Protein AF-0000000085124556 (afdb_homodimer)

Nearest PDB structures (foldseek):
  8qfi-assembly1_A  TM=8.723E-01  e=1.151E-17  Oscillatoria acuminata PCC 6304
  2w01-assembly1_B  TM=9.242E-01  e=1.997E-16  Synechocystis sp. PCC 6803
  6fht-assembly1_A  TM=8.232E-01  e=1.515E-17  unclassified
  4yut-assembly1_B  TM=8.349E-01  e=1.887E-17  Oscillatoria acuminata PCC 6304
  6fht-assembly1_B  TM=8.128E-01  e=5.065E-17  unclassified

Structure (mmCIF, N/CA/C/O backbone):
data_AF-0000000085124556-model_v1
#
loop_
_entity.id
_entity.type
_entity.pdbx_description
1 polymer 'Adenylate/guanylate cyclase with Chase sensor'
#
loop_
_atom_site.group_PDB
_atom_site.id
_atom_site.type_symbol
_atom_site.label_atom_id
_atom_site.label_alt_id
_atom_site.label_comp_id
_atom_site.label_asym_id
_atom_site.label_entity_id
_atom_site.label_seq_id
_atom_site.pdbx_PDB_ins_code
_atom_site.Cartn_x
_atom_site.Cartn_y
_atom_site.Cartn_z
_atom_site.occupancy
_atom_site.B_iso_or_equiv
_atom_site.auth_seq_id
_atom_site.auth_comp_id
_atom_site.auth_asym_id
_atom_site.auth_atom_id
_atom_site.pdbx_PDB_model_num
ATOM 1 N N . MET A 1 1 ? -12.43 20.625 1.705 1 58.44 1 MET A N 1
ATOM 2 C CA . MET A 1 1 ? -12.82 19.266 2.092 1 58.44 1 MET A CA 1
ATOM 3 C C . MET A 1 1 ? -13.484 18.547 0.927 1 58.44 1 MET A C 1
ATOM 5 O O . MET A 1 1 ? -13.148 17.391 0.634 1 58.44 1 MET A O 1
ATOM 9 N N . LYS A 1 2 ? -14.383 19.391 0.159 1 62.69 2 LYS A N 1
ATOM 10 C CA . LYS A 1 2 ? -15.148 18.797 -0.937 1 62.69 2 LYS A CA 1
ATOM 11 C C . LYS A 1 2 ? -14.227 18.391 -2.088 1 62.69 2 LYS A C 1
ATOM 13 O O . LYS A 1 2 ? -14.406 17.328 -2.688 1 62.69 2 LYS A O 1
ATOM 18 N N . ILE A 1 3 ? -13.164 19.188 -2.23 1 61.59 3 ILE A N 1
ATOM 19 C CA . ILE A 1 3 ? -12.289 18.922 -3.365 1 61.59 3 ILE A CA 1
ATOM 20 C C . ILE A 1 3 ? -11.508 17.625 -3.125 1 61.59 3 ILE A C 1
ATOM 22 O O . ILE A 1 3 ? -11.344 16.828 -4.039 1 61.59 3 ILE A O 1
ATOM 26 N N . PHE A 1 4 ? -11.195 17.375 -1.89 1 67.06 4 PHE A N 1
ATOM 27 C CA . PHE A 1 4 ? -10.422 16.188 -1.58 1 67.06 4 PHE A CA 1
ATOM 28 C C . PHE A 1 4 ? -11.297 14.938 -1.68 1 67.06 4 PHE A C 1
ATOM 30 O O . PHE A 1 4 ? -10.828 13.875 -2.098 1 67.06 4 PHE A O 1
ATOM 37 N N . ILE A 1 5 ? -12.492 15.188 -1.385 1 67.69 5 ILE A N 1
ATOM 38 C CA . ILE A 1 5 ? -13.43 14.07 -1.51 1 67.69 5 ILE A CA 1
ATOM 39 C C . ILE A 1 5 ? -13.609 13.711 -2.982 1 67.69 5 ILE A C 1
ATOM 41 O O . ILE A 1 5 ? -13.625 12.531 -3.342 1 67.69 5 ILE A O 1
ATOM 45 N N . LYS A 1 6 ? -13.602 14.797 -3.812 1 71.44 6 LYS A N 1
ATOM 46 C CA . LYS A 1 6 ? -13.75 14.57 -5.246 1 71.44 6 LYS A CA 1
ATOM 47 C C . LYS A 1 6 ? -12.531 13.867 -5.824 1 71.44 6 LYS A C 1
ATOM 49 O O . LYS A 1 6 ? -12.664 12.961 -6.648 1 71.44 6 LYS A O 1
ATOM 54 N N . HIS A 1 7 ? -11.375 14.273 -5.344 1 71.19 7 HIS A N 1
ATOM 55 C CA . HIS A 1 7 ? -10.156 13.648 -5.844 1 71.19 7 HIS A CA 1
ATOM 56 C C . HIS A 1 7 ? -10.062 12.188 -5.398 1 71.19 7 HIS A C 1
ATOM 58 O O . HIS A 1 7 ? -9.625 11.328 -6.164 1 71.19 7 HIS A O 1
ATOM 64 N N . LYS A 1 8 ? -10.594 11.953 -4.238 1 72.75 8 LYS A N 1
ATOM 65 C CA . LYS A 1 8 ? -10.586 10.586 -3.736 1 72.75 8 LYS A CA 1
ATOM 66 C C . LYS A 1 8 ? -11.508 9.695 -4.562 1 72.75 8 LYS A C 1
ATOM 68 O O . LYS A 1 8 ? -11.125 8.586 -4.949 1 72.75 8 LYS A O 1
ATOM 73 N N . ILE A 1 9 ? -12.578 10.273 -4.82 1 74.81 9 ILE A N 1
ATOM 74 C CA . ILE A 1 9 ? -13.562 9.508 -5.578 1 74.81 9 ILE A CA 1
ATOM 75 C C . ILE A 1 9 ? -13.023 9.211 -6.973 1 74.81 9 ILE A C 1
ATOM 77 O O . ILE A 1 9 ? -13.164 8.094 -7.477 1 74.81 9 ILE A O 1
ATOM 81 N N . LEU A 1 10 ? -12.328 10.141 -7.496 1 77.62 10 LEU A N 1
ATOM 82 C CA . LEU A 1 10 ? -11.758 9.969 -8.828 1 77.62 10 LEU A CA 1
ATOM 83 C C . LEU A 1 10 ? -10.68 8.891 -8.82 1 77.62 10 LEU A C 1
ATOM 85 O O . LEU A 1 10 ? -10.625 8.062 -9.734 1 77.62 10 LEU A O 1
ATOM 89 N N . PHE A 1 11 ? -9.922 8.883 -7.855 1 76.38 11 PHE A N 1
ATOM 90 C CA . PHE A 1 11 ? -8.844 7.898 -7.781 1 76.38 11 PHE A CA 1
ATOM 91 C C . PHE A 1 11 ? -9.414 6.496 -7.594 1 76.38 11 PHE A C 1
ATOM 93 O O . PHE A 1 11 ? -8.891 5.527 -8.148 1 76.38 11 PHE A O 1
ATOM 100 N N . PHE A 1 12 ? -10.461 6.402 -6.789 1 78.81 12 PHE A N 1
ATOM 101 C CA . PHE A 1 12 ? -11.086 5.105 -6.566 1 78.81 12 PHE A CA 1
ATOM 102 C C . PHE A 1 12 ? -11.711 4.582 -7.855 1 78.81 12 PHE A C 1
ATOM 104 O O . PHE A 1 12 ? -11.617 3.391 -8.164 1 78.81 12 PHE A O 1
ATOM 111 N N . PHE A 1 13 ? -12.227 5.531 -8.578 1 80.44 13 PHE A N 1
ATOM 112 C CA . PHE A 1 13 ? -12.836 5.148 -9.844 1 80.44 13 PHE A CA 1
ATOM 113 C C . PHE A 1 13 ? -11.781 4.73 -10.852 1 80.44 13 PHE A C 1
ATOM 115 O O . PHE A 1 13 ? -11.969 3.771 -11.602 1 80.44 13 PHE A O 1
ATOM 122 N N . ILE A 1 14 ? -10.695 5.375 -10.852 1 81.19 14 ILE A N 1
ATOM 123 C CA . ILE A 1 14 ? -9.617 5.047 -11.773 1 81.19 14 ILE A CA 1
ATOM 124 C C . ILE A 1 14 ? -9.031 3.682 -11.414 1 81.19 14 ILE A C 1
ATOM 126 O O . ILE A 1 14 ? -8.75 2.871 -12.305 1 81.19 14 ILE A O 1
ATOM 130 N N . SER A 1 15 ? -8.844 3.467 -10.117 1 81.12 15 SER A N 1
ATOM 131 C CA . SER A 1 15 ? -8.328 2.172 -9.68 1 81.12 15 SER A CA 1
ATOM 132 C C . SER A 1 15 ? -9.281 1.042 -10.07 1 81.12 15 SER A C 1
ATOM 134 O O . SER A 1 15 ? -8.836 -0.019 -10.516 1 81.12 15 SER A O 1
ATOM 136 N N . PHE A 1 16 ? -10.562 1.312 -9.922 1 85.75 16 PHE A N 1
ATOM 137 C CA . PHE A 1 16 ? -11.562 0.317 -10.289 1 85.75 16 PHE A CA 1
ATOM 138 C C . PHE A 1 16 ? -11.531 0.042 -11.789 1 85.75 16 PHE A C 1
ATOM 140 O O . PHE A 1 16 ? -11.539 -1.115 -12.211 1 85.75 16 PHE A O 1
ATOM 147 N N . ILE A 1 17 ? -11.414 1.056 -12.555 1 85.88 17 ILE A N 1
ATOM 148 C CA . ILE A 1 17 ? -11.414 0.914 -14.008 1 85.88 17 ILE A CA 1
ATOM 149 C C . ILE A 1 17 ? -10.148 0.188 -14.461 1 85.88 17 ILE A C 1
ATOM 151 O O . ILE A 1 17 ? -10.203 -0.697 -15.312 1 85.88 17 ILE A O 1
ATOM 155 N N . LEU A 1 18 ? -9.07 0.55 -13.922 1 83.62 18 LEU A N 1
ATOM 156 C CA . LEU A 1 18 ? -7.801 -0.077 -14.273 1 83.62 18 LEU A CA 1
ATOM 157 C C . LEU A 1 18 ? -7.809 -1.561 -13.922 1 83.62 18 LEU A C 1
ATOM 159 O O . LEU A 1 18 ? -7.375 -2.395 -14.727 1 83.62 18 LEU A O 1
ATOM 163 N N . LEU A 1 19 ? -8.312 -1.858 -12.75 1 85.81 19 LEU A N 1
ATOM 164 C CA . LEU A 1 19 ? -8.336 -3.252 -12.32 1 85.81 19 LEU A CA 1
ATOM 165 C C . LEU A 1 19 ? -9.32 -4.062 -13.156 1 85.81 19 LEU A C 1
ATOM 167 O O . LEU A 1 19 ? -9.047 -5.215 -13.5 1 85.81 19 LEU A O 1
ATOM 171 N N . THR A 1 20 ? -10.469 -3.438 -13.422 1 86.19 20 THR A N 1
ATOM 172 C CA . THR A 1 20 ? -11.453 -4.121 -14.258 1 86.19 20 THR A CA 1
ATOM 173 C C . THR A 1 20 ? -10.898 -4.344 -15.664 1 86.19 20 THR A C 1
ATOM 175 O O . THR A 1 20 ? -11.109 -5.402 -16.266 1 86.19 20 THR A O 1
ATOM 178 N N . PHE A 1 21 ? -10.164 -3.4 -16.125 1 86.94 21 PHE A N 1
ATOM 179 C CA . PHE A 1 21 ? -9.523 -3.531 -17.438 1 86.94 21 PHE A CA 1
ATOM 180 C C . PHE A 1 21 ? -8.508 -4.668 -17.422 1 86.94 21 PHE A C 1
ATOM 182 O O . PHE A 1 21 ? -8.477 -5.484 -18.344 1 86.94 21 PHE A O 1
ATOM 189 N N . CYS A 1 22 ? -7.691 -4.738 -16.375 1 83.69 22 CYS A N 1
ATOM 190 C CA . CYS A 1 22 ? -6.695 -5.797 -16.266 1 83.69 22 CYS A CA 1
ATOM 191 C C . CYS A 1 22 ? -7.363 -7.16 -16.141 1 83.69 22 CYS A C 1
ATOM 193 O O . CYS A 1 22 ? -6.902 -8.141 -16.719 1 83.69 22 CYS A O 1
ATOM 195 N N . TYR A 1 23 ? -8.398 -7.188 -15.422 1 85.38 23 TYR A N 1
ATOM 196 C CA . TYR A 1 23 ? -9.133 -8.43 -15.211 1 85.38 23 TYR A CA 1
ATOM 197 C C . TYR A 1 23 ? -9.742 -8.938 -16.516 1 85.38 23 TYR A C 1
ATOM 199 O O . TYR A 1 23 ? -9.688 -10.141 -16.797 1 85.38 23 TYR A O 1
ATOM 207 N N . LEU A 1 24 ? -10.234 -8.117 -17.312 1 84.25 24 LEU A N 1
ATOM 208 C CA . LEU A 1 24 ? -10.922 -8.516 -18.531 1 84.25 24 LEU A CA 1
ATOM 209 C C . LEU A 1 24 ? -9.922 -8.836 -19.641 1 84.25 24 LEU A C 1
ATOM 211 O O . LEU A 1 24 ? -10.172 -9.703 -20.469 1 84.25 24 LEU A O 1
ATOM 215 N N . ASN A 1 25 ? -8.703 -8.164 -19.609 1 80.19 25 ASN A N 1
ATOM 216 C CA . ASN A 1 25 ? -7.809 -8.305 -20.75 1 80.19 25 ASN A CA 1
ATOM 217 C C . ASN A 1 25 ? -6.602 -9.18 -20.406 1 80.19 25 ASN A C 1
ATOM 219 O O . ASN A 1 25 ? -5.984 -9.758 -21.297 1 80.19 25 ASN A O 1
ATOM 223 N N . PHE A 1 26 ? -6.219 -9.234 -19.203 1 75.31 26 PHE A N 1
ATOM 224 C CA . PHE A 1 26 ? -5 -9.961 -18.859 1 75.31 26 PHE A CA 1
ATOM 225 C C . PHE A 1 26 ? -5.309 -11.148 -17.969 1 75.31 26 PHE A C 1
ATOM 227 O O . PHE A 1 26 ? -4.473 -11.555 -17.156 1 75.31 26 PHE A O 1
ATOM 234 N N . ASN A 1 27 ? -6.449 -11.641 -18.062 1 71.31 27 ASN A N 1
ATOM 235 C CA . ASN A 1 27 ? -6.871 -12.742 -17.203 1 71.31 27 ASN A CA 1
ATOM 236 C C . ASN A 1 27 ? -6.027 -13.992 -17.453 1 71.31 27 ASN A C 1
ATOM 238 O O . ASN A 1 27 ? -5.758 -14.75 -16.516 1 71.31 27 ASN A O 1
ATOM 242 N N . LYS A 1 28 ? -5.555 -14.188 -18.641 1 70.94 28 LYS A N 1
ATOM 243 C CA . LYS A 1 28 ? -4.762 -15.375 -18.953 1 70.94 28 LYS A CA 1
ATOM 244 C C . LYS A 1 28 ? -3.455 -15.383 -18.156 1 70.94 28 LYS A C 1
ATOM 246 O O . LYS A 1 28 ? -3.021 -16.438 -17.672 1 70.94 28 LYS A O 1
ATOM 251 N N . ILE A 1 29 ? -2.998 -14.195 -17.875 1 69.88 29 ILE A N 1
ATOM 252 C CA . ILE A 1 29 ? -1.711 -14.07 -17.203 1 69.88 29 ILE A CA 1
ATOM 253 C C . ILE A 1 29 ? -1.901 -14.211 -15.703 1 69.88 29 ILE A C 1
ATOM 255 O O . ILE A 1 29 ? -1.101 -14.859 -15.023 1 69.88 29 ILE A O 1
ATOM 259 N N . THR A 1 30 ? -3.051 -13.797 -15.211 1 76.62 30 THR A N 1
ATOM 260 C CA . THR A 1 30 ? -3.18 -13.703 -13.766 1 76.62 30 THR A CA 1
ATOM 261 C C . THR A 1 30 ? -3.99 -14.867 -13.211 1 76.62 30 THR A C 1
ATOM 263 O O . THR A 1 30 ? -4.047 -15.078 -12 1 76.62 30 THR A O 1
ATOM 266 N N . SER A 1 31 ? -4.57 -15.633 -14.164 1 78.94 31 SER A N 1
ATOM 267 C CA . SER A 1 31 ? -5.418 -16.734 -13.727 1 78.94 31 SER A CA 1
ATOM 268 C C . SER A 1 31 ? -4.621 -17.75 -12.922 1 78.94 31 SER A C 1
ATOM 270 O O . SER A 1 31 ? -5.156 -18.391 -12.016 1 78.94 31 SER A O 1
ATOM 272 N N . ASN A 1 32 ? -3.352 -17.828 -13.211 1 80.31 32 ASN A N 1
ATOM 273 C CA . ASN A 1 32 ? -2.5 -18.781 -12.523 1 80.31 32 ASN A CA 1
ATOM 274 C C . ASN A 1 32 ? -2.33 -18.422 -11.047 1 80.31 32 ASN A C 1
ATOM 276 O O . ASN A 1 32 ? -2.232 -19.312 -10.195 1 80.31 32 ASN A O 1
ATOM 280 N N . PHE A 1 33 ? -2.381 -17.188 -10.82 1 84.5 33 PHE A N 1
ATOM 281 C CA . PHE A 1 33 ? -2.256 -16.766 -9.43 1 84.5 33 PHE A CA 1
ATOM 282 C C . PHE A 1 33 ? -3.525 -17.078 -8.656 1 84.5 33 PHE A C 1
ATOM 284 O O . PHE A 1 33 ? -3.463 -17.5 -7.492 1 84.5 33 PHE A O 1
ATOM 291 N N . ASP A 1 34 ? -4.656 -16.891 -9.32 1 88.62 34 ASP A N 1
ATOM 292 C CA . ASP A 1 34 ? -5.945 -17.203 -8.695 1 88.62 34 ASP A CA 1
ATOM 293 C C . ASP A 1 34 ? -6.059 -18.688 -8.375 1 88.62 34 ASP A C 1
ATOM 295 O O . ASP A 1 34 ? -6.547 -19.062 -7.309 1 88.62 34 ASP A O 1
ATOM 299 N N . GLU A 1 35 ? -5.613 -19.516 -9.297 1 87.12 35 GLU A N 1
ATOM 300 C CA . GLU A 1 35 ? -5.676 -20.953 -9.094 1 87.12 35 GLU A CA 1
ATOM 301 C C . GLU A 1 35 ? -4.75 -21.391 -7.965 1 87.12 35 GLU A C 1
ATOM 303 O O . GLU A 1 35 ? -5.059 -22.344 -7.238 1 87.12 35 GLU A O 1
ATOM 308 N N . ARG A 1 36 ? -3.668 -20.703 -7.82 1 85.81 36 ARG A N 1
ATOM 309 C CA . ARG A 1 36 ? -2.764 -21.031 -6.723 1 85.81 36 ARG A CA 1
ATOM 310 C C . ARG A 1 36 ? -3.416 -20.766 -5.375 1 85.81 36 ARG A C 1
ATOM 312 O O . ARG A 1 36 ? -3.215 -21.516 -4.418 1 85.81 36 ARG A O 1
ATOM 319 N N . ILE A 1 37 ? -4.145 -19.703 -5.32 1 88.25 37 ILE A N 1
ATOM 320 C CA . ILE A 1 37 ? -4.855 -19.391 -4.086 1 88.25 37 ILE A CA 1
ATOM 321 C C . ILE A 1 37 ? -5.871 -20.484 -3.781 1 88.25 37 ILE A C 1
ATOM 323 O O . ILE A 1 37 ? -5.977 -20.938 -2.641 1 88.25 37 ILE A O 1
ATOM 327 N N . ARG A 1 38 ? -6.547 -20.906 -4.75 1 90.56 38 ARG A N 1
ATOM 328 C CA . ARG A 1 38 ? -7.531 -21.969 -4.566 1 90.56 38 ARG A CA 1
ATOM 329 C C . ARG A 1 38 ? -6.859 -23.266 -4.133 1 90.56 38 ARG A C 1
ATOM 331 O O . ARG A 1 38 ? -7.43 -24.047 -3.359 1 90.56 38 ARG A O 1
ATOM 338 N N . GLU A 1 39 ? -5.625 -23.547 -4.691 1 88.75 39 GLU A N 1
ATOM 339 C CA . GLU A 1 39 ? -4.859 -24.719 -4.27 1 88.75 39 GLU A CA 1
ATOM 340 C C . GLU A 1 39 ? -4.543 -24.656 -2.777 1 88.75 39 GLU A C 1
ATOM 342 O O . GLU A 1 39 ? -4.57 -25.688 -2.09 1 88.75 39 GLU A O 1
ATOM 347 N N . ILE A 1 40 ? -4.27 -23.469 -2.332 1 89.06 40 ILE A N 1
ATOM 348 C CA . ILE A 1 40 ? -3.994 -23.297 -0.91 1 89.06 40 ILE A CA 1
ATOM 349 C C . ILE A 1 40 ? -5.254 -23.594 -0.1 1 89.06 40 ILE A C 1
ATOM 351 O O . ILE A 1 40 ? -5.176 -24.203 0.969 1 89.06 40 ILE A O 1
ATOM 355 N N . PHE A 1 41 ? -6.449 -23.219 -0.632 1 93.38 41 PHE A N 1
ATOM 356 C CA . PHE A 1 41 ? -7.711 -23.547 0.028 1 93.38 41 PHE A CA 1
ATOM 357 C C . PHE A 1 41 ? -7.898 -25.047 0.141 1 93.38 41 PHE A C 1
ATOM 359 O O . PHE A 1 41 ? -8.32 -25.547 1.186 1 93.38 41 PHE A O 1
ATOM 366 N N . PHE A 1 42 ? -7.535 -25.797 -0.95 1 93.12 42 PHE A N 1
ATOM 367 C CA . PHE A 1 42 ? -7.641 -27.25 -0.935 1 93.12 42 PHE A CA 1
ATOM 368 C C . PHE A 1 42 ? -6.695 -27.859 0.098 1 93.12 42 PHE A C 1
ATOM 370 O O . PHE A 1 42 ? -7.062 -28.797 0.81 1 93.12 42 PHE A O 1
ATOM 377 N N . GLU A 1 43 ? -5.5 -27.281 0.17 1 88.94 43 GLU A N 1
ATOM 378 C CA . GLU A 1 43 ? -4.512 -27.75 1.133 1 88.94 43 GLU A CA 1
ATOM 379 C C . GLU A 1 43 ? -4.992 -27.547 2.566 1 88.94 43 GLU A C 1
ATOM 381 O O . GLU A 1 43 ? -4.789 -28.406 3.428 1 88.94 43 GLU A O 1
ATOM 386 N N . ILE A 1 44 ? -5.609 -26.422 2.781 1 90.69 44 ILE A N 1
ATOM 387 C CA . ILE A 1 44 ? -6.133 -26.109 4.102 1 90.69 44 ILE A CA 1
ATOM 388 C C . ILE A 1 44 ? -7.301 -27.031 4.434 1 90.69 44 ILE A C 1
ATOM 390 O O . ILE A 1 44 ? -7.414 -27.516 5.566 1 90.69 44 ILE A O 1
ATOM 394 N N . ARG A 1 45 ? -8.195 -27.25 3.436 1 93.38 45 ARG A N 1
ATOM 395 C CA . ARG A 1 45 ? -9.328 -28.156 3.633 1 93.38 45 ARG A CA 1
ATOM 396 C C . ARG A 1 45 ? -8.852 -29.562 3.99 1 93.38 45 ARG A C 1
ATOM 398 O O . ARG A 1 45 ? -9.438 -30.219 4.848 1 93.38 45 ARG A O 1
ATOM 405 N N . GLY A 1 46 ? -7.797 -30.047 3.211 1 93.12 46 GLY A N 1
ATOM 406 C CA . GLY A 1 46 ? -7.305 -31.391 3.4 1 93.12 46 GLY A CA 1
ATOM 407 C C . GLY A 1 46 ? -8.109 -32.438 2.643 1 93.12 46 GLY A C 1
ATOM 408 O O . GLY A 1 46 ? -9.016 -32.094 1.886 1 93.12 46 GLY A O 1
ATOM 409 N N . GLU A 1 47 ? -7.75 -33.719 2.785 1 95.25 47 GLU A N 1
ATOM 410 C CA . GLU A 1 47 ? -8.406 -34.812 2.098 1 95.25 47 GLU A CA 1
ATOM 411 C C . GLU A 1 47 ? -9.773 -35.094 2.711 1 95.25 47 GLU A C 1
ATOM 413 O O . GLU A 1 47 ? -10 -34.844 3.896 1 95.25 47 GLU A O 1
ATOM 418 N N . ILE A 1 48 ? -10.727 -35.469 1.93 1 94.88 48 ILE A N 1
ATOM 419 C CA . ILE A 1 48 ? -12.07 -35.812 2.4 1 94.88 48 ILE A CA 1
ATOM 420 C C . ILE A 1 48 ? -12.406 -37.25 2.018 1 94.88 48 ILE A C 1
ATOM 422 O O . ILE A 1 48 ? -11.883 -37.781 1.031 1 94.88 48 ILE A O 1
ATOM 426 N N . PRO A 1 49 ? -13.297 -37.875 2.717 1 94.88 49 PRO A N 1
ATOM 427 C CA . PRO A 1 49 ? -13.648 -39.281 2.434 1 94.88 49 PRO A CA 1
ATOM 428 C C . PRO A 1 49 ? -14.43 -39.438 1.131 1 94.88 49 PRO A C 1
ATOM 430 O O . PRO A 1 49 ? -15.148 -38.531 0.728 1 94.88 49 PRO A O 1
ATOM 433 N N . THR A 1 50 ? -14.258 -40.625 0.505 1 96.44 50 THR A N 1
ATOM 434 C CA . THR A 1 50 ? -14.977 -40.969 -0.719 1 96.44 50 THR A CA 1
ATOM 435 C C . THR A 1 50 ? -16.312 -41.625 -0.399 1 96.44 50 THR A C 1
ATOM 437 O O . THR A 1 50 ? -16.609 -41.938 0.762 1 96.44 50 THR A O 1
ATOM 440 N N . THR A 1 51 ? -17.203 -41.844 -1.396 1 95.88 51 THR A N 1
ATOM 441 C CA . THR A 1 51 ? -18.484 -42.531 -1.229 1 95.88 51 THR A CA 1
ATOM 442 C C . THR A 1 51 ? -18.297 -44.031 -1.094 1 95.88 51 THR A C 1
ATOM 444 O O . THR A 1 51 ? -19.234 -44.75 -0.707 1 95.88 51 THR A O 1
ATOM 447 N N . ASN A 1 52 ? -17.188 -44.594 -1.394 1 95.56 52 ASN A N 1
ATOM 448 C CA . ASN A 1 52 ? -16.859 -46.031 -1.386 1 95.56 52 ASN A CA 1
ATOM 449 C C . ASN A 1 52 ? -17.672 -46.781 -2.434 1 95.56 52 ASN A C 1
ATOM 451 O O . ASN A 1 52 ? -17.984 -47.969 -2.248 1 95.56 52 ASN A O 1
ATOM 455 N N . LYS A 1 53 ? -18.016 -46.125 -3.498 1 97.19 53 LYS A N 1
ATOM 456 C CA . LYS A 1 53 ? -18.797 -46.75 -4.559 1 97.19 53 LYS A CA 1
ATOM 457 C C . LYS A 1 53 ? -17.953 -46.969 -5.805 1 97.19 53 LYS A C 1
ATOM 459 O O . LYS A 1 53 ? -18.422 -47.594 -6.773 1 97.19 53 LYS A O 1
ATOM 464 N N . VAL A 1 54 ? -16.75 -46.531 -5.785 1 98 54 VAL A N 1
ATOM 465 C CA . VAL A 1 54 ? -15.867 -46.656 -6.934 1 98 54 VAL A CA 1
ATOM 466 C C . VAL A 1 54 ? -14.633 -47.469 -6.547 1 98 54 VAL A C 1
ATOM 468 O O . VAL A 1 54 ? -14.023 -47.219 -5.508 1 98 54 VAL A O 1
ATOM 471 N N . VAL A 1 55 ? -14.312 -48.438 -7.332 1 98.19 55 VAL A N 1
ATOM 472 C CA . VAL A 1 55 ? -13.141 -49.25 -7.113 1 98.19 55 VAL A CA 1
ATOM 473 C C . VAL A 1 55 ? -12.281 -49.281 -8.375 1 98.19 55 VAL A C 1
ATOM 475 O O . VAL A 1 55 ? -12.805 -49.312 -9.492 1 98.19 55 VAL A O 1
ATOM 478 N N . ILE A 1 56 ? -11.016 -49.25 -8.188 1 97.81 56 ILE A N 1
ATOM 479 C CA . ILE A 1 56 ? -10.094 -49.219 -9.312 1 97.81 56 ILE A CA 1
ATOM 480 C C . ILE A 1 56 ? -9.344 -50.562 -9.391 1 97.81 56 ILE A C 1
ATOM 482 O O . ILE A 1 56 ? -8.727 -50.969 -8.422 1 97.81 56 ILE A O 1
ATOM 486 N N . ILE A 1 57 ? -9.508 -51.188 -10.492 1 98.06 57 ILE A N 1
ATOM 487 C CA . ILE A 1 57 ? -8.688 -52.344 -10.797 1 98.06 57 ILE A CA 1
ATOM 488 C C . ILE A 1 57 ? -7.391 -51.906 -11.477 1 98.06 57 ILE A C 1
ATOM 490 O O . ILE A 1 57 ? -7.41 -51.438 -12.617 1 98.06 57 ILE A O 1
ATOM 494 N N . ASP A 1 58 ? -6.328 -52.188 -10.82 1 94.88 58 ASP A N 1
ATOM 495 C CA . ASP A 1 58 ? -5.059 -51.562 -11.188 1 94.88 58 ASP A CA 1
ATOM 496 C C . ASP A 1 58 ? -4.148 -52.562 -11.906 1 94.88 58 ASP A C 1
ATOM 498 O O . ASP A 1 58 ? -3.893 -53.656 -11.391 1 94.88 58 ASP A O 1
ATOM 502 N N . ILE A 1 59 ? -3.82 -52.156 -13.094 1 92.69 59 ILE A N 1
ATOM 503 C CA . ILE A 1 59 ? -2.707 -52.844 -13.727 1 92.69 59 ILE A CA 1
ATOM 504 C C . ILE A 1 59 ? -1.392 -52.406 -13.086 1 92.69 59 ILE A C 1
ATOM 506 O O . ILE A 1 59 ? -0.725 -51.5 -13.586 1 92.69 59 ILE A O 1
ATOM 510 N N . ASP A 1 60 ? -1.032 -53.125 -12.062 1 88.25 60 ASP A N 1
ATOM 511 C CA . ASP A 1 60 ? 0.075 -52.688 -11.211 1 88.25 60 ASP A CA 1
ATOM 512 C C . ASP A 1 60 ? 1.335 -53.5 -11.508 1 88.25 60 ASP A C 1
ATOM 514 O O . ASP A 1 60 ? 1.351 -54.312 -12.43 1 88.25 60 ASP A O 1
ATOM 518 N N . GLU A 1 61 ? 2.268 -53.25 -10.797 1 82.44 61 GLU A N 1
ATOM 519 C CA . GLU A 1 61 ? 3.559 -53.906 -10.977 1 82.44 61 GLU A CA 1
ATOM 520 C C . GLU A 1 61 ? 3.463 -55.406 -10.672 1 82.44 61 GLU A C 1
ATOM 522 O O . GLU A 1 61 ? 4.102 -56.219 -11.344 1 82.44 61 GLU A O 1
ATOM 527 N N . LYS A 1 62 ? 2.656 -55.688 -9.711 1 86.19 62 LYS A N 1
ATOM 528 C CA . LYS A 1 62 ? 2.424 -57.062 -9.367 1 86.19 62 LYS A CA 1
ATOM 529 C C . LYS A 1 62 ? 1.873 -57.844 -10.555 1 86.19 62 LYS A C 1
ATOM 531 O O . LYS A 1 62 ? 2.309 -58.969 -10.828 1 86.19 62 LYS A O 1
ATOM 536 N N . SER A 1 63 ? 1.001 -57.312 -11.234 1 91.19 63 SER A N 1
ATOM 537 C CA . SER A 1 63 ? 0.382 -57.938 -12.391 1 91.19 63 SER A CA 1
ATOM 538 C C . SER A 1 63 ? 1.371 -58.062 -13.539 1 91.19 63 SER A C 1
ATOM 540 O O . SER A 1 63 ? 1.425 -59.125 -14.203 1 91.19 63 SER A O 1
ATOM 542 N N . ILE A 1 64 ? 2.137 -57.125 -13.727 1 84.31 64 ILE A N 1
ATOM 543 C CA . ILE A 1 64 ? 3.105 -57.125 -14.812 1 84.31 64 ILE A CA 1
ATOM 544 C C . ILE A 1 64 ? 4.172 -58.188 -14.547 1 84.31 64 ILE A C 1
ATOM 546 O O . ILE A 1 64 ? 4.578 -58.938 -15.461 1 84.31 64 ILE A O 1
ATOM 550 N N . ASN A 1 65 ? 4.559 -58.281 -13.352 1 82.25 65 ASN A N 1
ATOM 551 C CA . ASN A 1 65 ? 5.586 -59.25 -12.984 1 82.25 65 ASN A CA 1
ATOM 552 C C . ASN A 1 65 ? 5.09 -60.688 -13.164 1 82.25 65 ASN A C 1
ATOM 554 O O . ASN A 1 65 ? 5.863 -61.562 -13.539 1 82.25 65 ASN A O 1
ATOM 558 N N . ALA A 1 66 ? 3.855 -60.875 -12.938 1 88.5 66 ALA A N 1
ATOM 559 C CA . ALA A 1 66 ? 3.295 -62.219 -12.977 1 88.5 66 ALA A CA 1
ATOM 560 C C . ALA A 1 66 ? 2.877 -62.594 -14.398 1 88.5 66 ALA A C 1
ATOM 562 O O . ALA A 1 66 ? 3.043 -63.75 -14.812 1 88.5 66 ALA A O 1
ATOM 563 N N . LEU A 1 67 ? 2.328 -61.656 -15.141 1 89 67 LEU A N 1
ATOM 564 C CA . LEU A 1 67 ? 1.679 -61.969 -16.406 1 89 67 LEU A CA 1
ATOM 565 C C . LEU A 1 67 ? 2.574 -61.594 -17.578 1 89 67 LEU A C 1
ATOM 567 O O . LEU A 1 67 ? 2.338 -62.062 -18.703 1 89 67 LEU A O 1
ATOM 571 N N . GLY A 1 68 ? 3.549 -60.844 -17.312 1 77.69 68 GLY A N 1
ATOM 572 C CA . GLY A 1 68 ? 4.461 -60.438 -18.375 1 77.69 68 GLY A CA 1
ATOM 573 C C . GLY A 1 68 ? 4.238 -59.031 -18.875 1 77.69 68 GLY A C 1
ATOM 574 O O . GLY A 1 68 ? 3.609 -58.219 -18.203 1 77.69 68 GLY A O 1
ATOM 575 N N . GLN A 1 69 ? 4.695 -58.875 -20.125 1 78.75 69 GLN A N 1
ATOM 576 C CA . GLN A 1 69 ? 4.77 -57.531 -20.734 1 78.75 69 GLN A CA 1
ATOM 577 C C . GLN A 1 69 ? 3.381 -57.031 -21.094 1 78.75 69 GLN A C 1
ATOM 579 O O . GLN A 1 69 ? 2.523 -57.781 -21.547 1 78.75 69 GLN A O 1
ATOM 584 N N . TRP A 1 70 ? 3.225 -55.719 -20.859 1 83.12 70 TRP A N 1
ATOM 585 C CA . TRP A 1 70 ? 2.021 -55.031 -21.359 1 83.12 70 TRP A CA 1
ATOM 586 C C . TRP A 1 70 ? 2.131 -54.75 -22.844 1 83.12 70 TRP A C 1
ATOM 588 O O . TRP A 1 70 ? 3.205 -54.406 -23.344 1 83.12 70 TRP A O 1
ATOM 598 N N . PRO A 1 71 ? 0.934 -54.844 -23.531 1 87.44 71 PRO A N 1
ATOM 599 C CA . PRO A 1 71 ? -0.421 -55.156 -23.078 1 87.44 71 PRO A CA 1
ATOM 600 C C . PRO A 1 71 ? -0.598 -56.656 -22.797 1 87.44 71 PRO A C 1
ATOM 602 O O . PRO A 1 71 ? -0.008 -57.5 -23.484 1 87.44 71 PRO A O 1
ATOM 605 N N . PHE A 1 72 ? -1.449 -56.969 -21.859 1 89.56 72 PHE A N 1
ATOM 606 C CA . PHE A 1 72 ? -1.749 -58.344 -21.531 1 89.56 72 PHE A CA 1
ATOM 607 C C . PHE A 1 72 ? -2.539 -59 -22.656 1 89.56 72 PHE A C 1
ATOM 609 O O . PHE A 1 72 ? -3.238 -58.344 -23.406 1 89.56 72 PHE A O 1
ATOM 616 N N . SER A 1 73 ? -2.301 -60.344 -22.688 1 91.25 73 SER A N 1
ATOM 617 C CA . SER A 1 73 ? -3.154 -61.094 -23.594 1 91.25 73 SER A CA 1
ATOM 618 C C . SER A 1 73 ? -4.629 -60.844 -23.297 1 91.25 73 SER A C 1
ATOM 620 O O . SER A 1 73 ? -5.035 -60.719 -22.141 1 91.25 73 SER A O 1
ATOM 622 N N . ARG A 1 74 ? -5.391 -60.75 -24.359 1 95.69 74 ARG A N 1
ATOM 623 C CA . ARG A 1 74 ? -6.781 -60.312 -24.203 1 95.69 74 ARG A CA 1
ATOM 624 C C . ARG A 1 74 ? -7.621 -61.406 -23.562 1 95.69 74 ARG A C 1
ATOM 626 O O . ARG A 1 74 ? -8.742 -61.156 -23.109 1 95.69 74 ARG A O 1
ATOM 633 N N . ASP A 1 75 ? -7.062 -62.656 -23.516 1 95 75 ASP A N 1
ATOM 634 C CA . ASP A 1 75 ? -7.75 -63.688 -22.766 1 95 75 ASP A CA 1
ATOM 635 C C . ASP A 1 75 ? -7.77 -63.375 -21.266 1 95 75 ASP A C 1
ATOM 637 O O . ASP A 1 75 ? -8.742 -63.688 -20.578 1 95 75 ASP A O 1
ATOM 641 N N . TYR A 1 76 ? -6.684 -62.812 -20.781 1 96.12 76 TYR A N 1
ATOM 642 C CA . TYR A 1 76 ? -6.66 -62.375 -19.375 1 96.12 76 TYR A CA 1
ATOM 643 C C . TYR A 1 76 ? -7.707 -61.312 -19.125 1 96.12 76 TYR A C 1
ATOM 645 O O . TYR A 1 76 ? -8.398 -61.344 -18.109 1 96.12 76 TYR A O 1
ATOM 653 N N . MET A 1 77 ? -7.809 -60.344 -20.031 1 96.56 77 MET A N 1
ATOM 654 C CA . MET A 1 77 ? -8.797 -59.281 -19.906 1 96.56 77 MET A CA 1
ATOM 655 C C . MET A 1 77 ? -10.211 -59.844 -19.906 1 96.56 77 MET A C 1
ATOM 657 O O . MET A 1 77 ? -11.055 -59.406 -19.109 1 96.56 77 MET A O 1
ATOM 661 N N . ALA A 1 78 ? -10.43 -60.75 -20.797 1 97.38 78 ALA A N 1
ATOM 662 C CA . ALA A 1 78 ? -11.742 -61.406 -20.891 1 97.38 78 ALA A CA 1
ATOM 663 C C . ALA A 1 78 ? -12.094 -62.094 -19.562 1 97.38 78 ALA A C 1
ATOM 665 O O . ALA A 1 78 ? -13.219 -61.969 -19.078 1 97.38 78 ALA A O 1
ATOM 666 N N . GLN A 1 79 ? -11.117 -62.781 -19.062 1 97.5 79 GLN A N 1
ATOM 667 C CA . GLN A 1 79 ? -11.344 -63.531 -17.812 1 97.5 79 GLN A CA 1
ATOM 668 C C . GLN A 1 79 ? -11.625 -62.562 -16.672 1 97.5 79 GLN A C 1
ATOM 670 O O . GLN A 1 79 ? -12.484 -62.812 -15.828 1 97.5 79 GLN A O 1
ATOM 675 N N . VAL A 1 80 ? -10.906 -61.5 -16.578 1 98.12 80 VAL A N 1
ATOM 676 C CA . VAL A 1 80 ? -11.094 -60.5 -15.531 1 98.12 80 VAL A CA 1
ATOM 677 C C . VAL A 1 80 ? -12.492 -59.906 -15.625 1 98.12 80 VAL A C 1
ATOM 679 O O . VAL A 1 80 ? -13.18 -59.75 -14.617 1 98.12 80 VAL A O 1
ATOM 682 N N . LEU A 1 81 ? -12.914 -59.562 -16.828 1 97.69 81 LEU A N 1
ATOM 683 C CA . LEU A 1 81 ? -14.25 -59 -17.031 1 97.69 81 LEU A CA 1
ATOM 684 C C . LEU A 1 81 ? -15.32 -60 -16.609 1 97.69 81 LEU A C 1
ATOM 686 O O . LEU A 1 81 ? -16.312 -59.625 -15.961 1 97.69 81 LEU A O 1
ATOM 690 N N . ALA A 1 82 ? -15.086 -61.25 -16.953 1 97.44 82 ALA A N 1
ATOM 691 C CA . ALA A 1 82 ? -16.031 -62.281 -16.562 1 97.44 82 ALA A CA 1
ATOM 692 C C . ALA A 1 82 ? -16.094 -62.406 -15.047 1 97.44 82 ALA A C 1
ATOM 694 O O . ALA A 1 82 ? -17.188 -62.531 -14.469 1 97.44 82 ALA A O 1
ATOM 695 N N . ASN A 1 83 ? -14.93 -62.406 -14.414 1 97.94 83 ASN A N 1
ATOM 696 C CA . ASN A 1 83 ? -14.867 -62.531 -12.961 1 97.94 83 ASN A CA 1
ATOM 697 C C . ASN A 1 83 ? -15.555 -61.344 -12.266 1 97.94 83 ASN A C 1
ATOM 699 O O . ASN A 1 83 ? -16.234 -61.531 -11.25 1 97.94 83 ASN A O 1
ATOM 703 N N . LEU A 1 84 ? -15.359 -60.188 -12.773 1 98.12 84 LEU A N 1
ATOM 704 C CA . LEU A 1 84 ? -15.984 -59 -12.203 1 98.12 84 LEU A CA 1
ATOM 705 C C . LEU A 1 84 ? -17.5 -59.062 -12.328 1 98.12 84 LEU A C 1
ATOM 707 O O . LEU A 1 84 ? -18.219 -58.75 -11.383 1 98.12 84 LEU A O 1
ATOM 711 N N . THR A 1 85 ? -17.953 -59.469 -13.492 1 96.69 85 THR A N 1
ATOM 712 C CA . THR A 1 85 ? -19.391 -59.594 -13.727 1 96.69 85 THR A CA 1
ATOM 713 C C . THR A 1 85 ? -20 -60.656 -12.812 1 96.69 85 THR A C 1
ATOM 715 O O . THR A 1 85 ? -21.078 -60.438 -12.25 1 96.69 85 THR A O 1
ATOM 718 N N . ASN A 1 86 ? -19.297 -61.781 -12.68 1 96.62 86 ASN A N 1
ATOM 719 C CA . ASN A 1 86 ? -19.766 -62.844 -11.812 1 96.62 86 ASN A CA 1
ATOM 720 C C . ASN A 1 86 ? -19.812 -62.406 -10.352 1 96.62 86 ASN A C 1
ATOM 722 O O . ASN A 1 86 ? -20.641 -62.906 -9.586 1 96.62 86 ASN A O 1
ATOM 726 N N . ALA A 1 87 ? -18.984 -61.469 -10.031 1 97.19 87 ALA A N 1
ATOM 727 C CA . ALA A 1 87 ? -18.922 -60.969 -8.664 1 97.19 87 ALA A CA 1
ATOM 728 C C . ALA A 1 87 ? -19.984 -59.906 -8.438 1 97.19 87 ALA A C 1
ATOM 730 O O . ALA A 1 87 ? -20.125 -59.375 -7.32 1 97.19 87 ALA A O 1
ATOM 731 N N . GLY A 1 88 ? -20.672 -59.438 -9.477 1 96.38 88 GLY A N 1
ATOM 732 C CA . GLY A 1 88 ? -21.781 -58.531 -9.344 1 96.38 88 GLY A CA 1
ATOM 733 C C . GLY A 1 88 ? -21.391 -57.094 -9.602 1 96.38 88 GLY A C 1
ATOM 734 O O . GLY A 1 88 ? -21.984 -56.156 -9.055 1 96.38 88 GLY A O 1
ATOM 735 N N . ALA A 1 89 ? -20.359 -56.875 -10.383 1 96.75 89 ALA A N 1
ATOM 736 C CA . ALA A 1 89 ? -19.953 -55.5 -10.711 1 96.75 89 ALA A CA 1
ATOM 737 C C . ALA A 1 89 ? -21.109 -54.719 -11.312 1 96.75 89 ALA A C 1
ATOM 739 O O . ALA A 1 89 ? -21.859 -55.25 -12.148 1 96.75 89 ALA A O 1
ATOM 740 N N . GLY A 1 90 ? -21.391 -53.562 -10.859 1 94.81 90 GLY A N 1
ATOM 741 C CA . GLY A 1 90 ? -22.438 -52.719 -11.406 1 94.81 90 GLY A CA 1
ATOM 742 C C . GLY A 1 90 ? -22.172 -52.281 -12.828 1 94.81 90 GLY A C 1
ATOM 743 O O . GLY A 1 90 ? -22.984 -52.531 -13.727 1 94.81 90 GLY A O 1
ATOM 744 N N . ILE A 1 91 ? -21.125 -51.531 -13.008 1 95.56 91 ILE A N 1
ATOM 745 C CA . ILE A 1 91 ? -20.672 -51.062 -14.32 1 95.56 91 ILE A CA 1
ATOM 746 C C . ILE A 1 91 ? -19.156 -51.062 -14.375 1 95.56 91 ILE A C 1
ATOM 748 O O . ILE A 1 91 ? -18.484 -50.781 -13.367 1 95.56 91 ILE A O 1
ATOM 752 N N . ILE A 1 92 ? -18.594 -51.438 -15.523 1 97.44 92 ILE A N 1
ATOM 753 C CA . ILE A 1 92 ? -17.141 -51.531 -15.68 1 97.44 92 ILE A CA 1
ATOM 754 C C . ILE A 1 92 ? -16.672 -50.562 -16.766 1 97.44 92 ILE A C 1
ATOM 756 O O . ILE A 1 92 ? -17.141 -50.625 -17.906 1 97.44 92 ILE A O 1
ATOM 760 N N . GLY A 1 93 ? -15.891 -49.594 -16.359 1 97.25 93 GLY A N 1
ATOM 761 C CA . GLY A 1 93 ? -15.25 -48.688 -17.312 1 97.25 93 GLY A CA 1
ATOM 762 C C . GLY A 1 93 ? -13.789 -49.031 -17.562 1 97.25 93 GLY A C 1
ATOM 763 O O . GLY A 1 93 ? -13.023 -49.219 -16.609 1 97.25 93 GLY A O 1
ATOM 764 N N . ILE A 1 94 ? -13.375 -49.062 -18.828 1 95.75 94 ILE A N 1
ATOM 765 C CA . ILE A 1 94 ? -12.008 -49.438 -19.172 1 95.75 94 ILE A CA 1
ATOM 766 C C . ILE A 1 94 ? -11.266 -48.188 -19.672 1 95.75 94 ILE A C 1
ATOM 768 O O . ILE A 1 94 ? -11.609 -47.625 -20.734 1 95.75 94 ILE A O 1
ATOM 772 N N . ASP A 1 95 ? -10.281 -47.75 -18.984 1 92.75 95 ASP A N 1
ATOM 773 C CA . ASP A 1 95 ? -9.438 -46.625 -19.359 1 92.75 95 ASP A CA 1
ATOM 774 C C . ASP A 1 95 ? -8.211 -47.094 -20.141 1 92.75 95 ASP A C 1
ATOM 776 O O . ASP A 1 95 ? -7.078 -46.75 -19.797 1 92.75 95 ASP A O 1
ATOM 780 N N . ILE A 1 96 ? -8.438 -47.969 -21.047 1 89.44 96 ILE A N 1
ATOM 781 C CA . ILE A 1 96 ? -7.441 -48.531 -21.953 1 89.44 96 ILE A CA 1
ATOM 782 C C . ILE A 1 96 ? -8.023 -48.656 -23.359 1 89.44 96 ILE A C 1
ATOM 784 O O . ILE A 1 96 ? -9.219 -48.906 -23.531 1 89.44 96 ILE A O 1
ATOM 788 N N . ILE A 1 97 ? -7.227 -48.5 -24.328 1 87 97 ILE A N 1
ATOM 789 C CA . ILE A 1 97 ? -7.703 -48.594 -25.703 1 87 97 ILE A CA 1
ATOM 790 C C . ILE A 1 97 ? -7.094 -49.812 -26.375 1 87 97 ILE A C 1
ATOM 792 O O . ILE A 1 97 ? -5.922 -50.125 -26.156 1 87 97 ILE A O 1
ATOM 796 N N . PHE A 1 98 ? -7.918 -50.562 -27.078 1 89.75 98 PHE A N 1
ATOM 797 C CA . PHE A 1 98 ? -7.488 -51.719 -27.859 1 89.75 98 PHE A CA 1
ATOM 798 C C . PHE A 1 98 ? -7.457 -51.375 -29.344 1 89.75 98 PHE A C 1
ATOM 800 O O . PHE A 1 98 ? -8.258 -51.875 -30.125 1 89.75 98 PHE A O 1
ATOM 807 N N . SER A 1 99 ? -6.477 -50.656 -29.719 1 84.88 99 SER A N 1
ATOM 808 C CA . SER A 1 99 ? -6.457 -50.094 -31.062 1 84.88 99 SER A CA 1
ATOM 809 C C . SER A 1 99 ? -5.816 -51.031 -32.062 1 84.88 99 SER A C 1
ATOM 811 O O . SER A 1 99 ? -6.004 -50.906 -33.281 1 84.88 99 SER A O 1
ATOM 813 N N . GLU A 1 100 ? -5.062 -52.062 -31.625 1 84.62 100 GLU A N 1
ATOM 814 C CA . GLU A 1 100 ? -4.387 -53.031 -32.5 1 84.62 100 GLU A CA 1
ATOM 815 C C . GLU A 1 100 ? -4.738 -54.438 -32.094 1 84.62 100 GLU A C 1
ATOM 817 O O . GLU A 1 100 ? -5.133 -54.719 -30.969 1 84.62 100 GLU A O 1
ATOM 822 N N . SER A 1 101 ? -4.551 -55.344 -33.062 1 88.5 101 SER A N 1
ATOM 823 C CA . SER A 1 101 ? -4.84 -56.75 -32.812 1 88.5 101 SER A CA 1
ATOM 824 C C . SER A 1 101 ? -3.885 -57.312 -31.766 1 88.5 101 SER A C 1
ATOM 826 O O . SER A 1 101 ? -2.73 -56.875 -31.672 1 88.5 101 SER A O 1
ATOM 828 N N . ASP A 1 102 ? -4.418 -58.281 -31.031 1 89.94 102 ASP A N 1
ATOM 829 C CA . ASP A 1 102 ? -3.611 -58.938 -30.016 1 89.94 102 ASP A CA 1
ATOM 830 C C . ASP A 1 102 ? -2.572 -59.875 -30.656 1 89.94 102 ASP A C 1
ATOM 832 O O . ASP A 1 102 ? -2.918 -60.906 -31.203 1 89.94 102 ASP A O 1
ATOM 836 N N . ARG A 1 103 ? -1.372 -59.594 -30.438 1 84.94 103 ARG A N 1
ATOM 837 C CA . ARG A 1 103 ? -0.291 -60.375 -31.031 1 84.94 103 ARG A CA 1
ATOM 838 C C . ARG A 1 103 ? -0.063 -61.688 -30.297 1 84.94 103 ARG A C 1
ATOM 840 O O . ARG A 1 103 ? 0.588 -62.594 -30.812 1 84.94 103 ARG A O 1
ATOM 847 N N . SER A 1 104 ? -0.61 -61.688 -29.141 1 85.19 104 SER A N 1
ATOM 848 C CA . SER A 1 104 ? -0.439 -62.906 -28.359 1 85.19 104 SER A CA 1
ATOM 849 C C . SER A 1 104 ? -1.526 -63.938 -28.672 1 85.19 104 SER A C 1
ATOM 851 O O . SER A 1 104 ? -1.543 -65 -28.094 1 85.19 104 SER A O 1
ATOM 853 N N . SER A 1 105 ? -2.361 -63.594 -29.609 1 90.69 105 SER A N 1
ATOM 854 C CA . SER A 1 105 ? -3.391 -64.5 -30.031 1 90.69 105 SER A CA 1
ATOM 855 C C . SER A 1 105 ? -2.781 -65.75 -30.75 1 90.69 105 SER A C 1
ATOM 857 O O . SER A 1 105 ? -1.962 -65.562 -31.656 1 90.69 105 SER A O 1
ATOM 859 N N . PRO A 1 106 ? -3.232 -66.875 -30.359 1 89.69 106 PRO A N 1
ATOM 860 C CA . PRO A 1 106 ? -2.736 -68.062 -31.062 1 89.69 106 PRO A CA 1
ATOM 861 C C . PRO A 1 106 ? -2.973 -68 -32.562 1 89.69 106 PRO A C 1
ATOM 863 O O . PRO A 1 106 ? -2.135 -68.438 -33.344 1 89.69 106 PRO A O 1
ATOM 866 N N . SER A 1 107 ? -4.078 -67.5 -32.969 1 90.12 107 SER A N 1
ATOM 867 C CA . SER A 1 107 ? -4.367 -67.312 -34.406 1 90.12 107 SER A CA 1
ATOM 868 C C . SER A 1 107 ? -3.348 -66.438 -35.062 1 90.12 107 SER A C 1
ATOM 870 O O . SER A 1 107 ? -2.914 -66.688 -36.188 1 90.12 107 SER A O 1
ATOM 872 N N . TYR A 1 108 ? -2.975 -65.438 -34.406 1 87.56 108 TYR A N 1
ATOM 873 C CA . TYR A 1 108 ? -1.977 -64.5 -34.938 1 87.56 108 TYR A CA 1
ATOM 874 C C . TYR A 1 108 ? -0.613 -65.188 -35.031 1 87.56 108 TYR A C 1
ATOM 876 O O . TYR A 1 108 ? 0.073 -65.062 -36.031 1 87.56 108 TYR A O 1
ATOM 884 N N . MET A 1 109 ? -0.259 -65.875 -34 1 87.31 109 MET A N 1
ATOM 885 C CA . MET A 1 109 ? 1.028 -66.562 -33.969 1 87.31 109 MET A CA 1
ATOM 886 C C . MET A 1 109 ? 1.11 -67.625 -35.031 1 87.31 109 MET A C 1
ATOM 888 O O . MET A 1 109 ? 2.146 -67.812 -35.688 1 87.31 109 MET A O 1
ATOM 892 N N . ALA A 1 110 ? 0.009 -68.25 -35.188 1 88.38 110 ALA A N 1
ATOM 893 C CA . ALA A 1 110 ? -0.045 -69.312 -36.188 1 88.38 110 ALA A CA 1
ATOM 894 C C . ALA A 1 110 ? 0.125 -68.75 -37.594 1 88.38 110 ALA A C 1
ATOM 896 O O . ALA A 1 110 ? 0.829 -69.312 -38.438 1 88.38 110 ALA A O 1
ATOM 897 N N . LYS A 1 111 ? -0.482 -67.688 -37.812 1 86.81 111 LYS A N 1
ATOM 898 C CA . LYS A 1 111 ? -0.372 -67.062 -39.125 1 86.81 111 LYS A CA 1
ATOM 899 C C . LYS A 1 111 ? 1.055 -66.562 -39.375 1 86.81 111 LYS A C 1
ATOM 901 O O . LYS A 1 111 ? 1.562 -66.688 -40.5 1 86.81 111 LYS A O 1
ATOM 906 N N . LYS A 1 112 ? 1.658 -66.062 -38.375 1 84.69 112 LYS A N 1
ATOM 907 C CA . LYS A 1 112 ? 3.016 -65.562 -38.5 1 84.69 112 LYS A CA 1
ATOM 908 C C . LYS A 1 112 ? 4.02 -66.688 -38.719 1 84.69 112 LYS A C 1
ATOM 910 O O . LYS A 1 112 ? 5.02 -66.5 -39.406 1 84.69 112 LYS A O 1
ATOM 915 N N . LEU A 1 113 ? 3.711 -67.812 -38.125 1 86.38 113 LEU A N 1
ATOM 916 C CA . LEU A 1 113 ? 4.59 -68.938 -38.281 1 86.38 113 LEU A CA 1
ATOM 917 C C . LEU A 1 113 ? 4.156 -69.812 -39.469 1 86.38 113 LEU A C 1
ATOM 919 O O . LEU A 1 113 ? 4.691 -70.938 -39.688 1 86.38 113 LEU A O 1
ATOM 923 N N . ASN A 1 114 ? 3.154 -69.438 -40.25 1 86.44 114 ASN A N 1
ATOM 924 C CA . ASN A 1 114 ? 2.613 -70.062 -41.438 1 86.44 114 ASN A CA 1
ATOM 925 C C . ASN A 1 114 ? 2.105 -71.5 -41.094 1 86.44 114 ASN A C 1
ATOM 927 O O . ASN A 1 114 ? 2.424 -72.438 -41.781 1 86.44 114 ASN A O 1
ATOM 931 N N . LEU A 1 115 ? 1.451 -71.5 -39.969 1 87.38 115 LEU A N 1
ATOM 932 C CA . LEU A 1 115 ? 0.834 -72.75 -39.562 1 87.38 115 LEU A CA 1
ATOM 933 C C . LEU A 1 115 ? -0.613 -72.875 -40.031 1 87.38 115 LEU A C 1
ATOM 935 O O . LEU A 1 115 ? -1.33 -71.875 -40 1 87.38 115 LEU A O 1
ATOM 939 N N . LYS A 1 116 ? -0.999 -74 -40.5 1 85.88 116 LYS A N 1
ATOM 940 C CA . LYS A 1 116 ? -2.377 -74.188 -40.938 1 85.88 116 LYS A CA 1
ATOM 941 C C . LYS A 1 116 ? -3.223 -74.812 -39.844 1 85.88 116 LYS A C 1
ATOM 943 O O . LYS A 1 116 ? -2.725 -75.625 -39.031 1 85.88 116 LYS A O 1
ATOM 948 N N . GLY A 1 117 ? -4.328 -74.312 -39.531 1 85.81 117 GLY A N 1
ATOM 949 C CA . GLY A 1 117 ? -5.242 -74.875 -38.562 1 85.81 117 GLY A CA 1
ATOM 950 C C . GLY A 1 117 ? -6.156 -73.812 -37.938 1 85.81 117 GLY A C 1
ATOM 951 O O . GLY A 1 117 ? -6.148 -72.688 -38.344 1 85.81 117 GLY A O 1
ATOM 952 N N . GLU A 1 118 ? -7.07 -74.312 -37.094 1 86.69 118 GLU A N 1
ATOM 953 C CA . GLU A 1 118 ? -7.98 -73.438 -36.344 1 86.69 118 GLU A CA 1
ATOM 954 C C . GLU A 1 118 ? -7.422 -73.125 -34.969 1 86.69 118 GLU A C 1
ATOM 956 O O . GLU A 1 118 ? -7.188 -74 -34.156 1 86.69 118 GLU A O 1
ATOM 961 N N . PHE A 1 119 ? -7.047 -71.875 -34.812 1 90.56 119 PHE A N 1
ATOM 962 C CA . PHE A 1 119 ? -6.484 -71.375 -33.562 1 90.56 119 PHE A CA 1
ATOM 963 C C . PHE A 1 119 ? -7.383 -70.375 -32.938 1 90.56 119 PHE A C 1
ATOM 965 O O . PHE A 1 119 ? -8.094 -69.625 -33.625 1 90.56 119 PHE A O 1
ATOM 972 N N . ARG A 1 120 ? -7.344 -70.25 -31.625 1 91.5 120 ARG A N 1
ATOM 973 C CA . ARG A 1 120 ? -8.156 -69.312 -30.875 1 91.5 120 ARG A CA 1
ATOM 974 C C . ARG A 1 120 ? -7.734 -67.875 -31.172 1 91.5 120 ARG A C 1
ATOM 976 O O . ARG A 1 120 ? -6.539 -67.562 -31.266 1 91.5 120 ARG A O 1
ATOM 983 N N . ASP A 1 121 ? -8.758 -67.062 -31.375 1 94.38 121 ASP A N 1
ATOM 984 C CA . ASP A 1 121 ? -8.555 -65.625 -31.531 1 94.38 121 ASP A CA 1
ATOM 985 C C . ASP A 1 121 ? -8.969 -64.875 -30.266 1 94.38 121 ASP A C 1
ATOM 987 O O . ASP A 1 121 ? -10.156 -64.75 -29.953 1 94.38 121 ASP A O 1
ATOM 991 N N . ASN A 1 122 ? -7.996 -64.312 -29.609 1 95.12 122 ASN A N 1
ATOM 992 C CA . ASN A 1 122 ? -8.234 -63.656 -28.312 1 95.12 122 ASN A CA 1
ATOM 993 C C . ASN A 1 122 ? -9.07 -62.406 -28.469 1 95.12 122 ASN A C 1
ATOM 995 O O . ASN A 1 122 ? -9.742 -61.969 -27.531 1 95.12 122 ASN A O 1
ATOM 999 N N . ASP A 1 123 ? -9.039 -61.719 -29.641 1 95.38 123 ASP A N 1
ATOM 1000 C CA . ASP A 1 123 ? -9.867 -60.562 -29.875 1 95.38 123 ASP A CA 1
ATOM 1001 C C . ASP A 1 123 ? -11.344 -60.938 -29.938 1 95.38 123 ASP A C 1
ATOM 1003 O O . ASP A 1 123 ? -12.195 -60.219 -29.406 1 95.38 123 ASP A O 1
ATOM 1007 N N . GLN A 1 124 ? -11.547 -62 -30.594 1 95.75 124 GLN A N 1
ATOM 1008 C CA . GLN A 1 124 ? -12.922 -62.5 -30.672 1 95.75 124 GLN A CA 1
ATOM 1009 C C . GLN A 1 124 ? -13.414 -62.969 -29.312 1 95.75 124 GLN A C 1
ATOM 1011 O O . GLN A 1 124 ? -14.586 -62.781 -28.969 1 95.75 124 GLN A O 1
ATOM 1016 N N . LEU A 1 125 ? -12.508 -63.562 -28.609 1 96.69 125 LEU A N 1
ATOM 1017 C CA . LEU A 1 125 ? -12.859 -64 -27.25 1 96.69 125 LEU A CA 1
ATOM 1018 C C . LEU A 1 125 ? -13.234 -62.812 -26.375 1 96.69 125 LEU A C 1
ATOM 1020 O O . LEU A 1 125 ? -14.25 -62.844 -25.672 1 96.69 125 LEU A O 1
ATOM 1024 N N . LEU A 1 126 ? -12.453 -61.781 -26.375 1 96.94 126 LEU A N 1
ATOM 1025 C CA . LEU A 1 126 ? -12.734 -60.594 -25.578 1 96.94 126 LEU A CA 1
ATOM 1026 C C . LEU A 1 126 ? -14.031 -59.938 -26.031 1 96.94 126 LEU A C 1
ATOM 1028 O O . LEU A 1 126 ? -14.82 -59.5 -25.203 1 96.94 126 LEU A O 1
ATOM 1032 N N . ALA A 1 127 ? -14.219 -59.875 -27.312 1 96.56 127 ALA A N 1
ATOM 1033 C CA . ALA A 1 127 ? -15.453 -59.312 -27.859 1 96.56 127 ALA A CA 1
ATOM 1034 C C . ALA A 1 127 ? -16.672 -60.062 -27.344 1 96.56 127 ALA A C 1
ATOM 1036 O O . ALA A 1 127 ? -17.672 -59.438 -26.984 1 96.56 127 ALA A O 1
ATOM 1037 N N . ALA A 1 128 ? -16.562 -61.344 -27.312 1 96.62 128 ALA A N 1
ATOM 1038 C CA . ALA A 1 128 ? -17.672 -62.156 -26.844 1 96.62 128 ALA A CA 1
ATOM 1039 C C . ALA A 1 128 ? -17.969 -61.875 -25.375 1 96.62 128 ALA A C 1
ATOM 1041 O O . ALA A 1 128 ? -19.141 -61.812 -24.984 1 96.62 128 ALA A O 1
ATOM 1042 N N . VAL A 1 129 ? -16.953 -61.719 -24.609 1 96.94 129 VAL A N 1
ATOM 1043 C CA . VAL A 1 129 ? -17.141 -61.5 -23.188 1 96.94 129 VAL A CA 1
ATOM 1044 C C . VAL A 1 129 ? -17.703 -60.094 -22.969 1 96.94 129 VAL A C 1
ATOM 1046 O O . VAL A 1 129 ? -18.578 -59.875 -22.125 1 96.94 129 VAL A O 1
ATOM 1049 N N . ILE A 1 130 ? -17.219 -59.156 -23.656 1 96.06 130 ILE A N 1
ATOM 1050 C CA . ILE A 1 130 ? -17.656 -57.75 -23.547 1 96.06 130 ILE A CA 1
ATOM 1051 C C . ILE A 1 130 ? -19.156 -57.688 -23.844 1 96.06 130 ILE A C 1
ATOM 1053 O O . ILE A 1 130 ? -19.891 -56.938 -23.172 1 96.06 130 ILE A O 1
ATOM 1057 N N . SER A 1 131 ? -19.594 -58.469 -24.781 1 94.44 131 SER A N 1
ATOM 1058 C CA . SER A 1 131 ? -21 -58.438 -25.188 1 94.44 131 SER A CA 1
ATOM 1059 C C . SER A 1 131 ? -21.906 -58.938 -24.078 1 94.44 131 SER A C 1
ATOM 1061 O O . SER A 1 131 ? -23.094 -58.656 -24.062 1 94.44 131 SER A O 1
ATOM 1063 N N . GLN A 1 132 ? -21.266 -59.656 -23.125 1 94.62 132 GLN A N 1
ATOM 1064 C CA . GLN A 1 132 ? -22.062 -60.25 -22.062 1 94.62 132 GLN A CA 1
ATOM 1065 C C . GLN A 1 132 ? -21.828 -59.531 -20.734 1 94.62 132 GLN A C 1
ATOM 1067 O O . GLN A 1 132 ? -22.297 -59.969 -19.688 1 94.62 132 GLN A O 1
ATOM 1072 N N . THR A 1 133 ? -21.109 -58.469 -20.75 1 93.31 133 THR A N 1
ATOM 1073 C CA . THR A 1 133 ? -20.75 -57.75 -19.531 1 93.31 133 THR A CA 1
ATOM 1074 C C . THR A 1 133 ? -21.141 -56.281 -19.641 1 93.31 133 THR A C 1
ATOM 1076 O O . THR A 1 133 ? -21.234 -55.75 -20.734 1 93.31 133 THR A O 1
ATOM 1079 N N . PRO A 1 134 ? -21.406 -55.656 -18.547 1 92.31 134 PRO A N 1
ATOM 1080 C CA . PRO A 1 134 ? -21.719 -54.219 -18.578 1 92.31 134 PRO A CA 1
ATOM 1081 C C . PRO A 1 134 ? -20.469 -53.344 -18.688 1 92.31 134 PRO A C 1
ATOM 1083 O O . PRO A 1 134 ? -20.188 -52.531 -17.812 1 92.31 134 PRO A O 1
ATOM 1086 N N . THR A 1 135 ? -19.797 -53.469 -19.828 1 95 135 THR A N 1
ATOM 1087 C CA . THR A 1 135 ? -18.5 -52.812 -20.031 1 95 135 THR A CA 1
ATOM 1088 C C . THR A 1 135 ? -18.625 -51.594 -20.938 1 95 135 THR A C 1
ATOM 1090 O O . THR A 1 135 ? -19.266 -51.688 -22 1 95 135 THR A O 1
ATOM 1093 N N . VAL A 1 136 ? -18.172 -50.469 -20.469 1 94.75 136 VAL A N 1
ATOM 1094 C CA . VAL A 1 136 ? -18.047 -49.25 -21.297 1 94.75 136 VAL A CA 1
ATOM 1095 C C . VAL A 1 136 ? -16.594 -49.094 -21.75 1 94.75 136 VAL A C 1
ATOM 1097 O O . VAL A 1 136 ? -15.688 -49 -20.922 1 94.75 136 VAL A O 1
ATOM 1100 N N . LEU A 1 137 ? -16.359 -49.062 -23.078 1 95 137 LEU A N 1
ATOM 1101 C CA . LEU A 1 137 ? -15.008 -49 -23.625 1 95 137 LEU A CA 1
ATOM 1102 C C . LEU A 1 137 ? -14.539 -47.562 -23.703 1 95 137 LEU A C 1
ATOM 1104 O O . LEU A 1 137 ? -15.367 -46.625 -23.75 1 95 137 LEU A O 1
ATOM 1108 N N . GLY A 1 138 ? -13.25 -47.406 -23.641 1 92.44 138 GLY A N 1
ATOM 1109 C CA . GLY A 1 138 ? -12.656 -46.094 -23.781 1 92.44 138 GLY A CA 1
ATOM 1110 C C . GLY A 1 138 ? -12.078 -45.812 -25.156 1 92.44 138 GLY A C 1
ATOM 1111 O O . GLY A 1 138 ? -11.641 -46.75 -25.828 1 92.44 138 GLY A O 1
ATOM 1112 N N . TYR A 1 139 ? -12.125 -44.562 -25.594 1 90 139 TYR A N 1
ATOM 1113 C CA . TYR A 1 139 ? -11.453 -44.062 -26.781 1 90 139 TYR A CA 1
ATOM 1114 C C . TYR A 1 139 ? -11.008 -42.625 -26.594 1 90 139 TYR A C 1
ATOM 1116 O O . TYR A 1 139 ? -11.219 -42.031 -25.531 1 90 139 TYR A O 1
ATOM 1124 N N . TYR A 1 140 ? -10.266 -42.062 -27.547 1 88.25 140 TYR A N 1
ATOM 1125 C CA . TYR A 1 140 ? -9.875 -40.656 -27.375 1 88.25 140 TYR A CA 1
ATOM 1126 C C . TYR A 1 140 ? -9.812 -39.969 -28.719 1 88.25 140 TYR A C 1
ATOM 1128 O O . TYR A 1 140 ? -9.578 -40.594 -29.75 1 88.25 140 TYR A O 1
ATOM 1136 N N . PHE A 1 141 ? -10.078 -38.688 -28.594 1 86.69 141 PHE A N 1
ATOM 1137 C CA . PHE A 1 141 ? -10.016 -37.812 -29.781 1 86.69 141 PHE A CA 1
ATOM 1138 C C . PHE A 1 141 ? -8.625 -37.219 -29.938 1 86.69 141 PHE A C 1
ATOM 1140 O O . PHE A 1 141 ? -7.926 -36.969 -28.953 1 86.69 141 PHE A O 1
ATOM 1147 N N . THR A 1 142 ? -8.141 -37.094 -31.125 1 80.94 142 THR A N 1
ATOM 1148 C CA . THR A 1 142 ? -6.836 -36.469 -31.406 1 80.94 142 THR A CA 1
ATOM 1149 C C . THR A 1 142 ? -6.934 -35.5 -32.562 1 80.94 142 THR A C 1
ATOM 1151 O O . THR A 1 142 ? -7.871 -35.531 -33.344 1 80.94 142 THR A O 1
ATOM 1154 N N . LYS A 1 143 ? -6.062 -34.469 -32.562 1 74.56 143 LYS A N 1
ATOM 1155 C CA . LYS A 1 143 ? -6.02 -33.5 -33.656 1 74.56 143 LYS A CA 1
ATOM 1156 C C . LYS A 1 143 ? -5.129 -33.969 -34.781 1 74.56 143 LYS A C 1
ATOM 1158 O O . LYS A 1 143 ? -5.113 -33.375 -35.875 1 74.56 143 LYS A O 1
ATOM 1163 N N . ASP A 1 144 ? -4.453 -35.156 -34.531 1 61.81 144 ASP A N 1
ATOM 1164 C CA . ASP A 1 144 ? -3.508 -35.656 -35.5 1 61.81 144 ASP A CA 1
ATOM 1165 C C . ASP A 1 144 ? -4.234 -36.312 -36.688 1 61.81 144 ASP A C 1
ATOM 1167 O O . ASP A 1 144 ? -5.074 -37.188 -36.5 1 61.81 144 ASP A O 1
ATOM 1171 N N . LEU A 1 145 ? -4.109 -35.75 -38 1 54.62 145 LEU A N 1
ATOM 1172 C CA . LEU A 1 145 ? -4.84 -36.094 -39.219 1 54.62 145 LEU A CA 1
ATOM 1173 C C . LEU A 1 145 ? -4.391 -37.438 -39.781 1 54.62 145 LEU A C 1
ATOM 1175 O O . LEU A 1 145 ? -4.996 -37.938 -40.719 1 54.62 145 LEU A O 1
ATOM 1179 N N . SER A 1 146 ? -3.342 -38.094 -39.375 1 51.41 146 SER A N 1
ATOM 1180 C CA . SER A 1 146 ? -2.836 -39.25 -40.094 1 51.41 146 SER A CA 1
ATOM 1181 C C . SER A 1 146 ? -3.75 -40.438 -39.938 1 51.41 146 SER A C 1
ATOM 1183 O O . SER A 1 146 ? -3.596 -41.469 -40.625 1 51.41 146 SER A O 1
ATOM 1185 N N . LYS A 1 147 ? -4.59 -40.625 -38.875 1 53.81 147 LYS A N 1
ATOM 1186 C CA . LYS A 1 147 ? -5.309 -41.875 -38.625 1 53.81 147 LYS A CA 1
ATOM 1187 C C . LYS A 1 147 ? -6.633 -41.906 -39.406 1 53.81 147 LYS A C 1
ATOM 1189 O O . LYS A 1 147 ? -7.254 -40.844 -39.594 1 53.81 147 LYS A O 1
ATOM 1194 N N . ASN A 1 148 ? -6.746 -42.875 -40.281 1 51.06 148 ASN A N 1
ATOM 1195 C CA . ASN A 1 148 ? -7.977 -43.25 -41 1 51.06 148 ASN A CA 1
ATOM 1196 C C . ASN A 1 148 ? -9.172 -43.281 -40.031 1 51.06 148 ASN A C 1
ATOM 1198 O O . ASN A 1 148 ? -9.07 -43.844 -38.938 1 51.06 148 ASN A O 1
ATOM 1202 N N . THR A 1 149 ? -10.156 -42.531 -40.344 1 52.94 149 THR A N 1
ATOM 1203 C CA . THR A 1 149 ? -11.422 -42.188 -39.688 1 52.94 149 THR A CA 1
ATOM 1204 C C . THR A 1 149 ? -12.289 -43.438 -39.531 1 52.94 149 THR A C 1
ATOM 1206 O O . THR A 1 149 ? -12.789 -43.969 -40.531 1 52.94 149 THR A O 1
ATOM 1209 N N . LYS A 1 150 ? -11.867 -44.406 -38.75 1 55.62 150 LYS A N 1
ATOM 1210 C CA . LYS A 1 150 ? -12.938 -45.375 -38.594 1 55.62 150 LYS A CA 1
ATOM 1211 C C . LYS A 1 150 ? -14.148 -44.781 -37.906 1 55.62 150 LYS A C 1
ATOM 1213 O O . LYS A 1 150 ? -14.031 -43.812 -37.156 1 55.62 150 LYS A O 1
ATOM 1218 N N . PRO A 1 151 ? -15.344 -45.188 -38.406 1 53.06 151 PRO A N 1
ATOM 1219 C CA . PRO A 1 151 ? -16.609 -44.719 -37.844 1 53.06 151 PRO A CA 1
ATOM 1220 C C . PRO A 1 151 ? -16.641 -44.75 -36.312 1 53.06 151 PRO A C 1
ATOM 1222 O O . PRO A 1 151 ? -16.062 -45.656 -35.719 1 53.06 151 PRO A O 1
ATOM 1225 N N . ILE A 1 152 ? -16.969 -43.594 -35.781 1 58.41 152 ILE A N 1
ATOM 1226 C CA . ILE A 1 152 ? -17.078 -43.281 -34.375 1 58.41 152 ILE A CA 1
ATOM 1227 C C . ILE A 1 152 ? -18.047 -44.25 -33.688 1 58.41 152 ILE A C 1
ATOM 1229 O O . ILE A 1 152 ? -19.094 -44.562 -34.25 1 58.41 152 ILE A O 1
ATOM 1233 N N . PRO A 1 153 ? -17.703 -44.688 -32.5 1 57.59 153 PRO A N 1
ATOM 1234 C CA . PRO A 1 153 ? -18.266 -45.656 -31.562 1 57.59 153 PRO A CA 1
ATOM 1235 C C . PRO A 1 153 ? -19.734 -45.406 -31.266 1 57.59 153 PRO A C 1
ATOM 1237 O O . PRO A 1 153 ? -20.234 -44.281 -31.438 1 57.59 153 PRO A O 1
ATOM 1240 N N . VAL A 1 154 ? -20.5 -46.406 -31 1 55.38 154 VAL A N 1
ATOM 1241 C CA . VAL A 1 154 ? -21.859 -46.625 -30.516 1 55.38 154 VAL A CA 1
ATOM 1242 C C . VAL A 1 154 ? -22.094 -45.812 -29.25 1 55.38 154 VAL A C 1
ATOM 1244 O O . VAL A 1 154 ? -21.391 -46 -28.25 1 55.38 154 VAL A O 1
ATOM 1247 N N . THR A 1 155 ? -22.469 -44.438 -29.406 1 62 155 THR A N 1
ATOM 1248 C CA . THR A 1 155 ? -22.922 -43.781 -28.188 1 62 155 THR A CA 1
ATOM 1249 C C . THR A 1 155 ? -24.453 -43.719 -28.141 1 62 155 THR A C 1
ATOM 1251 O O . THR A 1 155 ? -25.109 -43.656 -29.188 1 62 155 THR A O 1
ATOM 1254 N N . LYS A 1 156 ? -24.953 -44.031 -27.047 1 60.28 156 LYS A N 1
ATOM 1255 C CA . LYS A 1 156 ? -26.406 -43.938 -26.906 1 60.28 156 LYS A CA 1
ATOM 1256 C C . LYS A 1 156 ? -26.828 -42.469 -26.844 1 60.28 156 LYS A C 1
ATOM 1258 O O . LYS A 1 156 ? -28.016 -42.125 -26.953 1 60.28 156 LYS A O 1
ATOM 1263 N N . PHE A 1 157 ? -25.812 -41.531 -26.75 1 57.81 157 PHE A N 1
ATOM 1264 C CA . PHE A 1 157 ? -26.078 -40.125 -26.562 1 57.81 157 PHE A CA 1
ATOM 1265 C C . PHE A 1 157 ? -25.828 -39.344 -27.844 1 57.81 157 PHE A C 1
ATOM 1267 O O . PHE A 1 157 ? -24.734 -39.406 -28.406 1 57.81 157 PHE A O 1
ATOM 1274 N N . THR A 1 158 ? -26.781 -38.875 -28.734 1 57.69 158 THR A N 1
ATOM 1275 C CA . THR A 1 158 ? -26.406 -38.125 -29.922 1 57.69 158 THR A CA 1
ATOM 1276 C C . THR A 1 158 ? -27.094 -36.781 -29.953 1 57.69 158 THR A C 1
ATOM 1278 O O . THR A 1 158 ? -28.078 -36.594 -30.688 1 57.69 158 THR A O 1
ATOM 1281 N N . PRO A 1 159 ? -26.734 -35.844 -28.984 1 63.38 159 PRO A N 1
ATOM 1282 C CA . PRO A 1 159 ? -27.359 -34.531 -29.188 1 63.38 159 PRO A CA 1
ATOM 1283 C C . PRO A 1 159 ? -26.734 -33.75 -30.344 1 63.38 159 PRO A C 1
ATOM 1285 O O . PRO A 1 159 ? -25.688 -34.156 -30.859 1 63.38 159 PRO A O 1
ATOM 1288 N N . THR A 1 160 ? -27.422 -32.625 -30.875 1 65.44 160 THR A N 1
ATOM 1289 C CA . THR A 1 160 ? -26.969 -31.734 -31.922 1 65.44 160 THR A CA 1
ATOM 1290 C C . THR A 1 160 ? -25.719 -30.984 -31.5 1 65.44 160 THR A C 1
ATOM 1292 O O . THR A 1 160 ? -25.516 -30.75 -30.312 1 65.44 160 THR A O 1
ATOM 1295 N N . ALA A 1 161 ? -24.875 -30.516 -32.438 1 72.62 161 ALA A N 1
ATOM 1296 C CA . ALA A 1 161 ? -23.578 -29.844 -32.312 1 72.62 161 ALA A CA 1
ATOM 1297 C C . ALA A 1 161 ? -23.734 -28.516 -31.547 1 72.62 161 ALA A C 1
ATOM 1299 O O . ALA A 1 161 ? -24.797 -27.906 -31.562 1 72.62 161 ALA A O 1
ATOM 1300 N N . SER A 1 162 ? -22.859 -28.234 -30.672 1 79.69 162 SER A N 1
ATOM 1301 C CA . SER A 1 162 ? -22.75 -26.969 -29.984 1 79.69 162 SER A CA 1
ATOM 1302 C C . SER A 1 162 ? -21.438 -26.266 -30.328 1 79.69 162 SER A C 1
ATOM 1304 O O . SER A 1 162 ? -20.375 -26.875 -30.297 1 79.69 162 SER A O 1
ATOM 1306 N N . PRO A 1 163 ? -21.5 -25.047 -30.734 1 78.44 163 PRO A N 1
ATOM 1307 C CA . PRO A 1 163 ? -20.297 -24.312 -31.109 1 78.44 163 PRO A CA 1
ATOM 1308 C C . PRO A 1 163 ? -19.375 -24.062 -29.922 1 78.44 163 PRO A C 1
ATOM 1310 O O . PRO A 1 163 ? -18.219 -23.672 -30.109 1 78.44 163 PRO A O 1
ATOM 1313 N N . HIS A 1 164 ? -19.812 -24.375 -28.734 1 81.62 164 HIS A N 1
ATOM 1314 C CA . HIS A 1 164 ? -19.031 -24.031 -27.547 1 81.62 164 HIS A CA 1
ATOM 1315 C C . HIS A 1 164 ? -18.156 -25.203 -27.109 1 81.62 164 HIS A C 1
ATOM 1317 O O . HIS A 1 164 ? -17.234 -25.031 -26.297 1 81.62 164 HIS A O 1
ATOM 1323 N N . LEU A 1 165 ? -18.406 -26.359 -27.641 1 86.62 165 LEU A N 1
ATOM 1324 C CA . LEU A 1 165 ? -17.625 -27.531 -27.281 1 86.62 165 LEU A CA 1
ATOM 1325 C C . LEU A 1 165 ? -16.344 -27.625 -28.109 1 86.62 165 LEU A C 1
ATOM 1327 O O . LEU A 1 165 ? -16.312 -27.156 -29.25 1 86.62 165 LEU A O 1
ATOM 1331 N N . LEU A 1 166 ? -15.328 -28.156 -27.516 1 87.81 166 LEU A N 1
ATOM 1332 C CA . LEU A 1 166 ? -14.094 -28.375 -28.25 1 87.81 166 LEU A CA 1
ATOM 1333 C C . LEU A 1 166 ? -14.312 -29.391 -29.375 1 87.81 166 LEU A C 1
ATOM 1335 O O . LEU A 1 166 ? -14.977 -30.406 -29.172 1 87.81 166 LEU A O 1
ATOM 1339 N N . ASN A 1 167 ? -13.852 -29.047 -30.469 1 88.06 167 ASN A N 1
ATOM 1340 C CA . ASN A 1 167 ? -14.031 -29.875 -31.656 1 88.06 167 ASN A CA 1
ATOM 1341 C C . ASN A 1 167 ? -12.734 -30.594 -32.062 1 88.06 167 ASN A C 1
ATOM 1343 O O . ASN A 1 167 ? -11.656 -30 -32 1 88.06 167 ASN A O 1
ATOM 1347 N N . PHE A 1 168 ? -12.898 -31.891 -32.406 1 86.44 168 PHE A N 1
ATOM 1348 C CA . PHE A 1 168 ? -11.758 -32.688 -32.844 1 86.44 168 PHE A CA 1
ATOM 1349 C C . PHE A 1 168 ? -11.984 -33.25 -34.25 1 86.44 168 PHE A C 1
ATOM 1351 O O . PHE A 1 168 ? -13.125 -33.344 -34.719 1 86.44 168 PHE A O 1
ATOM 1358 N N . GLU A 1 169 ? -10.898 -33.594 -34.875 1 83.69 169 GLU A N 1
ATOM 1359 C CA . GLU A 1 169 ? -11 -34 -36.281 1 83.69 169 GLU A CA 1
ATOM 1360 C C . GLU A 1 169 ? -10.75 -35.5 -36.438 1 83.69 169 GLU A C 1
ATOM 1362 O O . GLU A 1 169 ? -11.078 -36.094 -37.469 1 83.69 169 GLU A O 1
ATOM 1367 N N . ASN A 1 170 ? -10.203 -36.125 -35.406 1 84.94 170 ASN A N 1
ATOM 1368 C CA . ASN A 1 170 ? -9.875 -37.531 -35.5 1 84.94 170 ASN A CA 1
ATOM 1369 C C . ASN A 1 170 ? -10.133 -38.25 -34.188 1 84.94 170 ASN A C 1
ATOM 1371 O O . ASN A 1 170 ? -10.273 -37.625 -33.156 1 84.94 170 ASN A O 1
ATOM 1375 N N . VAL A 1 171 ? -10.266 -39.531 -34.344 1 86.25 171 VAL A N 1
ATOM 1376 C CA . VAL A 1 171 ? -10.57 -40.344 -33.156 1 86.25 171 VAL A CA 1
ATOM 1377 C C . VAL A 1 171 ? -9.797 -41.656 -33.25 1 86.25 171 VAL A C 1
ATOM 1379 O O . VAL A 1 171 ? -9.562 -42.188 -34.344 1 86.25 171 VAL A O 1
ATOM 1382 N N . VAL A 1 172 ? -9.258 -42.094 -32.188 1 83.75 172 VAL A N 1
ATOM 1383 C CA . VAL A 1 172 ? -8.664 -43.406 -32.062 1 83.75 172 VAL A CA 1
ATOM 1384 C C . VAL A 1 172 ? -9.594 -44.344 -31.266 1 83.75 172 VAL A C 1
ATOM 1386 O O . VAL A 1 172 ? -9.945 -44.062 -30.125 1 83.75 172 VAL A O 1
ATOM 1389 N N . THR A 1 173 ? -10.023 -45.438 -31.922 1 88.44 173 THR A N 1
ATOM 1390 C CA . THR A 1 173 ? -10.977 -46.344 -31.312 1 88.44 173 THR A CA 1
ATOM 1391 C C . THR A 1 173 ? -10.375 -47.75 -31.172 1 88.44 173 THR A C 1
ATOM 1393 O O . THR A 1 173 ? -9.234 -47.969 -31.562 1 88.44 173 THR A O 1
ATOM 1396 N N . ASN A 1 174 ? -11.188 -48.594 -30.547 1 91.44 174 ASN A N 1
ATOM 1397 C CA . ASN A 1 174 ? -10.836 -50 -30.469 1 91.44 174 ASN A CA 1
ATOM 1398 C C . ASN A 1 174 ? -11.023 -50.688 -31.828 1 91.44 174 ASN A C 1
ATOM 1400 O O . ASN A 1 174 ? -11.672 -50.156 -32.719 1 91.44 174 ASN A O 1
ATOM 1404 N N . ILE A 1 175 ? -10.445 -51.875 -31.984 1 90.06 175 ILE A N 1
ATOM 1405 C CA . ILE A 1 175 ? -10.633 -52.625 -33.219 1 90.06 175 ILE A CA 1
ATOM 1406 C C . ILE A 1 175 ? -12.102 -53.031 -33.375 1 90.06 175 ILE A C 1
ATOM 1408 O O . ILE A 1 175 ? -12.828 -53.125 -32.375 1 90.06 175 ILE A O 1
ATOM 1412 N N . SER A 1 176 ? -12.539 -53.375 -34.531 1 90.69 176 SER A N 1
ATOM 1413 C CA . SER A 1 176 ? -13.953 -53.5 -34.875 1 90.69 176 SER A CA 1
ATOM 1414 C C . SER A 1 176 ? -14.633 -54.594 -34.062 1 90.69 176 SER A C 1
ATOM 1416 O O . SER A 1 176 ? -15.711 -54.375 -33.5 1 90.69 176 SER A O 1
ATOM 1418 N N . PRO A 1 177 ? -14 -55.781 -33.906 1 91.56 177 PRO A N 1
ATOM 1419 C CA . PRO A 1 177 ? -14.703 -56.812 -33.156 1 91.56 177 PRO A CA 1
ATOM 1420 C C . PRO A 1 177 ? -14.984 -56.438 -31.719 1 91.56 177 PRO A C 1
ATOM 1422 O O . PRO A 1 177 ? -16.031 -56.781 -31.188 1 91.56 177 PRO A O 1
ATOM 1425 N N . ILE A 1 178 ? -14.133 -55.656 -31.172 1 93.38 178 ILE A N 1
ATOM 1426 C CA . ILE A 1 178 ? -14.273 -55.25 -29.781 1 93.38 178 ILE A CA 1
ATOM 1427 C C . ILE A 1 178 ? -15.211 -54.062 -29.688 1 93.38 178 ILE A C 1
ATOM 1429 O O . ILE A 1 178 ? -16.125 -54.031 -28.859 1 93.38 178 ILE A O 1
ATOM 1433 N N . GLN A 1 179 ? -15.016 -53.125 -30.516 1 91.44 179 GLN A N 1
ATOM 1434 C CA . GLN A 1 179 ? -15.797 -51.875 -30.484 1 91.44 179 GLN A CA 1
ATOM 1435 C C . GLN A 1 179 ? -17.281 -52.156 -30.719 1 91.44 179 GLN A C 1
ATOM 1437 O O . GLN A 1 179 ? -18.141 -51.562 -30.062 1 91.44 179 GLN A O 1
ATOM 1442 N N . GLU A 1 180 ? -17.562 -53.031 -31.609 1 89.06 180 GLU A N 1
ATOM 1443 C CA . GLU A 1 180 ? -18.938 -53.312 -32 1 89.06 180 GLU A CA 1
ATOM 1444 C C . GLU A 1 180 ? -19.641 -54.188 -30.984 1 89.06 180 GLU A C 1
ATOM 1446 O O . GLU A 1 180 ? -20.875 -54.25 -30.938 1 89.06 180 GLU A O 1
ATOM 1451 N N . SER A 1 181 ? -18.844 -54.812 -30.141 1 90.12 181 SER A N 1
ATOM 1452 C CA . SER A 1 181 ? -19.438 -55.75 -29.172 1 90.12 181 SER A CA 1
ATOM 1453 C C . SER A 1 181 ? -19.781 -55.031 -27.875 1 90.12 181 SER A C 1
ATOM 1455 O O . SER A 1 181 ? -20.5 -55.562 -27.031 1 90.12 181 SER A O 1
ATOM 1457 N N . ALA A 1 182 ? -19.281 -53.875 -27.734 1 87.94 182 ALA A N 1
ATOM 1458 C CA . ALA A 1 182 ? -19.469 -53.188 -26.453 1 87.94 182 ALA A CA 1
ATOM 1459 C C . ALA A 1 182 ? -20.875 -52.594 -26.359 1 87.94 182 ALA A C 1
ATOM 1461 O O . ALA A 1 182 ? -21.469 -52.219 -27.359 1 87.94 182 ALA A O 1
ATOM 1462 N N . TYR A 1 183 ? -21.312 -52.594 -25.156 1 82.06 183 TYR A N 1
ATOM 1463 C CA . TYR A 1 183 ? -22.609 -51.969 -24.859 1 82.06 183 TYR A CA 1
ATOM 1464 C C . TYR A 1 183 ? -22.578 -50.5 -25.188 1 82.06 183 TYR A C 1
ATOM 1466 O O . TYR A 1 183 ? -23.547 -49.938 -25.734 1 82.06 183 TYR A O 1
ATOM 1474 N N . SER A 1 184 ? -21.531 -49.812 -24.828 1 89.75 184 SER A N 1
ATOM 1475 C CA . SER A 1 184 ? -21.312 -48.375 -25.047 1 89.75 184 SER A CA 1
ATOM 1476 C C . SER A 1 184 ? -19.828 -48.031 -24.953 1 89.75 184 SER A C 1
ATOM 1478 O O . SER A 1 184 ? -19 -48.875 -24.656 1 89.75 184 SER A O 1
ATOM 1480 N N . SER A 1 185 ? -19.484 -46.75 -25.297 1 92.75 185 SER A N 1
ATOM 1481 C CA . SER A 1 185 ? -18.125 -46.25 -25.219 1 92.75 185 SER A CA 1
ATOM 1482 C C . SER A 1 185 ? -18.094 -44.781 -24.906 1 92.75 185 SER A C 1
ATOM 1484 O O . SER A 1 185 ? -19.078 -44.062 -25.109 1 92.75 185 SER A O 1
ATOM 1486 N N . GLY A 1 186 ? -17.078 -44.281 -24.266 1 92.88 186 GLY A N 1
ATOM 1487 C CA . GLY A 1 186 ? -16.844 -42.906 -23.953 1 92.88 186 GLY A CA 1
ATOM 1488 C C . GLY A 1 186 ? -15.391 -42.469 -24.094 1 92.88 186 GLY A C 1
ATOM 1489 O O . GLY A 1 186 ? -14.492 -43.312 -23.953 1 92.88 186 GLY A O 1
ATOM 1490 N N . PHE A 1 187 ? -15.188 -41.156 -24.328 1 91.31 187 PHE A N 1
ATOM 1491 C CA . PHE A 1 187 ? -13.812 -40.719 -24.484 1 91.31 187 PHE A CA 1
ATOM 1492 C C . PHE A 1 187 ? -13.156 -40.469 -23.141 1 91.31 187 PHE A C 1
ATOM 1494 O O . PHE A 1 187 ? -13.836 -40.188 -22.141 1 91.31 187 PHE A O 1
ATOM 1501 N N . PHE A 1 188 ? -11.789 -40.531 -23.062 1 90.69 188 PHE A N 1
ATOM 1502 C CA . PHE A 1 188 ? -11.094 -40.281 -21.812 1 90.69 188 PHE A CA 1
ATOM 1503 C C . PHE A 1 188 ? -10.008 -39.219 -22 1 90.69 188 PHE A C 1
ATOM 1505 O O . PHE A 1 188 ? -8.938 -39.281 -21.391 1 90.69 188 PHE A O 1
ATOM 1512 N N . ASN A 1 189 ? -10.211 -38.219 -22.891 1 86 189 ASN A N 1
ATOM 1513 C CA . ASN A 1 189 ? -9.312 -37.094 -23.109 1 86 189 ASN A CA 1
ATOM 1514 C C . ASN A 1 189 ? -9.133 -36.281 -21.828 1 86 189 ASN A C 1
ATOM 1516 O O . ASN A 1 189 ? -10.102 -36.062 -21.094 1 86 189 ASN A O 1
ATOM 1520 N N . ALA A 1 190 ? -7.914 -35.875 -21.562 1 82.88 190 ALA A N 1
ATOM 1521 C CA . ALA A 1 190 ? -7.609 -35 -20.453 1 82.88 190 ALA A CA 1
ATOM 1522 C C . ALA A 1 190 ? -6.766 -33.812 -20.906 1 82.88 190 ALA A C 1
ATOM 1524 O O . ALA A 1 190 ? -5.938 -33.938 -21.812 1 82.88 190 ALA A O 1
ATOM 1525 N N . PHE A 1 191 ? -7.043 -32.625 -20.281 1 79.06 191 PHE A N 1
ATOM 1526 C CA . PHE A 1 191 ? -6.32 -31.406 -20.625 1 79.06 191 PHE A CA 1
ATOM 1527 C C . PHE A 1 191 ? -5.742 -30.75 -19.375 1 79.06 191 PHE A C 1
ATOM 1529 O O . PHE A 1 191 ? -6.438 -30.578 -18.375 1 79.06 191 PHE A O 1
ATOM 1536 N N . ASN A 1 192 ? -4.449 -30.422 -19.5 1 74 192 ASN A N 1
ATOM 1537 C CA . ASN A 1 192 ? -3.83 -29.688 -18.406 1 74 192 ASN A CA 1
ATOM 1538 C C . ASN A 1 192 ? -4.207 -28.203 -18.438 1 74 192 ASN A C 1
ATOM 1540 O O . ASN A 1 192 ? -4.438 -27.641 -19.5 1 74 192 ASN A O 1
ATOM 1544 N N . ASP A 1 193 ? -4.273 -27.688 -17.266 1 74.62 193 ASP A N 1
ATOM 1545 C CA . ASP A 1 193 ? -4.488 -26.25 -17.172 1 74.62 193 ASP A CA 1
ATOM 1546 C C . ASP A 1 193 ? -3.197 -25.484 -17.438 1 74.62 193 ASP A C 1
ATOM 1548 O O . ASP A 1 193 ? -2.168 -26.078 -17.766 1 74.62 193 ASP A O 1
ATOM 1552 N N . GLN A 1 194 ? -3.297 -24.219 -17.359 1 71.31 194 GLN A N 1
ATOM 1553 C CA . GLN A 1 194 ? -2.158 -23.359 -17.656 1 71.31 194 GLN A CA 1
ATOM 1554 C C . GLN A 1 194 ? -1.03 -23.578 -16.656 1 71.31 194 GLN A C 1
ATOM 1556 O O . GLN A 1 194 ? 0.128 -23.266 -16.938 1 71.31 194 GLN A O 1
ATOM 1561 N N . GLN A 1 195 ? -1.355 -24.156 -15.5 1 72.69 195 GLN A N 1
ATOM 1562 C CA . GLN A 1 195 ? -0.333 -24.438 -14.5 1 72.69 195 GLN A CA 1
ATOM 1563 C C . GLN A 1 195 ? 0.26 -25.828 -14.695 1 72.69 195 GLN A C 1
ATOM 1565 O O . GLN A 1 195 ? 1.216 -26.203 -14.016 1 72.69 195 GLN A O 1
ATOM 1570 N N . GLY A 1 196 ? -0.37 -26.531 -15.609 1 75.25 196 GLY A N 1
ATOM 1571 C CA . GLY A 1 196 ? 0.109 -27.875 -15.844 1 75.25 196 GLY A CA 1
ATOM 1572 C C . GLY A 1 196 ? -0.583 -28.922 -14.984 1 75.25 196 GLY A C 1
ATOM 1573 O O . GLY A 1 196 ? -0.134 -30.062 -14.891 1 75.25 196 GLY A O 1
ATOM 1574 N N . LYS A 1 197 ? -1.542 -28.531 -14.32 1 84.75 197 LYS A N 1
ATOM 1575 C CA . LYS A 1 197 ? -2.301 -29.438 -13.469 1 84.75 197 LYS A CA 1
ATOM 1576 C C . LYS A 1 197 ? -3.684 -29.719 -14.055 1 84.75 197 LYS A C 1
ATOM 1578 O O . LYS A 1 197 ? -4.172 -28.953 -14.891 1 84.75 197 LYS A O 1
ATOM 1583 N N . ILE A 1 198 ? -4.211 -30.828 -13.688 1 89.12 198 ILE A N 1
ATOM 1584 C CA . ILE A 1 198 ? -5.594 -31.125 -14.055 1 89.12 198 ILE A CA 1
ATOM 1585 C C . ILE A 1 198 ? -6.535 -30.594 -12.977 1 89.12 198 ILE A C 1
ATOM 1587 O O . ILE A 1 198 ? -6.453 -31 -11.812 1 89.12 198 ILE A O 1
ATOM 1591 N N . ILE A 1 199 ? -7.305 -29.719 -13.375 1 90.62 199 ILE A N 1
ATOM 1592 C CA . ILE A 1 199 ? -8.258 -29.141 -12.438 1 90.62 199 ILE A CA 1
ATOM 1593 C C . ILE A 1 199 ? -9.68 -29.438 -12.906 1 90.62 199 ILE A C 1
ATOM 1595 O O . ILE A 1 199 ? -10.617 -29.438 -12.102 1 90.62 199 ILE A O 1
ATOM 1599 N N . LYS A 1 200 ? -9.836 -29.672 -14.234 1 92.94 200 LYS A N 1
ATOM 1600 C CA . LYS A 1 200 ? -11.133 -29.953 -14.844 1 92.94 200 LYS A CA 1
ATOM 1601 C C . LYS A 1 200 ? -11 -30.953 -15.984 1 92.94 200 LYS A C 1
ATOM 1603 O O . LYS A 1 200 ? -9.922 -31.125 -16.547 1 92.94 200 LYS A O 1
ATOM 1608 N N . MET A 1 201 ? -12.062 -31.609 -16.25 1 93.56 201 MET A N 1
ATOM 1609 C CA . MET A 1 201 ? -12.125 -32.594 -17.328 1 93.56 201 MET A CA 1
ATOM 1610 C C . MET A 1 201 ? -13.383 -32.406 -18.172 1 93.56 201 MET A C 1
ATOM 1612 O O . MET A 1 201 ? -14.422 -31.984 -17.641 1 93.56 201 MET A O 1
ATOM 1616 N N . PRO A 1 202 ? -13.266 -32.656 -19.453 1 93.06 202 PRO A N 1
ATOM 1617 C CA . PRO A 1 202 ? -14.453 -32.5 -20.297 1 93.06 202 PRO A CA 1
ATOM 1618 C C . PRO A 1 202 ? -15.461 -33.625 -20.094 1 93.06 202 PRO A C 1
ATOM 1620 O O . PRO A 1 202 ? -15.078 -34.812 -19.969 1 93.06 202 PRO A O 1
ATOM 1623 N N . LEU A 1 203 ? -16.719 -33.281 -20.062 1 92.94 203 LEU A N 1
ATOM 1624 C CA . LEU A 1 203 ? -17.797 -34.281 -20.031 1 92.94 203 LEU A CA 1
ATOM 1625 C C . LEU A 1 203 ? -18.297 -34.594 -21.438 1 92.94 203 LEU A C 1
ATOM 1627 O O . LEU A 1 203 ? -18.781 -35.688 -21.703 1 92.94 203 LEU A O 1
ATOM 1631 N N . LEU A 1 204 ? -18.156 -33.594 -22.219 1 90.19 204 LEU A N 1
ATOM 1632 C CA . LEU A 1 204 ? -18.625 -33.688 -23.609 1 90.19 204 LEU A CA 1
ATOM 1633 C C . LEU A 1 204 ? -17.609 -33.094 -24.562 1 90.19 204 LEU A C 1
ATOM 1635 O O . LEU A 1 204 ? -16.984 -32.062 -24.266 1 90.19 204 LEU A O 1
ATOM 1639 N N . LEU A 1 205 ? -17.438 -33.719 -25.688 1 90.19 205 LEU A N 1
ATOM 1640 C CA . LEU A 1 205 ? -16.625 -33.219 -26.797 1 90.19 205 LEU A CA 1
ATOM 1641 C C . LEU A 1 205 ? -17.359 -33.375 -28.125 1 90.19 205 LEU A C 1
ATOM 1643 O O . LEU A 1 205 ? -18.359 -34.094 -28.203 1 90.19 205 LEU A O 1
ATOM 1647 N N . GLN A 1 206 ? -16.875 -32.625 -29.016 1 89.44 206 GLN A N 1
ATOM 1648 C CA . GLN A 1 206 ? -17.516 -32.656 -30.328 1 89.44 206 GLN A CA 1
ATOM 1649 C C . GLN A 1 206 ? -16.578 -33.25 -31.375 1 89.44 206 GLN A C 1
ATOM 1651 O O . GLN A 1 206 ? -15.375 -32.938 -31.375 1 89.44 206 GLN A O 1
ATOM 1656 N N . TYR A 1 207 ? -17.109 -34.094 -32.219 1 85.69 207 TYR A N 1
ATOM 1657 C CA . TYR A 1 207 ? -16.406 -34.719 -33.344 1 85.69 207 TYR A CA 1
ATOM 1658 C C . TYR A 1 207 ? -17.312 -34.812 -34.562 1 85.69 207 TYR A C 1
ATOM 1660 O O . TYR A 1 207 ? -18.406 -35.406 -34.469 1 85.69 207 TYR A O 1
ATOM 1668 N N . LYS A 1 208 ? -16.953 -34.281 -35.688 1 82.19 208 LYS A N 1
ATOM 1669 C CA . LYS A 1 208 ? -17.719 -34.281 -36.938 1 82.19 208 LYS A CA 1
ATOM 1670 C C . LYS A 1 208 ? -19.172 -33.844 -36.688 1 82.19 208 LYS A C 1
ATOM 1672 O O . LYS A 1 208 ? -20.109 -34.531 -37.062 1 82.19 208 LYS A O 1
ATOM 1677 N N . ASN A 1 209 ? -19.359 -32.844 -35.906 1 81 209 ASN A N 1
ATOM 1678 C CA . ASN A 1 209 ? -20.625 -32.125 -35.656 1 81 209 ASN A CA 1
ATOM 1679 C C . ASN A 1 209 ? -21.562 -33 -34.812 1 81 209 ASN A C 1
ATOM 1681 O O . ASN A 1 209 ? -22.781 -32.844 -34.906 1 81 209 ASN A O 1
ATOM 1685 N N . ARG A 1 210 ? -21.016 -33.875 -34.094 1 85.44 210 ARG A N 1
ATOM 1686 C CA . ARG A 1 210 ? -21.766 -34.656 -33.125 1 85.44 210 ARG A CA 1
ATOM 1687 C C . ARG A 1 210 ? -21.125 -34.594 -31.75 1 85.44 210 ARG A C 1
ATOM 1689 O O . ARG A 1 210 ? -19.906 -34.406 -31.641 1 85.44 210 ARG A O 1
ATOM 1696 N N . ILE A 1 211 ? -21.969 -34.719 -30.812 1 88.62 211 ILE A N 1
ATOM 1697 C CA . ILE A 1 211 ? -21.5 -34.625 -29.422 1 88.62 211 ILE A CA 1
ATOM 1698 C C . ILE A 1 211 ? -21.281 -36.031 -28.875 1 88.62 211 ILE A C 1
ATOM 1700 O O . ILE A 1 211 ? -22.109 -36.906 -29.062 1 88.62 211 ILE A O 1
ATOM 1704 N N . TYR A 1 212 ? -20.188 -36.25 -28.203 1 89.38 212 TYR A N 1
ATOM 1705 C CA . TYR A 1 212 ? -19.812 -37.531 -27.625 1 89.38 212 TYR A CA 1
ATOM 1706 C C . TYR A 1 212 ? -19.562 -37.406 -26.125 1 89.38 212 TYR A C 1
ATOM 1708 O O . TYR A 1 212 ? -18.984 -36.406 -25.672 1 89.38 212 TYR A O 1
ATOM 1716 N N . PRO A 1 213 ? -19.969 -38.312 -25.344 1 90.94 213 PRO A N 1
ATOM 1717 C CA . PRO A 1 213 ? -19.781 -38.281 -23.891 1 90.94 213 PRO A CA 1
ATOM 1718 C C . PRO A 1 213 ? -18.438 -38.812 -23.453 1 90.94 213 PRO A C 1
ATOM 1720 O O . PRO A 1 213 ? -17.812 -39.625 -24.172 1 90.94 213 PRO A O 1
ATOM 1723 N N . SER A 1 214 ? -18.047 -38.375 -22.328 1 93.75 214 SER A N 1
ATOM 1724 C CA . SER A 1 214 ? -16.844 -38.938 -21.703 1 93.75 214 SER A CA 1
ATOM 1725 C C . SER A 1 214 ? -17.109 -40.312 -21.141 1 93.75 214 SER A C 1
ATOM 1727 O O . SER A 1 214 ? -18.266 -40.719 -20.969 1 93.75 214 SER A O 1
ATOM 1729 N N . LEU A 1 215 ? -16.047 -41.031 -20.875 1 94.44 215 LEU A N 1
ATOM 1730 C CA . LEU A 1 215 ? -16.141 -42.344 -20.25 1 94.44 215 LEU A CA 1
ATOM 1731 C C . LEU A 1 215 ? -16.938 -42.281 -18.953 1 94.44 215 LEU A C 1
ATOM 1733 O O . LEU A 1 215 ? -17.844 -43.094 -18.734 1 94.44 215 LEU A O 1
ATOM 1737 N N . VAL A 1 216 ? -16.672 -41.312 -18.141 1 95.25 216 VAL A N 1
ATOM 1738 C CA . VAL A 1 216 ? -17.328 -41.125 -16.844 1 95.25 216 VAL A CA 1
ATOM 1739 C C . VAL A 1 216 ? -18.812 -40.812 -17.062 1 95.25 216 VAL A C 1
ATOM 1741 O O . VAL A 1 216 ? -19.672 -41.406 -16.406 1 95.25 216 VAL A O 1
ATOM 1744 N N . PHE A 1 217 ? -19.031 -39.938 -17.922 1 92.25 217 PHE A N 1
ATOM 1745 C CA . PHE A 1 217 ? -20.422 -39.531 -18.188 1 92.25 217 PHE A CA 1
ATOM 1746 C C . PHE A 1 217 ? -21.234 -40.75 -18.672 1 92.25 217 PHE A C 1
ATOM 1748 O O . PHE A 1 217 ? -22.359 -40.938 -18.219 1 92.25 217 PHE A O 1
ATOM 1755 N N . GLU A 1 218 ? -20.703 -41.5 -19.562 1 91.12 218 GLU A N 1
ATOM 1756 C CA . GLU A 1 218 ? -21.406 -42.625 -20.125 1 91.12 218 GLU A CA 1
ATOM 1757 C C . GLU A 1 218 ? -21.641 -43.719 -19.078 1 91.12 218 GLU A C 1
ATOM 1759 O O . GLU A 1 218 ? -22.688 -44.375 -19.078 1 91.12 218 GLU A O 1
ATOM 1764 N N . MET A 1 219 ? -20.672 -43.938 -18.25 1 93.19 219 MET A N 1
ATOM 1765 C CA . MET A 1 219 ? -20.828 -44.906 -17.172 1 93.19 219 MET A CA 1
ATOM 1766 C C . MET A 1 219 ? -21.984 -44.531 -16.266 1 93.19 219 MET A C 1
ATOM 1768 O O . MET A 1 219 ? -22.812 -45.375 -15.93 1 93.19 219 MET A O 1
ATOM 1772 N N . ILE A 1 220 ? -22.078 -43.312 -15.922 1 92.19 220 ILE A N 1
ATOM 1773 C CA . ILE A 1 220 ? -23.125 -42.844 -15.039 1 92.19 220 ILE A CA 1
ATOM 1774 C C . ILE A 1 220 ? -24.484 -42.906 -15.758 1 92.19 220 ILE A C 1
ATOM 1776 O O . ILE A 1 220 ? -25.484 -43.281 -15.164 1 92.19 220 ILE A O 1
ATOM 1780 N N . ASN A 1 221 ? -24.438 -42.5 -16.984 1 89.12 221 ASN A N 1
ATOM 1781 C CA . ASN A 1 221 ? -25.656 -42.562 -17.797 1 89.12 221 ASN A CA 1
ATOM 1782 C C . ASN A 1 221 ? -26.25 -43.938 -17.828 1 89.12 221 ASN A C 1
ATOM 1784 O O . ASN A 1 221 ? -27.469 -44.125 -17.641 1 89.12 221 ASN A O 1
ATOM 1788 N N . ILE A 1 222 ? -25.484 -44.906 -18.031 1 87.5 222 ILE A N 1
ATOM 1789 C CA . ILE A 1 222 ? -25.938 -46.312 -18.141 1 87.5 222 ILE A CA 1
ATOM 1790 C C . ILE A 1 222 ? -26.359 -46.812 -16.766 1 87.5 222 ILE A C 1
ATOM 1792 O O . ILE A 1 222 ? -27.375 -47.469 -16.641 1 87.5 222 ILE A O 1
ATOM 1796 N N . ALA A 1 223 ? -25.547 -46.562 -15.805 1 87.5 223 ALA A N 1
ATOM 1797 C CA . ALA A 1 223 ? -25.844 -47 -14.445 1 87.5 223 ALA A CA 1
ATOM 1798 C C . ALA A 1 223 ? -27.156 -46.438 -13.945 1 87.5 223 ALA A C 1
ATOM 1800 O O . ALA A 1 223 ? -27.875 -47.062 -13.18 1 87.5 223 ALA A O 1
ATOM 1801 N N . SER A 1 224 ? -27.406 -45.25 -14.305 1 82.81 224 SER A N 1
ATOM 1802 C CA . SER A 1 224 ? -28.625 -44.594 -13.852 1 82.81 224 SER A CA 1
ATOM 1803 C C . SER A 1 224 ? -29.828 -45 -14.688 1 82.81 224 SER A C 1
ATOM 1805 O O . SER A 1 224 ? -30.953 -44.656 -14.367 1 82.81 224 SER A O 1
ATOM 1807 N N . ASN A 1 225 ? -29.672 -45.812 -15.68 1 75.44 225 ASN A N 1
ATOM 1808 C CA . ASN A 1 225 ? -30.719 -46.312 -16.578 1 75.44 225 ASN A CA 1
ATOM 1809 C C . ASN A 1 225 ? -31.547 -45.156 -17.125 1 75.44 225 ASN A C 1
ATOM 1811 O O . ASN A 1 225 ? -32.781 -45.219 -17.156 1 75.44 225 ASN A O 1
ATOM 1815 N N . THR A 1 226 ? -30.812 -44.062 -17.25 1 64.81 226 THR A N 1
ATOM 1816 C CA . THR A 1 226 ? -31.547 -42.875 -17.703 1 64.81 226 THR A CA 1
ATOM 1817 C C . THR A 1 226 ? -31.594 -42.812 -19.219 1 64.81 226 THR A C 1
ATOM 1819 O O . THR A 1 226 ? -30.625 -43.188 -19.891 1 64.81 226 THR A O 1
ATOM 1822 N N . GLN A 1 227 ? -32.688 -42.594 -19.891 1 63.34 227 GLN A N 1
ATOM 1823 C CA . GLN A 1 227 ? -32.844 -42.531 -21.344 1 63.34 227 GLN A CA 1
ATOM 1824 C C . GLN A 1 227 ? -32.781 -41.094 -21.828 1 63.34 227 GLN A C 1
ATOM 1826 O O . GLN A 1 227 ? -32.625 -40.844 -23.031 1 63.34 227 GLN A O 1
ATOM 1831 N N . ASN A 1 228 ? -32.625 -40.125 -20.891 1 69.19 228 ASN A N 1
ATOM 1832 C CA . ASN A 1 228 ? -32.75 -38.781 -21.375 1 69.19 228 ASN A CA 1
ATOM 1833 C C . ASN A 1 228 ? -31.562 -37.906 -20.922 1 69.19 228 ASN A C 1
ATOM 1835 O O . ASN A 1 228 ? -31.359 -37.719 -19.719 1 69.19 228 ASN A O 1
ATOM 1839 N N . VAL A 1 229 ? -30.625 -37.562 -21.797 1 77.44 229 VAL A N 1
ATOM 1840 C CA . VAL A 1 229 ? -29.531 -36.625 -21.562 1 77.44 229 VAL A CA 1
ATOM 1841 C C . VAL A 1 229 ? -29.844 -35.281 -22.234 1 77.44 229 VAL A C 1
ATOM 1843 O O . VAL A 1 229 ? -30.188 -35.25 -23.406 1 77.44 229 VAL A O 1
ATOM 1846 N N . LYS A 1 230 ? -29.922 -34.188 -21.438 1 81.75 230 LYS A N 1
ATOM 1847 C CA . LYS A 1 230 ? -30.156 -32.844 -21.984 1 81.75 230 LYS A CA 1
ATOM 1848 C C . LYS A 1 230 ? -28.969 -31.938 -21.688 1 81.75 230 LYS A C 1
ATOM 1850 O O . LYS A 1 230 ? -28.484 -31.891 -20.562 1 81.75 230 LYS A O 1
ATOM 1855 N N . ILE A 1 231 ? -28.469 -31.359 -22.688 1 84.38 231 ILE A N 1
ATOM 1856 C CA . ILE A 1 231 ? -27.438 -30.344 -22.531 1 84.38 231 ILE A CA 1
ATOM 1857 C C . ILE A 1 231 ? -28.062 -29 -22.219 1 84.38 231 ILE A C 1
ATOM 1859 O O . ILE A 1 231 ? -28.922 -28.516 -22.969 1 84.38 231 ILE A O 1
ATOM 1863 N N . ILE A 1 232 ? -27.75 -28.484 -21.125 1 84.38 232 ILE A N 1
ATOM 1864 C CA . ILE A 1 232 ? -28.234 -27.172 -20.734 1 84.38 232 ILE A CA 1
ATOM 1865 C C . ILE A 1 232 ? -27.328 -26.094 -21.344 1 84.38 232 ILE A C 1
ATOM 1867 O O . ILE A 1 232 ? -26.172 -25.953 -20.953 1 84.38 232 ILE A O 1
ATOM 1871 N N . GLN A 1 233 ? -27.766 -25.422 -22.328 1 82 233 GLN A N 1
ATOM 1872 C CA . GLN A 1 233 ? -26.953 -24.422 -23 1 82 233 GLN A CA 1
ATOM 1873 C C . GLN A 1 233 ? -27.781 -23.188 -23.359 1 82 233 GLN A C 1
ATOM 1875 O O . GLN A 1 233 ? -29 -23.281 -23.5 1 82 233 GLN A O 1
ATOM 1880 N N . ASP A 1 234 ? -27.172 -22.172 -23.25 1 75.69 234 ASP A N 1
ATOM 1881 C CA . ASP A 1 234 ? -27.719 -20.938 -23.812 1 75.69 234 ASP A CA 1
ATOM 1882 C C . ASP A 1 234 ? -26.984 -20.531 -25.094 1 75.69 234 ASP A C 1
ATOM 1884 O O . ASP A 1 234 ? -26.188 -21.312 -25.625 1 75.69 234 ASP A O 1
ATOM 1888 N N . ASP A 1 235 ? -27.391 -19.469 -25.719 1 69.19 235 ASP A N 1
ATOM 1889 C CA . ASP A 1 235 ? -26.828 -19.031 -26.984 1 69.19 235 ASP A CA 1
ATOM 1890 C C . ASP A 1 235 ? -25.328 -18.766 -26.859 1 69.19 235 ASP A C 1
ATOM 1892 O O . ASP A 1 235 ? -24.578 -18.828 -27.844 1 69.19 235 ASP A O 1
ATOM 1896 N N . TYR A 1 236 ? -24.953 -18.688 -25.672 1 69.19 236 TYR A N 1
ATOM 1897 C CA . TYR A 1 236 ? -23.594 -18.156 -25.547 1 69.19 236 TYR A CA 1
ATOM 1898 C C . TYR A 1 236 ? -22.703 -19.172 -24.828 1 69.19 236 TYR A C 1
ATOM 1900 O O . TYR A 1 236 ? -21.469 -19.078 -24.922 1 69.19 236 TYR A O 1
ATOM 1908 N N . SER A 1 237 ? -23.328 -20.109 -24.078 1 77.69 237 SER A N 1
ATOM 1909 C CA . SER A 1 237 ? -22.469 -20.969 -23.281 1 77.69 237 SER A CA 1
ATOM 1910 C C . SER A 1 237 ? -23.203 -22.25 -22.875 1 77.69 237 SER A C 1
ATOM 1912 O O . SER A 1 237 ? -24.422 -22.312 -22.922 1 77.69 237 SER A O 1
ATOM 1914 N N . ILE A 1 238 ? -22.422 -23.234 -22.578 1 83 238 ILE A N 1
ATOM 1915 C CA . ILE A 1 238 ? -22.922 -24.422 -21.922 1 83 238 ILE A CA 1
ATOM 1916 C C . ILE A 1 238 ? -22.844 -24.25 -20.406 1 83 238 ILE A C 1
ATOM 1918 O O . ILE A 1 238 ? -21.859 -23.703 -19.891 1 83 238 ILE A O 1
ATOM 1922 N N . SER A 1 239 ? -23.922 -24.578 -19.719 1 84.38 239 SER A N 1
ATOM 1923 C CA . SER A 1 239 ? -23.891 -24.406 -18.266 1 84.38 239 SER A CA 1
ATOM 1924 C C . SER A 1 239 ? -23.891 -25.75 -17.547 1 84.38 239 SER A C 1
ATOM 1926 O O . SER A 1 239 ? -23.562 -25.828 -16.375 1 84.38 239 SER A O 1
ATOM 1928 N N . GLY A 1 240 ? -24.266 -26.734 -18.266 1 88.06 240 GLY A N 1
ATOM 1929 C CA . GLY A 1 240 ? -24.281 -28.047 -17.625 1 88.06 240 GLY A CA 1
ATOM 1930 C C . GLY A 1 240 ? -24.984 -29.109 -18.438 1 88.06 240 GLY A C 1
ATOM 1931 O O . GLY A 1 240 ? -25.359 -28.875 -19.594 1 88.06 240 GLY A O 1
ATOM 1932 N N . VAL A 1 241 ? -24.953 -30.312 -17.844 1 87.81 241 VAL A N 1
ATOM 1933 C CA . VAL A 1 241 ? -25.625 -31.469 -18.438 1 87.81 241 VAL A CA 1
ATOM 1934 C C . VAL A 1 241 ? -26.594 -32.094 -17.438 1 87.81 241 VAL A C 1
ATOM 1936 O O . VAL A 1 241 ? -26.281 -32.188 -16.25 1 87.81 241 VAL A O 1
ATOM 1939 N N . LYS A 1 242 ? -27.781 -32.344 -17.922 1 86.38 242 LYS A N 1
ATOM 1940 C CA . LYS A 1 242 ? -28.797 -32.938 -17.078 1 86.38 242 LYS A CA 1
ATOM 1941 C C . LYS A 1 242 ? -28.984 -34.406 -17.406 1 86.38 242 LYS A C 1
ATOM 1943 O O . LYS A 1 242 ? -29.25 -34.75 -18.562 1 86.38 242 LYS A O 1
ATOM 1948 N N . LEU A 1 243 ? -28.672 -35.25 -16.391 1 83.25 243 LEU A N 1
ATOM 1949 C CA . LEU A 1 243 ? -28.922 -36.688 -16.469 1 83.25 243 LEU A CA 1
ATOM 1950 C C . LEU A 1 243 ? -30.094 -37.094 -15.57 1 83.25 243 LEU A C 1
ATOM 1952 O O . LEU A 1 243 ? -29.906 -37.375 -14.383 1 83.25 243 LEU A O 1
ATOM 1956 N N . SER A 1 244 ? -31.188 -37.219 -16.156 1 78.19 244 SER A N 1
ATOM 1957 C CA . SER A 1 244 ? -32.406 -37.531 -15.398 1 78.19 244 SER A CA 1
ATOM 1958 C C . SER A 1 244 ? -32.531 -36.625 -14.18 1 78.19 244 SER A C 1
ATOM 1960 O O . SER A 1 244 ? -32.781 -35.438 -14.312 1 78.19 244 SER A O 1
ATOM 1962 N N . ASN A 1 245 ? -32.062 -37.156 -12.992 1 79.25 245 ASN A N 1
ATOM 1963 C CA . ASN A 1 245 ? -32.25 -36.375 -11.773 1 79.25 245 ASN A CA 1
ATOM 1964 C C . ASN A 1 245 ? -30.938 -35.781 -11.266 1 79.25 245 ASN A C 1
ATOM 1966 O O . ASN A 1 245 ? -30.906 -35.188 -10.18 1 79.25 245 ASN A O 1
ATOM 1970 N N . ILE A 1 246 ? -29.953 -35.812 -12.117 1 86.5 246 ILE A N 1
ATOM 1971 C CA . ILE A 1 246 ? -28.656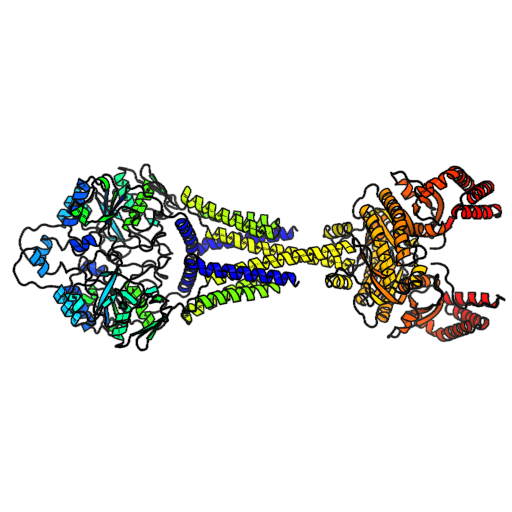 -35.25 -11.695 1 86.5 246 ILE A CA 1
ATOM 1972 C C . ILE A 1 246 ? -28.266 -34.094 -12.609 1 86.5 246 ILE A C 1
ATOM 1974 O O . ILE A 1 246 ? -28.188 -34.25 -13.828 1 86.5 246 ILE A O 1
ATOM 1978 N N . ASP A 1 247 ? -28.172 -32.969 -12.008 1 89.12 247 ASP A N 1
ATOM 1979 C CA . ASP A 1 247 ? -27.672 -31.812 -12.727 1 89.12 247 ASP A CA 1
ATOM 1980 C C . ASP A 1 247 ? -26.156 -31.641 -12.523 1 89.12 247 ASP A C 1
ATOM 1982 O O . ASP A 1 247 ? -25.703 -31.406 -11.406 1 89.12 247 ASP A O 1
ATOM 1986 N N . ILE A 1 248 ? -25.391 -31.812 -13.586 1 93.38 248 ILE A N 1
ATOM 1987 C CA . ILE A 1 248 ? -23.938 -31.688 -13.508 1 93.38 248 ILE A CA 1
ATOM 1988 C C . ILE A 1 248 ? -23.516 -30.328 -14.086 1 93.38 248 ILE A C 1
ATOM 1990 O O . ILE A 1 248 ? -23.562 -30.125 -15.305 1 93.38 248 ILE A O 1
ATOM 1994 N N . PRO A 1 249 ? -23.078 -29.453 -13.234 1 92.81 249 PRO A N 1
ATOM 1995 C CA . PRO A 1 249 ? -22.625 -28.172 -13.75 1 92.81 249 PRO A CA 1
ATOM 1996 C C . PRO A 1 249 ? -21.281 -28.266 -14.484 1 92.81 249 PRO A C 1
ATOM 1998 O O . PRO A 1 249 ? -20.406 -29.031 -14.078 1 92.81 249 PRO A O 1
ATOM 2001 N N . THR A 1 250 ? -21.141 -27.516 -15.586 1 90.62 250 THR A N 1
ATOM 2002 C CA . THR A 1 250 ? -19.891 -27.453 -16.359 1 90.62 250 THR A CA 1
ATOM 2003 C C . THR A 1 250 ? -19.516 -26 -16.625 1 90.62 250 THR A C 1
ATOM 2005 O O . THR A 1 250 ? -20.266 -25.078 -16.297 1 90.62 250 THR A O 1
ATOM 2008 N N . ASP A 1 251 ? -18.312 -25.828 -17.078 1 88.19 251 ASP A N 1
ATOM 2009 C CA . ASP A 1 251 ? -17.953 -24.5 -17.547 1 88.19 251 ASP A CA 1
ATOM 2010 C C . ASP A 1 251 ? -18.5 -24.234 -18.953 1 88.19 251 ASP A C 1
ATOM 2012 O O . ASP A 1 251 ? -19.281 -25.031 -19.469 1 88.19 251 ASP A O 1
ATOM 2016 N N . LYS A 1 252 ? -18.109 -23.109 -19.562 1 84.5 252 LYS A N 1
ATOM 2017 C CA . LYS A 1 252 ? -18.656 -22.688 -20.844 1 84.5 252 LYS A CA 1
ATOM 2018 C C . LYS A 1 252 ? -18.281 -23.656 -21.969 1 84.5 252 LYS A C 1
ATOM 2020 O O . LYS A 1 252 ? -18.938 -23.703 -23 1 84.5 252 LYS A O 1
ATOM 2025 N N . ASN A 1 253 ? -17.297 -24.531 -21.734 1 86.56 253 ASN A N 1
ATOM 2026 C CA . ASN A 1 253 ? -16.797 -25.422 -22.766 1 86.56 253 ASN A CA 1
ATOM 2027 C C . ASN A 1 253 ? -17.156 -26.875 -22.453 1 86.56 253 ASN A C 1
ATOM 2029 O O . ASN A 1 253 ? -16.625 -27.797 -23.094 1 86.56 253 ASN A O 1
ATOM 2033 N N . GLY A 1 254 ? -17.969 -27.109 -21.422 1 88.69 254 GLY A N 1
ATOM 2034 C CA . GLY A 1 254 ? -18.422 -28.453 -21.109 1 88.69 254 GLY A CA 1
ATOM 2035 C C . GLY A 1 254 ? -17.484 -29.203 -20.188 1 88.69 254 GLY A C 1
ATOM 2036 O O . GLY A 1 254 ? -17.531 -30.422 -20.078 1 88.69 254 GLY A O 1
ATOM 2037 N N . PHE A 1 255 ? -16.578 -28.484 -19.5 1 92.44 255 PHE A N 1
ATOM 2038 C CA . PHE A 1 255 ? -15.625 -29.094 -18.562 1 92.44 255 PHE A CA 1
ATOM 2039 C C . PHE A 1 255 ? -16.172 -29.094 -17.156 1 92.44 255 PHE A C 1
ATOM 2041 O O . PHE A 1 255 ? -16.812 -28.125 -16.719 1 92.44 255 PHE A O 1
ATOM 2048 N N . MET A 1 256 ? -16.016 -30.156 -16.5 1 94.38 256 MET A N 1
ATOM 2049 C CA . MET A 1 256 ? -16.375 -30.281 -15.086 1 94.38 256 MET A CA 1
ATOM 2050 C C . MET A 1 256 ? -15.148 -30.125 -14.195 1 94.38 256 MET A C 1
ATOM 2052 O O . MET A 1 256 ? -14.148 -30.812 -14.383 1 94.38 256 MET A O 1
ATOM 2056 N N . ARG A 1 257 ? -15.219 -29.234 -13.273 1 94.81 257 ARG A N 1
ATOM 2057 C CA . ARG A 1 257 ? -14.141 -29.094 -12.297 1 94.81 257 ARG A CA 1
ATOM 2058 C C . ARG A 1 257 ? -14.18 -30.234 -11.281 1 94.81 257 ARG A C 1
ATOM 2060 O O . ARG A 1 257 ? -15.258 -30.641 -10.844 1 94.81 257 ARG A O 1
ATOM 2067 N N . ILE A 1 258 ? -13.062 -30.641 -10.844 1 95.88 258 ILE A N 1
ATOM 2068 C CA . ILE A 1 258 ? -12.984 -31.828 -10.008 1 95.88 258 ILE A CA 1
ATOM 2069 C C . ILE A 1 258 ? -12.766 -31.422 -8.547 1 95.88 258 ILE A C 1
ATOM 2071 O O . ILE A 1 258 ? -11.875 -30.625 -8.25 1 95.88 258 ILE A O 1
ATOM 2075 N N . ASN A 1 259 ? -13.625 -31.844 -7.715 1 96.81 259 ASN A N 1
ATOM 2076 C CA . ASN A 1 259 ? -13.445 -31.766 -6.27 1 96.81 259 ASN A CA 1
ATOM 2077 C C . ASN A 1 259 ? -12.648 -32.938 -5.723 1 96.81 259 ASN A C 1
ATOM 2079 O O . ASN A 1 259 ? -13.219 -33.906 -5.211 1 96.81 259 ASN A O 1
ATOM 2083 N N . PHE A 1 260 ? -11.352 -32.844 -5.828 1 95.88 260 PHE A N 1
ATOM 2084 C CA . PHE A 1 260 ? -10.445 -33.938 -5.52 1 95.88 260 PHE A CA 1
ATOM 2085 C C . PHE A 1 260 ? -10.609 -34.375 -4.07 1 95.88 260 PHE A C 1
ATOM 2087 O O . PHE A 1 260 ? -10.68 -33.562 -3.166 1 95.88 260 PHE A O 1
ATOM 2094 N N . ARG A 1 261 ? -10.664 -35.625 -3.922 1 96.56 261 ARG A N 1
ATOM 2095 C CA . ARG A 1 261 ? -10.82 -36.219 -2.596 1 96.56 261 ARG A CA 1
ATOM 2096 C C . ARG A 1 261 ? -9.5 -36.219 -1.84 1 96.56 261 ARG A C 1
ATOM 2098 O O . ARG A 1 261 ? -9.477 -36.062 -0.62 1 96.56 261 ARG A O 1
ATOM 2105 N N . GLY A 1 262 ? -8.484 -36.438 -2.514 1 94.19 262 GLY A N 1
ATOM 2106 C CA . GLY A 1 262 ? -7.188 -36.531 -1.864 1 94.19 262 GLY A CA 1
ATOM 2107 C C . GLY A 1 262 ? -6.074 -36.938 -2.807 1 94.19 262 GLY A C 1
ATOM 2108 O O . GLY A 1 262 ? -6.199 -36.812 -4.023 1 94.19 262 GLY A O 1
ATOM 2109 N N . ALA A 1 263 ? -4.914 -37.406 -2.182 1 91.94 263 ALA A N 1
ATOM 2110 C CA . ALA A 1 263 ? -3.752 -37.844 -2.943 1 91.94 263 ALA A CA 1
ATOM 2111 C C . ALA A 1 263 ? -3.955 -39.281 -3.455 1 91.94 263 ALA A C 1
ATOM 2113 O O . ALA A 1 263 ? -5.035 -39.844 -3.305 1 91.94 263 ALA A O 1
ATOM 2114 N N . LYS A 1 264 ? -2.953 -39.75 -4.145 1 89.38 264 LYS A N 1
ATOM 2115 C CA . LYS A 1 264 ? -2.992 -41.094 -4.73 1 89.38 264 LYS A CA 1
ATOM 2116 C C . LYS A 1 264 ? -3.477 -42.125 -3.713 1 89.38 264 LYS A C 1
ATOM 2118 O O . LYS A 1 264 ? -3.105 -42.062 -2.539 1 89.38 264 LYS A O 1
ATOM 2123 N N . LYS A 1 265 ? -4.418 -43 -4.121 1 90.44 265 LYS A N 1
ATOM 2124 C CA . LYS A 1 265 ? -4.953 -44.094 -3.346 1 90.44 265 LYS A CA 1
ATOM 2125 C C . LYS A 1 265 ? -5.996 -43.625 -2.34 1 90.44 265 LYS A C 1
ATOM 2127 O O . LYS A 1 265 ? -6.086 -44.156 -1.229 1 90.44 265 LYS A O 1
ATOM 2132 N N . SER A 1 266 ? -6.637 -42.594 -2.715 1 93.56 266 SER A N 1
ATOM 2133 C CA . SER A 1 266 ? -7.809 -42.188 -1.942 1 93.56 266 SER A CA 1
ATOM 2134 C C . SER A 1 266 ? -8.977 -43.125 -2.168 1 93.56 266 SER A C 1
ATOM 2136 O O . SER A 1 266 ? -9.867 -43.25 -1.324 1 93.56 266 SER A O 1
ATOM 2138 N N . PHE A 1 267 ? -8.977 -43.844 -3.295 1 96.12 267 PHE A N 1
ATOM 2139 C CA . PHE A 1 267 ? -9.977 -44.844 -3.639 1 96.12 267 PHE A CA 1
ATOM 2140 C C . PHE A 1 267 ? -9.422 -46.25 -3.463 1 96.12 267 PHE A C 1
ATOM 2142 O O . PHE A 1 267 ? -8.203 -46.438 -3.354 1 96.12 267 PHE A O 1
ATOM 2149 N N . LYS A 1 268 ? -10.258 -47.188 -3.396 1 96.38 268 LYS A N 1
ATOM 2150 C CA . LYS A 1 268 ? -9.828 -48.562 -3.236 1 96.38 268 LYS A CA 1
ATOM 2151 C C . LYS A 1 268 ? -9.219 -49.125 -4.527 1 96.38 268 LYS A C 1
ATOM 2153 O O . LYS A 1 268 ? -9.828 -49.031 -5.594 1 96.38 268 LYS A O 1
ATOM 2158 N N . TYR A 1 269 ? -8.023 -49.656 -4.391 1 96.12 269 TYR A N 1
ATOM 2159 C CA . TYR A 1 269 ? -7.316 -50.281 -5.496 1 96.12 269 TYR A CA 1
ATOM 2160 C C . TYR A 1 269 ? -7.273 -51.812 -5.312 1 96.12 269 TYR A C 1
ATOM 2162 O O . TYR A 1 269 ? -7.023 -52.281 -4.207 1 96.12 269 TYR A O 1
ATOM 2170 N N . ILE A 1 270 ? -7.617 -52.531 -6.297 1 97.5 270 ILE A N 1
ATOM 2171 C CA . ILE A 1 270 ? -7.43 -54 -6.332 1 97.5 270 ILE A CA 1
ATOM 2172 C C . ILE A 1 270 ? -6.562 -54.375 -7.527 1 97.5 270 ILE A C 1
ATOM 2174 O O . ILE A 1 270 ? -6.766 -53.875 -8.633 1 97.5 270 ILE A O 1
ATOM 2178 N N . SER A 1 271 ? -5.625 -55.188 -7.301 1 96.75 271 SER A N 1
ATOM 2179 C CA . SER A 1 271 ? -4.691 -55.594 -8.352 1 96.75 271 SER A CA 1
ATOM 2180 C C . SER A 1 271 ? -5.395 -56.406 -9.438 1 96.75 271 SER A C 1
ATOM 2182 O O . SER A 1 271 ? -6.25 -57.219 -9.148 1 96.75 271 SER A O 1
ATOM 2184 N N . PHE A 1 272 ? -5.031 -56.125 -10.664 1 96.75 272 PHE A N 1
ATOM 2185 C CA . PHE A 1 272 ? -5.535 -56.875 -11.812 1 96.75 272 PHE A CA 1
ATOM 2186 C C . PHE A 1 272 ? -5.324 -58.375 -11.617 1 96.75 272 PHE A C 1
ATOM 2188 O O . PHE A 1 272 ? -6.223 -59.188 -11.883 1 96.75 272 PHE A O 1
ATOM 2195 N N . LEU A 1 273 ? -4.18 -58.75 -11.094 1 97 273 LEU A N 1
ATOM 2196 C CA . LEU A 1 273 ? -3.814 -60.156 -10.867 1 97 273 LEU A CA 1
ATOM 2197 C C . LEU A 1 273 ? -4.742 -60.781 -9.844 1 97 273 LEU A C 1
ATOM 2199 O O . LEU A 1 273 ? -5.102 -61.969 -9.977 1 97 273 LEU A O 1
ATOM 2203 N N . ASP A 1 274 ? -5.117 -60.094 -8.875 1 97.69 274 ASP A N 1
ATOM 2204 C CA . ASP A 1 274 ? -5.984 -60.625 -7.832 1 97.69 274 ASP A CA 1
ATOM 2205 C C . ASP A 1 274 ? -7.379 -60.938 -8.375 1 97.69 274 ASP A C 1
ATOM 2207 O O . ASP A 1 274 ? -7.988 -61.938 -8.016 1 97.69 274 ASP A O 1
ATOM 2211 N N . ILE A 1 275 ? -7.863 -60.125 -9.188 1 98.06 275 ILE A N 1
ATOM 2212 C CA . ILE A 1 275 ? -9.164 -60.344 -9.812 1 98.06 275 ILE A CA 1
ATOM 2213 C C . ILE A 1 275 ? -9.078 -61.562 -10.734 1 98.06 275 ILE A C 1
ATOM 2215 O O . ILE A 1 275 ? -9.977 -62.406 -10.758 1 98.06 275 ILE A O 1
ATOM 2219 N N . LEU A 1 276 ? -7.984 -61.594 -11.539 1 97.81 276 LEU A N 1
ATOM 2220 C CA . LEU A 1 276 ? -7.777 -62.688 -12.484 1 97.81 276 LEU A CA 1
ATOM 2221 C C . LEU A 1 276 ? -7.773 -64.062 -11.758 1 97.81 276 LEU A C 1
ATOM 2223 O O . LEU A 1 276 ? -8.383 -65 -12.227 1 97.81 276 LEU A O 1
ATOM 2227 N N . ASN A 1 277 ? -7.176 -64.125 -10.57 1 97.19 277 ASN A N 1
ATOM 2228 C CA . ASN A 1 277 ? -7.012 -65.375 -9.812 1 97.19 277 ASN A CA 1
ATOM 2229 C C . ASN A 1 277 ? -8.188 -65.625 -8.875 1 97.19 277 ASN A C 1
ATOM 2231 O O . ASN A 1 277 ? -8.234 -66.625 -8.188 1 97.19 277 ASN A O 1
ATOM 2235 N N . GLY A 1 278 ? -9.039 -64.688 -8.789 1 95.62 278 GLY A N 1
ATOM 2236 C CA . GLY A 1 278 ? -10.195 -64.812 -7.914 1 95.62 278 GLY A CA 1
ATOM 2237 C C . GLY A 1 278 ? -9.875 -64.5 -6.461 1 95.62 278 GLY A C 1
ATOM 2238 O O . GLY A 1 278 ? -10.594 -64.938 -5.559 1 95.62 278 GLY A O 1
ATOM 2239 N N . ASN A 1 279 ? -8.82 -63.75 -6.211 1 96.19 279 ASN A N 1
ATOM 2240 C CA . ASN A 1 279 ? -8.391 -63.406 -4.863 1 96.19 279 ASN A CA 1
ATOM 2241 C C . ASN A 1 279 ? -8.891 -62.031 -4.457 1 96.19 279 ASN A C 1
ATOM 2243 O O . ASN A 1 279 ? -8.086 -61.094 -4.262 1 96.19 279 ASN A O 1
ATOM 2247 N N . PHE A 1 280 ? -10.164 -61.844 -4.27 1 96.19 280 PHE A N 1
ATOM 2248 C CA . PHE A 1 280 ? -10.758 -60.594 -3.848 1 96.19 280 PHE A CA 1
ATOM 2249 C C . PHE A 1 280 ? -12.07 -60.812 -3.109 1 96.19 280 PHE A C 1
ATOM 2251 O O . PHE A 1 280 ? -12.633 -61.906 -3.176 1 96.19 280 PHE A O 1
ATOM 2258 N N . ASP A 1 281 ? -12.508 -59.906 -2.361 1 96.06 281 ASP A N 1
ATOM 2259 C CA . ASP A 1 281 ? -13.797 -59.938 -1.674 1 96.06 281 ASP A CA 1
ATOM 2260 C C . ASP A 1 281 ? -14.922 -59.438 -2.578 1 96.06 281 ASP A C 1
ATOM 2262 O O . ASP A 1 281 ? -14.898 -58.281 -3.027 1 96.06 281 ASP A O 1
ATOM 2266 N N . SER A 1 282 ? -15.906 -60.25 -2.785 1 95.12 282 SER A N 1
ATOM 2267 C CA . SER A 1 282 ? -17.016 -59.875 -3.67 1 95.12 282 SER A CA 1
ATOM 2268 C C . SER A 1 282 ? -17.734 -58.625 -3.188 1 95.12 282 SER A C 1
ATOM 2270 O O . SER A 1 282 ? -18.328 -57.906 -3.986 1 95.12 282 SER A O 1
ATOM 2272 N N . LYS A 1 283 ? -17.578 -58.312 -1.925 1 95.38 283 LYS A N 1
ATOM 2273 C CA . LYS A 1 283 ? -18.219 -57.125 -1.36 1 95.38 283 LYS A CA 1
ATOM 2274 C C . LYS A 1 283 ? -17.594 -55.844 -1.915 1 95.38 283 LYS A C 1
ATOM 2276 O O . LYS A 1 283 ? -18.266 -54.812 -1.99 1 95.38 283 LYS A O 1
ATOM 2281 N N . ASP A 1 284 ? -16.406 -55.969 -2.305 1 96.38 284 ASP A N 1
ATOM 2282 C CA . ASP A 1 284 ? -15.68 -54.812 -2.822 1 96.38 284 ASP A CA 1
ATOM 2283 C C . ASP A 1 284 ? -16.078 -54.5 -4.266 1 96.38 284 ASP A C 1
ATOM 2285 O O . ASP A 1 284 ? -15.812 -53.406 -4.777 1 96.38 284 ASP A O 1
ATOM 2289 N N . ILE A 1 285 ? -16.766 -55.438 -4.887 1 97.38 285 ILE A N 1
ATOM 2290 C CA . ILE A 1 285 ? -17.031 -55.312 -6.312 1 97.38 285 ILE A CA 1
ATOM 2291 C C . ILE A 1 285 ? -18.531 -55.156 -6.543 1 97.38 285 ILE A C 1
ATOM 2293 O O . ILE A 1 285 ? -18.969 -54.469 -7.457 1 97.38 285 ILE A O 1
ATOM 2297 N N . ASN A 1 286 ? -19.328 -55.781 -5.664 1 97.19 286 ASN A N 1
ATOM 2298 C CA . ASN A 1 286 ? -20.766 -55.875 -5.871 1 97.19 286 ASN A CA 1
ATOM 2299 C C . ASN A 1 286 ? -21.438 -54.531 -5.91 1 97.19 286 ASN A C 1
ATOM 2301 O O . ASN A 1 286 ? -21.344 -53.75 -4.949 1 97.19 286 ASN A O 1
ATOM 2305 N N . GLY A 1 287 ? -22.016 -54.219 -7.039 1 95.94 287 GLY A N 1
ATOM 2306 C CA . GLY A 1 287 ? -22.812 -53 -7.207 1 95.94 287 GLY A CA 1
ATOM 2307 C C . GLY A 1 287 ? -21.969 -51.75 -7.363 1 95.94 287 GLY A C 1
ATOM 2308 O O . GLY A 1 287 ? -22.5 -50.656 -7.324 1 95.94 287 GLY A O 1
ATOM 2309 N N . LYS A 1 288 ? -20.719 -51.906 -7.5 1 97.5 288 LYS A N 1
ATOM 2310 C CA . LYS A 1 288 ? -19.828 -50.75 -7.5 1 97.5 288 LYS A CA 1
ATOM 2311 C C . LYS A 1 288 ? -19.453 -50.344 -8.922 1 97.5 288 LYS A C 1
ATOM 2313 O O . LYS A 1 288 ? -19.656 -51.094 -9.867 1 97.5 288 LYS A O 1
ATOM 2318 N N . PHE A 1 289 ? -19.094 -49.062 -9.062 1 98.06 289 PHE A N 1
ATOM 2319 C CA . PHE A 1 289 ? -18.438 -48.594 -10.281 1 98.06 289 PHE A CA 1
ATOM 2320 C C . PHE A 1 289 ? -17 -49.094 -10.352 1 98.06 289 PHE A C 1
ATOM 2322 O O . PHE A 1 289 ? -16.203 -48.812 -9.461 1 98.06 289 PHE A O 1
ATOM 2329 N N . ILE A 1 290 ? -16.688 -49.844 -11.367 1 98.44 290 ILE A N 1
ATOM 2330 C CA . ILE A 1 290 ? -15.344 -50.406 -11.5 1 98.44 290 ILE A CA 1
ATOM 2331 C C . ILE A 1 290 ? -14.602 -49.719 -12.641 1 98.44 290 ILE A C 1
ATOM 2333 O O . ILE A 1 290 ? -15.125 -49.562 -13.742 1 98.44 290 ILE A O 1
ATOM 2337 N N . LEU A 1 291 ? -13.445 -49.25 -12.336 1 98.06 291 LEU A N 1
ATOM 2338 C CA . LEU A 1 291 ? -12.57 -48.688 -13.352 1 98.06 291 LEU A CA 1
ATOM 2339 C C . LEU A 1 291 ? -11.297 -49.5 -13.508 1 98.06 291 LEU A C 1
ATOM 2341 O O . LEU A 1 291 ? -10.656 -49.844 -12.516 1 98.06 291 LEU A O 1
ATOM 2345 N N . ILE A 1 292 ? -11 -49.844 -14.711 1 97.12 292 ILE A N 1
ATOM 2346 C CA . ILE A 1 292 ? -9.766 -50.562 -14.984 1 97.12 292 ILE A CA 1
ATOM 2347 C C . ILE A 1 292 ? -8.742 -49.625 -15.633 1 97.12 292 ILE A C 1
ATOM 2349 O O . ILE A 1 292 ? -9.031 -48.969 -16.641 1 97.12 292 ILE A O 1
ATOM 2353 N N . GLY A 1 293 ? -7.68 -49.5 -15.062 1 92.81 293 GLY A N 1
ATOM 2354 C CA . GLY A 1 293 ? -6.598 -48.656 -15.547 1 92.81 293 GLY A CA 1
ATOM 2355 C C . GLY A 1 293 ? -5.262 -48.969 -14.898 1 92.81 293 GLY A C 1
ATOM 2356 O O . GLY A 1 293 ? -5.129 -49.969 -14.195 1 92.81 293 GLY A O 1
ATOM 2357 N N . SER A 1 294 ? -4.242 -48.125 -15.227 1 88 294 SER A N 1
ATOM 2358 C CA . SER A 1 294 ? -2.906 -48.406 -14.703 1 88 294 SER A CA 1
ATOM 2359 C C . SER A 1 294 ? -2.42 -47.25 -13.805 1 88 294 SER A C 1
ATOM 2361 O O . SER A 1 294 ? -2.725 -46.094 -14.047 1 88 294 SER A O 1
ATOM 2363 N N . SER A 1 295 ? -1.685 -47.688 -12.75 1 81.44 295 SER A N 1
ATOM 2364 C CA . SER A 1 295 ? -1.047 -46.688 -11.875 1 81.44 295 SER A CA 1
ATOM 2365 C C . SER A 1 295 ? 0.463 -46.656 -12.086 1 81.44 295 SER A C 1
ATOM 2367 O O . SER A 1 295 ? 1.166 -45.875 -11.469 1 81.44 295 SER A O 1
ATOM 2369 N N . ILE A 1 296 ? 0.917 -47.469 -12.969 1 70.44 296 ILE A N 1
ATOM 2370 C CA . ILE A 1 296 ? 2.361 -47.625 -13.141 1 70.44 296 ILE A CA 1
ATOM 2371 C C . ILE A 1 296 ? 2.889 -46.469 -13.984 1 70.44 296 ILE A C 1
ATOM 2373 O O . ILE A 1 296 ? 2.266 -46.062 -14.977 1 70.44 296 ILE A O 1
ATOM 2377 N N . THR A 1 297 ? 3.977 -46.031 -13.594 1 60.56 297 THR A N 1
ATOM 2378 C CA . THR A 1 297 ? 4.602 -44.844 -14.188 1 60.56 297 THR A CA 1
ATOM 2379 C C . THR A 1 297 ? 4.883 -45.062 -15.672 1 60.56 297 THR A C 1
ATOM 2381 O O . THR A 1 297 ? 4.754 -44.156 -16.484 1 60.56 297 THR A O 1
ATOM 2384 N N . THR A 1 298 ? 5.25 -46.25 -15.977 1 55.47 298 THR A N 1
ATOM 2385 C CA . THR A 1 298 ? 5.656 -46.531 -17.344 1 55.47 298 THR A CA 1
ATOM 2386 C C . THR A 1 298 ? 4.441 -46.625 -18.266 1 55.47 298 THR A C 1
ATOM 2388 O O . THR A 1 298 ? 4.566 -46.469 -19.484 1 55.47 298 THR A O 1
ATOM 2391 N N . LEU A 1 299 ? 3.357 -46.812 -17.609 1 52.84 299 LEU A N 1
ATOM 2392 C CA . LEU A 1 299 ? 2.154 -47.031 -18.406 1 52.84 299 LEU A CA 1
ATOM 2393 C C . LEU A 1 299 ? 1.126 -45.938 -18.172 1 52.84 299 LEU A C 1
ATOM 2395 O O . LEU A 1 299 ? 0.275 -45.656 -19.016 1 52.84 299 LEU A O 1
ATOM 2399 N N . ALA A 1 300 ? 1.447 -45.406 -17.016 1 52.19 300 ALA A N 1
ATOM 2400 C CA . ALA A 1 300 ? 0.321 -44.594 -16.531 1 52.19 300 ALA A CA 1
ATOM 2401 C C . ALA A 1 300 ? 0.418 -43.156 -17.031 1 52.19 300 ALA A C 1
ATOM 2403 O O . ALA A 1 300 ? 1.517 -42.656 -17.266 1 52.19 300 ALA A O 1
ATOM 2404 N N . ASP A 1 301 ? -0.66 -42.656 -17.266 1 60.81 301 ASP A N 1
ATOM 2405 C CA . ASP A 1 301 ? -0.879 -41.219 -17.438 1 60.81 301 ASP A CA 1
ATOM 2406 C C . ASP A 1 301 ? -0.867 -40.5 -16.078 1 60.81 301 ASP A C 1
ATOM 2408 O O . ASP A 1 301 ? -1.912 -40.344 -15.445 1 60.81 301 ASP A O 1
ATOM 2412 N N . LEU A 1 302 ? 0.311 -40.156 -15.602 1 68.25 302 LEU A N 1
ATOM 2413 C CA . LEU A 1 302 ? 0.429 -39.469 -14.32 1 68.25 302 LEU A CA 1
ATOM 2414 C C . LEU A 1 302 ? 0.253 -37.969 -14.492 1 68.25 302 LEU A C 1
ATOM 2416 O O . LEU A 1 302 ? 0.876 -37.344 -15.367 1 68.25 302 LEU A O 1
ATOM 2420 N N . ARG A 1 303 ? -0.735 -37.469 -13.688 1 72.25 303 ARG A N 1
ATOM 2421 C CA . ARG A 1 303 ? -1.093 -36.062 -13.812 1 72.25 303 ARG A CA 1
ATOM 2422 C C . ARG A 1 303 ? -0.936 -35.344 -12.477 1 72.25 303 ARG A C 1
ATOM 2424 O O . ARG A 1 303 ? -1.189 -35.906 -11.422 1 72.25 303 ARG A O 1
ATOM 2431 N N . SER A 1 304 ? -0.518 -34.156 -12.633 1 77.31 304 SER A N 1
ATOM 2432 C CA . SER A 1 304 ? -0.387 -33.344 -11.438 1 77.31 304 SER A CA 1
ATOM 2433 C C . SER A 1 304 ? -1.727 -32.719 -11.039 1 77.31 304 SER A C 1
ATOM 2435 O O . SER A 1 304 ? -2.473 -32.25 -11.891 1 77.31 304 SER A O 1
ATOM 2437 N N . THR A 1 305 ? -2.039 -32.844 -9.766 1 82.88 305 THR A N 1
ATOM 2438 C CA . THR A 1 305 ? -3.25 -32.281 -9.188 1 82.88 305 THR A CA 1
ATOM 2439 C C . THR A 1 305 ? -2.92 -31.469 -7.941 1 82.88 305 THR A C 1
ATOM 2441 O O . THR A 1 305 ? -1.75 -31.203 -7.656 1 82.88 305 THR A O 1
ATOM 2444 N N . VAL A 1 306 ? -3.949 -31.062 -7.289 1 82.94 306 VAL A N 1
ATOM 2445 C CA . VAL A 1 306 ? -3.797 -30.188 -6.129 1 82.94 306 VAL A CA 1
ATOM 2446 C C . VAL A 1 306 ? -3.176 -30.969 -4.973 1 82.94 306 VAL A C 1
ATOM 2448 O O . VAL A 1 306 ? -2.379 -30.422 -4.207 1 82.94 306 VAL A O 1
ATOM 2451 N N . TYR A 1 307 ? -3.439 -32.25 -4.844 1 85.81 307 TYR A N 1
ATOM 2452 C CA . TYR A 1 307 ? -2.99 -33.031 -3.689 1 85.81 307 TYR A CA 1
ATOM 2453 C C . TYR A 1 307 ? -1.786 -33.906 -4.047 1 85.81 307 TYR A C 1
ATOM 2455 O O . TYR A 1 307 ? -1.053 -34.344 -3.162 1 85.81 307 TYR A O 1
ATOM 2463 N N . ASP A 1 308 ? -1.647 -34.125 -5.387 1 85 308 ASP A N 1
ATOM 2464 C CA . ASP A 1 308 ? -0.634 -35.094 -5.801 1 85 308 ASP A CA 1
ATOM 2465 C C . ASP A 1 308 ? -0.002 -34.688 -7.129 1 85 308 ASP A C 1
ATOM 2467 O O . ASP A 1 308 ? -0.709 -34.375 -8.094 1 85 308 ASP A O 1
ATOM 2471 N N . LEU A 1 309 ? 1.287 -34.812 -7.23 1 79.06 309 LEU A N 1
ATOM 2472 C CA . LEU A 1 309 ? 1.999 -34.406 -8.43 1 79.06 309 LEU A CA 1
ATOM 2473 C C . LEU A 1 309 ? 2.025 -35.5 -9.469 1 79.06 309 LEU A C 1
ATOM 2475 O O . LEU A 1 309 ? 2.35 -35.281 -10.633 1 79.06 309 LEU A O 1
ATOM 2479 N N . ALA A 1 310 ? 1.579 -36.688 -9.102 1 80.19 310 ALA A N 1
ATOM 2480 C CA . ALA A 1 310 ? 1.564 -37.844 -10.016 1 80.19 310 ALA A CA 1
ATOM 2481 C C . ALA A 1 310 ? 0.361 -38.75 -9.758 1 80.19 310 ALA A C 1
ATOM 2483 O O . ALA A 1 310 ? 0.519 -39.938 -9.469 1 80.19 310 ALA A O 1
ATOM 2484 N N . LEU A 1 311 ? -0.796 -38.219 -9.93 1 86 311 LEU A N 1
ATOM 2485 C CA . LEU A 1 311 ? -2.033 -38.969 -9.766 1 86 311 LEU A CA 1
ATOM 2486 C C . LEU A 1 311 ? -2.379 -39.75 -11.031 1 86 311 LEU A C 1
ATOM 2488 O O . LEU A 1 311 ? -2.379 -39.188 -12.125 1 86 311 LEU A O 1
ATOM 2492 N N . PRO A 1 312 ? -2.641 -41.031 -10.914 1 88.25 312 PRO A N 1
ATOM 2493 C CA . PRO A 1 312 ? -3.041 -41.781 -12.109 1 88.25 312 PRO A CA 1
ATOM 2494 C C . PRO A 1 312 ? -4.32 -41.25 -12.742 1 88.25 312 PRO A C 1
ATOM 2496 O O . PRO A 1 312 ? -5.258 -40.875 -12.039 1 88.25 312 PRO A O 1
ATOM 2499 N N . GLY A 1 313 ? -4.418 -41.219 -14.047 1 89.31 313 GLY A N 1
ATOM 2500 C CA . GLY A 1 313 ? -5.582 -40.719 -14.758 1 89.31 313 GLY A CA 1
ATOM 2501 C C . GLY A 1 313 ? -6.867 -41.438 -14.375 1 89.31 313 GLY A C 1
ATOM 2502 O O . GLY A 1 313 ? -7.922 -40.812 -14.273 1 89.31 313 GLY A O 1
ATOM 2503 N N . VAL A 1 314 ? -6.738 -42.688 -14.102 1 93.31 314 VAL A N 1
ATOM 2504 C CA . VAL A 1 314 ? -7.91 -43.5 -13.75 1 93.31 314 VAL A CA 1
ATOM 2505 C C . VAL A 1 314 ? -8.508 -43 -12.438 1 93.31 314 VAL A C 1
ATOM 2507 O O . VAL A 1 314 ? -9.727 -43.031 -12.25 1 93.31 314 VAL A O 1
ATOM 2510 N N . GLU A 1 315 ? -7.66 -42.562 -11.57 1 94.5 315 GLU A N 1
ATOM 2511 C CA . GLU A 1 315 ? -8.156 -42.062 -10.297 1 94.5 315 GLU A CA 1
ATOM 2512 C C . GLU A 1 315 ? -8.836 -40.688 -10.469 1 94.5 315 GLU A C 1
ATOM 2514 O O . GLU A 1 315 ? -9.664 -40.312 -9.648 1 94.5 315 GLU A O 1
ATOM 2519 N N . ILE A 1 316 ? -8.461 -39.969 -11.477 1 94.38 316 ILE A N 1
ATOM 2520 C CA . ILE A 1 316 ? -9.164 -38.719 -11.789 1 94.38 316 ILE A CA 1
ATOM 2521 C C . ILE A 1 316 ? -10.602 -39.031 -12.203 1 94.38 316 ILE A C 1
ATOM 2523 O O . ILE A 1 316 ? -11.539 -38.344 -11.773 1 94.38 316 ILE A O 1
ATOM 2527 N N . HIS A 1 317 ? -10.75 -40.094 -13.016 1 96.31 317 HIS A N 1
ATOM 2528 C CA . HIS A 1 317 ? -12.094 -40.531 -13.367 1 96.31 317 HIS A CA 1
ATOM 2529 C C . HIS A 1 317 ? -12.883 -40.938 -12.125 1 96.31 317 HIS A C 1
ATOM 2531 O O . HIS A 1 317 ? -14.078 -40.625 -12.023 1 96.31 317 HIS A O 1
ATOM 2537 N N . ALA A 1 318 ? -12.18 -41.594 -11.219 1 97.44 318 ALA A N 1
ATOM 2538 C CA . ALA A 1 318 ? -12.844 -42.031 -9.984 1 97.44 318 ALA A CA 1
ATOM 2539 C C . ALA A 1 318 ? -13.344 -40.812 -9.203 1 97.44 318 ALA A C 1
ATOM 2541 O O . ALA A 1 318 ? -14.461 -40.812 -8.672 1 97.44 318 ALA A O 1
ATOM 2542 N N . ASN A 1 319 ? -12.508 -39.812 -9.133 1 97.12 319 ASN A N 1
ATOM 2543 C CA . ASN A 1 319 ? -12.914 -38.562 -8.461 1 97.12 319 ASN A CA 1
ATOM 2544 C C . ASN A 1 319 ? -14.141 -37.969 -9.117 1 97.12 319 ASN A C 1
ATOM 2546 O O . ASN A 1 319 ? -15.055 -37.5 -8.43 1 97.12 319 ASN A O 1
ATOM 2550 N N . MET A 1 320 ? -14.148 -37.969 -10.422 1 97 320 MET A N 1
ATOM 2551 C CA . MET A 1 320 ? -15.273 -37.375 -11.156 1 97 320 MET A CA 1
ATOM 2552 C C . MET A 1 320 ? -16.562 -38.156 -10.859 1 97 320 MET A C 1
ATOM 2554 O O . MET A 1 320 ? -17.594 -37.531 -10.594 1 97 320 MET A O 1
ATOM 2558 N N . ILE A 1 321 ? -16.484 -39.438 -10.906 1 97.38 321 ILE A N 1
ATOM 2559 C CA . ILE A 1 321 ? -17.656 -40.25 -10.617 1 97.38 321 ILE A CA 1
ATOM 2560 C C . ILE A 1 321 ? -18.141 -40 -9.195 1 97.38 321 ILE A C 1
ATOM 2562 O O . ILE A 1 321 ? -19.328 -39.812 -8.969 1 97.38 321 ILE A O 1
ATOM 2566 N N . ASP A 1 322 ? -17.203 -39.969 -8.312 1 97.62 322 ASP A N 1
ATOM 2567 C CA . ASP A 1 322 ? -17.531 -39.781 -6.902 1 97.62 322 ASP A CA 1
ATOM 2568 C C . ASP A 1 322 ? -18.188 -38.438 -6.684 1 97.62 322 ASP A C 1
ATOM 2570 O O . ASP A 1 322 ? -19.109 -38.312 -5.871 1 97.62 322 ASP A O 1
ATOM 2574 N N . ASN A 1 323 ? -17.672 -37.375 -7.355 1 96.88 323 ASN A N 1
ATOM 2575 C CA . ASN A 1 323 ? -18.266 -36.062 -7.277 1 96.88 323 ASN A CA 1
ATOM 2576 C C . ASN A 1 323 ? -19.719 -36.094 -7.742 1 96.88 323 ASN A C 1
ATOM 2578 O O . ASN A 1 323 ? -20.594 -35.469 -7.117 1 96.88 323 ASN A O 1
ATOM 2582 N N . ILE A 1 324 ? -19.969 -36.75 -8.836 1 95.38 324 ILE A N 1
ATOM 2583 C CA . ILE A 1 324 ? -21.297 -36.781 -9.43 1 95.38 324 ILE A CA 1
ATOM 2584 C C . ILE A 1 324 ? -22.25 -37.562 -8.516 1 95.38 324 ILE A C 1
ATOM 2586 O O . ILE A 1 324 ? -23.375 -37.156 -8.289 1 95.38 324 ILE A O 1
ATOM 2590 N N . LEU A 1 325 ? -21.781 -38.656 -7.953 1 94.69 325 LEU A N 1
ATOM 2591 C CA . LEU A 1 325 ? -22.609 -39.469 -7.074 1 94.69 325 LEU A CA 1
ATOM 2592 C C . LEU A 1 325 ? -22.953 -38.719 -5.797 1 94.69 325 LEU A C 1
ATOM 2594 O O . LEU A 1 325 ? -24.094 -38.812 -5.316 1 94.69 325 LEU A O 1
ATOM 2598 N N . LYS A 1 326 ? -22 -38.031 -5.273 1 94.81 326 LYS A N 1
ATOM 2599 C CA . LYS A 1 326 ? -22.219 -37.281 -4.031 1 94.81 326 LYS A CA 1
ATOM 2600 C C . LYS A 1 326 ? -22.953 -35.969 -4.293 1 94.81 326 LYS A C 1
ATOM 2602 O O . LYS A 1 326 ? -23.609 -35.438 -3.398 1 94.81 326 LYS A O 1
ATOM 2607 N N . GLY A 1 327 ? -22.719 -35.375 -5.406 1 93.69 327 GLY A N 1
ATOM 2608 C CA . GLY A 1 327 ? -23.344 -34.125 -5.777 1 93.69 327 GLY A CA 1
ATOM 2609 C C . GLY A 1 327 ? -22.594 -32.906 -5.258 1 93.69 327 GLY A C 1
ATOM 2610 O O . GLY A 1 327 ? -23.172 -31.844 -5.086 1 93.69 327 GLY A O 1
ATOM 2611 N N . ASP A 1 328 ? -21.391 -33.062 -4.883 1 94.19 328 ASP A N 1
ATOM 2612 C CA . ASP A 1 328 ? -20.609 -31.953 -4.367 1 94.19 328 ASP A CA 1
ATOM 2613 C C . ASP A 1 328 ? -19.75 -31.328 -5.469 1 94.19 328 ASP A C 1
ATOM 2615 O O . ASP A 1 328 ? -18.516 -31.297 -5.375 1 94.19 328 ASP A O 1
ATOM 2619 N N . PHE A 1 329 ? -20.406 -30.625 -6.391 1 94.94 329 PHE A N 1
ATOM 2620 C CA . PHE A 1 329 ? -19.781 -30.016 -7.562 1 94.94 329 PHE A CA 1
ATOM 2621 C C . PHE A 1 329 ? -19.125 -28.688 -7.211 1 94.94 329 PHE A C 1
ATOM 2623 O O . PHE A 1 329 ? -19.594 -27.984 -6.32 1 94.94 329 PHE A O 1
ATOM 2630 N N . ILE A 1 330 ? -18 -28.422 -7.867 1 94.75 330 ILE A N 1
ATOM 2631 C CA . ILE A 1 330 ? -17.359 -27.109 -7.926 1 94.75 330 ILE A CA 1
ATOM 2632 C C . ILE A 1 330 ? -17.484 -26.547 -9.336 1 94.75 330 ILE A C 1
ATOM 2634 O O . ILE A 1 330 ? -17.125 -27.203 -10.312 1 94.75 330 ILE A O 1
ATOM 2638 N N . TYR A 1 331 ? -18.062 -25.391 -9.445 1 91.56 331 TYR A N 1
ATOM 2639 C CA . TYR A 1 331 ? -18.281 -24.906 -10.805 1 91.56 331 TYR A CA 1
ATOM 2640 C C . TYR A 1 331 ? -18.141 -23.391 -10.859 1 91.56 331 TYR A C 1
ATOM 2642 O O . TYR A 1 331 ? -18.219 -22.703 -9.836 1 91.56 331 TYR A O 1
ATOM 2650 N N . GLU A 1 332 ? -17.844 -22.906 -11.992 1 88.94 332 GLU A N 1
ATOM 2651 C CA . GLU A 1 332 ? -17.797 -21.484 -12.281 1 88.94 332 GLU A CA 1
ATOM 2652 C C . GLU A 1 332 ? -19.125 -20.984 -12.836 1 88.94 332 GLU A C 1
ATOM 2654 O O . GLU A 1 332 ? -19.5 -21.344 -13.953 1 88.94 332 GLU A O 1
ATOM 2659 N N . PRO A 1 333 ? -19.797 -20.156 -12.07 1 84.69 333 PRO A N 1
ATOM 2660 C CA . PRO A 1 333 ? -21.094 -19.703 -12.57 1 84.69 333 PRO A CA 1
ATOM 2661 C C . PRO A 1 333 ? -20.969 -18.844 -13.828 1 84.69 333 PRO A C 1
ATOM 2663 O O . PRO A 1 333 ? -19.953 -18.156 -14.016 1 84.69 333 PRO A O 1
ATOM 2666 N N . THR A 1 334 ? -21.906 -18.844 -14.672 1 81.62 334 THR A N 1
ATOM 2667 C CA . THR A 1 334 ? -21.922 -18.062 -15.898 1 81.62 334 THR A CA 1
ATOM 2668 C C . THR A 1 334 ? -21.812 -16.562 -15.594 1 81.62 334 THR A C 1
ATOM 2670 O O . THR A 1 334 ? -21.203 -15.812 -16.359 1 81.62 334 THR A O 1
ATOM 2673 N N . PHE A 1 335 ? -22.375 -16.203 -14.461 1 83.88 335 PHE A N 1
ATOM 2674 C CA . PHE A 1 335 ? -22.328 -14.789 -14.086 1 83.88 335 PHE A CA 1
ATOM 2675 C C . PHE A 1 335 ? -21.156 -14.516 -13.156 1 83.88 335 PHE A C 1
ATOM 2677 O O . PHE A 1 335 ? -21.141 -13.508 -12.445 1 83.88 335 PHE A O 1
ATOM 2684 N N . GLY A 1 336 ? -20.234 -15.438 -13.125 1 86.62 336 GLY A N 1
ATOM 2685 C CA . GLY A 1 336 ? -19.094 -15.32 -12.234 1 86.62 336 GLY A CA 1
ATOM 2686 C C . GLY A 1 336 ? -18.266 -14.062 -12.477 1 86.62 336 GLY A C 1
ATOM 2687 O O . GLY A 1 336 ? -17.859 -13.391 -11.531 1 86.62 336 GLY A O 1
ATOM 2688 N N . LYS A 1 337 ? -18.062 -13.711 -13.758 1 87.88 337 LYS A N 1
ATOM 2689 C CA . LYS A 1 337 ? -17.266 -12.531 -14.102 1 87.88 337 LYS A CA 1
ATOM 2690 C C . LYS A 1 337 ? -17.953 -11.258 -13.594 1 87.88 337 LYS A C 1
ATOM 2692 O O . LYS A 1 337 ? -17.281 -10.336 -13.117 1 87.88 337 LYS A O 1
ATOM 2697 N N . ALA A 1 338 ? -19.25 -11.258 -13.742 1 90.5 338 ALA A N 1
ATOM 2698 C CA . ALA A 1 338 ? -20.016 -10.102 -13.266 1 90.5 338 ALA A CA 1
ATOM 2699 C C . ALA A 1 338 ? -19.891 -9.961 -11.75 1 90.5 338 ALA A C 1
ATOM 2701 O O . ALA A 1 338 ? -19.781 -8.844 -11.227 1 90.5 338 ALA A O 1
ATOM 2702 N N . ILE A 1 339 ? -19.922 -11.07 -11.055 1 92 339 ILE A N 1
ATOM 2703 C CA . ILE A 1 339 ? -19.797 -11.055 -9.602 1 92 339 ILE A CA 1
ATOM 2704 C C . ILE A 1 339 ? -18.406 -10.562 -9.219 1 92 339 ILE A C 1
ATOM 2706 O O . ILE A 1 339 ? -18.25 -9.773 -8.281 1 92 339 ILE A O 1
ATOM 2710 N N . ASP A 1 340 ? -17.391 -11.031 -9.914 1 92.44 340 ASP A N 1
ATOM 2711 C CA . ASP A 1 340 ? -16.031 -10.609 -9.641 1 92.44 340 ASP A CA 1
ATOM 2712 C C . ASP A 1 340 ? -15.875 -9.102 -9.773 1 92.44 340 ASP A C 1
ATOM 2714 O O . ASP A 1 340 ? -15.289 -8.445 -8.906 1 92.44 340 ASP A O 1
ATOM 2718 N N . ILE A 1 341 ? -16.422 -8.562 -10.844 1 92.75 341 ILE A N 1
ATOM 2719 C CA . ILE A 1 341 ? -16.328 -7.125 -11.102 1 92.75 341 ILE A CA 1
ATOM 2720 C C . ILE A 1 341 ? -17.094 -6.359 -10.031 1 92.75 341 ILE A C 1
ATOM 2722 O O . ILE A 1 341 ? -16.641 -5.32 -9.555 1 92.75 341 ILE A O 1
ATOM 2726 N N . PHE A 1 342 ? -18.203 -6.922 -9.664 1 93.06 342 PHE A N 1
ATOM 2727 C CA . PHE A 1 342 ? -19.016 -6.293 -8.633 1 93.06 342 PHE A CA 1
ATOM 2728 C C . PHE A 1 342 ? -18.266 -6.254 -7.305 1 93.06 342 PHE A C 1
ATOM 2730 O O . PHE A 1 342 ? -18.312 -5.246 -6.594 1 93.06 342 PHE A O 1
ATOM 2737 N N . VAL A 1 343 ? -17.641 -7.352 -6.957 1 92.44 343 VAL A N 1
ATOM 2738 C CA . VAL A 1 343 ? -16.906 -7.422 -5.703 1 92.44 343 VAL A CA 1
ATOM 2739 C C . VAL A 1 343 ? -15.75 -6.422 -5.73 1 92.44 343 VAL A C 1
ATOM 2741 O O . VAL A 1 343 ? -15.484 -5.75 -4.73 1 92.44 343 VAL A O 1
ATOM 2744 N N . ILE A 1 344 ? -15.039 -6.328 -6.863 1 92.06 344 ILE A N 1
ATOM 2745 C CA . ILE A 1 344 ? -13.969 -5.352 -7.016 1 92.06 344 ILE A CA 1
ATOM 2746 C C . ILE A 1 344 ? -14.516 -3.943 -6.797 1 92.06 344 ILE A C 1
ATOM 2748 O O . ILE A 1 344 ? -13.914 -3.145 -6.074 1 92.06 344 ILE A O 1
ATOM 2752 N N . PHE A 1 345 ? -15.641 -3.697 -7.371 1 91.25 345 PHE A N 1
ATOM 2753 C CA . PHE A 1 345 ? -16.281 -2.396 -7.254 1 91.25 345 PHE A CA 1
ATOM 2754 C C . PHE A 1 345 ? -16.672 -2.113 -5.805 1 91.25 345 PHE A C 1
ATOM 2756 O O . PHE A 1 345 ? -16.359 -1.043 -5.273 1 91.25 345 PHE A O 1
ATOM 2763 N N . LEU A 1 346 ? -17.328 -3.107 -5.215 1 90.19 346 LEU A N 1
ATOM 2764 C CA . LEU A 1 346 ? -17.797 -2.961 -3.84 1 90.19 346 LEU A CA 1
ATOM 2765 C C . LEU A 1 346 ? -16.625 -2.711 -2.893 1 90.19 346 LEU A C 1
ATOM 2767 O O . LEU A 1 346 ? -16.703 -1.846 -2.018 1 90.19 346 LEU A O 1
ATOM 2771 N N . LEU A 1 347 ? -15.555 -3.439 -3.049 1 89.69 347 LEU A N 1
ATOM 2772 C CA . LEU A 1 347 ? -14.391 -3.305 -2.178 1 89.69 347 LEU A CA 1
ATOM 2773 C C . LEU A 1 347 ? -13.734 -1.94 -2.357 1 89.69 347 LEU A C 1
ATOM 2775 O O . LEU A 1 347 ? -13.32 -1.312 -1.381 1 89.69 347 LEU A O 1
ATOM 2779 N N . THR A 1 348 ? -13.633 -1.56 -3.564 1 86.25 348 THR A N 1
ATOM 2780 C CA . THR A 1 348 ? -13.016 -0.269 -3.85 1 86.25 348 THR A CA 1
ATOM 2781 C C . THR A 1 348 ? -13.836 0.868 -3.24 1 86.25 348 THR A C 1
ATOM 2783 O O . THR A 1 348 ? -13.273 1.788 -2.641 1 86.25 348 THR A O 1
ATOM 2786 N N . VAL A 1 349 ? -15.164 0.81 -3.342 1 83.56 349 VAL A N 1
ATOM 2787 C CA . VAL A 1 349 ? -16.047 1.868 -2.861 1 83.56 349 VAL A CA 1
ATOM 2788 C C . VAL A 1 349 ? -16.094 1.85 -1.334 1 83.56 349 VAL A C 1
ATOM 2790 O O . VAL A 1 349 ? -15.953 2.893 -0.69 1 83.56 349 VAL A O 1
ATOM 2793 N N . VAL A 1 350 ? -16.312 0.646 -0.776 1 83.38 350 VAL A N 1
ATOM 2794 C CA . VAL A 1 350 ? -16.453 0.518 0.67 1 83.38 350 VAL A CA 1
ATOM 2795 C C . VAL A 1 350 ? -15.156 0.923 1.36 1 83.38 350 VAL A C 1
ATOM 2797 O O . VAL A 1 350 ? -15.172 1.725 2.297 1 83.38 350 VAL A O 1
ATOM 2800 N N . LEU A 1 351 ? -14.078 0.312 0.883 1 82.19 351 LEU A N 1
ATOM 2801 C CA . LEU A 1 351 ? -12.797 0.63 1.497 1 82.19 351 LEU A CA 1
ATOM 2802 C C . LEU A 1 351 ? -12.414 2.086 1.247 1 82.19 351 LEU A C 1
ATOM 2804 O O . LEU A 1 351 ? -11.898 2.762 2.141 1 82.19 351 LEU A O 1
ATOM 2808 N N . GLY A 1 352 ? -12.664 2.5 0.052 1 77.75 352 GLY A N 1
ATOM 2809 C CA . GLY A 1 352 ? -12.398 3.895 -0.265 1 77.75 352 GLY A CA 1
ATOM 2810 C C . GLY A 1 352 ? -13.141 4.863 0.633 1 77.75 352 GLY A C 1
ATOM 2811 O O . GLY A 1 352 ? -12.57 5.852 1.098 1 77.75 352 GLY A O 1
ATOM 2812 N N . THR A 1 353 ? -14.398 4.641 0.902 1 77.38 353 THR A N 1
ATOM 2813 C CA . THR A 1 353 ? -15.227 5.504 1.736 1 77.38 353 THR A CA 1
ATOM 2814 C C . THR A 1 353 ? -14.789 5.426 3.195 1 77.38 353 THR A C 1
ATOM 2816 O O . THR A 1 353 ? -14.758 6.441 3.895 1 77.38 353 THR A O 1
ATOM 2819 N N . LEU A 1 354 ? -14.562 4.191 3.65 1 76.75 354 LEU A N 1
ATOM 2820 C CA . LEU A 1 354 ? -14.133 4.012 5.035 1 76.75 354 LEU A CA 1
ATOM 2821 C C . LEU A 1 354 ? -12.844 4.781 5.312 1 76.75 354 LEU A C 1
ATOM 2823 O O . LEU A 1 354 ? -12.68 5.348 6.391 1 76.75 354 LEU A O 1
ATOM 2827 N N . LEU A 1 355 ? -12.016 4.797 4.363 1 71.62 355 LEU A N 1
ATOM 2828 C CA . LEU A 1 355 ? -10.703 5.402 4.547 1 71.62 355 LEU A CA 1
ATOM 2829 C C . LEU A 1 355 ? -10.797 6.926 4.516 1 71.62 355 LEU A C 1
ATOM 2831 O O . LEU A 1 355 ? -9.883 7.617 4.965 1 71.62 355 LEU A O 1
ATOM 2835 N N . LEU A 1 356 ? -11.93 7.422 4.035 1 68.31 356 LEU A N 1
ATOM 2836 C CA . LEU A 1 356 ? -12.18 8.859 4.07 1 68.31 356 LEU A CA 1
ATOM 2837 C C . LEU A 1 356 ? -12.438 9.328 5.5 1 68.31 356 LEU A C 1
ATOM 2839 O O . LEU A 1 356 ? -12.211 10.5 5.824 1 68.31 356 LEU A O 1
ATOM 2843 N N . PHE A 1 357 ? -12.898 8.406 6.27 1 69 357 PHE A N 1
ATOM 2844 C CA . PHE A 1 357 ? -13.367 8.844 7.578 1 69 357 PHE A CA 1
ATOM 2845 C C . PHE A 1 357 ? -12.445 8.328 8.68 1 69 357 PHE A C 1
ATOM 2847 O O . PHE A 1 357 ? -12.531 8.773 9.828 1 69 357 PHE A O 1
ATOM 2854 N N . LEU A 1 358 ? -11.68 7.395 8.391 1 66.25 358 LEU A N 1
ATOM 2855 C CA . LEU A 1 358 ? -10.93 6.746 9.453 1 66.25 358 LEU A CA 1
ATOM 2856 C C . LEU A 1 358 ? -9.547 7.379 9.609 1 66.25 358 LEU A C 1
ATOM 2858 O O . LEU A 1 358 ? -8.977 7.879 8.633 1 66.25 358 LEU A O 1
ATOM 2862 N N . SER A 1 359 ? -9.18 7.379 10.969 1 64.38 359 SER A N 1
ATOM 2863 C CA . SER A 1 359 ? -7.812 7.77 11.297 1 64.38 359 SER A CA 1
ATOM 2864 C C . SER A 1 359 ? -6.812 6.707 10.859 1 64.38 359 SER A C 1
ATOM 2866 O O . SER A 1 359 ? -7.199 5.605 10.477 1 64.38 359 SER A O 1
ATOM 2868 N N . SER A 1 360 ? -5.531 6.934 10.828 1 62.12 360 SER A N 1
ATOM 2869 C CA . SER A 1 360 ? -4.473 6.176 10.172 1 62.12 360 SER A CA 1
ATOM 2870 C C . SER A 1 360 ? -4.398 4.75 10.711 1 62.12 360 SER A C 1
ATOM 2872 O O . SER A 1 360 ? -4.328 3.793 9.938 1 62.12 360 SER A O 1
ATOM 2874 N N . LEU A 1 361 ? -4.332 4.531 11.969 1 61.94 361 LEU A N 1
ATOM 2875 C CA . LEU A 1 361 ? -4.129 3.189 12.508 1 61.94 361 LEU A CA 1
ATOM 2876 C C . LEU A 1 361 ? -5.336 2.303 12.219 1 61.94 361 LEU A C 1
ATOM 2878 O O . LEU A 1 361 ? -5.184 1.112 11.938 1 61.94 361 LEU A O 1
ATOM 2882 N N . ASN A 1 362 ? -6.391 2.871 12.234 1 73 362 ASN A N 1
ATOM 2883 C CA . ASN A 1 362 ? -7.637 2.145 12.031 1 73 362 ASN A CA 1
ATOM 2884 C C . ASN A 1 362 ? -7.754 1.624 10.602 1 73 362 ASN A C 1
ATOM 2886 O O . ASN A 1 362 ? -8.422 0.618 10.352 1 73 362 ASN A O 1
ATOM 2890 N N . ILE A 1 363 ? -6.887 2.193 9.859 1 71.69 363 ILE A N 1
ATOM 2891 C CA . ILE A 1 363 ? -6.977 1.823 8.453 1 71.69 363 ILE A CA 1
ATOM 2892 C C . ILE A 1 363 ? -6.355 0.444 8.242 1 71.69 363 ILE A C 1
ATOM 2894 O O . ILE A 1 363 ? -6.918 -0.396 7.535 1 71.69 363 ILE A O 1
ATOM 2898 N N . LEU A 1 364 ? -5.172 0.121 8.828 1 72.31 364 LEU A N 1
ATOM 2899 C CA . LEU A 1 364 ? -4.477 -1.152 8.68 1 72.31 364 LEU A CA 1
ATOM 2900 C C . LEU A 1 364 ? -5.312 -2.297 9.25 1 72.31 364 LEU A C 1
ATOM 2902 O O . LEU A 1 364 ? -5.352 -3.385 8.672 1 72.31 364 LEU A O 1
ATOM 2906 N N . ILE A 1 365 ? -6.004 -2 10.32 1 80.25 365 ILE A N 1
ATOM 2907 C CA . ILE A 1 365 ? -6.855 -3.004 10.953 1 80.25 365 ILE A CA 1
ATOM 2908 C C . ILE A 1 365 ? -8.039 -3.318 10.039 1 80.25 365 ILE A C 1
ATOM 2910 O O . ILE A 1 365 ? -8.391 -4.484 9.852 1 80.25 365 ILE A O 1
ATOM 2914 N N . VAL A 1 366 ? -8.562 -2.289 9.484 1 80.31 366 VAL A N 1
ATOM 2915 C CA . VAL A 1 366 ? -9.711 -2.461 8.594 1 80.31 366 VAL A CA 1
ATOM 2916 C C . VAL A 1 366 ? -9.289 -3.26 7.359 1 80.31 366 VAL A C 1
ATOM 2918 O O . VAL A 1 366 ? -10.023 -4.141 6.902 1 80.31 366 VAL A O 1
ATOM 2921 N N . ILE A 1 367 ? -8.086 -2.998 6.801 1 81.38 367 ILE A N 1
ATOM 2922 C CA . ILE A 1 367 ? -7.547 -3.723 5.656 1 81.38 367 ILE A CA 1
ATOM 2923 C C . ILE A 1 367 ? -7.395 -5.203 6.004 1 81.38 367 ILE A C 1
ATOM 2925 O O . ILE A 1 367 ? -7.793 -6.074 5.227 1 81.38 367 ILE A O 1
ATOM 2929 N N . GLY A 1 368 ? -6.797 -5.453 7.152 1 83.62 368 GLY A N 1
ATOM 2930 C CA . GLY A 1 368 ? -6.609 -6.824 7.602 1 83.62 368 GLY A CA 1
ATOM 2931 C C . GLY A 1 368 ? -7.914 -7.574 7.785 1 83.62 368 GLY A C 1
ATOM 2932 O O . GLY A 1 368 ? -8.062 -8.703 7.305 1 83.62 368 GLY A O 1
ATOM 2933 N N . ILE A 1 369 ? -8.859 -6.965 8.398 1 86.56 369 ILE A N 1
ATOM 2934 C CA . ILE A 1 369 ? -10.148 -7.586 8.68 1 86.56 369 ILE A CA 1
ATOM 2935 C C . ILE A 1 369 ? -10.891 -7.844 7.371 1 86.56 369 ILE A C 1
ATOM 2937 O O . ILE A 1 369 ? -11.453 -8.922 7.172 1 86.56 369 ILE A O 1
ATOM 2941 N N . LEU A 1 370 ? -10.867 -6.918 6.484 1 86.81 370 LEU A N 1
ATOM 2942 C CA . LEU A 1 370 ? -11.547 -7.062 5.199 1 86.81 370 LEU A CA 1
ATOM 2943 C C . LEU A 1 370 ? -10.922 -8.188 4.383 1 86.81 370 LEU A C 1
ATOM 2945 O O . LEU A 1 370 ? -11.625 -8.93 3.695 1 86.81 370 LEU A O 1
ATOM 2949 N N . SER A 1 371 ? -9.578 -8.281 4.41 1 89.88 371 SER A N 1
ATOM 2950 C CA . SER A 1 371 ? -8.883 -9.352 3.697 1 89.88 371 SER A CA 1
ATOM 2951 C C . SER A 1 371 ? -9.258 -10.719 4.262 1 89.88 371 SER A C 1
ATOM 2953 O O . SER A 1 371 ? -9.484 -11.664 3.504 1 89.88 371 SER A O 1
ATOM 2955 N N . ILE A 1 372 ? -9.367 -10.82 5.562 1 91.31 372 ILE A N 1
ATOM 2956 C CA . ILE A 1 372 ? -9.727 -12.078 6.211 1 91.31 372 ILE A CA 1
ATOM 2957 C C . ILE A 1 372 ? -11.172 -12.445 5.863 1 91.31 372 ILE A C 1
ATOM 2959 O O . ILE A 1 372 ? -11.461 -13.602 5.547 1 91.31 372 ILE A O 1
ATOM 2963 N N . ILE A 1 373 ? -12.008 -11.477 5.934 1 92.88 373 ILE A N 1
ATOM 2964 C CA . ILE A 1 373 ? -13.414 -11.695 5.605 1 92.88 373 ILE A CA 1
ATOM 2965 C C . ILE A 1 373 ? -13.539 -12.156 4.152 1 92.88 373 ILE A C 1
ATOM 2967 O O . ILE A 1 373 ? -14.297 -13.086 3.852 1 92.88 373 ILE A O 1
ATOM 2971 N N . LEU A 1 374 ? -12.812 -11.539 3.307 1 93.38 374 LEU A N 1
ATOM 2972 C CA . LEU A 1 374 ? -12.836 -11.898 1.894 1 93.38 374 LEU A CA 1
ATOM 2973 C C . LEU A 1 374 ? -12.359 -13.336 1.686 1 93.38 374 LEU A C 1
ATOM 2975 O O . LEU A 1 374 ? -13.023 -14.117 1.009 1 93.38 374 LEU A O 1
ATOM 2979 N N . CYS A 1 375 ? -11.242 -13.742 2.27 1 93.94 375 CYS A N 1
ATOM 2980 C CA . CYS A 1 375 ? -10.672 -15.07 2.104 1 93.94 375 CYS A CA 1
ATOM 2981 C C . CYS A 1 375 ? -11.586 -16.141 2.691 1 93.94 375 CYS A C 1
ATOM 2983 O O . CYS A 1 375 ? -11.797 -17.188 2.082 1 93.94 375 CYS A O 1
ATOM 2985 N N . THR A 1 376 ? -12.164 -15.852 3.873 1 95.25 376 THR A N 1
ATOM 2986 C CA . THR A 1 376 ? -13.047 -16.828 4.516 1 95.25 376 THR A CA 1
ATOM 2987 C C . THR A 1 376 ? -14.344 -16.984 3.725 1 95.25 376 THR A C 1
ATOM 2989 O O . THR A 1 376 ? -14.875 -18.094 3.609 1 95.25 376 THR A O 1
ATOM 2992 N N . SER A 1 377 ? -14.844 -15.883 3.234 1 95.62 377 SER A N 1
ATOM 2993 C CA . SER A 1 377 ? -16.062 -15.945 2.428 1 95.62 377 SER A CA 1
ATOM 2994 C C . SER A 1 377 ? -15.836 -16.766 1.157 1 95.62 377 SER A C 1
ATOM 2996 O O . SER A 1 377 ? -16.688 -17.562 0.772 1 95.62 377 SER A O 1
ATOM 2998 N N . TYR A 1 378 ? -14.734 -16.562 0.55 1 95 378 TYR A N 1
ATOM 2999 C CA . TYR A 1 378 ? -14.445 -17.281 -0.681 1 95 378 TYR A CA 1
ATOM 3000 C C . TYR A 1 378 ? -14.188 -18.766 -0.396 1 95 378 TYR A C 1
ATOM 3002 O O . TYR A 1 378 ? -14.547 -19.625 -1.197 1 95 378 TYR A O 1
ATOM 3010 N N . TYR A 1 379 ? -13.531 -19.031 0.732 1 95.69 379 TYR A N 1
ATOM 3011 C CA . TYR A 1 379 ? -13.344 -20.406 1.177 1 95.69 379 TYR A CA 1
ATOM 3012 C C . TYR A 1 379 ? -14.68 -21.094 1.393 1 95.69 379 TYR A C 1
ATOM 3014 O O . TYR A 1 379 ? -14.883 -22.219 0.943 1 95.69 379 TYR A O 1
ATOM 3022 N N . TYR A 1 380 ? -15.594 -20.391 2.004 1 96 380 TYR A N 1
ATOM 3023 C CA . TYR A 1 380 ? -16.938 -20.906 2.26 1 96 380 TYR A CA 1
ATOM 3024 C C . TYR A 1 380 ? -17.703 -21.125 0.959 1 96 380 TYR A C 1
ATOM 3026 O O . TYR A 1 380 ? -18.344 -22.156 0.768 1 96 380 TYR A O 1
ATOM 3034 N N . LEU A 1 381 ? -17.641 -20.188 0.076 1 95.5 381 LEU A N 1
ATOM 3035 C CA . LEU A 1 381 ? -18.344 -20.281 -1.201 1 95.5 381 LEU A CA 1
ATOM 3036 C C . LEU A 1 381 ? -17.812 -21.453 -2.016 1 95.5 381 LEU A C 1
ATOM 3038 O O . LEU A 1 381 ? -18.578 -22.172 -2.67 1 95.5 381 LEU A O 1
ATOM 3042 N N . LEU A 1 382 ? -16.531 -21.734 -1.975 1 95.38 382 LEU A N 1
ATOM 3043 C CA . LEU A 1 382 ? -15.898 -22.781 -2.766 1 95.38 382 LEU A CA 1
ATOM 3044 C C . LEU A 1 382 ? -16.297 -24.156 -2.258 1 95.38 382 LEU A C 1
ATOM 3046 O O . LEU A 1 382 ? -16.703 -25.016 -3.041 1 95.38 382 LEU A O 1
ATOM 3050 N N . PHE A 1 383 ? -16.266 -24.438 -0.965 1 94.94 383 PHE A N 1
ATOM 3051 C CA . PHE A 1 383 ? -16.375 -25.797 -0.479 1 94.94 383 PHE A CA 1
ATOM 3052 C C . PHE A 1 383 ? -17.781 -26.078 0.045 1 94.94 383 PHE A C 1
ATOM 3054 O O . PHE A 1 383 ? -18.234 -27.219 0.084 1 94.94 383 PHE A O 1
ATOM 3061 N N . SER A 1 384 ? -18.562 -25.031 0.461 1 94.56 384 SER A N 1
ATOM 3062 C CA . SER A 1 384 ? -19.922 -25.234 0.962 1 94.56 384 SER A CA 1
ATOM 3063 C C . SER A 1 384 ? -20.953 -25.062 -0.147 1 94.56 384 SER A C 1
ATOM 3065 O O . SER A 1 384 ? -21.953 -25.781 -0.187 1 94.56 384 SER A O 1
ATOM 3067 N N . GLN A 1 385 ? -20.688 -24.125 -1.042 1 94 385 GLN A N 1
ATOM 3068 C CA . GLN A 1 385 ? -21.672 -23.859 -2.09 1 94 385 GLN A CA 1
ATOM 3069 C C . GLN A 1 385 ? -21.172 -24.328 -3.449 1 94 385 GLN A C 1
ATOM 3071 O O . GLN A 1 385 ? -21.938 -24.438 -4.402 1 94 385 GLN A O 1
ATOM 3076 N N . GLY A 1 386 ? -19.875 -24.625 -3.6 1 94.44 386 GLY A N 1
ATOM 3077 C CA . GLY A 1 386 ? -19.297 -25.125 -4.832 1 94.44 386 GLY A CA 1
ATOM 3078 C C . GLY A 1 386 ? -19.078 -24.047 -5.879 1 94.44 386 GLY A C 1
ATOM 3079 O O . GLY A 1 386 ? -18.953 -24.359 -7.066 1 94.44 386 GLY A O 1
ATOM 3080 N N . ILE A 1 387 ? -19.031 -22.781 -5.445 1 94.25 387 ILE A N 1
ATOM 3081 C CA . ILE A 1 387 ? -18.938 -21.672 -6.391 1 94.25 387 ILE A CA 1
ATOM 3082 C C . ILE A 1 387 ? -17.5 -21.188 -6.484 1 94.25 387 ILE A C 1
ATOM 3084 O O . ILE A 1 387 ? -16.859 -20.906 -5.465 1 94.25 387 ILE A O 1
ATOM 3088 N N . VAL A 1 388 ? -17.016 -21.141 -7.715 1 93.81 388 VAL A N 1
ATOM 3089 C CA . VAL A 1 388 ? -15.664 -20.656 -7.965 1 93.81 388 VAL A CA 1
ATOM 3090 C C . VAL A 1 388 ? -15.703 -19.203 -8.43 1 93.81 388 VAL A C 1
ATOM 3092 O O . VAL A 1 388 ? -16.344 -18.891 -9.438 1 93.81 388 VAL A O 1
ATOM 3095 N N . LEU A 1 389 ? -15.055 -18.328 -7.719 1 92.75 389 LEU A N 1
ATOM 3096 C CA . LEU A 1 389 ? -14.891 -16.922 -8.078 1 92.75 389 LEU A CA 1
ATOM 3097 C C . LEU A 1 389 ? -13.414 -16.531 -8.086 1 92.75 389 LEU A C 1
ATOM 3099 O O . LEU A 1 389 ? -12.562 -17.312 -7.641 1 92.75 389 LEU A O 1
ATOM 3103 N N . ASN A 1 390 ? -13.141 -15.391 -8.695 1 92.06 390 ASN A N 1
ATOM 3104 C CA . ASN A 1 390 ? -11.766 -14.883 -8.727 1 92.06 390 ASN A CA 1
ATOM 3105 C C . ASN A 1 390 ? -11.422 -14.117 -7.449 1 92.06 390 ASN A C 1
ATOM 3107 O O . ASN A 1 390 ? -12.102 -13.148 -7.098 1 92.06 390 ASN A O 1
ATOM 3111 N N . LEU A 1 391 ? -10.438 -14.57 -6.715 1 91.56 391 LEU A N 1
ATOM 3112 C CA . LEU A 1 391 ? -10.062 -13.938 -5.453 1 91.56 391 LEU A CA 1
ATOM 3113 C C . LEU A 1 391 ? -8.852 -13.023 -5.645 1 91.56 391 LEU A C 1
ATOM 3115 O O . LEU A 1 391 ? -8.617 -12.125 -4.836 1 91.56 391 LEU A O 1
ATOM 3119 N N . PHE A 1 392 ? -8.047 -13.141 -6.707 1 89.94 392 PHE A N 1
ATOM 3120 C CA . PHE A 1 392 ? -6.805 -12.406 -6.918 1 89.94 392 PHE A CA 1
ATOM 3121 C C . PHE A 1 392 ? -7.078 -10.914 -7.082 1 89.94 392 PHE A C 1
ATOM 3123 O O . PHE A 1 392 ? -6.473 -10.086 -6.395 1 89.94 392 PHE A O 1
ATOM 3130 N N . TYR A 1 393 ? -7.973 -10.555 -7.898 1 89.31 393 TYR A N 1
ATOM 3131 C CA . TYR A 1 393 ? -8.188 -9.148 -8.242 1 89.31 393 TYR A CA 1
ATOM 3132 C C . TYR A 1 393 ? -8.828 -8.398 -7.078 1 89.31 393 TYR A C 1
ATOM 3134 O O . TYR A 1 393 ? -8.477 -7.25 -6.805 1 89.31 393 TYR A O 1
ATOM 3142 N N . PRO A 1 394 ? -9.789 -9.07 -6.375 1 90.88 394 PRO A N 1
ATOM 3143 C CA . PRO A 1 394 ? -10.305 -8.406 -5.176 1 90.88 394 PRO A CA 1
ATOM 3144 C C . PRO A 1 394 ? -9.203 -8.094 -4.16 1 90.88 394 PRO A C 1
ATOM 3146 O O . PRO A 1 394 ? -9.211 -7.023 -3.545 1 90.88 394 PRO A O 1
ATOM 3149 N N . ILE A 1 395 ? -8.266 -8.953 -3.998 1 89.12 395 ILE A N 1
ATOM 3150 C CA . ILE A 1 395 ? -7.16 -8.711 -3.076 1 89.12 395 ILE A CA 1
ATOM 3151 C C . ILE A 1 395 ? -6.309 -7.551 -3.58 1 89.12 395 ILE A C 1
ATOM 3153 O O . ILE A 1 395 ? -5.922 -6.676 -2.805 1 89.12 395 ILE A O 1
ATOM 3157 N N . VAL A 1 396 ? -6.008 -7.559 -4.832 1 87.25 396 VAL A N 1
ATOM 3158 C CA . VAL A 1 396 ? -5.23 -6.484 -5.438 1 87.25 396 VAL A CA 1
ATOM 3159 C C . VAL A 1 396 ? -5.977 -5.16 -5.289 1 87.25 396 VAL A C 1
ATOM 3161 O O . VAL A 1 396 ? -5.363 -4.113 -5.082 1 87.25 396 VAL A O 1
ATOM 3164 N N . SER A 1 397 ? -7.293 -5.266 -5.434 1 88.81 397 SER A N 1
ATOM 3165 C CA . SER A 1 397 ? -8.117 -4.07 -5.285 1 88.81 397 SER A CA 1
ATOM 3166 C C . SER A 1 397 ? -7.988 -3.479 -3.885 1 88.81 397 SER A C 1
ATOM 3168 O O . SER A 1 397 ? -7.922 -2.26 -3.723 1 88.81 397 SER A O 1
ATOM 3170 N N . ILE A 1 398 ? -7.949 -4.305 -2.893 1 87.06 398 ILE A N 1
ATOM 3171 C CA . ILE A 1 398 ? -7.789 -3.852 -1.516 1 87.06 398 ILE A CA 1
ATOM 3172 C C . ILE A 1 398 ? -6.445 -3.143 -1.358 1 87.06 398 ILE A C 1
ATOM 3174 O O . ILE A 1 398 ? -6.375 -2.055 -0.782 1 87.06 398 ILE A O 1
ATOM 3178 N N . ILE A 1 399 ? -5.391 -3.707 -1.932 1 83.12 399 ILE A N 1
ATOM 3179 C CA . ILE A 1 399 ? -4.039 -3.168 -1.801 1 83.12 399 ILE A CA 1
ATOM 3180 C C . ILE A 1 399 ? -3.947 -1.827 -2.523 1 83.12 399 ILE A C 1
ATOM 3182 O O . ILE A 1 399 ? -3.471 -0.841 -1.957 1 83.12 399 ILE A O 1
ATOM 3186 N N . LEU A 1 400 ? -4.441 -1.809 -3.709 1 82.44 400 LEU A N 1
ATOM 3187 C CA . LEU A 1 400 ? -4.348 -0.603 -4.527 1 82.44 400 LEU A CA 1
ATOM 3188 C C . LEU A 1 400 ? -5.18 0.525 -3.928 1 82.44 400 LEU A C 1
ATOM 3190 O O . LEU A 1 400 ? -4.754 1.683 -3.926 1 82.44 400 LEU A O 1
ATOM 3194 N N . THR A 1 401 ? -6.355 0.208 -3.535 1 82.5 401 THR A N 1
ATOM 3195 C CA . THR A 1 401 ? -7.227 1.207 -2.924 1 82.5 401 THR A CA 1
ATOM 3196 C C . THR A 1 401 ? -6.609 1.747 -1.638 1 82.5 401 THR A C 1
ATOM 3198 O O . THR A 1 401 ? -6.68 2.947 -1.365 1 82.5 401 THR A O 1
ATOM 3201 N N . SER A 1 402 ? -6.039 0.884 -0.863 1 80.38 402 SER A N 1
ATOM 3202 C CA . SER A 1 402 ? -5.402 1.307 0.381 1 80.38 402 SER A CA 1
ATOM 3203 C C . SER A 1 402 ? -4.215 2.225 0.111 1 80.38 402 SER A C 1
ATOM 3205 O O . SER A 1 402 ? -4.035 3.234 0.794 1 80.38 402 SER A O 1
ATOM 3207 N N . LEU A 1 403 ? -3.402 1.883 -0.883 1 76.5 403 LEU A N 1
ATOM 3208 C CA . LEU A 1 403 ? -2.26 2.711 -1.249 1 76.5 403 LEU A CA 1
ATOM 3209 C C . LEU A 1 403 ? -2.715 4.09 -1.716 1 76.5 403 LEU A C 1
ATOM 3211 O O . LEU A 1 403 ? -2.121 5.105 -1.341 1 76.5 403 LEU A O 1
ATOM 3215 N N . SER A 1 404 ? -3.742 4.156 -2.428 1 76.31 404 SER A N 1
ATOM 3216 C CA . SER A 1 404 ? -4.281 5.41 -2.938 1 76.31 404 SER A CA 1
ATOM 3217 C C . SER A 1 404 ? -4.871 6.258 -1.813 1 76.31 404 SER A C 1
ATOM 3219 O O . SER A 1 404 ? -4.699 7.477 -1.792 1 76.31 404 SER A O 1
ATOM 3221 N N . ALA A 1 405 ? -5.562 5.598 -0.965 1 76 405 ALA A N 1
ATOM 3222 C CA . ALA A 1 405 ? -6.168 6.297 0.164 1 76 405 ALA A CA 1
ATOM 3223 C C . ALA A 1 405 ? -5.105 6.922 1.061 1 76 405 ALA A C 1
ATOM 3225 O O . ALA A 1 405 ? -5.246 8.062 1.505 1 76 405 ALA A O 1
ATOM 3226 N N . PHE A 1 406 ? -4.078 6.176 1.312 1 75.12 406 PHE A N 1
ATOM 3227 C CA . PHE A 1 406 ? -2.992 6.695 2.135 1 75.12 406 PHE A CA 1
ATOM 3228 C C . PHE A 1 406 ? -2.33 7.895 1.466 1 75.12 406 PHE A C 1
ATOM 3230 O O . PHE A 1 406 ? -1.97 8.867 2.135 1 75.12 406 PHE A O 1
ATOM 3237 N N . TYR A 1 407 ? -2.24 7.867 0.293 1 76.19 407 TYR A N 1
ATOM 3238 C CA . TYR A 1 407 ? -1.628 8.961 -0.46 1 76.19 407 TYR A CA 1
ATOM 3239 C C . TYR A 1 407 ? -2.484 10.219 -0.392 1 76.19 407 TYR A C 1
ATOM 3241 O O . TYR A 1 407 ? -1.977 11.305 -0.127 1 76.19 407 TYR A O 1
ATOM 3249 N N . ILE A 1 408 ? -3.697 10.047 -0.649 1 75.25 408 ILE A N 1
ATOM 3250 C CA . ILE A 1 408 ? -4.602 11.188 -0.681 1 75.25 408 ILE A CA 1
ATOM 3251 C C . ILE A 1 408 ? -4.707 11.805 0.713 1 75.25 408 ILE A C 1
ATOM 3253 O O . ILE A 1 408 ? -4.699 13.031 0.859 1 75.25 408 ILE A O 1
ATOM 3257 N N . ASN A 1 409 ? -4.867 10.922 1.688 1 77 409 ASN A N 1
ATOM 3258 C CA . ASN A 1 409 ? -4.93 11.43 3.057 1 77 409 ASN A CA 1
ATOM 3259 C C . ASN A 1 409 ? -3.65 12.156 3.449 1 77 409 ASN A C 1
ATOM 3261 O O . ASN A 1 409 ? -3.693 13.148 4.18 1 77 409 ASN A O 1
ATOM 3265 N N . TYR A 1 410 ? -2.596 11.719 2.99 1 77.56 410 TYR A N 1
ATOM 3266 C CA . TYR A 1 410 ? -1.313 12.375 3.217 1 77.56 410 TYR A CA 1
ATOM 3267 C C . TYR A 1 410 ? -1.297 13.766 2.594 1 77.56 410 TYR A C 1
ATOM 3269 O O . TYR A 1 410 ? -0.865 14.734 3.227 1 77.56 410 TYR A O 1
ATOM 3277 N N . GLN A 1 411 ? -1.758 13.875 1.432 1 77 411 GLN A N 1
ATOM 3278 C CA . GLN A 1 411 ? -1.797 15.164 0.745 1 77 411 GLN A CA 1
ATOM 3279 C C . GLN A 1 411 ? -2.732 16.141 1.455 1 77 411 GLN A C 1
ATOM 3281 O O . GLN A 1 411 ? -2.432 17.328 1.563 1 77 411 GLN A O 1
ATOM 3286 N N . LYS A 1 412 ? -3.83 15.672 1.884 1 79.75 412 LYS A N 1
ATOM 3287 C CA . LYS A 1 412 ? -4.797 16.5 2.604 1 79.75 412 LYS A CA 1
ATOM 3288 C C . LYS A 1 412 ? -4.199 17.047 3.895 1 79.75 412 LYS A C 1
ATOM 3290 O O . LYS A 1 412 ? -4.348 18.234 4.191 1 79.75 412 LYS A O 1
ATOM 3295 N N . GLU A 1 413 ? -3.588 16.156 4.586 1 80.25 413 GLU A N 1
ATOM 3296 C CA . GLU A 1 413 ? -2.977 16.578 5.84 1 80.25 413 GLU A CA 1
ATOM 3297 C C . GLU A 1 413 ? -1.867 17.594 5.594 1 80.25 413 GLU A C 1
ATOM 3299 O O . GLU A 1 413 ? -1.685 18.531 6.379 1 80.25 413 GLU A O 1
ATOM 3304 N N . GLN A 1 414 ? -1.15 17.438 4.586 1 82.19 414 GLN A N 1
ATOM 3305 C CA . GLN A 1 414 ? -0.085 18.375 4.234 1 82.19 414 GLN A CA 1
ATOM 3306 C C . GLN A 1 414 ? -0.65 19.75 3.879 1 82.19 414 GLN A C 1
ATOM 3308 O O . GLN A 1 414 ? -0.115 20.766 4.305 1 82.19 414 GLN A O 1
ATOM 3313 N N . LYS A 1 415 ? -1.685 19.797 3.146 1 84.12 415 LYS A N 1
ATOM 3314 C CA . LYS A 1 415 ? -2.307 21.062 2.756 1 84.12 415 LYS A CA 1
ATOM 3315 C C . LYS A 1 415 ? -2.9 21.781 3.965 1 84.12 415 LYS A C 1
ATOM 3317 O O . LYS A 1 415 ? -2.842 23 4.055 1 84.12 415 LYS A O 1
ATOM 3322 N N . GLN A 1 416 ? -3.529 21.062 4.797 1 86 416 GLN A N 1
ATOM 3323 C CA . GLN A 1 416 ? -4.094 21.656 6.004 1 86 416 GLN A CA 1
ATOM 3324 C C . GLN A 1 416 ? -2.998 22.234 6.895 1 86 416 GLN A C 1
ATOM 3326 O O . GLN A 1 416 ? -3.178 23.281 7.504 1 86 416 GLN A O 1
ATOM 3331 N N . LYS A 1 417 ? -2.002 21.422 7.012 1 87.44 417 LYS A N 1
ATOM 3332 C CA . LYS A 1 417 ? -0.853 21.891 7.777 1 87.44 417 LYS A CA 1
ATOM 3333 C C . LYS A 1 417 ? -0.339 23.219 7.234 1 87.44 417 LYS A C 1
ATOM 3335 O O . LYS A 1 417 ? -0.091 24.156 8 1 87.44 417 LYS A O 1
ATOM 3340 N N . GLU A 1 418 ? -0.179 23.312 6 1 87.75 418 GLU A N 1
ATOM 3341 C CA . GLU A 1 418 ? 0.306 24.547 5.363 1 87.75 418 GLU A CA 1
ATOM 3342 C C . GLU A 1 418 ? -0.69 25.688 5.535 1 87.75 418 GLU A C 1
ATOM 3344 O O . GLU A 1 418 ? -0.293 26.844 5.727 1 87.75 418 GLU A O 1
ATOM 3349 N N . PHE A 1 419 ? -1.899 25.359 5.406 1 88.06 419 PHE A N 1
ATOM 3350 C CA . PHE A 1 419 ? -2.961 26.344 5.594 1 88.06 419 PHE A CA 1
ATOM 3351 C C . PHE A 1 419 ? -2.902 26.938 6.996 1 88.06 419 PHE A C 1
ATOM 3353 O O . PHE A 1 419 ? -2.965 28.156 7.156 1 88.06 419 PHE A O 1
ATOM 3360 N N . ILE A 1 420 ? -2.789 26.094 7.965 1 89.5 420 ILE A N 1
ATOM 3361 C CA . ILE A 1 420 ? -2.727 26.547 9.344 1 89.5 420 ILE A CA 1
ATOM 3362 C C . ILE A 1 420 ? -1.453 27.359 9.562 1 89.5 420 ILE A C 1
ATOM 3364 O O . ILE A 1 420 ? -1.471 28.391 10.258 1 89.5 420 ILE A O 1
ATOM 3368 N N . LYS A 1 421 ? -0.438 26.906 9.07 1 89.62 421 LYS A N 1
ATOM 3369 C CA . LYS A 1 421 ? 0.835 27.609 9.195 1 89.62 421 LYS A CA 1
ATOM 3370 C C . LYS A 1 421 ? 0.748 29.016 8.586 1 89.62 421 LYS A C 1
ATOM 3372 O O . LYS A 1 421 ? 1.283 29.969 9.148 1 89.62 421 LYS A O 1
ATOM 3377 N N . ASP A 1 422 ? 0.16 29.141 7.48 1 89.19 422 ASP A N 1
ATOM 3378 C CA . ASP A 1 422 ? -0.007 30.422 6.809 1 89.19 422 ASP A CA 1
ATOM 3379 C C . ASP A 1 422 ? -0.839 31.391 7.656 1 89.19 422 ASP A C 1
ATOM 3381 O O . ASP A 1 422 ? -0.517 32.562 7.758 1 89.19 422 ASP A O 1
ATOM 3385 N N . LYS A 1 423 ? -1.895 30.859 8.164 1 87.56 423 LYS A N 1
ATOM 3386 C CA . LYS A 1 423 ? -2.73 31.672 9.031 1 87.56 423 LYS A CA 1
ATOM 3387 C C . LYS A 1 423 ? -1.971 32.094 10.289 1 87.56 423 LYS A C 1
ATOM 3389 O O . LYS A 1 423 ? -2.125 33.219 10.758 1 87.56 423 LYS A O 1
ATOM 3394 N N . PHE A 1 424 ? -1.229 31.156 10.773 1 89 424 PHE A N 1
ATOM 3395 C CA . PHE A 1 424 ? -0.404 31.422 11.945 1 89 424 PHE A CA 1
ATOM 3396 C C . PHE A 1 424 ? 0.611 32.531 11.656 1 89 424 PHE A C 1
ATOM 3398 O O . PHE A 1 424 ? 0.765 33.438 12.453 1 89 424 PHE A O 1
ATOM 3405 N N . ALA A 1 425 ? 1.215 32.438 10.57 1 88.06 425 ALA A N 1
ATOM 3406 C CA . ALA A 1 425 ? 2.227 33.438 10.18 1 88.06 425 ALA A CA 1
ATOM 3407 C C . ALA A 1 425 ? 1.608 34.812 10.008 1 88.06 425 ALA A C 1
ATOM 3409 O O . ALA A 1 425 ? 2.246 35.844 10.305 1 88.06 425 ALA A O 1
ATOM 3410 N N . LYS A 1 426 ? 0.463 34.844 9.508 1 86.69 426 LYS A N 1
ATOM 3411 C CA . LYS A 1 426 ? -0.227 36.125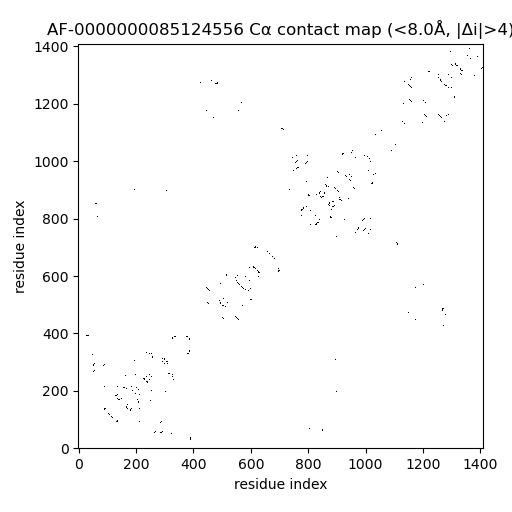 9.305 1 86.69 426 LYS A CA 1
ATOM 3412 C C . LYS A 1 426 ? -0.609 36.781 10.641 1 86.69 426 LYS A C 1
ATOM 3414 O O . LYS A 1 426 ? -0.785 37.969 10.719 1 86.69 426 LYS A O 1
ATOM 3419 N N .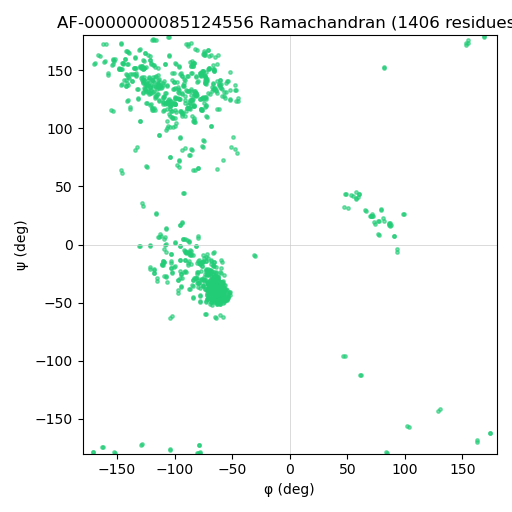 LYS A 1 427 ? -0.702 36 11.648 1 87.31 427 LYS A N 1
ATOM 3420 C CA . LYS A 1 427 ? -1.184 36.5 12.93 1 87.31 427 LYS A CA 1
ATOM 3421 C C . LYS A 1 427 ? -0.022 36.906 13.836 1 87.31 427 LYS A C 1
ATOM 3423 O O . LYS A 1 427 ? -0.189 37.719 14.742 1 87.31 427 LYS A O 1
ATOM 3428 N N . VAL A 1 428 ? 1.164 36.312 13.633 1 86.19 428 VAL A N 1
ATOM 3429 C CA . VAL A 1 428 ? 2.281 36.594 14.516 1 86.19 428 VAL A CA 1
ATOM 3430 C C . VAL A 1 428 ? 3.455 37.156 13.703 1 86.19 428 VAL A C 1
ATOM 3432 O O . VAL A 1 428 ? 4.496 37.5 14.266 1 86.19 428 VAL A O 1
ATOM 3435 N N . SER A 1 429 ? 3.328 37.281 12.344 1 82.25 429 SER A N 1
ATOM 3436 C CA . SER A 1 429 ? 4.391 37.625 11.398 1 82.25 429 SER A CA 1
ATOM 3437 C C . SER A 1 429 ? 5.219 36.375 11.047 1 82.25 429 SER A C 1
ATOM 3439 O O . SER A 1 429 ? 5.348 35.469 11.859 1 82.25 429 SER A O 1
ATOM 3441 N N . LEU A 1 430 ? 5.719 36.469 9.953 1 85.62 430 LEU A N 1
ATOM 3442 C CA . LEU A 1 430 ? 6.406 35.312 9.383 1 85.62 430 LEU A CA 1
ATOM 3443 C C . LEU A 1 430 ? 7.645 34.969 10.203 1 85.62 430 LEU A C 1
ATOM 3445 O O . LEU A 1 430 ? 7.898 33.781 10.477 1 85.62 430 LEU A O 1
ATOM 3449 N N . GLU A 1 431 ? 8.43 35.938 10.594 1 86.06 431 GLU A N 1
ATOM 3450 C CA . GLU A 1 431 ? 9.672 35.719 11.312 1 86.06 431 GLU A CA 1
ATOM 3451 C C . GLU A 1 431 ? 9.406 35.125 12.703 1 86.06 431 GLU A C 1
ATOM 3453 O O . GLU A 1 431 ? 10.141 34.25 13.156 1 86.06 431 GLU A O 1
ATOM 3458 N N . VAL A 1 432 ? 8.406 35.625 13.344 1 88 432 VAL A N 1
ATOM 3459 C CA . VAL A 1 432 ? 8.047 35.125 14.672 1 88 432 VAL A CA 1
ATOM 3460 C C . VAL A 1 432 ? 7.512 33.688 14.562 1 88 432 VAL A C 1
ATOM 3462 O O . VAL A 1 432 ? 7.848 32.844 15.383 1 88 432 VAL A O 1
ATOM 3465 N N . ALA A 1 433 ? 6.68 33.5 13.625 1 88.69 433 ALA A N 1
ATOM 3466 C CA . ALA A 1 433 ? 6.129 32.156 13.398 1 88.69 433 ALA A CA 1
ATOM 3467 C C . ALA A 1 433 ? 7.242 31.141 13.188 1 88.69 433 ALA A C 1
ATOM 3469 O O . ALA A 1 433 ? 7.207 30.047 13.773 1 88.69 433 ALA A O 1
ATOM 3470 N N . ASN A 1 434 ? 8.172 31.5 12.344 1 86.31 434 ASN A N 1
ATOM 3471 C CA . ASN A 1 434 ? 9.289 30.594 12.078 1 86.31 434 ASN A CA 1
ATOM 3472 C C . ASN A 1 434 ? 10.109 30.312 13.336 1 86.31 434 ASN A C 1
ATOM 3474 O O . ASN A 1 434 ? 10.562 29.188 13.547 1 86.31 434 ASN A O 1
ATOM 3478 N N . ASP A 1 435 ? 10.227 31.281 14.07 1 84.69 435 ASP A N 1
ATOM 3479 C CA . ASP A 1 435 ? 10.969 31.125 15.32 1 84.69 435 ASP A CA 1
ATOM 3480 C C . ASP A 1 435 ? 10.219 30.234 16.297 1 84.69 435 ASP A C 1
ATOM 3482 O O . ASP A 1 435 ? 10.828 29.375 16.953 1 84.69 435 ASP A O 1
ATOM 3486 N N . LEU A 1 436 ? 8.938 30.453 16.406 1 84.12 436 LEU A N 1
ATOM 3487 C CA . LEU A 1 436 ? 8.109 29.688 17.344 1 84.12 436 LEU A CA 1
ATOM 3488 C C . LEU A 1 436 ? 7.996 28.234 16.922 1 84.12 436 LEU A C 1
ATOM 3490 O O . LEU A 1 436 ? 7.906 27.344 17.766 1 84.12 436 LEU A O 1
ATOM 3494 N N . LEU A 1 437 ? 7.992 28.031 15.672 1 85 437 LEU A N 1
ATOM 3495 C CA . LEU A 1 437 ? 7.812 26.672 15.156 1 85 437 LEU A CA 1
ATOM 3496 C C . LEU A 1 437 ? 9.133 25.906 15.156 1 85 437 LEU A C 1
ATOM 3498 O O . LEU A 1 437 ? 9.141 24.688 15.188 1 85 437 LEU A O 1
ATOM 3502 N N . SER A 1 438 ? 10.195 26.547 15.023 1 78.31 438 SER A N 1
ATOM 3503 C CA . SER A 1 438 ? 11.5 25.891 15.016 1 78.31 438 SER A CA 1
ATOM 3504 C C . SER A 1 438 ? 11.938 25.516 16.422 1 78.31 438 SER A C 1
ATOM 3506 O O . SER A 1 438 ? 12.719 24.578 16.609 1 78.31 438 SER A O 1
ATOM 3508 N N . ASN A 1 439 ? 11.578 26.188 17.438 1 66.06 439 ASN A N 1
ATOM 3509 C CA . ASN A 1 439 ? 11.984 25.922 18.812 1 66.06 439 ASN A CA 1
ATOM 3510 C C . ASN A 1 439 ? 10.945 25.078 19.547 1 66.06 439 ASN A C 1
ATOM 3512 O O . ASN A 1 439 ? 9.812 25.516 19.734 1 66.06 439 ASN A O 1
ATOM 3516 N N . ASP A 1 440 ? 11.07 23.781 19.547 1 60.59 440 ASP A N 1
ATOM 3517 C CA . ASP A 1 440 ? 10.148 22.812 20.141 1 60.59 440 ASP A CA 1
ATOM 3518 C C . ASP A 1 440 ? 9.875 23.141 21.609 1 60.59 440 ASP A C 1
ATOM 3520 O O . ASP A 1 440 ? 8.812 22.812 22.141 1 60.59 440 ASP A O 1
ATOM 3524 N N . ASN A 1 441 ? 10.984 23.516 22.469 1 53.91 441 ASN A N 1
ATOM 3525 C CA . ASN A 1 441 ? 10.828 23.656 23.906 1 53.91 441 ASN A CA 1
ATOM 3526 C C . ASN A 1 441 ? 10.031 24.891 24.281 1 53.91 441 ASN A C 1
ATOM 3528 O O . ASN A 1 441 ? 10.188 25.953 23.656 1 53.91 441 ASN A O 1
ATOM 3532 N N . ASN A 1 442 ? 8.844 24.672 24.766 1 51.81 442 ASN A N 1
ATOM 3533 C CA . ASN A 1 442 ? 7.906 25.625 25.344 1 51.81 442 ASN A CA 1
ATOM 3534 C C . ASN A 1 442 ? 8.633 26.797 26.016 1 51.81 442 ASN A C 1
ATOM 3536 O O . ASN A 1 442 ? 8.016 27.578 26.734 1 51.81 442 ASN A O 1
ATOM 3540 N N . ASP A 1 443 ? 9.93 26.688 26.156 1 50.44 443 ASP A N 1
ATOM 3541 C CA . ASP A 1 443 ? 10.516 27.688 27.031 1 50.44 443 ASP A CA 1
ATOM 3542 C C . ASP A 1 443 ? 10.789 28.984 26.281 1 50.44 443 ASP A C 1
ATOM 3544 O O . ASP A 1 443 ? 11.812 29.125 25.625 1 50.44 443 ASP A O 1
ATOM 3548 N N . PHE A 1 444 ? 9.672 29.547 25.844 1 54.06 444 PHE A N 1
ATOM 3549 C CA . PHE A 1 444 ? 9.938 30.891 25.328 1 54.06 444 PHE A CA 1
ATOM 3550 C C . PHE A 1 444 ? 10.797 31.688 26.312 1 54.06 444 PHE A C 1
ATOM 3552 O O . PHE A 1 444 ? 10.312 32.125 27.359 1 54.06 444 PHE A O 1
ATOM 3559 N N . LYS A 1 445 ? 12.07 31.5 26.281 1 63.88 445 LYS A N 1
ATOM 3560 C CA . LYS A 1 445 ? 13.023 32.219 27.109 1 63.88 445 LYS A CA 1
ATOM 3561 C C . LYS A 1 445 ? 13.094 33.688 26.703 1 63.88 445 LYS A C 1
ATOM 3563 O O . LYS A 1 445 ? 13.219 34 25.516 1 63.88 445 LYS A O 1
ATOM 3568 N N . ALA A 1 446 ? 12.453 34.594 27.469 1 75.19 446 ALA A N 1
ATOM 3569 C CA . ALA A 1 446 ? 12.617 36.031 27.328 1 75.19 446 ALA A CA 1
ATOM 3570 C C . ALA A 1 446 ? 14.086 36.406 27.344 1 75.19 446 ALA A C 1
ATOM 3572 O O . ALA A 1 446 ? 14.891 35.844 28.078 1 75.19 446 ALA A O 1
ATOM 3573 N N . LYS A 1 447 ? 14.445 37.094 26.312 1 83.56 447 LYS A N 1
ATOM 3574 C CA . LYS A 1 447 ? 15.836 37.531 26.219 1 83.56 447 LYS A CA 1
ATOM 3575 C C . LYS A 1 447 ? 15.93 39.062 26.172 1 83.56 447 LYS A C 1
ATOM 3577 O O . LYS A 1 447 ? 15.047 39.719 25.625 1 83.56 447 LYS A O 1
ATOM 3582 N N . GLU A 1 448 ? 16.906 39.531 26.828 1 89.06 448 GLU A N 1
ATOM 3583 C CA . GLU A 1 448 ? 17.203 40.969 26.734 1 89.06 448 GLU A CA 1
ATOM 3584 C C . GLU A 1 448 ? 18 41.281 25.469 1 89.06 448 GLU A C 1
ATOM 3586 O O . GLU A 1 448 ? 19 40.625 25.188 1 89.06 448 GLU A O 1
ATOM 3591 N N . LYS A 1 449 ? 17.5 42.188 24.766 1 92.31 449 LYS A N 1
ATOM 3592 C CA . LYS A 1 449 ? 18.156 42.531 23.516 1 92.31 449 LYS A CA 1
ATOM 3593 C C . LYS A 1 449 ? 18 44.031 23.188 1 92.31 449 LYS A C 1
ATOM 3595 O O . LYS A 1 449 ? 17.047 44.656 23.641 1 92.31 449 LYS A O 1
ATOM 3600 N N . GLU A 1 450 ? 18.938 44.562 22.5 1 96.12 450 GLU A N 1
ATOM 3601 C CA . GLU A 1 450 ? 18.797 45.938 21.984 1 96.12 450 GLU A CA 1
ATOM 3602 C C . GLU A 1 450 ? 17.859 45.938 20.766 1 96.12 450 GLU A C 1
ATOM 3604 O O . GLU A 1 450 ? 18.062 45.188 19.812 1 96.12 450 GLU A O 1
ATOM 3609 N N . LEU A 1 451 ? 16.875 46.781 20.891 1 97.44 451 LEU A N 1
ATOM 3610 C CA . LEU A 1 451 ? 15.883 46.875 19.828 1 97.44 451 LEU A CA 1
ATOM 3611 C C . LEU A 1 451 ? 15.672 48.344 19.422 1 97.44 451 LEU A C 1
ATOM 3613 O O . LEU A 1 451 ? 15.992 49.25 20.188 1 97.44 451 LEU A O 1
ATOM 3617 N N . THR A 1 452 ? 15.273 48.562 18.219 1 98.69 452 THR A N 1
ATOM 3618 C CA . THR A 1 452 ? 14.695 49.812 17.812 1 98.69 452 THR A CA 1
ATOM 3619 C C . THR A 1 452 ? 13.172 49.75 17.781 1 98.69 452 THR A C 1
ATOM 3621 O O . THR A 1 452 ? 12.602 48.938 17.047 1 98.69 452 THR A O 1
ATOM 3624 N N . ILE A 1 453 ? 12.602 50.5 18.641 1 98.44 453 ILE A N 1
ATOM 3625 C CA . ILE A 1 453 ? 11.156 50.438 18.875 1 98.44 453 ILE A CA 1
ATOM 3626 C C . ILE A 1 453 ? 10.469 51.594 18.141 1 98.44 453 ILE A C 1
ATOM 3628 O O . ILE A 1 453 ? 10.977 52.719 18.094 1 98.44 453 ILE A O 1
ATOM 3632 N N . PHE A 1 454 ? 9.336 51.25 17.578 1 98.44 454 PHE A N 1
ATOM 3633 C CA . PHE A 1 454 ? 8.609 52.156 16.672 1 98.44 454 PHE A CA 1
ATOM 3634 C C . PHE A 1 454 ? 7.137 52.219 17.062 1 98.44 454 PHE A C 1
ATOM 3636 O O . PHE A 1 454 ? 6.492 51.188 17.266 1 98.44 454 PHE A O 1
ATOM 3643 N N . PHE A 1 455 ? 6.633 53.406 17.281 1 98.06 455 PHE A N 1
ATOM 3644 C CA . PHE A 1 455 ? 5.207 53.656 17.484 1 98.06 455 PHE A CA 1
ATOM 3645 C C . PHE A 1 455 ? 4.691 54.688 16.484 1 98.06 455 PHE A C 1
ATOM 3647 O O . PHE A 1 455 ? 5.344 55.688 16.25 1 98.06 455 PHE A O 1
ATOM 3654 N N . SER A 1 456 ? 3.672 54.438 15.859 1 97.81 456 SER A N 1
ATOM 3655 C CA . SER A 1 456 ? 2.975 55.375 15.016 1 97.81 456 SER A CA 1
ATOM 3656 C C . SER A 1 456 ? 1.495 55.469 15.383 1 97.81 456 SER A C 1
ATOM 3658 O O . SER A 1 456 ? 0.872 54.469 15.703 1 97.81 456 SER A O 1
ATOM 3660 N N . ASP A 1 457 ? 0.955 56.594 15.359 1 95.25 457 ASP A N 1
ATOM 3661 C CA . ASP A 1 457 ? -0.439 56.844 15.727 1 95.25 457 ASP A CA 1
ATOM 3662 C C . ASP A 1 457 ? -1.084 57.875 14.82 1 95.25 457 ASP A C 1
ATOM 3664 O O . ASP A 1 457 ? -0.423 58.812 14.383 1 95.25 457 ASP A O 1
ATOM 3668 N N . ILE A 1 458 ? -2.342 57.688 14.57 1 94.19 458 ILE A N 1
ATOM 3669 C CA . ILE A 1 458 ? -3.104 58.656 13.773 1 94.19 458 ILE A CA 1
ATOM 3670 C C . ILE A 1 458 ? -3.535 59.812 14.656 1 94.19 458 ILE A C 1
ATOM 3672 O O . ILE A 1 458 ? -4.109 59.625 15.727 1 94.19 458 ILE A O 1
ATOM 3676 N N . ARG A 1 459 ? -3.252 61.062 14.156 1 91.94 459 ARG A N 1
ATOM 3677 C CA . ARG A 1 459 ? -3.6 62.25 14.922 1 91.94 459 ARG A CA 1
ATOM 3678 C C . ARG A 1 459 ? -5.105 62.5 14.898 1 91.94 459 ARG A C 1
ATOM 3680 O O . ARG A 1 459 ? -5.723 62.5 13.836 1 91.94 459 ARG A O 1
ATOM 3687 N N . GLY A 1 460 ? -5.648 62.625 16.109 1 82 460 GLY A N 1
ATOM 3688 C CA . GLY A 1 460 ? -7.059 62.969 16.234 1 82 460 GLY A CA 1
ATOM 3689 C C . GLY A 1 460 ? -7.98 61.812 15.836 1 82 460 GLY A C 1
ATOM 3690 O O . GLY A 1 460 ? -9.109 62.062 15.406 1 82 460 GLY A O 1
ATOM 3691 N N . PHE A 1 461 ? -7.543 60.688 15.922 1 83.25 461 PHE A N 1
ATOM 3692 C CA . PHE A 1 461 ? -8.336 59.531 15.484 1 83.25 461 PHE A CA 1
ATOM 3693 C C . PHE A 1 461 ? -9.609 59.406 16.312 1 83.25 461 PHE A C 1
ATOM 3695 O O . PHE A 1 461 ? -10.648 59 15.789 1 83.25 461 PHE A O 1
ATOM 3702 N N . THR A 1 462 ? -9.516 59.688 17.594 1 77.25 462 THR A N 1
ATOM 3703 C CA . THR A 1 462 ? -10.703 59.625 18.438 1 77.25 462 THR A CA 1
ATOM 3704 C C . THR A 1 462 ? -11.836 60.469 17.844 1 77.25 462 THR A C 1
ATOM 3706 O O . THR A 1 462 ? -12.984 60 17.797 1 77.25 462 THR A O 1
ATOM 3709 N N . ASN A 1 463 ? -11.461 61.594 17.375 1 77.75 463 ASN A N 1
ATOM 3710 C CA . ASN A 1 463 ? -12.461 62.469 16.75 1 77.75 463 ASN A CA 1
ATOM 3711 C C . ASN A 1 463 ? -12.945 61.906 15.422 1 77.75 463 ASN A C 1
ATOM 3713 O O . ASN A 1 463 ? -14.133 62 15.094 1 77.75 463 ASN A O 1
ATOM 3717 N N . ILE A 1 464 ? -12.031 61.344 14.711 1 80.5 464 ILE A N 1
ATOM 3718 C CA . ILE A 1 464 ? -12.367 60.75 13.43 1 80.5 464 ILE A CA 1
ATOM 3719 C C . ILE A 1 464 ? -13.328 59.594 13.641 1 80.5 464 ILE A C 1
ATOM 3721 O O . ILE A 1 464 ? -14.297 59.438 12.898 1 80.5 464 ILE A O 1
ATOM 3725 N N . SER A 1 465 ? -13.094 58.781 14.609 1 78.19 465 SER A N 1
ATOM 3726 C CA . SER A 1 465 ? -13.914 57.625 14.898 1 78.19 465 SER A CA 1
ATOM 3727 C C . SER A 1 465 ? -15.328 58 15.297 1 78.19 465 SER A C 1
ATOM 3729 O O . SER A 1 465 ? -16.297 57.281 15.023 1 78.19 465 SER A O 1
ATOM 3731 N N . GLU A 1 466 ? -15.438 59.125 15.977 1 74.12 466 GLU A N 1
ATOM 3732 C CA . GLU A 1 466 ? -16.75 59.594 16.406 1 74.12 466 GLU A CA 1
ATOM 3733 C C . GLU A 1 466 ? -17.562 60.125 15.227 1 74.12 466 GLU A C 1
ATOM 3735 O O . GLU A 1 466 ? -18.797 60.062 15.242 1 74.12 466 GLU A O 1
ATOM 3740 N N . GLU A 1 467 ? -16.812 60.625 14.312 1 73.5 467 GLU A N 1
ATOM 3741 C CA . GLU A 1 467 ? -17.5 61.281 13.195 1 73.5 467 GLU A CA 1
ATOM 3742 C C . GLU A 1 467 ? -18.016 60.219 12.195 1 73.5 467 GLU A C 1
ATOM 3744 O O . GLU A 1 467 ? -18.906 60.531 11.406 1 73.5 467 GLU A O 1
ATOM 3749 N N . PHE A 1 468 ? -17.391 59.125 12.242 1 76.94 468 PHE A N 1
ATOM 3750 C CA . PHE A 1 468 ? -17.828 58.094 11.297 1 76.94 468 PHE A CA 1
ATOM 3751 C C . PHE A 1 468 ? -19.125 57.469 11.75 1 76.94 468 PHE A C 1
ATOM 3753 O O . PHE A 1 468 ? -19.281 57.094 12.922 1 76.94 468 PHE A O 1
ATOM 3760 N N . ASP A 1 469 ? -20.062 57.438 10.93 1 66.06 469 ASP A N 1
ATOM 3761 C CA . ASP A 1 469 ? -21.391 56.938 11.234 1 66.06 469 ASP A CA 1
ATOM 3762 C C . ASP A 1 469 ? -21.391 55.406 11.266 1 66.06 469 ASP A C 1
ATOM 3764 O O . ASP A 1 469 ? -22.203 54.781 11.945 1 66.06 469 ASP A O 1
ATOM 3768 N N . SER A 1 470 ? -20.516 54.844 10.477 1 75.44 470 SER A N 1
ATOM 3769 C CA . SER A 1 470 ? -20.531 53.406 10.359 1 75.44 470 SER A CA 1
ATOM 3770 C C . SER A 1 470 ? -19.188 52.812 10.781 1 75.44 470 SER A C 1
ATOM 3772 O O . SER A 1 470 ? -18.156 53.125 10.203 1 75.44 470 SER A O 1
ATOM 3774 N N . PRO A 1 471 ? -19.234 51.906 11.828 1 74.31 471 PRO A N 1
ATOM 3775 C CA . PRO A 1 471 ? -18 51.25 12.242 1 74.31 471 PRO A CA 1
ATOM 3776 C C . PRO A 1 471 ? -17.359 50.438 11.117 1 74.31 471 PRO A C 1
ATOM 3778 O O . PRO A 1 471 ? -16.141 50.281 11.078 1 74.31 471 PRO A O 1
ATOM 3781 N N . GLN A 1 472 ? -18.156 50.031 10.18 1 76.25 472 GLN A N 1
ATOM 3782 C CA . GLN A 1 472 ? -17.625 49.25 9.062 1 76.25 472 GLN A CA 1
ATOM 3783 C C . GLN A 1 472 ? -16.734 50.125 8.164 1 76.25 472 GLN A C 1
ATOM 3785 O O . GLN A 1 472 ? -15.711 49.656 7.668 1 76.25 472 GLN A O 1
ATOM 3790 N N . LYS A 1 473 ? -17.266 51.312 7.984 1 80.56 473 LYS A N 1
ATOM 3791 C CA . LYS A 1 473 ? -16.484 52.25 7.164 1 80.56 473 LYS A CA 1
ATOM 3792 C C . LYS A 1 473 ? -15.164 52.594 7.84 1 80.56 473 LYS A C 1
ATOM 3794 O O . LYS A 1 473 ? -14.156 52.812 7.168 1 80.56 473 LYS A O 1
ATOM 3799 N N . LEU A 1 474 ? -15.172 52.688 9.117 1 81.06 474 LEU A N 1
ATOM 3800 C CA . LEU A 1 474 ? -13.961 52.969 9.883 1 81.06 474 LEU A CA 1
ATOM 3801 C C . LEU A 1 474 ? -12.914 51.875 9.695 1 81.06 474 LEU A C 1
ATOM 3803 O O . LEU A 1 474 ? -11.727 52.188 9.547 1 81.06 474 LEU A O 1
ATOM 3807 N N . ILE A 1 475 ? -13.383 50.75 9.641 1 81.44 475 ILE A N 1
ATOM 3808 C CA . ILE A 1 475 ? -12.469 49.625 9.492 1 81.44 475 ILE A CA 1
ATOM 3809 C C . ILE A 1 475 ? -11.867 49.625 8.086 1 81.44 475 ILE A C 1
ATOM 3811 O O . ILE A 1 475 ? -10.695 49.25 7.902 1 81.44 475 ILE A O 1
ATOM 3815 N N . GLU A 1 476 ? -12.695 49.938 7.18 1 84.88 476 GLU A N 1
ATOM 3816 C CA . GLU A 1 476 ? -12.203 50 5.809 1 84.88 476 GLU A CA 1
ATOM 3817 C C . GLU A 1 476 ? -11.078 51.031 5.676 1 84.88 476 GLU A C 1
ATOM 3819 O O . GLU A 1 476 ? -10.086 50.781 4.988 1 84.88 476 GLU A O 1
ATOM 3824 N N . VAL A 1 477 ? -11.328 52.156 6.328 1 87.44 477 VAL A N 1
ATOM 3825 C CA . VAL A 1 477 ? -10.328 53.219 6.309 1 87.44 477 VAL A CA 1
ATOM 3826 C C . VAL A 1 477 ? -9.055 52.75 6.992 1 87.44 477 VAL A C 1
ATOM 3828 O O . VAL A 1 477 ? -7.949 52.969 6.492 1 87.44 477 VAL A O 1
ATOM 3831 N N . LEU A 1 478 ? -9.219 52.094 8.078 1 89 478 LEU A N 1
ATOM 3832 C CA . LEU A 1 478 ? -8.07 51.625 8.844 1 89 478 LEU A CA 1
ATOM 3833 C C . LEU A 1 478 ? -7.289 50.562 8.07 1 89 478 LEU A C 1
ATOM 3835 O O . LEU A 1 478 ? -6.055 50.562 8.094 1 89 478 LEU A O 1
ATOM 3839 N N . ASN A 1 479 ? -7.973 49.75 7.449 1 88.25 479 ASN A N 1
ATOM 3840 C CA . ASN A 1 479 ? -7.301 48.719 6.684 1 88.25 479 ASN A CA 1
ATOM 3841 C C . ASN A 1 479 ? -6.547 49.281 5.488 1 88.25 479 ASN A C 1
ATOM 3843 O O . ASN A 1 479 ? -5.469 48.812 5.133 1 88.25 479 ASN A O 1
ATOM 3847 N N . LYS A 1 480 ? -7.223 50.219 4.844 1 91.12 480 LYS A N 1
ATOM 3848 C CA . LYS A 1 480 ? -6.559 50.906 3.74 1 91.12 480 LYS A CA 1
ATOM 3849 C C . LYS A 1 480 ? -5.273 51.594 4.211 1 91.12 480 LYS A C 1
ATOM 3851 O O . LYS A 1 480 ? -4.301 51.688 3.457 1 91.12 480 LYS A O 1
ATOM 3856 N N . TYR A 1 481 ? -5.355 52.031 5.414 1 93.44 481 TYR A N 1
ATOM 3857 C CA . TYR A 1 481 ? -4.203 52.688 6.02 1 93.44 481 TYR A CA 1
ATOM 3858 C C . TYR A 1 481 ? -3.164 51.656 6.465 1 93.44 481 TYR A C 1
ATOM 3860 O O . TYR A 1 481 ? -1.979 51.781 6.145 1 93.44 481 TYR A O 1
ATOM 3868 N N . PHE A 1 482 ? -3.537 50.625 7.168 1 94 482 PHE A N 1
ATOM 3869 C CA . PHE A 1 482 ? -2.635 49.656 7.789 1 94 482 PHE A CA 1
ATOM 3870 C C . PHE A 1 482 ? -1.884 48.875 6.73 1 94 482 PHE A C 1
ATOM 3872 O O . PHE A 1 482 ? -0.72 48.5 6.926 1 94 482 PHE A O 1
ATOM 3879 N N . GLU A 1 483 ? -2.49 48.594 5.641 1 93.56 483 GLU A N 1
ATOM 3880 C CA . GLU A 1 483 ? -1.915 47.688 4.637 1 93.56 483 GLU A CA 1
ATOM 3881 C C . GLU A 1 483 ? -0.585 48.25 4.117 1 93.56 483 GLU A C 1
ATOM 3883 O O . GLU A 1 483 ? 0.459 47.625 4.297 1 93.56 483 GLU A O 1
ATOM 3888 N N . PRO A 1 484 ? -0.635 49.469 3.51 1 95.56 484 PRO A N 1
ATOM 3889 C CA . PRO A 1 484 ? 0.644 49.969 3.004 1 95.56 484 PRO A CA 1
ATOM 3890 C C . PRO A 1 484 ? 1.645 50.281 4.117 1 95.56 484 PRO A C 1
ATOM 3892 O O . PRO A 1 484 ? 2.852 50.094 3.932 1 95.56 484 PRO A O 1
ATOM 3895 N N . MET A 1 485 ? 1.196 50.719 5.305 1 96.44 485 MET A N 1
ATOM 3896 C CA . MET A 1 485 ? 2.084 51.062 6.414 1 96.44 485 MET A CA 1
ATOM 3897 C C . MET A 1 485 ? 2.803 49.812 6.938 1 96.44 485 MET A C 1
ATOM 3899 O O . MET A 1 485 ? 4 49.875 7.219 1 96.44 485 MET A O 1
ATOM 3903 N N . SER A 1 486 ? 2.053 48.75 7.086 1 94.75 486 SER A N 1
ATOM 3904 C CA . SER A 1 486 ? 2.627 47.5 7.574 1 94.75 486 SER A CA 1
ATOM 3905 C C . SER A 1 486 ? 3.598 46.906 6.559 1 94.75 486 SER A C 1
ATOM 3907 O O . SER A 1 486 ? 4.637 46.375 6.934 1 94.75 486 SER A O 1
ATOM 3909 N N . GLU A 1 487 ? 3.25 47 5.285 1 94.5 487 GLU A N 1
ATOM 3910 C CA . GLU A 1 487 ? 4.098 46.469 4.23 1 94.5 487 GLU A CA 1
ATOM 3911 C C . GLU A 1 487 ? 5.473 47.125 4.227 1 94.5 487 GLU A C 1
ATOM 3913 O O . GLU A 1 487 ? 6.484 46.469 3.998 1 94.5 487 GLU A O 1
ATOM 3918 N N . ILE A 1 488 ? 5.449 48.375 4.453 1 96.88 488 ILE A N 1
ATOM 3919 C CA . ILE A 1 488 ? 6.699 49.125 4.465 1 96.88 488 ILE A CA 1
ATOM 3920 C C . ILE A 1 488 ? 7.582 48.656 5.613 1 96.88 488 ILE A C 1
ATOM 3922 O O . ILE A 1 488 ? 8.797 48.5 5.449 1 96.88 488 ILE A O 1
ATOM 3926 N N . ILE A 1 489 ? 6.988 48.406 6.797 1 96.81 489 ILE A N 1
ATOM 3927 C CA . ILE A 1 489 ? 7.727 47.938 7.965 1 96.81 489 ILE A CA 1
ATOM 3928 C C . ILE A 1 489 ? 8.312 46.562 7.684 1 96.81 489 ILE A C 1
ATOM 3930 O O . ILE A 1 489 ? 9.492 46.312 7.961 1 96.81 489 ILE A O 1
ATOM 3934 N N . ILE A 1 490 ? 7.547 45.719 7.09 1 93.88 490 ILE A N 1
ATOM 3935 C CA . ILE A 1 490 ? 7.945 44.344 6.824 1 93.88 490 ILE A CA 1
ATOM 3936 C C . ILE A 1 490 ? 9.039 44.312 5.766 1 93.88 490 ILE A C 1
ATOM 3938 O O . ILE A 1 490 ? 10 43.562 5.875 1 93.88 490 ILE A O 1
ATOM 3942 N N . GLN A 1 491 ? 8.898 45.156 4.73 1 94.38 491 GLN A N 1
ATOM 3943 C CA . GLN A 1 491 ? 9.891 45.219 3.664 1 94.38 491 GLN A CA 1
ATOM 3944 C C . GLN A 1 491 ? 11.242 45.656 4.195 1 94.38 491 GLN A C 1
ATOM 3946 O O . GLN A 1 491 ? 12.289 45.312 3.648 1 94.38 491 GLN A O 1
ATOM 3951 N N . ASN A 1 492 ? 11.164 46.469 5.277 1 96.62 492 ASN A N 1
ATOM 3952 C CA . ASN A 1 492 ? 12.391 46.906 5.91 1 96.62 492 ASN A CA 1
ATOM 3953 C C . ASN A 1 492 ? 12.805 46 7.062 1 96.62 492 ASN A C 1
ATOM 3955 O O . ASN A 1 492 ? 13.492 46.438 7.988 1 96.62 492 ASN A O 1
ATOM 3959 N N . HIS A 1 493 ? 12.312 44.781 7.133 1 95.31 493 HIS A N 1
ATOM 3960 C CA . HIS A 1 493 ? 12.695 43.719 8.047 1 95.31 493 HIS A CA 1
ATOM 3961 C C . HIS A 1 493 ? 12.266 44.031 9.477 1 95.31 493 HIS A C 1
ATOM 3963 O O . HIS A 1 493 ? 12.953 43.688 10.43 1 95.31 493 HIS A O 1
ATOM 3969 N N . GLY A 1 494 ? 11.258 44.844 9.562 1 96 494 GLY A N 1
ATOM 3970 C CA . GLY A 1 494 ? 10.688 45.094 10.875 1 96 494 GLY A CA 1
ATOM 3971 C C . GLY A 1 494 ? 9.672 44.031 11.289 1 96 494 GLY A C 1
ATOM 3972 O O . GLY A 1 494 ? 9.094 43.344 10.438 1 96 494 GLY A O 1
ATOM 3973 N N . THR A 1 495 ? 9.531 43.875 12.586 1 94.94 495 THR A N 1
ATOM 3974 C CA . THR A 1 495 ? 8.516 43 13.148 1 94.94 495 THR A CA 1
ATOM 3975 C C . THR A 1 495 ? 7.34 43.812 13.695 1 94.94 495 THR A C 1
ATOM 3977 O O . THR A 1 495 ? 7.512 44.625 14.594 1 94.94 495 THR A O 1
ATOM 3980 N N . ILE A 1 496 ? 6.219 43.625 13.078 1 94.75 496 ILE A N 1
ATOM 3981 C CA . ILE A 1 496 ? 5.027 44.281 13.609 1 94.75 496 ILE A CA 1
ATOM 3982 C C . ILE A 1 496 ? 4.543 43.5 14.852 1 94.75 496 ILE A C 1
ATOM 3984 O O . ILE A 1 496 ? 4.188 42.344 14.766 1 94.75 496 ILE A O 1
ATOM 3988 N N . ASP A 1 497 ? 4.598 44.156 15.969 1 93.88 497 ASP A N 1
ATOM 3989 C CA . ASP A 1 497 ? 4.176 43.531 17.219 1 93.88 497 ASP A CA 1
ATOM 3990 C C . ASP A 1 497 ? 2.654 43.406 17.281 1 93.88 497 ASP A C 1
ATOM 3992 O O . ASP A 1 497 ? 2.125 42.281 17.375 1 93.88 497 ASP A O 1
ATOM 3996 N N . LYS A 1 498 ? 1.981 44.5 17.219 1 91.94 498 LYS A N 1
ATOM 3997 C CA . LYS A 1 498 ? 0.525 44.5 17.328 1 91.94 498 LYS A CA 1
ATOM 3998 C C . LYS A 1 498 ? -0.06 45.844 16.859 1 91.94 498 LYS A C 1
ATOM 4000 O O . LYS A 1 498 ? 0.667 46.844 16.703 1 91.94 498 LYS A O 1
ATOM 4005 N N . PHE A 1 499 ? -1.319 45.844 16.578 1 90.31 499 PHE A N 1
ATOM 4006 C CA . PHE A 1 499 ? -2.133 47 16.328 1 90.31 499 PHE A CA 1
ATOM 4007 C C . PHE A 1 499 ? -2.959 47.375 17.547 1 90.31 499 PHE A C 1
ATOM 4009 O O . PHE A 1 499 ? -3.672 46.531 18.109 1 90.31 499 PHE A O 1
ATOM 4016 N N . ILE A 1 500 ? -2.775 48.5 17.969 1 87.44 500 ILE A N 1
ATOM 4017 C CA . ILE A 1 500 ? -3.518 48.969 19.125 1 87.44 500 ILE A CA 1
ATOM 4018 C C . ILE A 1 500 ? -4.465 50.094 18.703 1 87.44 500 ILE A C 1
ATOM 4020 O O . ILE A 1 500 ? -4.109 51.281 18.75 1 87.44 500 ILE A O 1
ATOM 4024 N N . GLY A 1 501 ? -5.617 49.781 18.422 1 83.5 501 GLY A N 1
ATOM 4025 C CA . GLY A 1 501 ? -6.504 50.75 17.797 1 83.5 501 GLY A CA 1
ATOM 4026 C C . GLY A 1 501 ? -6 51.219 16.438 1 83.5 501 GLY A C 1
ATOM 4027 O O . GLY A 1 501 ? -5.93 50.438 15.484 1 83.5 501 GLY A O 1
ATOM 4028 N N . ASP A 1 502 ? -5.645 52.531 16.547 1 88.31 502 ASP A N 1
ATOM 4029 C CA . ASP A 1 502 ? -5.137 53.156 15.312 1 88.31 502 ASP A CA 1
ATOM 4030 C C . ASP A 1 502 ? -3.613 53.219 15.32 1 88.31 502 ASP A C 1
ATOM 4032 O O . ASP A 1 502 ? -3 53.656 14.352 1 88.31 502 ASP A O 1
ATOM 4036 N N . ALA A 1 503 ? -3.037 52.688 16.359 1 92.81 503 ALA A N 1
ATOM 4037 C CA . ALA A 1 503 ? -1.585 52.75 16.5 1 92.81 503 ALA A CA 1
ATOM 4038 C C . ALA A 1 503 ? -0.917 51.5 15.977 1 92.81 503 ALA A C 1
ATOM 4040 O O . ALA A 1 503 ? -1.488 50.406 16.062 1 92.81 503 ALA A O 1
ATOM 4041 N N . ILE A 1 504 ? 0.254 51.625 15.438 1 95.31 504 ILE A N 1
ATOM 4042 C CA . ILE A 1 504 ? 1.085 50.5 15.016 1 95.31 504 ILE A CA 1
ATOM 4043 C C . ILE A 1 504 ? 2.338 50.438 15.891 1 95.31 504 ILE A C 1
ATOM 4045 O O . ILE A 1 504 ? 3.047 51.438 16.047 1 95.31 504 ILE A O 1
ATOM 4049 N N . MET A 1 505 ? 2.514 49.344 16.469 1 96.38 505 MET A N 1
ATOM 4050 C CA . MET A 1 505 ? 3.74 49.094 17.219 1 96.38 505 MET A CA 1
ATOM 4051 C C . MET A 1 505 ? 4.625 48.062 16.516 1 96.38 505 MET A C 1
ATOM 4053 O O . MET A 1 505 ? 4.16 47 16.141 1 96.38 505 MET A O 1
ATOM 4057 N N . ALA A 1 506 ? 5.832 48.406 16.281 1 97.31 506 ALA A N 1
ATOM 4058 C CA . ALA A 1 506 ? 6.781 47.531 15.633 1 97.31 506 ALA A CA 1
ATOM 4059 C C . ALA A 1 506 ? 8.164 47.625 16.266 1 97.31 506 ALA A C 1
ATOM 4061 O O . ALA A 1 506 ? 8.422 48.531 17.047 1 97.31 506 ALA A O 1
ATOM 4062 N N . TYR A 1 507 ? 8.953 46.719 15.969 1 97.44 507 TYR A N 1
ATOM 4063 C CA . TYR A 1 507 ? 10.328 46.75 16.453 1 97.44 507 TYR A CA 1
ATOM 4064 C C . TYR A 1 507 ? 11.25 46 15.508 1 97.44 507 TYR A C 1
ATOM 4066 O O . TYR A 1 507 ? 10.789 45.25 14.656 1 97.44 507 TYR A O 1
ATOM 4074 N N . TRP A 1 508 ? 12.477 46.312 15.57 1 97.81 508 TRP A N 1
ATOM 4075 C CA . TRP A 1 508 ? 13.508 45.656 14.758 1 97.81 508 TRP A CA 1
ATOM 4076 C C . TRP A 1 508 ? 14.523 44.938 15.641 1 97.81 508 TRP A C 1
ATOM 4078 O O . TRP A 1 508 ? 14.719 45.312 16.797 1 97.81 508 TRP A O 1
ATOM 4088 N N . ASN A 1 509 ? 15.18 43.906 15.086 1 96.69 509 ASN A N 1
ATOM 4089 C CA . ASN A 1 509 ? 16.281 43.156 15.695 1 96.69 509 ASN A CA 1
ATOM 4090 C C . ASN A 1 509 ? 15.766 42.031 16.578 1 96.69 509 ASN A C 1
ATOM 4092 O O . ASN A 1 509 ? 16.469 41.562 17.469 1 96.69 509 ASN A O 1
ATOM 4096 N N . ALA A 1 510 ? 14.594 41.625 16.438 1 92.81 510 ALA A N 1
ATOM 4097 C CA . ALA A 1 510 ? 13.984 40.438 17.016 1 92.81 510 ALA A CA 1
ATOM 4098 C C . ALA A 1 510 ? 12.773 40 16.203 1 92.81 510 ALA A C 1
ATOM 4100 O O . ALA A 1 510 ? 12.031 40.812 15.672 1 92.81 510 ALA A O 1
ATOM 4101 N N . PRO A 1 511 ? 12.5 38.781 16.094 1 89.69 511 PRO A N 1
ATOM 4102 C CA . PRO A 1 511 ? 13.234 37.656 16.719 1 89.69 511 PRO A CA 1
ATOM 4103 C C . PRO A 1 511 ? 14.586 37.406 16.047 1 89.69 511 PRO A C 1
ATOM 4105 O O . PRO A 1 511 ? 15.484 36.844 16.672 1 89.69 511 PRO A O 1
ATOM 4108 N N . CYS A 1 512 ? 14.742 37.875 14.797 1 89.38 512 CYS A N 1
ATOM 4109 C CA . CYS A 1 512 ? 15.992 37.688 14.07 1 89.38 512 CYS A CA 1
ATOM 4110 C C . CYS A 1 512 ? 16.891 38.906 14.18 1 89.38 512 CYS A C 1
ATOM 4112 O O . CYS A 1 512 ? 16.391 40.031 14.297 1 89.38 512 CYS A O 1
ATOM 4114 N N . ASP A 1 513 ? 18.125 38.688 14.062 1 93.44 513 ASP A N 1
ATOM 4115 C CA . ASP A 1 513 ? 19.094 39.781 14.07 1 93.44 513 ASP A CA 1
ATOM 4116 C C . ASP A 1 513 ? 19 40.594 12.781 1 93.44 513 ASP A C 1
ATOM 4118 O O . ASP A 1 513 ? 18.859 40.031 11.695 1 93.44 513 ASP A O 1
ATOM 4122 N N . VAL A 1 514 ? 18.922 41.844 12.969 1 94.81 514 VAL A N 1
ATOM 4123 C CA . VAL A 1 514 ? 18.875 42.75 11.828 1 94.81 514 VAL A CA 1
ATOM 4124 C C . VAL A 1 514 ? 20 43.781 11.953 1 94.81 514 VAL A C 1
ATOM 4126 O O . VAL A 1 514 ? 20.078 44.531 12.938 1 94.81 514 VAL A O 1
ATOM 4129 N N . GLU A 1 515 ? 20.844 43.844 10.992 1 95.06 515 GLU A N 1
ATOM 4130 C CA . GLU A 1 515 ? 21.906 44.844 10.961 1 95.06 515 GLU A CA 1
ATOM 4131 C C . GLU A 1 515 ? 21.359 46.219 10.664 1 95.06 515 GLU A C 1
ATOM 4133 O O . GLU A 1 515 ? 20.469 46.375 9.828 1 95.06 515 GLU A O 1
ATOM 4138 N N . ASN A 1 516 ? 21.875 47.312 11.258 1 96.94 516 ASN A N 1
ATOM 4139 C CA . ASN A 1 516 ? 21.453 48.688 11.062 1 96.94 516 ASN A CA 1
ATOM 4140 C C . ASN A 1 516 ? 19.953 48.875 11.273 1 96.94 516 ASN A C 1
ATOM 4142 O O . ASN A 1 516 ? 19.281 49.5 10.469 1 96.94 516 ASN A O 1
ATOM 4146 N N . HIS A 1 517 ? 19.469 48.219 12.344 1 97.75 517 HIS A N 1
ATOM 4147 C CA . HIS A 1 517 ? 18.031 48.188 12.594 1 97.75 517 HIS A CA 1
ATOM 4148 C C . HIS A 1 517 ? 17.5 49.594 12.883 1 97.75 517 HIS A C 1
ATOM 4150 O O . HIS A 1 517 ? 16.359 49.906 12.562 1 97.75 517 HIS A O 1
ATOM 4156 N N . ALA A 1 518 ? 18.312 50.562 13.367 1 98.44 518 ALA A N 1
ATOM 4157 C CA . ALA A 1 518 ? 17.859 51.938 13.57 1 98.44 518 ALA A CA 1
ATOM 4158 C C . ALA A 1 518 ? 17.578 52.625 12.234 1 98.44 518 ALA A C 1
ATOM 4160 O O . ALA A 1 518 ? 16.578 53.344 12.094 1 98.44 518 ALA A O 1
ATOM 4161 N N . ASP A 1 519 ? 18.484 52.438 11.297 1 98.62 519 ASP A N 1
ATOM 4162 C CA . ASP A 1 519 ? 18.297 53 9.961 1 98.62 519 ASP A CA 1
ATOM 4163 C C . ASP A 1 519 ? 17.031 52.469 9.312 1 98.62 519 ASP A C 1
ATOM 4165 O O . ASP A 1 519 ? 16.266 53.219 8.703 1 98.62 519 ASP A O 1
ATOM 4169 N N . LYS A 1 520 ? 16.844 51.156 9.453 1 98.38 520 LYS A N 1
ATOM 4170 C CA . LYS A 1 520 ? 15.688 50.531 8.836 1 98.38 520 LYS A CA 1
ATOM 4171 C C . LYS A 1 520 ? 14.383 51.062 9.43 1 98.38 520 LYS A C 1
ATOM 4173 O O . LYS A 1 520 ? 13.383 51.219 8.727 1 98.38 520 LYS A O 1
ATOM 4178 N N . ALA A 1 521 ? 14.391 51.281 10.727 1 98.69 521 ALA A N 1
ATOM 4179 C CA . ALA A 1 521 ? 13.219 51.844 11.391 1 98.69 521 ALA A CA 1
ATOM 4180 C C . ALA A 1 521 ? 12.922 53.25 10.883 1 98.69 521 ALA A C 1
ATOM 4182 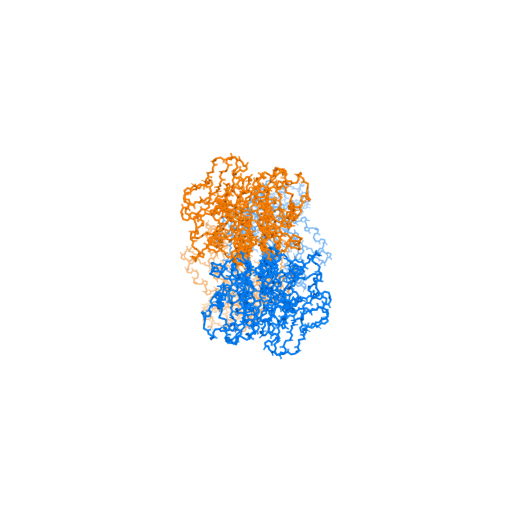O O . ALA A 1 521 ? 11.773 53.594 10.586 1 98.69 521 ALA A O 1
ATOM 4183 N N . VAL A 1 522 ? 13.93 54.062 10.789 1 98.62 522 VAL A N 1
ATOM 4184 C CA . VAL A 1 522 ? 13.766 55.438 10.344 1 98.62 522 VAL A CA 1
ATOM 4185 C C . VAL A 1 522 ? 13.344 55.469 8.875 1 98.62 522 VAL A C 1
ATOM 4187 O O . VAL A 1 522 ? 12.5 56.281 8.477 1 98.62 522 VAL A O 1
ATOM 4190 N N . GLN A 1 523 ? 13.969 54.594 8.133 1 98.06 523 GLN A N 1
ATOM 4191 C CA . GLN A 1 523 ? 13.594 54.5 6.727 1 98.06 523 GLN A CA 1
ATOM 4192 C C . GLN A 1 523 ? 12.125 54.094 6.578 1 98.06 523 GLN A C 1
ATOM 4194 O O . GLN A 1 523 ? 11.438 54.562 5.668 1 98.06 523 GLN A O 1
ATOM 4199 N N . SER A 1 524 ? 11.68 53.219 7.434 1 98.38 524 SER A N 1
ATOM 4200 C CA . SER A 1 524 ? 10.273 52.812 7.426 1 98.38 524 SER A CA 1
ATOM 4201 C C . SER A 1 524 ? 9.367 54 7.723 1 98.38 524 SER A C 1
ATOM 4203 O O . SER A 1 524 ? 8.328 54.156 7.078 1 98.38 524 SER A O 1
ATOM 4205 N N . ALA A 1 525 ? 9.742 54.781 8.719 1 98.44 525 ALA A N 1
ATOM 4206 C CA . ALA A 1 525 ? 8.945 55.938 9.102 1 98.44 525 ALA A CA 1
ATOM 4207 C C . ALA A 1 525 ? 8.867 56.938 7.957 1 98.44 525 ALA A C 1
ATOM 4209 O O . ALA A 1 525 ? 7.789 57.469 7.66 1 98.44 525 ALA A O 1
ATOM 4210 N N . LEU A 1 526 ? 10 57.219 7.328 1 97.44 526 LEU A N 1
ATOM 4211 C CA . LEU A 1 526 ? 10.039 58.156 6.199 1 97.44 526 LEU A CA 1
ATOM 4212 C C . LEU A 1 526 ? 9.211 57.625 5.035 1 97.44 526 LEU A C 1
ATOM 4214 O O . LEU A 1 526 ? 8.508 58.375 4.367 1 97.44 526 LEU A O 1
ATOM 4218 N N . GLY A 1 527 ? 9.383 56.344 4.801 1 96.88 527 GLY A N 1
ATOM 4219 C CA . GLY A 1 527 ? 8.57 55.719 3.764 1 96.88 527 GLY A CA 1
ATOM 4220 C C . GLY A 1 527 ? 7.082 55.844 4.023 1 96.88 527 GLY A C 1
ATOM 4221 O O . GLY A 1 527 ? 6.297 56.031 3.092 1 96.88 527 GLY A O 1
ATOM 4222 N N . GLN A 1 528 ? 6.664 55.656 5.301 1 97.81 528 GLN A N 1
ATOM 4223 C CA . GLN A 1 528 ? 5.258 55.781 5.68 1 97.81 528 GLN A CA 1
ATOM 4224 C C . GLN A 1 528 ? 4.742 57.188 5.445 1 97.81 528 GLN A C 1
ATOM 4226 O O . GLN A 1 528 ? 3.625 57.375 4.961 1 97.81 528 GLN A O 1
ATOM 4231 N N . LEU A 1 529 ? 5.555 58.156 5.773 1 96.69 529 LEU A N 1
ATOM 4232 C CA . LEU A 1 529 ? 5.16 59.531 5.602 1 96.69 529 LEU A CA 1
ATOM 4233 C C . LEU A 1 529 ? 5.008 59.875 4.125 1 96.69 529 LEU A C 1
ATOM 4235 O O . LEU A 1 529 ? 4.094 60.625 3.742 1 96.69 529 LEU A O 1
ATOM 4239 N N . GLU A 1 530 ? 5.91 59.375 3.311 1 95.31 530 GLU A N 1
ATOM 4240 C CA . GLU A 1 530 ? 5.809 59.594 1.87 1 95.31 530 GLU A CA 1
ATOM 4241 C C . GLU A 1 530 ? 4.551 58.938 1.305 1 95.31 530 GLU A C 1
ATOM 4243 O O . GLU A 1 530 ? 3.855 59.531 0.476 1 95.31 530 GLU A O 1
ATOM 4248 N N . LYS A 1 531 ? 4.344 57.719 1.729 1 96.19 531 LYS A N 1
ATOM 4249 C CA . LYS A 1 531 ? 3.188 56.969 1.251 1 96.19 531 LYS A CA 1
ATOM 4250 C C . LYS A 1 531 ? 1.882 57.625 1.699 1 96.19 531 LYS A C 1
ATOM 4252 O O . LYS A 1 531 ? 0.871 57.531 0.999 1 96.19 531 LYS A O 1
ATOM 4257 N N . LEU A 1 532 ? 1.857 58.188 2.863 1 95.81 532 LEU A N 1
ATOM 4258 C CA . LEU A 1 532 ? 0.672 58.781 3.455 1 95.81 532 LEU A CA 1
ATOM 4259 C C . LEU A 1 532 ? 0.123 59.906 2.559 1 95.81 532 LEU A C 1
ATOM 4261 O O . LEU A 1 532 ? -1.092 60.094 2.49 1 95.81 532 LEU A O 1
ATOM 4265 N N . GLU A 1 533 ? 0.987 60.594 1.866 1 91.69 533 GLU A N 1
ATOM 4266 C CA . GLU A 1 533 ? 0.561 61.656 0.959 1 91.69 533 GLU A CA 1
ATOM 4267 C C . GLU A 1 533 ? -0.341 61.125 -0.145 1 91.69 533 GLU A C 1
ATOM 4269 O O . GLU A 1 533 ? -1.401 61.688 -0.422 1 91.69 533 GLU A O 1
ATOM 4274 N N . GLY A 1 534 ? 0.158 60.094 -0.747 1 93.81 534 GLY A N 1
ATOM 4275 C CA . GLY A 1 534 ? -0.652 59.469 -1.769 1 93.81 534 GLY A CA 1
ATOM 4276 C C . GLY A 1 534 ? -1.928 58.844 -1.22 1 93.81 534 GLY A C 1
ATOM 4277 O O . GLY A 1 534 ? -2.98 58.938 -1.857 1 93.81 534 GLY A O 1
ATOM 4278 N N . LEU A 1 535 ? -1.853 58.281 -0.097 1 95.75 535 LEU A N 1
ATOM 4279 C CA . LEU A 1 535 ? -2.998 57.625 0.542 1 95.75 535 LEU A CA 1
ATOM 4280 C C . LEU A 1 535 ? -4.066 58.656 0.896 1 95.75 535 LEU A C 1
ATOM 4282 O O . LEU A 1 535 ? -5.262 58.375 0.789 1 95.75 535 LEU A O 1
ATOM 4286 N N . ASN A 1 536 ? -3.668 59.812 1.371 1 95.81 536 ASN A N 1
ATOM 4287 C CA . ASN A 1 536 ? -4.605 60.875 1.749 1 95.81 536 ASN A CA 1
ATOM 4288 C C . ASN A 1 536 ? -5.402 61.375 0.548 1 95.81 536 ASN A C 1
ATOM 4290 O O . ASN A 1 536 ? -6.57 61.75 0.684 1 95.81 536 ASN A O 1
ATOM 4294 N N . THR A 1 537 ? -4.758 61.344 -0.613 1 95.44 537 THR A N 1
ATOM 4295 C CA . THR A 1 537 ? -5.48 61.688 -1.832 1 95.44 537 THR A CA 1
ATOM 4296 C C . THR A 1 537 ? -6.629 60.719 -2.078 1 95.44 537 THR A C 1
ATOM 4298 O O . THR A 1 537 ? -7.734 61.125 -2.436 1 95.44 537 THR A O 1
ATOM 4301 N N . GLU A 1 538 ? -6.344 59.531 -1.858 1 94.69 538 GLU A N 1
ATOM 4302 C CA . GLU A 1 538 ? -7.359 58.5 -2.033 1 94.69 538 GLU A CA 1
ATOM 4303 C C . GLU A 1 538 ? -8.43 58.594 -0.95 1 94.69 538 GLU A C 1
ATOM 4305 O O . GLU A 1 538 ? -9.625 58.438 -1.234 1 94.69 538 GLU A O 1
ATOM 4310 N N . LEU A 1 539 ? -8.047 58.781 0.29 1 93.81 539 LEU A N 1
ATOM 4311 C CA . LEU A 1 539 ? -8.969 58.844 1.418 1 93.81 539 LEU A CA 1
ATOM 4312 C C . LEU A 1 539 ? -9.875 60.062 1.3 1 93.81 539 LEU A C 1
ATOM 4314 O O . LEU A 1 539 ? -11.047 60.031 1.687 1 93.81 539 LEU A O 1
ATOM 4318 N N . LYS A 1 540 ? -9.281 61.094 0.784 1 94.25 540 LYS A N 1
ATOM 4319 C CA . LYS A 1 540 ? -10.078 62.312 0.57 1 94.25 540 LYS A CA 1
ATOM 4320 C C . LYS A 1 540 ? -11.156 62.062 -0.484 1 94.25 540 LYS A C 1
ATOM 4322 O O . LYS A 1 540 ? -12.289 62.531 -0.331 1 94.25 540 LYS A O 1
ATOM 4327 N N . LYS A 1 541 ? -10.805 61.406 -1.46 1 94.06 541 LYS A N 1
ATOM 4328 C CA . LYS A 1 541 ? -11.734 61.094 -2.543 1 94.06 541 LYS A CA 1
ATOM 4329 C C . LYS A 1 541 ? -12.836 60.156 -2.074 1 94.06 541 LYS A C 1
ATOM 4331 O O . LYS A 1 541 ? -14.016 60.406 -2.332 1 94.06 541 LYS A O 1
ATOM 4336 N N . ASP A 1 542 ? -12.453 59.125 -1.382 1 90.69 542 ASP A N 1
ATOM 4337 C CA . ASP A 1 542 ? -13.383 58.062 -1.041 1 90.69 542 ASP A CA 1
ATOM 4338 C C . ASP A 1 542 ? -14.18 58.406 0.216 1 90.69 542 ASP A C 1
ATOM 4340 O O . ASP A 1 542 ? -15.344 58 0.343 1 90.69 542 ASP A O 1
ATOM 4344 N N . PHE A 1 543 ? -13.562 59.094 1.208 1 89.38 543 PHE A N 1
ATOM 4345 C CA . PHE A 1 543 ? -14.195 59.25 2.514 1 89.38 543 PHE A CA 1
ATOM 4346 C C . PHE A 1 543 ? -14.195 60.688 2.951 1 89.38 543 PHE A C 1
ATOM 4348 O O . PHE A 1 543 ? -14.688 61.031 4.031 1 89.38 543 PHE A O 1
ATOM 4355 N N . ASN A 1 544 ? -13.625 61.594 2.156 1 89.25 544 ASN A N 1
ATOM 4356 C CA . ASN A 1 544 ? -13.477 63 2.51 1 89.25 544 ASN A CA 1
ATOM 4357 C C . ASN A 1 544 ? -12.703 63.156 3.814 1 89.25 544 ASN A C 1
ATOM 4359 O O . ASN A 1 544 ? -13.109 63.938 4.68 1 89.25 544 ASN A O 1
ATOM 4363 N N . LEU A 1 545 ? -11.664 62.312 3.932 1 90.62 545 LEU A N 1
ATOM 4364 C CA . LEU A 1 545 ? -10.867 62.312 5.152 1 90.62 545 LEU A CA 1
ATOM 4365 C C . LEU A 1 545 ? -9.383 62.469 4.832 1 90.62 545 LEU A C 1
ATOM 4367 O O . LEU A 1 545 ? -8.914 61.969 3.803 1 90.62 545 LEU A O 1
ATOM 4371 N N . SER A 1 546 ? -8.711 63.281 5.641 1 92.19 546 SER A N 1
ATOM 4372 C CA . SER A 1 546 ? -7.254 63.344 5.605 1 92.19 546 SER A CA 1
ATOM 4373 C C . SER A 1 546 ? -6.648 63 6.957 1 92.19 546 SER A C 1
ATOM 4375 O O . SER A 1 546 ? -7.105 63.469 7.996 1 92.19 546 SER A O 1
ATOM 4377 N N . ILE A 1 547 ? -5.676 62.094 6.918 1 92.62 547 ILE A N 1
ATOM 4378 C CA . ILE A 1 547 ? -5.102 61.594 8.164 1 92.62 547 ILE A CA 1
ATOM 4379 C C . ILE A 1 547 ? -3.676 62.125 8.32 1 92.62 547 ILE A C 1
ATOM 4381 O O . ILE A 1 547 ? -2.959 62.281 7.332 1 92.62 547 ILE A O 1
ATOM 4385 N N . GLN A 1 548 ? -3.334 62.5 9.477 1 94.31 548 GLN A N 1
ATOM 4386 C CA . GLN A 1 548 ? -1.962 62.812 9.867 1 94.31 548 GLN A CA 1
ATOM 4387 C C . GLN A 1 548 ? -1.456 61.812 10.914 1 94.31 548 GLN A C 1
ATOM 4389 O O . GLN A 1 548 ? -2.229 61.344 11.75 1 94.31 548 GLN A O 1
ATOM 4394 N N . ILE A 1 549 ? -0.202 61.531 10.82 1 96.56 549 ILE A N 1
ATOM 4395 C CA . ILE A 1 549 ? 0.306 60.562 11.781 1 96.56 549 ILE A CA 1
ATOM 4396 C C . ILE A 1 549 ? 1.514 61.125 12.516 1 96.56 549 ILE A C 1
ATOM 4398 O O . ILE A 1 549 ? 2.168 62.062 12.016 1 96.56 549 ILE A O 1
ATOM 4402 N N . GLY A 1 550 ? 1.72 60.688 13.695 1 97.19 550 GLY A N 1
ATOM 4403 C CA . GLY A 1 550 ? 2.92 60.906 14.484 1 97.19 550 GLY A CA 1
ATOM 4404 C C . GLY A 1 550 ? 3.717 59.656 14.727 1 97.19 550 GLY A C 1
ATOM 4405 O O . GLY A 1 550 ? 3.143 58.594 14.969 1 97.19 550 GLY A O 1
ATOM 4406 N N . ILE A 1 551 ? 5 59.781 14.586 1 98.44 551 ILE A N 1
ATOM 4407 C CA . ILE A 1 551 ? 5.848 58.625 14.727 1 98.44 551 ILE A CA 1
ATOM 4408 C C . ILE A 1 551 ? 6.941 58.875 15.758 1 98.44 551 ILE A C 1
ATOM 4410 O O . ILE A 1 551 ? 7.531 59.969 15.773 1 98.44 551 ILE A O 1
ATOM 4414 N N . GLY A 1 552 ? 7.117 57.938 16.609 1 98.44 552 GLY A N 1
ATOM 4415 C CA . GLY A 1 552 ? 8.219 57.969 17.562 1 98.44 552 GLY A CA 1
ATOM 4416 C C . GLY A 1 552 ? 9.109 56.75 17.469 1 98.44 552 GLY A C 1
ATOM 4417 O O . GLY A 1 552 ? 8.625 55.625 17.312 1 98.44 552 GLY A O 1
ATOM 4418 N N . ILE A 1 553 ? 10.43 56.969 17.531 1 98.75 553 ILE A N 1
ATOM 4419 C CA . ILE A 1 553 ? 11.391 55.875 17.422 1 98.75 553 ILE A CA 1
ATOM 4420 C C . ILE A 1 553 ? 12.438 56 18.531 1 98.75 553 ILE A C 1
ATOM 4422 O O . ILE A 1 553 ? 12.93 57.094 18.797 1 98.75 553 ILE A O 1
ATOM 4426 N N . HIS A 1 554 ? 12.688 54.938 19.141 1 98.38 554 HIS A N 1
ATOM 4427 C CA . HIS A 1 554 ? 13.703 54.875 20.188 1 98.38 554 HIS A CA 1
ATOM 4428 C C . HIS A 1 554 ? 14.477 53.562 20.141 1 98.38 554 HIS A C 1
ATOM 4430 O O . HIS A 1 554 ? 13.898 52.5 19.891 1 98.38 554 HIS A O 1
ATOM 4436 N N . THR A 1 555 ? 15.812 53.688 20.297 1 98.31 555 THR A N 1
ATOM 4437 C CA . THR A 1 555 ? 16.672 52.5 20.344 1 98.31 555 THR A CA 1
ATOM 4438 C C . THR A 1 555 ? 17.172 52.25 21.766 1 98.31 555 THR A C 1
ATOM 4440 O O . THR A 1 555 ? 17.734 53.125 22.391 1 98.31 555 THR A O 1
ATOM 4443 N N . GLY A 1 556 ? 16.859 51.062 22.234 1 95.5 556 GLY A N 1
ATOM 4444 C CA . GLY A 1 556 ? 17.312 50.719 23.578 1 95.5 556 GLY A CA 1
ATOM 4445 C C . GLY A 1 556 ? 17.094 49.25 23.922 1 95.5 556 GLY A C 1
ATOM 4446 O O . GLY A 1 556 ? 16.609 48.469 23.078 1 95.5 556 GLY A O 1
ATOM 4447 N N . ILE A 1 557 ? 17.469 48.875 25.156 1 92.75 557 ILE A N 1
ATOM 4448 C CA . ILE A 1 557 ? 17.359 47.5 25.609 1 92.75 557 ILE A CA 1
ATOM 4449 C C . ILE A 1 557 ? 15.938 47.219 26.078 1 92.75 557 ILE A C 1
ATOM 4451 O O . ILE A 1 557 ? 15.32 48.031 26.75 1 92.75 557 ILE A O 1
ATOM 4455 N N . ALA A 1 558 ? 15.383 46.125 25.578 1 90.12 558 ALA A N 1
ATOM 4456 C CA . ALA A 1 558 ? 14.078 45.656 26.031 1 90.12 558 ALA A CA 1
ATOM 4457 C C . ALA A 1 558 ? 14.055 44.125 26.109 1 90.12 558 ALA A C 1
ATOM 4459 O O . ALA A 1 558 ? 14.984 43.469 25.656 1 90.12 558 ALA A O 1
ATOM 4460 N N . VAL A 1 559 ? 13.109 43.625 26.719 1 89.56 559 VAL A N 1
ATOM 4461 C CA . VAL A 1 559 ? 12.945 42.188 26.797 1 89.56 559 VAL A CA 1
ATOM 4462 C C . VAL A 1 559 ? 11.984 41.688 25.719 1 89.56 559 VAL A C 1
ATOM 4464 O O . VAL A 1 559 ? 10.906 42.281 25.547 1 89.56 559 VAL A O 1
ATOM 4467 N N . VAL A 1 560 ? 12.422 40.781 24.953 1 89.69 560 VAL A N 1
ATOM 4468 C CA . VAL A 1 560 ? 11.602 40.219 23.875 1 89.69 560 VAL A CA 1
ATOM 4469 C C . VAL A 1 560 ? 11.336 38.75 24.125 1 89.69 560 VAL A C 1
ATOM 4471 O O . VAL A 1 560 ? 12.219 38.031 24.578 1 89.69 560 VAL A O 1
ATOM 4474 N N . GLY A 1 561 ? 10.125 38.344 23.938 1 85.81 561 GLY A N 1
ATOM 4475 C CA . GLY A 1 561 ? 9.758 36.938 24.109 1 85.81 561 GLY A CA 1
ATOM 4476 C C . GLY A 1 561 ? 8.266 36.75 24.25 1 85.81 561 GLY A C 1
ATOM 4477 O O . GLY A 1 561 ? 7.473 37.625 23.938 1 85.81 561 GLY A O 1
ATOM 4478 N N . GLU A 1 562 ? 7.852 35.562 24.641 1 84.38 562 GLU A N 1
ATOM 4479 C CA . GLU A 1 562 ? 6.449 35.219 24.844 1 84.38 562 GLU A CA 1
ATOM 4480 C C . GLU A 1 562 ? 5.969 35.688 26.219 1 84.38 562 GLU A C 1
ATOM 4482 O O . GLU A 1 562 ? 6.648 35.469 27.234 1 84.38 562 GLU A O 1
ATOM 4487 N N . MET A 1 563 ? 4.941 36.344 26.188 1 83.12 563 MET A N 1
ATOM 4488 C CA . MET A 1 563 ? 4.344 36.875 27.406 1 83.12 563 MET A CA 1
ATOM 4489 C C . MET A 1 563 ? 2.881 36.469 27.531 1 83.12 563 MET A C 1
ATOM 4491 O O . MET A 1 563 ? 2.172 36.375 26.516 1 83.12 563 MET A O 1
ATOM 4495 N N . GLY A 1 564 ? 2.502 36.188 28.703 1 84.44 564 GLY A N 1
ATOM 4496 C CA . GLY A 1 564 ? 1.104 35.844 28.906 1 84.44 564 GLY A CA 1
ATOM 4497 C C . GLY A 1 564 ? 0.917 34.562 29.703 1 84.44 564 GLY A C 1
ATOM 4498 O O . GLY A 1 564 ? 1.623 34.312 30.688 1 84.44 564 GLY A O 1
ATOM 4499 N N . SER A 1 565 ? -0.051 33.812 29.297 1 83.31 565 SER A N 1
ATOM 4500 C CA . SER A 1 565 ? -0.408 32.594 29.984 1 83.31 565 SER A CA 1
ATOM 4501 C C . SER A 1 565 ? -0.218 31.375 29.062 1 83.31 565 SER A C 1
ATOM 4503 O O . SER A 1 565 ? 0.088 31.531 27.875 1 83.31 565 SER A O 1
ATOM 4505 N N . LEU A 1 566 ? -0.455 30.25 29.719 1 78.75 566 LEU A N 1
ATOM 4506 C CA . LEU A 1 566 ? -0.368 28.984 28.969 1 78.75 566 LEU A CA 1
ATOM 4507 C C . LEU A 1 566 ? -1.453 28.922 27.906 1 78.75 566 LEU A C 1
ATOM 4509 O O . LEU A 1 566 ? -1.243 28.328 26.844 1 78.75 566 LEU A O 1
ATOM 4513 N N . GLY A 1 567 ? -2.543 29.562 28.172 1 79.81 567 GLY A N 1
ATOM 4514 C CA . GLY A 1 567 ? -3.662 29.484 27.25 1 79.81 567 GLY A CA 1
ATOM 4515 C C . GLY A 1 567 ? -3.639 30.578 26.203 1 79.81 567 GLY A C 1
ATOM 4516 O O . GLY A 1 567 ? -4.215 30.438 25.125 1 79.81 567 GLY A O 1
ATOM 4517 N N . ARG A 1 568 ? -2.984 31.672 26.469 1 87.75 568 ARG A N 1
ATOM 4518 C CA . ARG A 1 568 ? -2.896 32.844 25.594 1 87.75 568 ARG A CA 1
ATOM 4519 C C . ARG A 1 568 ? -1.628 33.625 25.859 1 87.75 568 ARG A C 1
ATOM 4521 O O . ARG A 1 568 ? -1.447 34.156 26.953 1 87.75 568 ARG A O 1
ATOM 4528 N N . SER A 1 569 ? -0.832 33.625 24.859 1 88.5 569 SER A N 1
ATOM 4529 C CA . SER A 1 569 ? 0.423 34.344 25 1 88.5 569 SER A CA 1
ATOM 4530 C C . SER A 1 569 ? 0.726 35.188 23.766 1 88.5 569 SER A C 1
ATOM 4532 O O . SER A 1 569 ? 0.205 34.906 22.688 1 88.5 569 SER A O 1
ATOM 4534 N N . ASP A 1 570 ? 1.435 36.25 23.953 1 88.88 570 ASP A N 1
ATOM 4535 C CA . ASP A 1 570 ? 1.901 37.094 22.875 1 88.88 570 ASP A CA 1
ATOM 4536 C C . ASP A 1 570 ? 3.424 37.062 22.766 1 88.88 570 ASP A C 1
ATOM 4538 O O . ASP A 1 570 ? 4.117 37 23.797 1 88.88 570 ASP A O 1
ATOM 4542 N N . TYR A 1 571 ? 3.873 37 21.609 1 88.5 571 TYR A N 1
ATOM 4543 C CA . TYR A 1 571 ? 5.277 37.344 21.391 1 88.5 571 TYR A CA 1
ATOM 4544 C C . TYR A 1 571 ? 5.465 38.844 21.25 1 88.5 571 TYR A C 1
ATOM 4546 O O . TYR A 1 571 ? 4.945 39.469 20.312 1 88.5 571 TYR A O 1
ATOM 4554 N N . THR A 1 572 ? 6.055 39.469 22.219 1 90.38 572 THR A N 1
ATOM 4555 C CA . THR A 1 572 ? 6.098 40.906 22.25 1 90.38 572 THR A CA 1
ATOM 4556 C C . THR A 1 572 ? 7.336 41.406 23 1 90.38 572 THR A C 1
ATOM 4558 O O . THR A 1 572 ? 8.188 40.594 23.391 1 90.38 572 THR A O 1
ATOM 4561 N N . ILE A 1 573 ? 7.48 42.688 23.109 1 91.06 573 ILE A N 1
ATOM 4562 C CA . ILE A 1 573 ? 8.578 43.312 23.844 1 91.06 573 ILE A CA 1
ATOM 4563 C C . ILE A 1 573 ? 8.023 44.125 25.016 1 91.06 573 ILE A C 1
ATOM 4565 O O . ILE A 1 573 ? 6.949 44.719 24.922 1 91.06 573 ILE A O 1
ATOM 4569 N N . ILE A 1 574 ? 8.727 44 26.047 1 86.75 574 ILE A N 1
ATOM 4570 C CA . ILE A 1 574 ? 8.344 44.75 27.234 1 86.75 574 ILE A CA 1
ATOM 4571 C C . ILE A 1 574 ? 9.57 45.438 27.844 1 86.75 574 ILE A C 1
ATOM 4573 O O . ILE A 1 574 ? 10.695 44.938 27.688 1 86.75 574 ILE A O 1
ATOM 4577 N N . GLY A 1 575 ? 9.336 46.594 28.438 1 85.19 575 GLY A N 1
ATOM 4578 C CA . GLY A 1 575 ? 10.43 47.312 29.078 1 85.19 575 GLY A CA 1
ATOM 4579 C C . GLY A 1 575 ? 10.219 48.812 29.125 1 85.19 575 GLY A C 1
ATOM 4580 O O . GLY A 1 575 ? 9.297 49.312 28.5 1 85.19 575 GLY A O 1
ATOM 4581 N N . ASP A 1 576 ? 11.047 49.438 29.797 1 84.62 576 ASP A N 1
ATOM 4582 C CA . ASP A 1 576 ? 10.984 50.906 29.969 1 84.62 576 ASP A CA 1
ATOM 4583 C C . ASP A 1 576 ? 11.164 51.625 28.625 1 84.62 576 ASP A C 1
ATOM 4585 O O . ASP A 1 576 ? 10.539 52.656 28.391 1 84.62 576 ASP A O 1
ATOM 4589 N N . ASN A 1 577 ? 11.992 51.094 27.906 1 90.88 577 ASN A N 1
ATOM 4590 C CA . ASN A 1 577 ? 12.258 51.719 26.625 1 90.88 577 ASN A CA 1
ATOM 4591 C C . ASN A 1 577 ? 11.047 51.656 25.703 1 90.88 577 ASN A C 1
ATOM 4593 O O . ASN A 1 577 ? 10.875 52.5 24.828 1 90.88 577 ASN A O 1
ATOM 4597 N N . VAL A 1 578 ? 10.219 50.688 25.891 1 92 578 VAL A N 1
ATOM 4598 C CA . VAL A 1 578 ? 8.984 50.594 25.125 1 92 578 VAL A CA 1
ATOM 4599 C C . VAL A 1 578 ? 8.039 51.719 25.516 1 92 578 VAL A C 1
ATOM 4601 O O . VAL A 1 578 ? 7.473 52.375 24.656 1 92 578 VAL A O 1
ATOM 4604 N N . ASN A 1 579 ? 7.898 51.938 26.828 1 87.44 579 ASN A N 1
ATOM 4605 C CA . ASN A 1 579 ? 7.066 53.031 27.328 1 87.44 579 ASN A CA 1
ATOM 4606 C C . ASN A 1 579 ? 7.586 54.375 26.859 1 87.44 579 ASN A C 1
ATOM 4608 O O . ASN A 1 579 ? 6.801 55.25 26.531 1 87.44 579 ASN A O 1
ATOM 4612 N N . LEU A 1 580 ? 8.844 54.438 26.922 1 91.31 580 LEU A N 1
ATOM 4613 C CA . LEU A 1 580 ? 9.477 55.656 26.484 1 91.31 580 LEU A CA 1
ATOM 4614 C C . LEU A 1 580 ? 9.148 55.969 25.016 1 91.31 580 LEU A C 1
ATOM 4616 O O . LEU A 1 580 ? 8.875 57.094 24.656 1 91.31 580 LEU A O 1
ATOM 4620 N N . THR A 1 581 ? 9.219 55 24.234 1 95.62 581 THR A N 1
ATOM 4621 C CA . THR A 1 581 ? 8.938 55.188 22.812 1 95.62 581 THR A CA 1
ATOM 4622 C C . THR A 1 581 ? 7.5 55.656 22.594 1 95.62 581 THR A C 1
ATOM 4624 O O . THR A 1 581 ? 7.238 56.5 21.75 1 95.62 581 THR A O 1
ATOM 4627 N N . SER A 1 582 ? 6.605 55 23.266 1 93.12 582 SER A N 1
ATOM 4628 C CA . SER A 1 582 ? 5.207 55.406 23.203 1 93.12 582 SER A CA 1
ATOM 4629 C C . SER A 1 582 ? 5.051 56.875 23.578 1 93.12 582 SER A C 1
ATOM 4631 O O . SER A 1 582 ? 4.289 57.594 22.938 1 93.12 582 SER A O 1
ATOM 4633 N N . ARG A 1 583 ? 5.785 57.312 24.531 1 91.19 583 ARG A N 1
ATOM 4634 C CA . ARG A 1 583 ? 5.742 58.688 24.969 1 91.19 583 ARG A CA 1
ATOM 4635 C C . ARG A 1 583 ? 6.34 59.625 23.906 1 91.19 583 ARG A C 1
ATOM 4637 O O . ARG A 1 583 ? 5.906 60.75 23.766 1 91.19 583 ARG A O 1
ATOM 4644 N N . ILE A 1 584 ? 7.41 59.156 23.359 1 95.19 584 ILE A N 1
ATOM 4645 C CA . ILE A 1 584 ? 8.039 59.938 22.297 1 95.19 584 ILE A CA 1
ATOM 4646 C C . ILE A 1 584 ? 7.047 60.156 21.156 1 95.19 584 ILE A C 1
ATOM 4648 O O . ILE A 1 584 ? 6.973 61.25 20.578 1 95.19 584 ILE A O 1
ATOM 4652 N N . GLU A 1 585 ? 6.375 59.125 20.828 1 95.88 585 GLU A N 1
ATOM 4653 C CA . GLU A 1 585 ? 5.34 59.25 19.812 1 95.88 585 GLU A CA 1
ATOM 4654 C C . GLU A 1 585 ? 4.297 60.312 20.203 1 95.88 585 GLU A C 1
ATOM 4656 O O . GLU A 1 585 ? 3.896 61.125 19.375 1 95.88 585 GLU A O 1
ATOM 4661 N N . SER A 1 586 ? 3.85 60.25 21.438 1 92.12 586 SER A N 1
ATOM 4662 C CA . SER A 1 586 ? 2.854 61.219 21.922 1 92.12 586 SER A CA 1
ATOM 4663 C C . SER A 1 586 ? 3.379 62.625 21.859 1 92.12 586 SER A C 1
ATOM 4665 O O . SER A 1 586 ? 2.617 63.562 21.609 1 92.12 586 SER A O 1
ATOM 4667 N N . LEU A 1 587 ? 4.656 62.812 22.062 1 93.81 587 LEU A N 1
ATOM 4668 C CA . LEU A 1 587 ? 5.289 64.125 22.047 1 93.81 587 LEU A CA 1
ATOM 4669 C C . LEU A 1 587 ? 5.309 64.688 20.641 1 93.81 587 LEU A C 1
ATOM 4671 O O . LEU A 1 587 ? 5.434 65.938 20.469 1 93.81 587 LEU A O 1
ATOM 4675 N N . SER A 1 588 ? 5.203 63.844 19.719 1 94.44 588 SER A N 1
ATOM 4676 C CA . SER A 1 588 ? 5.129 64.375 18.344 1 94.44 588 SER A CA 1
ATOM 4677 C C . SER A 1 588 ? 3.916 65.25 18.156 1 94.44 588 SER A C 1
ATOM 4679 O O . SER A 1 588 ? 3.963 66.25 17.375 1 94.44 588 SER A O 1
ATOM 4681 N N . LYS A 1 589 ? 2.898 64.938 18.844 1 90.69 589 LYS A N 1
ATOM 4682 C CA . LYS A 1 589 ? 1.715 65.812 18.828 1 90.69 589 LYS A CA 1
ATOM 4683 C C . LYS A 1 589 ? 1.973 67.125 19.547 1 90.69 589 LYS A C 1
ATOM 4685 O O . LYS A 1 589 ? 1.567 68.188 19.062 1 90.69 589 LYS A O 1
ATOM 4690 N N . TYR A 1 590 ? 2.615 67 20.656 1 90.19 590 TYR A N 1
ATOM 4691 C CA . TYR A 1 590 ? 2.92 68.188 21.469 1 90.19 590 TYR A CA 1
ATOM 4692 C C . TYR A 1 590 ? 3.787 69.125 20.688 1 90.19 590 TYR A C 1
ATOM 4694 O O . TYR A 1 590 ? 3.549 70.375 20.734 1 90.19 590 TYR A O 1
ATOM 4702 N N . PHE A 1 591 ? 4.777 68.75 19.969 1 93.69 591 PHE A N 1
ATOM 4703 C CA . PHE A 1 591 ? 5.703 69.562 19.219 1 93.69 591 PHE A CA 1
ATOM 4704 C C . PHE A 1 591 ? 5.191 69.812 17.812 1 93.69 591 PHE A C 1
ATOM 4706 O O . PHE A 1 591 ? 5.793 70.562 17.047 1 93.69 591 PHE A O 1
ATOM 4713 N N . ALA A 1 592 ? 4.098 69.188 17.391 1 93.31 592 ALA A N 1
ATOM 4714 C CA . ALA A 1 592 ? 3.484 69.312 16.078 1 93.31 592 ALA A CA 1
ATOM 4715 C C . ALA A 1 592 ? 4.465 68.875 14.977 1 93.31 592 ALA A C 1
ATOM 4717 O O . ALA A 1 592 ? 4.664 69.625 14.008 1 93.31 592 ALA A O 1
ATOM 4718 N N . VAL A 1 593 ? 5.113 67.812 15.242 1 95 593 VAL A N 1
ATOM 4719 C CA . VAL A 1 593 ? 6.023 67.25 14.25 1 95 593 VAL A CA 1
ATOM 4720 C C . VAL A 1 593 ? 5.586 65.812 13.914 1 95 593 VAL A C 1
ATOM 4722 O O . VAL A 1 593 ? 4.832 65.188 14.664 1 95 593 VAL A O 1
ATOM 4725 N N . GLU A 1 594 ? 6.062 65.312 12.805 1 95.75 594 GLU A N 1
ATOM 4726 C CA . GLU A 1 594 ? 5.559 64 12.32 1 95.75 594 GLU A CA 1
ATOM 4727 C C . GLU A 1 594 ? 6.473 62.875 12.734 1 95.75 594 GLU A C 1
ATOM 4729 O O . GLU A 1 594 ? 6.016 61.75 12.938 1 95.75 594 GLU A O 1
ATOM 4734 N N . LEU A 1 595 ? 7.754 63.156 12.852 1 98.06 595 LEU A N 1
ATOM 4735 C CA . LEU A 1 595 ? 8.703 62.062 13.141 1 98.06 595 LEU A CA 1
ATOM 4736 C C . LEU A 1 595 ? 9.734 62.531 14.164 1 98.06 595 LEU A C 1
ATOM 4738 O O . LEU A 1 595 ? 10.5 63.438 13.922 1 98.06 595 LEU A O 1
ATOM 4742 N N . LEU A 1 596 ? 9.695 61.812 15.281 1 98.19 596 LEU A N 1
ATOM 4743 C CA . LEU A 1 596 ? 10.602 62.125 16.391 1 98.19 596 LEU A CA 1
ATOM 4744 C C . LEU A 1 596 ? 11.477 60.906 16.703 1 98.19 596 LEU A C 1
ATOM 4746 O O . LEU A 1 596 ? 10.992 59.781 16.719 1 98.19 596 LEU A O 1
ATOM 4750 N N . ILE A 1 597 ? 12.742 61.188 16.922 1 98.44 597 ILE A N 1
ATOM 4751 C CA . ILE A 1 597 ? 13.641 60.125 17.344 1 98.44 597 ILE A CA 1
ATOM 4752 C C . ILE A 1 597 ? 14.414 60.562 18.594 1 98.44 597 ILE A C 1
ATOM 4754 O O . ILE A 1 597 ? 14.617 61.75 18.812 1 98.44 597 ILE A O 1
ATOM 4758 N N . SER A 1 598 ? 14.781 59.594 19.344 1 97.69 598 SER A N 1
ATOM 4759 C CA . SER A 1 598 ? 15.578 59.875 20.531 1 97.69 598 SER A CA 1
ATOM 4760 C C . SER A 1 598 ? 17.062 60.031 20.188 1 97.69 598 SER A C 1
ATOM 4762 O O . SER A 1 598 ? 17.484 59.656 19.094 1 97.69 598 SER A O 1
ATOM 4764 N N . GLU A 1 599 ? 17.781 60.531 21.172 1 96.81 599 GLU A N 1
ATOM 4765 C CA . GLU A 1 599 ? 19.234 60.656 21 1 96.81 599 GLU A CA 1
ATOM 4766 C C . GLU A 1 599 ? 19.891 59.281 20.797 1 96.81 599 GLU A C 1
ATOM 4768 O O . GLU A 1 599 ? 20.844 59.156 20.031 1 96.81 599 GLU A O 1
ATOM 4773 N N . SER A 1 600 ? 19.375 58.312 21.516 1 97.31 600 SER A N 1
ATOM 4774 C CA . SER A 1 600 ? 19.938 56.969 21.391 1 97.31 600 SER A CA 1
ATOM 4775 C C . SER A 1 600 ? 19.781 56.438 19.969 1 97.31 600 SER A C 1
ATOM 4777 O O . SER A 1 600 ? 20.672 55.75 19.469 1 97.31 600 SER A O 1
ATOM 4779 N N . THR A 1 601 ? 18.641 56.688 19.344 1 98.31 601 THR A N 1
ATOM 4780 C CA . THR A 1 601 ? 18.422 56.281 17.969 1 98.31 601 THR A CA 1
ATOM 4781 C C . THR A 1 601 ? 19.359 57.062 17.031 1 98.31 601 THR A C 1
ATOM 4783 O O . THR A 1 601 ? 19.938 56.469 16.109 1 98.31 601 THR A O 1
ATOM 4786 N N . LYS A 1 602 ? 19.516 58.344 17.281 1 97.75 602 LYS A N 1
ATOM 4787 C CA . LYS A 1 602 ? 20.391 59.156 16.453 1 97.75 602 LYS A CA 1
ATOM 4788 C C . LYS A 1 602 ? 21.812 58.625 16.453 1 97.75 602 LYS A C 1
ATOM 4790 O O . LYS A 1 602 ? 22.453 58.531 15.398 1 97.75 602 LYS A O 1
ATOM 4795 N N . ILE A 1 603 ? 22.266 58.281 17.641 1 97 603 ILE A N 1
ATOM 4796 C CA . ILE A 1 603 ? 23.625 57.781 17.797 1 97 603 ILE A CA 1
ATOM 4797 C C . ILE A 1 603 ? 23.797 56.469 17.047 1 97 603 ILE A C 1
ATOM 4799 O O . ILE A 1 603 ? 24.859 56.219 16.484 1 97 603 ILE A O 1
ATOM 4803 N N . SER A 1 604 ? 22.766 55.688 16.906 1 97.12 604 SER A N 1
ATOM 4804 C CA . SER A 1 604 ? 22.812 54.344 16.328 1 97.12 604 SER A CA 1
ATOM 4805 C C . SER A 1 604 ? 22.672 54.406 14.805 1 97.12 604 SER A C 1
ATOM 4807 O O . SER A 1 604 ? 22.844 53.406 14.117 1 97.12 604 SER A O 1
ATOM 4809 N N . LEU A 1 605 ? 22.359 55.594 14.273 1 97.69 605 LEU A N 1
ATOM 4810 C CA . LEU A 1 605 ? 22.156 55.719 12.836 1 97.69 605 LEU A CA 1
ATOM 4811 C C . LEU A 1 605 ? 23.5 55.656 12.094 1 97.69 605 LEU A C 1
ATOM 4813 O O . LEU A 1 605 ? 24.5 56.188 12.586 1 97.69 605 LEU A O 1
ATOM 4817 N N . LYS A 1 606 ? 23.516 55 11.031 1 96.44 606 LYS A N 1
ATOM 4818 C CA . LYS A 1 606 ? 24.719 54.875 10.203 1 96.44 606 LYS A CA 1
ATOM 4819 C C . LYS A 1 606 ? 24.578 55.719 8.93 1 96.44 606 LYS A C 1
ATOM 4821 O O . LYS A 1 606 ? 25.578 56.219 8.398 1 96.44 606 LYS A O 1
ATOM 4826 N N . ASP A 1 607 ? 23.391 55.844 8.461 1 94.69 607 ASP A N 1
ATOM 4827 C CA . ASP A 1 607 ? 23.141 56.625 7.246 1 94.69 607 ASP A CA 1
ATOM 4828 C C . ASP A 1 607 ? 22.969 58.125 7.574 1 94.69 607 ASP A C 1
ATOM 4830 O O . ASP A 1 607 ? 22.875 58.5 8.742 1 94.69 607 ASP A O 1
ATOM 4834 N N . ASN A 1 608 ? 22.875 58.906 6.48 1 92.88 608 ASN A N 1
ATOM 4835 C CA . ASN A 1 608 ? 22.719 60.344 6.664 1 92.88 608 ASN A CA 1
ATOM 4836 C C . ASN A 1 608 ? 21.25 60.75 6.57 1 92.88 608 ASN A C 1
ATOM 4838 O O . ASN A 1 608 ? 20.547 60.344 5.641 1 92.88 608 ASN A O 1
ATOM 4842 N N . TYR A 1 609 ? 20.812 61.438 7.613 1 96.25 609 TYR A N 1
ATOM 4843 C CA . TYR A 1 609 ? 19.469 61.969 7.668 1 96.25 609 TYR A CA 1
ATOM 4844 C C . TYR A 1 609 ? 19.5 63.469 8.023 1 96.25 609 TYR A C 1
ATOM 4846 O O . TYR A 1 609 ? 20.484 63.969 8.578 1 96.25 609 TYR A O 1
ATOM 4854 N N . HIS A 1 610 ? 18.484 64.188 7.602 1 95.56 610 HIS A N 1
ATOM 4855 C CA . HIS A 1 610 ? 18.328 65.625 8.023 1 95.56 610 HIS A CA 1
ATOM 4856 C C . HIS A 1 610 ? 17.656 65.688 9.391 1 95.56 610 HIS A C 1
ATOM 4858 O O . HIS A 1 610 ? 16.453 65.438 9.523 1 95.56 610 HIS A O 1
ATOM 4864 N N . LEU A 1 611 ? 18.516 66 10.43 1 96.25 611 LEU A N 1
ATOM 4865 C CA . LEU A 1 611 ? 18.031 66 11.805 1 96.25 611 LEU A CA 1
ATOM 4866 C C . LEU A 1 611 ? 17.984 67.438 12.375 1 96.25 611 LEU A C 1
ATOM 4868 O O . LEU A 1 611 ? 18.859 68.25 12.102 1 96.25 611 LEU A O 1
ATOM 4872 N N . LYS A 1 612 ? 16.922 67.75 13.023 1 96.06 612 LYS A N 1
ATOM 4873 C CA . LYS A 1 612 ? 16.719 69 13.742 1 96.06 612 LYS A CA 1
ATOM 4874 C C . LYS A 1 612 ? 16.531 68.75 15.234 1 96.06 612 LYS A C 1
ATOM 4876 O O . LYS A 1 612 ? 15.602 68.062 15.641 1 96.06 612 LYS A O 1
ATOM 4881 N N . TYR A 1 613 ? 17.484 69.25 16.062 1 96.12 613 TYR A N 1
ATOM 4882 C CA . TYR A 1 613 ? 17.312 69.188 17.516 1 96.12 613 TYR A CA 1
ATOM 4883 C C . TYR A 1 613 ? 16.047 69.875 17.969 1 96.12 613 TYR A C 1
ATOM 4885 O O . TYR A 1 613 ? 15.797 71.062 17.562 1 96.12 613 TYR A O 1
ATOM 4893 N N . LEU A 1 614 ? 15.203 69.25 18.734 1 95.31 614 LEU A N 1
ATOM 4894 C CA . LEU A 1 614 ? 13.961 69.875 19.188 1 95.31 614 LEU A CA 1
ATOM 4895 C C . LEU A 1 614 ? 14.078 70.312 20.641 1 95.31 614 LEU A C 1
ATOM 4897 O O . LEU A 1 614 ? 13.977 71.5 20.922 1 95.31 614 LEU A O 1
ATOM 4901 N N . ALA A 1 615 ? 14.273 69.312 21.531 1 94.31 615 ALA A N 1
ATOM 4902 C CA . ALA A 1 615 ? 14.281 69.688 22.953 1 94.31 615 ALA A CA 1
ATOM 4903 C C . ALA A 1 615 ? 14.781 68.5 23.812 1 94.31 615 ALA A C 1
ATOM 4905 O O . ALA A 1 615 ? 14.852 67.375 23.344 1 94.31 615 ALA A O 1
ATOM 4906 N N . SER A 1 616 ? 15.281 68.875 24.969 1 94.56 616 SER A N 1
ATOM 4907 C CA . SER A 1 616 ? 15.453 67.938 26.047 1 94.56 616 SER A CA 1
ATOM 4908 C C . SER A 1 616 ? 14.203 67.812 26.938 1 94.56 616 SER A C 1
ATOM 4910 O O . SER A 1 616 ? 13.719 68.875 27.406 1 94.56 616 SER A O 1
ATOM 4912 N N . VAL A 1 617 ? 13.656 66.625 27.016 1 93.06 617 VAL A N 1
ATOM 4913 C CA . VAL A 1 617 ? 12.359 66.5 27.672 1 93.06 617 VAL A CA 1
ATOM 4914 C C . VAL A 1 617 ? 12.477 65.5 28.844 1 93.06 617 VAL A C 1
ATOM 4916 O O . VAL A 1 617 ? 13.219 64.562 28.766 1 93.06 617 VAL A O 1
ATOM 4919 N N . ILE A 1 618 ? 11.844 65.812 29.953 1 88.88 618 ILE A N 1
ATOM 4920 C CA . ILE A 1 618 ? 11.648 64.938 31.062 1 88.88 618 ILE A CA 1
ATOM 4921 C C . ILE A 1 618 ? 10.234 64.375 31.031 1 88.88 618 ILE A C 1
ATOM 4923 O O . ILE A 1 618 ? 9.258 65.125 31.156 1 88.88 618 ILE A O 1
ATOM 4927 N N . VAL A 1 619 ? 10.164 63.125 30.719 1 80.06 619 VAL A N 1
ATOM 4928 C CA . VAL A 1 619 ? 8.859 62.469 30.609 1 80.06 619 VAL A CA 1
ATOM 4929 C C . VAL A 1 619 ? 8.383 62 31.969 1 80.06 619 VAL A C 1
ATOM 4931 O O . VAL A 1 619 ? 9.188 61.812 32.875 1 80.06 619 VAL A O 1
ATOM 4934 N N . LYS A 1 620 ? 7.082 61.875 32.062 1 70.44 620 LYS A N 1
ATOM 4935 C CA . LYS A 1 620 ? 6.477 61.5 33.312 1 70.44 620 LYS A CA 1
ATOM 4936 C C . LYS A 1 620 ? 7.051 60.156 33.844 1 70.44 620 LYS A C 1
ATOM 4938 O O . LYS A 1 620 ? 7.121 59.188 33.094 1 70.44 620 LYS A O 1
ATOM 4943 N N . GLY A 1 621 ? 7.527 60.125 35.031 1 63.78 621 GLY A N 1
ATOM 4944 C CA . GLY A 1 621 ? 8.008 58.938 35.688 1 63.78 621 GLY A CA 1
ATOM 4945 C C . GLY A 1 621 ? 9.5 58.719 35.531 1 63.78 621 GLY A C 1
ATOM 4946 O O . GLY A 1 621 ? 10.062 57.781 36.094 1 63.78 621 GLY A O 1
ATOM 4947 N N . LYS A 1 622 ? 10.039 59.656 34.719 1 73.44 622 LYS A N 1
ATOM 4948 C CA . LYS A 1 622 ? 11.477 59.531 34.5 1 73.44 622 LYS A CA 1
ATOM 4949 C C . LYS A 1 622 ? 12.25 60.688 35.094 1 73.44 622 LYS A C 1
ATOM 4951 O O . LYS A 1 622 ? 11.758 61.812 35.125 1 73.44 622 LYS A O 1
ATOM 4956 N N . SER A 1 623 ? 13.352 60.344 35.594 1 72.69 623 SER A N 1
ATOM 4957 C CA . SER A 1 623 ? 14.188 61.375 36.188 1 72.69 623 SER A CA 1
ATOM 4958 C C . SER A 1 623 ? 15.219 61.875 35.188 1 72.69 623 SER A C 1
ATOM 4960 O O . SER A 1 623 ? 15.664 63.031 35.312 1 72.69 623 SER A O 1
ATOM 4962 N N . LYS A 1 624 ? 15.523 61.094 34.219 1 82.31 624 LYS A N 1
ATOM 4963 C CA . LYS A 1 624 ? 16.547 61.5 33.25 1 82.31 624 LYS A CA 1
ATOM 4964 C C . LYS A 1 624 ? 15.922 62.125 32 1 82.31 624 LYS A C 1
ATOM 4966 O O . LYS A 1 624 ? 14.883 61.656 31.531 1 82.31 624 LYS A O 1
ATOM 4971 N N . SER A 1 625 ? 16.484 63.219 31.641 1 90.5 625 SER A N 1
ATOM 4972 C CA . SER A 1 625 ? 15.984 63.875 30.438 1 90.5 625 SER A CA 1
ATOM 4973 C C . SER A 1 625 ? 16.453 63.188 29.172 1 90.5 625 SER A C 1
ATOM 4975 O O . SER A 1 625 ? 17.484 62.5 29.172 1 90.5 625 SER A O 1
ATOM 4977 N N . ILE A 1 626 ? 15.602 63.281 28.156 1 91.62 626 ILE A N 1
ATOM 4978 C CA . ILE A 1 626 ? 15.93 62.688 26.875 1 91.62 626 ILE A CA 1
ATOM 4979 C C . ILE A 1 626 ? 15.922 63.781 25.797 1 91.62 626 ILE A C 1
ATOM 4981 O O . ILE A 1 626 ? 15.07 64.688 25.797 1 91.62 626 ILE A O 1
ATOM 4985 N N . LYS A 1 627 ? 16.969 63.719 24.953 1 96.19 627 LYS A N 1
ATOM 4986 C CA . LYS A 1 627 ? 17.031 64.688 23.828 1 96.19 627 LYS A CA 1
ATOM 4987 C C . LYS A 1 627 ? 16.234 64.125 22.641 1 96.19 627 LYS A C 1
ATOM 4989 O O . LYS A 1 627 ? 16.328 62.938 22.312 1 96.19 627 LYS A O 1
ATOM 4994 N N . LEU A 1 628 ? 15.43 65 22.078 1 97.38 628 LEU A N 1
ATOM 4995 C CA . LEU A 1 628 ? 14.57 64.625 20.953 1 97.38 628 LEU A CA 1
ATOM 4996 C C . LEU A 1 628 ? 14.984 65.375 19.688 1 97.38 628 LEU A C 1
ATOM 4998 O O . LEU A 1 628 ? 15.359 66.5 19.719 1 97.38 628 LEU A O 1
ATOM 5002 N N . TYR A 1 629 ? 14.953 64.625 18.641 1 97.88 629 TYR A N 1
ATOM 5003 C CA . TYR A 1 629 ? 15.297 65.125 17.312 1 97.88 629 TYR A CA 1
ATOM 5004 C C . TYR A 1 629 ? 14.172 64.875 16.312 1 97.88 629 TYR A C 1
ATOM 5006 O O . TYR A 1 629 ? 13.539 63.844 16.328 1 97.88 629 TYR A O 1
ATOM 5014 N N . GLN A 1 630 ? 13.914 65.875 15.492 1 97.69 630 GLN A N 1
ATOM 5015 C CA . GLN A 1 630 ? 12.984 65.75 14.383 1 97.69 630 GLN A CA 1
ATOM 5016 C C . GLN A 1 630 ? 13.711 65.312 13.109 1 97.69 630 GLN A C 1
ATOM 5018 O O . GLN A 1 630 ? 14.766 65.875 12.781 1 97.69 630 GLN A O 1
ATOM 5023 N N . VAL A 1 631 ? 13.227 64.25 12.469 1 97.56 631 VAL A N 1
ATOM 5024 C CA . VAL A 1 631 ? 13.758 63.875 11.172 1 97.56 631 VAL A CA 1
ATOM 5025 C C . VAL A 1 631 ? 12.961 64.562 10.062 1 97.56 631 VAL A C 1
ATOM 5027 O O . VAL A 1 631 ? 11.734 64.438 9.992 1 97.56 631 VAL A O 1
ATOM 5030 N N . LEU A 1 632 ? 13.617 65.25 9.25 1 95.06 632 LEU A N 1
ATOM 5031 C CA . LEU A 1 632 ? 12.945 66.062 8.25 1 95.06 632 LEU A CA 1
ATOM 5032 C C . LEU A 1 632 ? 12.945 65.375 6.891 1 95.06 632 LEU A C 1
ATOM 5034 O O . LEU A 1 632 ? 13.93 64.75 6.523 1 95.06 632 LEU A O 1
ATOM 5038 N N . LEU A 1 633 ? 11.82 65.5 6.234 1 90.88 633 LEU A N 1
ATOM 5039 C CA . LEU A 1 633 ? 11.773 65.125 4.828 1 90.88 633 LEU A CA 1
ATOM 5040 C C . LEU A 1 633 ? 12.586 66.062 3.973 1 90.88 633 LEU A C 1
ATOM 5042 O O . LEU A 1 633 ? 12.883 67.188 4.402 1 90.88 633 LEU A O 1
ATOM 5046 N N . ALA A 1 634 ? 12.883 65.625 2.803 1 87.12 634 ALA A N 1
ATOM 5047 C CA . ALA A 1 634 ? 13.719 66.438 1.913 1 87.12 634 ALA A CA 1
ATOM 5048 C C . ALA A 1 634 ? 13.109 67.812 1.673 1 87.12 634 ALA A C 1
ATOM 5050 O O . ALA A 1 634 ? 13.812 68.812 1.71 1 87.12 634 ALA A O 1
ATOM 5051 N N . LYS A 1 635 ? 11.875 67.875 1.498 1 87.12 635 LYS A N 1
ATOM 5052 C CA . LYS A 1 635 ? 11.188 69.125 1.228 1 87.12 635 LYS A CA 1
ATOM 5053 C C . LYS A 1 635 ? 11.203 70.062 2.451 1 87.12 635 LYS A C 1
ATOM 5055 O O . LYS A 1 635 ? 11.375 71.25 2.324 1 87.12 635 LYS A O 1
ATOM 5060 N N . GLU A 1 636 ? 11.055 69.5 3.568 1 87.94 636 GLU A N 1
ATOM 5061 C CA . GLU A 1 636 ? 11.055 70.25 4.816 1 87.94 636 GLU A CA 1
ATOM 5062 C C . GLU A 1 636 ? 12.453 70.75 5.137 1 87.94 636 GLU A C 1
ATOM 5064 O O . GLU A 1 636 ? 12.594 71.875 5.695 1 87.94 636 GLU A O 1
ATOM 5069 N N . PHE A 1 637 ? 13.406 70 4.77 1 89.94 637 PHE A N 1
ATOM 5070 C CA . PHE A 1 637 ? 14.773 70.375 5.051 1 89.94 637 PHE A CA 1
ATOM 5071 C C . PHE A 1 637 ? 15.18 71.562 4.199 1 89.94 637 PHE A C 1
ATOM 5073 O O . PHE A 1 637 ? 15.914 72.438 4.66 1 89.94 637 PHE A O 1
ATOM 5080 N N . GLU A 1 638 ? 14.781 71.625 3.014 1 90.81 638 GLU A N 1
ATOM 5081 C CA . GLU A 1 638 ? 15.086 72.75 2.135 1 90.81 638 GLU A CA 1
ATOM 5082 C C . GLU A 1 638 ? 14.578 74.062 2.721 1 90.81 638 GLU A C 1
ATOM 5084 O O . GLU A 1 638 ? 15.25 75.125 2.611 1 90.81 638 GLU A O 1
ATOM 5089 N N . GLU A 1 639 ? 13.484 74 3.318 1 88.75 639 GLU A N 1
ATOM 5090 C CA . GLU A 1 639 ? 12.914 75.188 3.947 1 88.75 639 GLU A CA 1
ATOM 5091 C C . GLU A 1 639 ? 13.648 75.5 5.238 1 88.75 639 GLU A C 1
ATOM 5093 O O . GLU A 1 639 ? 13.82 76.688 5.562 1 88.75 639 GLU A O 1
ATOM 5098 N N . PHE A 1 640 ? 14.047 74.562 5.93 1 90.5 640 PHE A N 1
ATOM 5099 C CA . PHE A 1 640 ? 14.688 74.75 7.23 1 90.5 640 PHE A CA 1
ATOM 5100 C C . PHE A 1 640 ? 16.141 75.125 7.07 1 90.5 640 PHE A C 1
ATOM 5102 O O . PHE A 1 640 ? 16.703 75.812 7.945 1 90.5 640 PHE A O 1
ATOM 5109 N N . GLU A 1 641 ? 16.734 74.812 6.027 1 91.44 641 GLU A N 1
ATOM 5110 C CA . GLU A 1 641 ? 18.156 75.062 5.805 1 91.44 641 GLU A CA 1
ATOM 5111 C C . GLU A 1 641 ? 18.531 76.5 5.922 1 91.44 641 GLU A C 1
ATOM 5113 O O . GLU A 1 641 ? 19.609 76.875 6.426 1 91.44 641 GLU A O 1
ATOM 5118 N N . SER A 1 642 ? 17.656 77.438 5.547 1 91 642 SER A N 1
ATOM 5119 C CA . SER A 1 642 ? 17.938 78.875 5.531 1 91 642 SER A CA 1
ATOM 5120 C C . SER A 1 642 ? 18.031 79.438 6.945 1 91 642 SER A C 1
ATOM 5122 O O . SER A 1 642 ? 18.703 80.438 7.176 1 91 642 SER A O 1
ATOM 5124 N N . VAL A 1 643 ? 17.359 78.75 7.82 1 93.81 643 VAL A N 1
ATOM 5125 C CA . VAL A 1 643 ? 17.312 79.312 9.172 1 93.81 643 VAL A CA 1
ATOM 5126 C C . VAL A 1 643 ? 18.062 78.375 10.133 1 93.81 643 VAL A C 1
ATOM 5128 O O . VAL A 1 643 ? 18.078 78.625 11.336 1 93.81 643 VAL A O 1
ATOM 5131 N N . GLN A 1 644 ? 18.703 77.375 9.688 1 94.06 644 GLN A N 1
ATOM 5132 C CA . GLN A 1 644 ? 19.328 76.375 10.508 1 94.06 644 GLN A CA 1
ATOM 5133 C C . GLN A 1 644 ? 20.375 76.938 11.445 1 94.06 644 GLN A C 1
ATOM 5135 O O . GLN A 1 644 ? 20.422 76.625 12.625 1 94.06 644 GLN A O 1
ATOM 5140 N N . ILE A 1 645 ? 21.203 77.812 10.953 1 94.12 645 ILE A N 1
ATOM 5141 C CA . ILE A 1 645 ? 22.297 78.375 11.727 1 94.12 645 ILE A CA 1
ATOM 5142 C C . ILE A 1 645 ? 21.719 79.25 12.867 1 94.12 645 ILE A C 1
ATOM 5144 O O . ILE A 1 645 ? 22.188 79.125 14.008 1 94.12 645 ILE A O 1
ATOM 5148 N N . ASP A 1 646 ? 20.734 80.062 12.484 1 95.38 646 ASP A N 1
ATOM 5149 C CA . ASP A 1 646 ? 20.094 80.875 13.492 1 95.38 646 ASP A CA 1
ATOM 5150 C C . ASP A 1 646 ? 19.391 80 14.547 1 95.38 646 ASP A C 1
ATOM 5152 O O . ASP A 1 646 ? 19.391 80.375 15.734 1 95.38 646 ASP A O 1
ATOM 5156 N N . TYR A 1 647 ? 18.781 79 14.086 1 96.25 647 TYR A N 1
ATOM 5157 C CA . TYR A 1 647 ? 18.094 78.062 15 1 96.25 647 TYR A CA 1
ATOM 5158 C C . TYR A 1 647 ? 19.062 77.5 16 1 96.25 647 TYR A C 1
ATOM 5160 O O . TYR A 1 647 ? 18.797 77.438 17.203 1 96.25 647 TYR A O 1
ATOM 5168 N N . GLU A 1 648 ? 20.203 77 15.578 1 95.44 648 GLU A N 1
ATOM 5169 C CA . GLU A 1 648 ? 21.219 76.438 16.438 1 95.44 648 GLU A CA 1
ATOM 5170 C C . GLU A 1 648 ? 21.781 77.438 17.422 1 95.44 648 GLU A C 1
ATOM 5172 O O . GLU A 1 648 ? 22.062 77.125 18.578 1 95.44 648 GLU A O 1
ATOM 5177 N N . LYS A 1 649 ? 21.938 78.562 16.922 1 96.12 649 LYS A N 1
ATOM 5178 C CA . LYS A 1 649 ? 22.406 79.625 17.797 1 96.12 649 LYS A CA 1
ATOM 5179 C C . LYS A 1 649 ? 21.391 79.938 18.891 1 96.12 649 LYS A C 1
ATOM 5181 O O . LYS A 1 649 ? 21.75 80.188 20.047 1 96.12 649 LYS A O 1
ATOM 5186 N N . ALA A 1 650 ? 20.141 80 18.453 1 96.56 650 ALA A N 1
ATOM 5187 C CA . ALA A 1 650 ? 19.078 80.25 19.422 1 96.56 650 ALA A CA 1
ATOM 5188 C C . ALA A 1 650 ? 19.047 79.188 20.5 1 96.56 650 ALA A C 1
ATOM 5190 O O . ALA A 1 650 ? 18.859 79.5 21.688 1 96.56 650 ALA A O 1
ATOM 5191 N N . ILE A 1 651 ? 19.219 77.938 20.109 1 96.06 651 ILE A N 1
ATOM 5192 C CA . ILE A 1 651 ? 19.219 76.812 21.031 1 96.06 651 ILE A CA 1
ATOM 5193 C C . ILE A 1 651 ? 20.406 76.938 21.984 1 96.06 651 ILE A C 1
ATOM 5195 O O . ILE A 1 651 ? 20.266 76.688 23.188 1 96.06 651 ILE A O 1
ATOM 5199 N N . LYS A 1 652 ? 21.531 77.25 21.469 1 95.88 652 LYS A N 1
ATOM 5200 C CA . LYS A 1 652 ? 22.734 77.438 22.281 1 95.88 652 LYS A CA 1
ATOM 5201 C C . LYS A 1 652 ? 22.547 78.562 23.297 1 95.88 652 LYS A C 1
ATOM 5203 O O . LYS A 1 652 ? 22.984 78.438 24.453 1 95.88 652 LYS A O 1
ATOM 5208 N N . CYS A 1 653 ? 21.922 79.562 22.875 1 96.44 653 CYS A N 1
ATOM 5209 C CA . CYS A 1 653 ? 21.625 80.688 23.781 1 96.44 653 CYS A CA 1
ATOM 5210 C C . CYS A 1 653 ? 20.703 80.25 24.906 1 96.44 653 CYS A C 1
ATOM 5212 O O . CYS A 1 653 ? 20.922 80.562 26.062 1 96.44 653 CYS A O 1
ATOM 5214 N N . TYR A 1 654 ? 19.734 79.5 24.547 1 95.56 654 TYR A N 1
ATOM 5215 C CA . TYR A 1 654 ? 18.797 79 25.547 1 95.56 654 TYR A CA 1
ATOM 5216 C C . TYR A 1 654 ? 19.5 78.062 26.547 1 95.56 654 TYR A C 1
ATOM 5218 O O . TYR A 1 654 ? 19.297 78.188 27.766 1 95.56 654 TYR A O 1
ATOM 5226 N N . GLN A 1 655 ? 20.375 77.188 26.078 1 93.5 655 GLN A N 1
ATOM 5227 C CA . GLN A 1 655 ? 21.094 76.188 26.922 1 93.5 655 GLN A CA 1
ATOM 5228 C C . GLN A 1 655 ? 22.078 76.938 27.844 1 93.5 655 GLN A C 1
ATOM 5230 O O . GLN A 1 655 ? 22.344 76.438 28.953 1 93.5 655 GLN A O 1
ATOM 5235 N N . ASN A 1 656 ? 22.594 78.125 27.359 1 93.5 656 ASN A N 1
ATOM 5236 C CA . ASN A 1 656 ? 23.547 78.875 28.156 1 93.5 656 ASN A CA 1
ATOM 5237 C C . ASN A 1 656 ? 22.828 79.875 29.047 1 93.5 656 ASN A C 1
ATOM 5239 O O . ASN A 1 656 ? 23.453 80.75 29.656 1 93.5 656 ASN A O 1
ATOM 5243 N N . LYS A 1 657 ? 21.484 79.875 29.062 1 92.88 657 LYS A N 1
ATOM 5244 C CA . LYS A 1 657 ? 20.625 80.688 29.938 1 92.88 657 LYS A CA 1
ATOM 5245 C C . LYS A 1 657 ? 20.609 82.125 29.5 1 92.88 657 LYS A C 1
ATOM 5247 O O . LYS A 1 657 ? 20.391 83 30.328 1 92.88 657 LYS A O 1
ATOM 5252 N N . ASN A 1 658 ? 21.031 82.312 28.25 1 93.94 658 ASN A N 1
ATOM 5253 C CA . ASN A 1 658 ? 20.844 83.625 27.656 1 93.94 658 ASN A CA 1
ATOM 5254 C C . ASN A 1 658 ? 19.469 83.75 27.016 1 93.94 658 ASN A C 1
ATOM 5256 O O . ASN A 1 658 ? 19.344 83.75 25.781 1 93.94 658 ASN A O 1
ATOM 5260 N N . PHE A 1 659 ? 18.438 83.938 27.812 1 95.19 659 PHE A N 1
ATOM 5261 C CA . PHE A 1 659 ? 17.047 83.812 27.391 1 95.19 659 PHE A CA 1
ATOM 5262 C C . PHE A 1 659 ? 16.609 85 26.547 1 95.19 659 PHE A C 1
ATOM 5264 O O . PHE A 1 659 ? 15.773 84.875 25.656 1 95.19 659 PHE A O 1
ATOM 5271 N N . ILE A 1 660 ? 17.219 86.188 26.75 1 95.88 660 ILE A N 1
ATOM 5272 C CA . ILE A 1 660 ? 16.844 87.375 25.984 1 95.88 660 ILE A CA 1
ATOM 5273 C C . ILE A 1 660 ? 17.281 87.188 24.531 1 95.88 660 ILE A C 1
ATOM 5275 O O . ILE A 1 660 ? 16.5 87.438 23.609 1 95.88 660 ILE A O 1
ATOM 5279 N N . ASP A 1 661 ? 18.594 86.812 24.391 1 96.44 661 ASP A N 1
ATOM 5280 C CA . ASP A 1 661 ? 19.125 86.562 23.047 1 96.44 661 ASP A CA 1
ATOM 5281 C C . ASP A 1 661 ? 18.359 85.438 22.359 1 96.44 661 ASP A C 1
ATOM 5283 O O . ASP A 1 661 ? 18.031 85.562 21.172 1 96.44 661 ASP A O 1
ATOM 5287 N N . SER A 1 662 ? 18.172 84.375 23.062 1 97.06 662 SER A N 1
ATOM 5288 C CA . SER A 1 662 ? 17.438 83.25 22.531 1 97.06 662 SER A CA 1
ATOM 5289 C C . SER A 1 662 ? 16.047 83.625 22.062 1 97.06 662 SER A C 1
ATOM 5291 O O . SER A 1 662 ? 15.633 83.312 20.953 1 97.06 662 SER A O 1
ATOM 5293 N N . LYS A 1 663 ? 15.289 84.375 22.891 1 96.81 663 LYS A N 1
ATOM 5294 C CA . LYS A 1 663 ? 13.945 84.812 22.562 1 96.81 663 LYS A CA 1
ATOM 5295 C C . LYS A 1 663 ? 13.945 85.688 21.297 1 96.81 663 LYS A C 1
ATOM 5297 O O . LYS A 1 663 ? 13.109 85.5 20.406 1 96.81 663 LYS A O 1
ATOM 5302 N N . THR A 1 664 ? 14.906 86.625 21.203 1 96.94 664 THR A N 1
ATOM 5303 C CA . THR A 1 664 ? 14.977 87.5 20.062 1 96.94 664 THR A CA 1
ATOM 5304 C C . THR A 1 664 ? 15.219 86.75 18.766 1 96.94 664 THR A C 1
ATOM 5306 O O . THR A 1 664 ? 14.57 87 17.75 1 96.94 664 THR A O 1
ATOM 5309 N N . ILE A 1 665 ? 16.156 85.812 18.844 1 97.12 665 ILE A N 1
ATOM 5310 C CA . ILE A 1 665 ? 16.484 85 17.656 1 97.12 665 ILE A CA 1
ATOM 5311 C C . ILE A 1 665 ? 15.297 84.125 17.25 1 97.12 665 ILE A C 1
ATOM 5313 O O . ILE A 1 665 ? 14.961 84.062 16.078 1 97.12 665 ILE A O 1
ATOM 5317 N N . PHE A 1 666 ? 14.594 83.5 18.156 1 97.19 666 PHE A N 1
ATOM 5318 C CA . PHE A 1 666 ? 13.438 82.625 17.875 1 97.19 666 PHE A CA 1
ATOM 5319 C C . PHE A 1 666 ? 12.289 83.438 17.312 1 97.19 666 PHE A C 1
ATOM 5321 O O . PHE A 1 666 ? 11.531 83 16.469 1 97.19 666 PHE A O 1
ATOM 5328 N N . GLU A 1 667 ? 12.078 84.625 17.797 1 97.06 667 GLU A N 1
ATOM 5329 C CA . GLU A 1 667 ? 11.039 85.5 17.25 1 97.06 667 GLU A CA 1
ATOM 5330 C C . GLU A 1 667 ? 11.312 85.875 15.797 1 97.06 667 GLU A C 1
ATOM 5332 O O . GLU A 1 667 ? 10.391 85.938 14.992 1 97.06 667 GLU A O 1
ATOM 5337 N N . GLU A 1 668 ? 12.602 86.125 15.492 1 95.62 668 GLU A N 1
ATOM 5338 C CA . GLU A 1 668 ? 12.984 86.375 14.109 1 95.62 668 GLU A CA 1
ATOM 5339 C C . GLU A 1 668 ? 12.727 85.188 13.211 1 95.62 668 GLU A C 1
ATOM 5341 O O . GLU A 1 668 ? 12.234 85.312 12.086 1 95.62 668 GLU A O 1
ATOM 5346 N N . ILE A 1 669 ? 13.125 84.062 13.734 1 95.44 669 ILE A N 1
ATOM 5347 C CA . ILE A 1 669 ? 12.906 82.812 12.977 1 95.44 669 ILE A CA 1
ATOM 5348 C C . ILE A 1 669 ? 11.406 82.562 12.773 1 95.44 669 ILE A C 1
ATOM 5350 O O . ILE A 1 669 ? 10.977 82.125 11.703 1 95.44 669 ILE A O 1
ATOM 5354 N N . GLU A 1 670 ? 10.539 82.812 13.852 1 95.19 670 GLU A N 1
ATOM 5355 C CA . GLU A 1 670 ? 9.094 82.562 13.805 1 95.19 670 GLU A CA 1
ATOM 5356 C C . GLU A 1 670 ? 8.445 83.438 12.734 1 95.19 670 GLU A C 1
ATOM 5358 O O . GLU A 1 670 ? 7.457 83.062 12.117 1 95.19 670 GLU A O 1
ATOM 5363 N N . ASP A 1 671 ? 8.984 84.562 12.445 1 93.19 671 ASP A N 1
ATOM 5364 C CA . ASP A 1 671 ? 8.461 85.5 11.445 1 93.19 671 ASP A CA 1
ATOM 5365 C C . ASP A 1 671 ? 8.688 84.938 10.031 1 93.19 671 ASP A C 1
ATOM 5367 O O . ASP A 1 671 ? 7.879 85.188 9.133 1 93.19 671 ASP A O 1
ATOM 5371 N N . THR A 1 672 ? 9.766 84.25 9.875 1 90.5 672 THR A N 1
ATOM 5372 C CA . THR A 1 672 ? 10.109 83.75 8.539 1 90.5 672 THR A CA 1
ATOM 5373 C C . THR A 1 672 ? 9.664 82.312 8.359 1 90.5 672 THR A C 1
ATOM 5375 O O . THR A 1 672 ? 9.219 81.938 7.277 1 90.5 672 THR A O 1
ATOM 5378 N N . HIS A 1 673 ? 9.859 81.625 9.414 1 91.88 673 HIS A N 1
ATOM 5379 C CA . HIS A 1 673 ? 9.531 80.188 9.383 1 91.88 673 HIS A CA 1
ATOM 5380 C C . HIS A 1 673 ? 8.75 79.75 10.633 1 91.88 673 HIS A C 1
ATOM 5382 O O . HIS A 1 673 ? 9.289 79.125 11.531 1 91.88 673 HIS A O 1
ATOM 5388 N N . PRO A 1 674 ? 7.504 80 10.578 1 91.69 674 PRO A N 1
ATOM 5389 C CA . PRO A 1 674 ? 6.688 79.75 11.766 1 91.69 674 PRO A CA 1
ATOM 5390 C C . PRO A 1 674 ? 6.625 78.25 12.109 1 91.69 674 PRO A C 1
ATOM 5392 O O . PRO A 1 674 ? 6.512 77.375 11.211 1 91.69 674 PRO A O 1
ATOM 5395 N N . SER A 1 675 ? 6.801 77.938 13.344 1 92.19 675 SER A N 1
ATOM 5396 C CA . SER A 1 675 ? 6.699 76.625 13.867 1 92.19 675 SER A CA 1
ATOM 5397 C C . SER A 1 675 ? 6.324 76.625 15.344 1 92.19 675 SER A C 1
ATOM 5399 O O . SER A 1 675 ? 6.633 77.562 16.062 1 92.19 675 SER A O 1
ATOM 5401 N N . LYS A 1 676 ? 5.719 75.5 15.758 1 94.19 676 LYS A N 1
ATOM 5402 C CA . LYS A 1 676 ? 5.27 75.438 17.141 1 94.19 676 LYS A CA 1
ATOM 5403 C C . LYS A 1 676 ? 6.453 75.438 18.109 1 94.19 676 LYS A C 1
ATOM 5405 O O . LYS A 1 676 ? 6.375 76 19.188 1 94.19 676 LYS A O 1
ATOM 5410 N N . ILE A 1 677 ? 7.516 74.812 17.766 1 93.75 677 ILE A N 1
ATOM 5411 C CA . ILE A 1 677 ? 8.672 74.688 18.625 1 93.75 677 ILE A CA 1
ATOM 5412 C C . ILE A 1 677 ? 9.258 76.062 18.906 1 93.75 677 ILE A C 1
ATOM 5414 O O . ILE A 1 677 ? 9.703 76.375 20.031 1 93.75 677 ILE A O 1
ATOM 5418 N N . ASN A 1 678 ? 9.258 76.938 17.875 1 94.75 678 ASN A N 1
ATOM 5419 C CA . ASN A 1 678 ? 9.719 78.312 18.094 1 94.75 678 ASN A CA 1
ATOM 5420 C C . ASN A 1 678 ? 8.875 79.062 19.141 1 94.75 678 ASN A C 1
ATOM 5422 O O . ASN A 1 678 ? 9.414 79.75 20.031 1 94.75 678 ASN A O 1
ATOM 5426 N N . ARG A 1 679 ? 7.66 78.812 19.016 1 95.69 679 ARG A N 1
ATOM 5427 C CA . ARG A 1 679 ? 6.727 79.438 19.938 1 95.69 679 ARG A CA 1
ATOM 5428 C C . ARG A 1 679 ? 6.879 78.938 21.359 1 95.69 679 ARG A C 1
ATOM 5430 O O . ARG A 1 679 ? 6.695 79.625 22.328 1 95.69 679 ARG A O 1
ATOM 5437 N N . LEU A 1 680 ? 7.145 77.688 21.5 1 94.44 680 LEU A N 1
ATOM 5438 C CA . LEU A 1 680 ? 7.344 77.062 22.812 1 94.44 680 LEU A CA 1
ATOM 5439 C C . LEU A 1 680 ? 8.594 77.625 23.484 1 94.44 680 LEU A C 1
ATOM 5441 O O . LEU A 1 680 ? 8.586 77.875 24.688 1 94.44 680 LEU A O 1
ATOM 5445 N N . TYR A 1 681 ? 9.688 77.75 22.734 1 94.94 681 TYR A N 1
ATOM 5446 C CA . TYR A 1 681 ? 10.922 78.312 23.281 1 94.94 681 TYR A CA 1
ATOM 5447 C C . TYR A 1 681 ? 10.727 79.812 23.656 1 94.94 681 TYR A C 1
ATOM 5449 O O . TYR A 1 681 ? 11.242 80.25 24.688 1 94.94 681 TYR A O 1
ATOM 5457 N N . ILE A 1 682 ? 9.984 80.5 22.734 1 96 682 ILE A N 1
ATOM 5458 C CA . ILE A 1 682 ? 9.711 81.875 23.031 1 96 682 ILE A CA 1
ATOM 5459 C C . ILE A 1 682 ? 8.93 82 24.328 1 96 682 ILE A C 1
ATOM 5461 O O . ILE A 1 682 ? 9.25 82.875 25.188 1 96 682 ILE A O 1
ATOM 5465 N N . LYS A 1 683 ? 7.973 81.25 24.484 1 94.75 683 LYS A N 1
ATOM 5466 C CA . LYS A 1 683 ? 7.156 81.25 25.703 1 94.75 683 LYS A CA 1
ATOM 5467 C C . LYS A 1 683 ? 8 80.875 26.922 1 94.75 683 LYS A C 1
ATOM 5469 O O . LYS A 1 683 ? 7.867 81.562 27.969 1 94.75 683 LYS A O 1
ATOM 5474 N N . LYS A 1 684 ? 8.859 79.875 26.844 1 92.62 684 LYS A N 1
ATOM 5475 C CA . LYS A 1 684 ? 9.695 79.5 27.953 1 92.62 684 LYS A CA 1
ATOM 5476 C C . LYS A 1 684 ? 10.695 80.562 28.328 1 92.62 684 LYS A C 1
ATOM 5478 O O . LYS A 1 684 ? 10.938 80.812 29.516 1 92.62 684 LYS A O 1
ATOM 5483 N N . CYS A 1 685 ? 11.258 81.188 27.297 1 94.06 685 CYS A N 1
ATOM 5484 C CA . CYS A 1 685 ? 12.195 82.25 27.531 1 94.06 685 CYS A CA 1
ATOM 5485 C C . CYS A 1 685 ? 11.508 83.438 28.234 1 94.06 685 CYS A C 1
ATOM 5487 O O . CYS A 1 685 ? 12.07 84 29.156 1 94.06 685 CYS A O 1
ATOM 5489 N N . LYS A 1 686 ? 10.312 83.75 27.812 1 94.25 686 LYS A N 1
ATOM 5490 C CA . LYS A 1 686 ? 9.555 84.812 28.438 1 94.25 686 LYS A CA 1
ATOM 5491 C C . LYS A 1 686 ? 9.266 84.5 29.906 1 94.25 686 LYS A C 1
ATOM 5493 O O . LYS A 1 686 ? 9.32 85.375 30.75 1 94.25 686 LYS A O 1
ATOM 5498 N N . GLU A 1 687 ? 8.969 83.312 30.172 1 91.88 687 GLU A N 1
ATOM 5499 C CA . GLU A 1 687 ? 8.703 82.875 31.547 1 91.88 687 GLU A CA 1
ATOM 5500 C C . GLU A 1 687 ? 9.938 83 32.406 1 91.88 687 GLU A C 1
ATOM 5502 O O . GLU A 1 687 ? 9.852 83.438 33.562 1 91.88 687 GLU A O 1
ATOM 5507 N N . TYR A 1 688 ? 11.086 82.688 31.891 1 90.75 688 TYR A N 1
ATOM 5508 C CA . TYR A 1 688 ? 12.32 82.688 32.688 1 90.75 688 TYR A CA 1
ATOM 5509 C C . TYR A 1 688 ? 12.82 84.125 32.812 1 90.75 688 TYR A C 1
ATOM 5511 O O . TYR A 1 688 ? 13.43 84.5 33.844 1 90.75 688 TYR A O 1
ATOM 5519 N N . ILE A 1 689 ? 12.578 84.938 31.859 1 90 689 ILE A N 1
ATOM 5520 C CA . ILE A 1 689 ? 12.977 86.375 31.922 1 90 689 ILE A CA 1
ATOM 5521 C C . ILE A 1 689 ? 12.156 87.062 33 1 90 689 ILE A C 1
ATOM 5523 O O . ILE A 1 689 ? 12.68 87.875 33.719 1 90 689 ILE A O 1
ATOM 5527 N N . SER A 1 690 ? 10.945 86.75 33.094 1 89.06 690 SER A N 1
ATOM 5528 C CA . SER A 1 690 ? 10.047 87.375 34.031 1 89.06 690 SER A CA 1
ATOM 5529 C C . SER A 1 690 ? 10.203 86.812 35.438 1 89.06 690 SER A C 1
ATOM 5531 O O . SER A 1 690 ? 9.836 87.438 36.438 1 89.06 690 SER A O 1
ATOM 5533 N N . SER A 1 691 ? 10.531 85.5 35.469 1 79.75 691 SER A N 1
ATOM 5534 C CA . SER A 1 691 ? 10.57 84.812 36.75 1 79.75 691 SER A CA 1
ATOM 5535 C C . SER A 1 691 ? 11.844 85.125 37.531 1 79.75 691 SER A C 1
ATOM 5537 O O . SER A 1 691 ? 12.906 85.312 36.938 1 79.75 691 SER A O 1
ATOM 5539 N N . LYS A 1 692 ? 11.75 85.625 38.844 1 69.44 692 LYS A N 1
ATOM 5540 C CA . LYS A 1 692 ? 12.844 85.938 39.75 1 69.44 692 LYS A CA 1
ATOM 5541 C C . LYS A 1 692 ? 13.375 84.625 40.406 1 69.44 692 LYS A C 1
ATOM 5543 O O . LYS A 1 692 ? 14.258 84.688 41.281 1 69.44 692 LYS A O 1
ATOM 5548 N N . ASP A 1 693 ? 12.859 83.562 39.969 1 64.69 693 ASP A N 1
ATOM 5549 C CA . ASP A 1 693 ? 13.227 82.312 40.656 1 64.69 693 ASP A CA 1
ATOM 5550 C C . ASP A 1 693 ? 14.523 81.75 40.094 1 64.69 693 ASP A C 1
ATOM 5552 O O . ASP A 1 693 ? 14.773 81.812 38.906 1 64.69 693 ASP A O 1
ATOM 5556 N N . ASN A 1 694 ? 15.57 81.5 40.906 1 68.88 694 ASN A N 1
ATOM 5557 C CA . ASN A 1 694 ? 16.922 81 40.625 1 68.88 694 ASN A CA 1
ATOM 5558 C C . ASN A 1 694 ? 16.906 79.5 40.219 1 68.88 694 ASN A C 1
ATOM 5560 O O . ASN A 1 694 ? 17.938 79 39.75 1 68.88 694 ASN A O 1
ATOM 5564 N N . ASN A 1 695 ? 15.773 78.688 40.375 1 76.38 695 ASN A N 1
ATOM 5565 C CA . ASN A 1 695 ? 15.781 77.25 40.031 1 76.38 695 ASN A CA 1
ATOM 5566 C C . ASN A 1 695 ? 15.289 77.062 38.594 1 76.38 695 ASN A C 1
ATOM 5568 O O . ASN A 1 695 ? 14.125 76.688 38.406 1 76.38 695 ASN A O 1
ATOM 5572 N N . ILE A 1 696 ? 16.125 77.25 37.594 1 79.44 696 ILE A N 1
ATOM 5573 C CA . ILE A 1 696 ? 15.797 77.125 36.188 1 79.44 696 ILE A CA 1
ATOM 5574 C C . ILE A 1 696 ? 15.953 75.688 35.688 1 79.44 696 ILE A C 1
ATOM 5576 O O . ILE A 1 696 ? 17.016 75.125 35.844 1 79.44 696 ILE A O 1
ATOM 5580 N N . VAL A 1 697 ? 14.797 75.062 35.25 1 81.12 697 VAL A N 1
ATOM 5581 C CA . VAL A 1 697 ? 14.812 73.75 34.594 1 81.12 697 VAL A CA 1
ATOM 5582 C C . VAL A 1 697 ? 14.703 73.938 33.094 1 81.12 697 VAL A C 1
ATOM 5584 O O . VAL A 1 697 ? 13.625 74.25 32.562 1 81.12 697 VAL A O 1
ATOM 5587 N N . LEU A 1 698 ? 15.836 73.812 32.375 1 85.88 698 LEU A N 1
ATOM 5588 C CA . LEU A 1 698 ? 15.922 74 30.953 1 85.88 698 LEU A CA 1
ATOM 5589 C C . LEU A 1 698 ? 15.117 73 30.172 1 85.88 698 LEU A C 1
ATOM 5591 O O . LEU A 1 698 ? 14.664 73.25 29.062 1 85.88 698 LEU A O 1
ATOM 5595 N N . ASP A 1 699 ? 14.859 71.875 30.781 1 89.19 699 ASP A N 1
ATOM 5596 C CA . ASP A 1 699 ? 14.164 70.75 30.125 1 89.19 699 ASP A CA 1
ATOM 5597 C C . ASP A 1 699 ? 12.664 71.062 30.031 1 89.19 699 ASP A C 1
ATOM 5599 O O . ASP A 1 699 ? 12.109 71.75 30.875 1 89.19 699 ASP A O 1
ATOM 5603 N N . PHE A 1 700 ? 12.047 70.562 28.953 1 88.75 700 PHE A N 1
ATOM 5604 C CA . PHE A 1 700 ? 10.594 70.562 28.875 1 88.75 700 PHE A CA 1
ATOM 5605 C C . PHE A 1 700 ? 10.008 69.5 29.719 1 88.75 700 PHE A C 1
ATOM 5607 O O . PHE A 1 700 ? 10.336 68.312 29.531 1 88.75 700 PHE A O 1
ATOM 5614 N N . VAL A 1 701 ? 9.266 69.75 30.734 1 81.75 701 VAL A N 1
ATOM 5615 C CA . VAL A 1 701 ? 8.703 68.75 31.641 1 81.75 701 VAL A CA 1
ATOM 5616 C C . VAL A 1 701 ? 7.293 68.375 31.188 1 81.75 701 VAL A C 1
ATOM 5618 O O . VAL A 1 701 ? 6.426 69.25 31.047 1 81.75 701 VAL A O 1
ATOM 5621 N N . MET A 1 702 ? 7.203 67.188 30.828 1 77 702 MET A N 1
ATOM 5622 C CA . MET A 1 702 ? 5.91 66.688 30.344 1 77 702 MET A CA 1
ATOM 5623 C C . MET A 1 702 ? 5.227 65.812 31.406 1 77 702 MET A C 1
ATOM 5625 O O . MET A 1 702 ? 5.672 64.75 31.703 1 77 702 MET A O 1
ATOM 5629 N N . ASP A 1 703 ? 4.211 66.375 32.156 1 62.06 703 ASP A N 1
ATOM 5630 C CA . ASP A 1 703 ? 3.523 65.625 33.25 1 62.06 703 ASP A CA 1
ATOM 5631 C C . ASP A 1 703 ? 2.346 64.812 32.719 1 62.06 703 ASP A C 1
ATOM 5633 O O . ASP A 1 703 ? 1.727 64.062 33.469 1 62.06 703 ASP A O 1
ATOM 5637 N N . GLU A 1 704 ? 1.923 65.062 31.547 1 56.97 704 GLU A N 1
ATOM 5638 C CA . GLU A 1 704 ? 0.709 64.312 31.172 1 56.97 704 GLU A CA 1
ATOM 5639 C C . GLU A 1 704 ? 0.976 63.344 30.031 1 56.97 704 GLU A C 1
ATOM 5641 O O . GLU A 1 704 ? 1.835 63.594 29.172 1 56.97 704 GLU A O 1
ATOM 5646 N N . LYS A 1 705 ? 0.393 61.969 30.297 1 53.5 705 LYS A N 1
ATOM 5647 C CA . LYS A 1 705 ? 0.452 60.938 29.25 1 53.5 705 LYS A CA 1
ATOM 5648 C C . LYS A 1 705 ? -0.311 61.406 28 1 53.5 705 LYS A C 1
ATOM 5650 O O . LYS A 1 705 ? -1.414 61.938 28.109 1 53.5 705 LYS A O 1
ATOM 5655 N N . MET B 1 1 ? 11.484 15.25 15.219 1 59.19 1 MET B N 1
ATOM 5656 C CA . MET B 1 1 ? 11.961 14.727 13.938 1 59.19 1 MET B CA 1
ATOM 5657 C C . MET B 1 1 ? 12.719 13.422 14.141 1 59.19 1 MET B C 1
ATOM 5659 O O . MET B 1 1 ? 12.484 12.445 13.422 1 59.19 1 MET B O 1
ATOM 5663 N N . LYS B 1 2 ? 13.57 13.414 15.32 1 63.12 2 LYS B N 1
ATOM 5664 C CA . LYS B 1 2 ? 14.406 12.25 15.586 1 63.12 2 LYS B CA 1
ATOM 5665 C C . LYS B 1 2 ? 13.562 11.031 15.961 1 63.12 2 LYS B C 1
ATOM 5667 O O . LYS B 1 2 ? 13.844 9.914 15.523 1 63.12 2 LYS B O 1
ATOM 5672 N N . ILE B 1 3 ? 12.453 11.344 16.625 1 62.19 3 ILE B N 1
ATOM 5673 C CA . ILE B 1 3 ? 11.641 10.234 17.094 1 62.19 3 ILE B CA 1
ATOM 5674 C C . ILE B 1 3 ? 10.953 9.555 15.914 1 62.19 3 ILE B C 1
ATOM 5676 O O . ILE B 1 3 ? 10.875 8.328 15.852 1 62.19 3 ILE B O 1
ATOM 5680 N N . PHE B 1 4 ? 10.617 10.336 14.93 1 67.44 4 PHE B N 1
ATOM 5681 C CA . PHE B 1 4 ? 9.93 9.773 13.773 1 67.44 4 PHE B CA 1
ATOM 5682 C C . PHE B 1 4 ? 10.891 8.977 12.898 1 67.44 4 PHE B C 1
ATOM 5684 O O . PHE B 1 4 ? 10.516 7.957 12.32 1 67.44 4 PHE B O 1
ATOM 5691 N N . ILE B 1 5 ? 12.07 9.461 12.945 1 68.06 5 ILE B N 1
ATOM 5692 C CA . ILE B 1 5 ? 13.086 8.734 12.195 1 68.06 5 ILE B CA 1
ATOM 5693 C C . ILE B 1 5 ? 13.344 7.375 12.852 1 68.06 5 ILE B C 1
ATOM 5695 O O . ILE B 1 5 ? 13.461 6.359 12.156 1 68.06 5 ILE B O 1
ATOM 5699 N N . LYS B 1 6 ? 13.305 7.383 14.227 1 72.56 6 LYS B N 1
ATOM 5700 C CA . LYS B 1 6 ? 13.516 6.141 14.961 1 72.56 6 LYS B CA 1
ATOM 5701 C C . LYS B 1 6 ? 12.375 5.16 14.727 1 72.56 6 LYS B C 1
ATOM 5703 O O . LYS B 1 6 ? 12.602 3.963 14.547 1 72.56 6 LYS B O 1
ATOM 5708 N N . HIS B 1 7 ? 11.164 5.719 14.688 1 71.31 7 HIS B N 1
ATOM 5709 C CA . HIS B 1 7 ? 10.008 4.852 14.477 1 71.31 7 HIS B CA 1
ATOM 5710 C C . HIS B 1 7 ? 10.008 4.277 13.062 1 71.31 7 HIS B C 1
ATOM 5712 O O . HIS B 1 7 ? 9.664 3.113 12.859 1 71.31 7 HIS B O 1
ATOM 5718 N N . LYS B 1 8 ? 10.508 5.07 12.164 1 72.81 8 LYS B N 1
ATOM 5719 C CA . LYS B 1 8 ? 10.586 4.598 10.781 1 72.81 8 LYS B CA 1
ATOM 5720 C C . LYS B 1 8 ? 11.602 3.463 10.648 1 72.81 8 LYS B C 1
ATOM 5722 O O . LYS B 1 8 ? 11.312 2.443 10.016 1 72.81 8 LYS B O 1
ATOM 5727 N N . ILE B 1 9 ? 12.648 3.713 11.281 1 75 9 ILE B N 1
ATOM 5728 C CA . ILE B 1 9 ? 13.711 2.717 11.203 1 75 9 ILE B CA 1
ATOM 5729 C C . ILE B 1 9 ? 13.242 1.408 11.836 1 75 9 ILE B C 1
ATOM 5731 O O . ILE B 1 9 ? 13.484 0.328 11.289 1 75 9 ILE B O 1
ATOM 5735 N N . LEU B 1 10 ? 12.508 1.541 12.875 1 77.81 10 LEU B N 1
ATOM 5736 C CA . LEU B 1 10 ? 12 0.36 13.562 1 77.81 10 LEU B CA 1
ATOM 5737 C C . LEU B 1 10 ? 11.008 -0.393 12.688 1 77.81 10 LEU B C 1
ATOM 5739 O O . LEU B 1 10 ? 11.039 -1.624 12.617 1 77.81 10 LEU B O 1
ATOM 5743 N N . PHE B 1 11 ? 10.203 0.306 12.047 1 76.5 11 PHE B N 1
ATOM 5744 C CA . PHE B 1 11 ? 9.203 -0.333 11.195 1 76.5 11 PHE B CA 1
ATOM 5745 C C . PHE B 1 11 ? 9.867 -1.024 10.008 1 76.5 11 PHE B C 1
ATOM 5747 O O . PHE B 1 11 ? 9.438 -2.102 9.594 1 76.5 11 PHE B O 1
ATOM 5754 N N . PHE B 1 12 ? 10.883 -0.373 9.461 1 78.94 12 PHE B N 1
ATOM 5755 C CA . PHE B 1 12 ? 11.594 -0.969 8.336 1 78.94 12 PHE B CA 1
ATOM 5756 C C . PHE B 1 12 ? 12.305 -2.248 8.766 1 78.94 12 PHE B C 1
ATOM 5758 O O . PHE B 1 12 ? 12.297 -3.24 8.031 1 78.94 12 PHE B O 1
ATOM 5765 N N . PHE B 1 13 ? 12.781 -2.17 9.969 1 80.31 13 PHE B N 1
ATOM 5766 C CA . PHE B 1 13 ? 13.469 -3.346 10.484 1 80.31 13 PHE B CA 1
ATOM 5767 C C . PHE B 1 13 ? 12.484 -4.473 10.766 1 80.31 13 PHE B C 1
ATOM 5769 O O . PHE B 1 13 ? 12.766 -5.637 10.492 1 80.31 13 PHE B O 1
ATOM 5776 N N . ILE B 1 14 ? 11.352 -4.152 11.234 1 81.19 14 ILE B N 1
ATOM 5777 C CA . ILE B 1 14 ? 10.328 -5.152 11.523 1 81.19 14 ILE B CA 1
ATOM 5778 C C . ILE B 1 14 ? 9.836 -5.777 10.227 1 81.19 14 ILE B C 1
ATOM 5780 O O . ILE B 1 14 ? 9.641 -6.992 10.148 1 81.19 14 ILE B O 1
ATOM 5784 N N . SER B 1 15 ? 9.617 -4.914 9.242 1 81 15 SER B N 1
ATOM 5785 C CA . SER B 1 15 ? 9.188 -5.426 7.941 1 81 15 SER B CA 1
ATOM 5786 C C . SER B 1 15 ? 10.227 -6.367 7.344 1 81 15 SER B C 1
ATOM 5788 O O . SER B 1 15 ? 9.875 -7.418 6.797 1 81 15 SER B O 1
ATOM 5790 N N . PHE B 1 16 ? 11.484 -5.965 7.5 1 85.62 16 PHE B N 1
ATOM 5791 C CA . PHE B 1 16 ? 12.562 -6.797 6.996 1 85.62 16 PHE B CA 1
ATOM 5792 C C . PHE B 1 16 ? 12.609 -8.133 7.727 1 85.62 16 PHE B C 1
ATOM 5794 O O . PHE B 1 16 ? 12.711 -9.188 7.098 1 85.62 16 PHE B O 1
ATOM 5801 N N . ILE B 1 17 ? 12.438 -8.117 8.984 1 85.88 17 ILE B N 1
ATOM 5802 C CA . ILE B 1 17 ? 12.5 -9.328 9.789 1 85.88 17 ILE B CA 1
ATOM 5803 C C . ILE B 1 17 ? 11.305 -10.227 9.469 1 85.88 17 ILE B C 1
ATOM 5805 O O . ILE B 1 17 ? 11.453 -11.445 9.328 1 85.88 17 ILE B O 1
ATOM 5809 N N . LEU B 1 18 ? 10.188 -9.664 9.383 1 83.5 18 LEU B N 1
ATOM 5810 C CA . LEU B 1 18 ? 8.977 -10.43 9.078 1 83.5 18 LEU B CA 1
ATOM 5811 C C . LEU B 1 18 ? 9.086 -11.086 7.707 1 83.5 18 LEU B C 1
ATOM 5813 O O . LEU B 1 18 ? 8.742 -12.266 7.555 1 83.5 18 LEU B O 1
ATOM 5817 N N . LEU B 1 19 ? 9.555 -10.328 6.754 1 85.69 19 LEU B N 1
ATOM 5818 C CA . LEU B 1 19 ? 9.664 -10.875 5.402 1 85.69 19 LEU B CA 1
ATOM 5819 C C . LEU B 1 19 ? 10.734 -11.961 5.34 1 85.69 19 LEU B C 1
ATOM 5821 O O . LEU B 1 19 ? 10.555 -12.969 4.656 1 85.69 19 LEU B O 1
ATOM 5825 N N . THR B 1 20 ? 11.844 -11.688 6.039 1 85.81 20 THR B N 1
ATOM 5826 C CA . THR B 1 20 ? 12.898 -12.695 6.066 1 85.81 20 THR B CA 1
ATOM 5827 C C . THR B 1 20 ? 12.422 -13.961 6.762 1 85.81 20 THR B C 1
ATOM 5829 O O . THR B 1 20 ? 12.727 -15.07 6.324 1 85.81 20 THR B O 1
ATOM 5832 N N . PHE B 1 21 ? 11.641 -13.781 7.762 1 86.69 21 PHE B N 1
ATOM 5833 C CA . PHE B 1 21 ? 11.062 -14.922 8.461 1 86.69 21 PHE B CA 1
ATOM 5834 C C . PHE B 1 21 ? 10.133 -15.703 7.543 1 86.69 21 PHE B C 1
ATOM 5836 O O . PHE B 1 21 ? 10.195 -16.938 7.488 1 86.69 21 PHE B O 1
ATOM 5843 N N . CYS B 1 22 ? 9.289 -15 6.805 1 83.5 22 CYS B N 1
ATOM 5844 C CA . CYS B 1 22 ? 8.375 -15.656 5.875 1 83.5 22 CYS B CA 1
ATOM 5845 C C . CYS B 1 22 ? 9.133 -16.359 4.758 1 83.5 22 CYS B C 1
ATOM 5847 O O . CYS B 1 22 ? 8.766 -17.469 4.355 1 83.5 22 CYS B O 1
ATOM 5849 N N . TYR B 1 23 ? 10.141 -15.734 4.316 1 85.12 23 TYR B N 1
ATOM 5850 C CA . TYR B 1 23 ? 10.953 -16.297 3.242 1 85.12 23 TYR B CA 1
ATOM 5851 C C . TYR B 1 23 ? 11.648 -17.578 3.691 1 85.12 23 TYR B C 1
ATOM 5853 O O . TYR B 1 23 ? 11.695 -18.562 2.943 1 85.12 23 TYR B O 1
ATOM 5861 N N . LEU B 1 24 ? 12.102 -17.641 4.855 1 84.06 24 LEU B N 1
ATOM 5862 C CA . LEU B 1 24 ? 12.859 -18.797 5.344 1 84.06 24 LEU B CA 1
ATOM 5863 C C . LEU B 1 24 ? 11.93 -19.922 5.766 1 84.06 24 LEU B C 1
ATOM 5865 O O . LEU B 1 24 ? 12.266 -21.094 5.621 1 84.06 24 LEU B O 1
ATOM 5869 N N . ASN B 1 25 ? 10.672 -19.578 6.223 1 79.94 25 ASN B N 1
ATOM 5870 C CA . ASN B 1 25 ? 9.828 -20.609 6.809 1 79.94 25 ASN B CA 1
ATOM 5871 C C . ASN B 1 25 ? 8.68 -20.984 5.879 1 79.94 25 ASN B C 1
ATOM 5873 O O . ASN B 1 25 ? 8.141 -22.094 5.965 1 79.94 25 ASN B O 1
ATOM 5877 N N . PHE B 1 26 ? 8.242 -20.125 5.062 1 75 26 PHE B N 1
ATOM 5878 C CA . PHE B 1 26 ? 7.07 -20.406 4.242 1 75 26 PHE B CA 1
ATOM 5879 C C . PHE B 1 26 ? 7.434 -20.422 2.762 1 75 26 PHE B C 1
ATOM 5881 O O . PHE B 1 26 ? 6.598 -20.109 1.911 1 75 26 PHE B O 1
ATOM 5888 N N . ASN B 1 27 ? 8.602 -20.719 2.471 1 71.62 27 ASN B N 1
ATOM 5889 C CA . ASN B 1 27 ? 9.062 -20.719 1.088 1 71.62 27 ASN B CA 1
ATOM 5890 C C . ASN B 1 27 ? 8.328 -21.734 0.236 1 71.62 27 ASN B C 1
ATOM 5892 O O . ASN B 1 27 ? 8.07 -21.5 -0.947 1 71.62 27 ASN B O 1
ATOM 5896 N N . LYS B 1 28 ? 7.926 -22.828 0.814 1 70.56 28 LYS B N 1
ATOM 5897 C CA . LYS B 1 28 ? 7.234 -23.875 0.061 1 70.56 28 LYS B CA 1
ATOM 5898 C C . LYS B 1 28 ? 5.906 -23.359 -0.488 1 70.56 28 LYS B C 1
ATOM 5900 O O . LYS B 1 28 ? 5.535 -23.672 -1.62 1 70.56 28 LYS B O 1
ATOM 5905 N N . ILE B 1 29 ? 5.348 -22.438 0.252 1 69.81 29 ILE B N 1
ATOM 5906 C CA . ILE B 1 29 ? 4.027 -21.938 -0.117 1 69.81 29 ILE B CA 1
ATOM 5907 C C . ILE B 1 29 ? 4.168 -20.844 -1.172 1 69.81 29 ILE B C 1
ATOM 5909 O O . ILE B 1 29 ? 3.391 -20.797 -2.129 1 69.81 29 ILE B O 1
ATOM 5913 N N . THR B 1 30 ? 5.262 -20.125 -1.116 1 76.81 30 THR B N 1
ATOM 5914 C CA . THR B 1 30 ? 5.328 -18.922 -1.955 1 76.81 30 THR B CA 1
ATOM 5915 C C . THR B 1 30 ? 6.199 -19.172 -3.182 1 76.81 30 THR B C 1
ATOM 5917 O O . THR B 1 30 ? 6.227 -18.359 -4.105 1 76.81 30 THR B O 1
ATOM 5920 N N . SER B 1 31 ? 6.867 -20.359 -3.156 1 78.94 31 SER B N 1
ATOM 5921 C CA . SER B 1 31 ? 7.777 -20.641 -4.262 1 78.94 31 SER B CA 1
ATOM 5922 C C . SER B 1 31 ? 7.027 -20.719 -5.586 1 78.94 31 SER B C 1
ATOM 5924 O O . SER B 1 31 ? 7.574 -20.375 -6.637 1 78.94 31 SER B O 1
ATOM 5926 N N . ASN B 1 32 ? 5.781 -21.078 -5.5 1 80.19 32 ASN B N 1
ATOM 5927 C CA . ASN B 1 32 ? 4.977 -21.219 -6.711 1 80.19 32 ASN B CA 1
ATOM 5928 C C . ASN B 1 32 ? 4.727 -19.859 -7.367 1 80.19 32 ASN B C 1
ATOM 5930 O O . ASN B 1 32 ? 4.668 -19.766 -8.594 1 80.19 32 ASN B O 1
ATOM 5934 N N . PHE B 1 33 ? 4.684 -18.906 -6.551 1 84.5 33 PHE B N 1
ATOM 5935 C CA . PHE B 1 33 ? 4.477 -17.578 -7.105 1 84.5 33 PHE B CA 1
ATOM 5936 C C . PHE B 1 33 ? 5.742 -17.078 -7.801 1 84.5 33 PHE B C 1
ATOM 5938 O O . PHE B 1 33 ? 5.668 -16.438 -8.859 1 84.5 33 PHE B O 1
ATOM 5945 N N . ASP B 1 34 ? 6.887 -17.391 -7.195 1 88.69 34 ASP B N 1
ATOM 5946 C CA . ASP B 1 34 ? 8.164 -17 -7.777 1 88.69 34 ASP B CA 1
ATOM 5947 C C . ASP B 1 34 ? 8.383 -17.672 -9.133 1 88.69 34 ASP B C 1
ATOM 5949 O O . ASP B 1 34 ? 8.859 -17.047 -10.078 1 88.69 34 ASP B O 1
ATOM 5953 N N . GLU B 1 35 ? 8.031 -18.938 -9.211 1 87.12 35 GLU B N 1
ATOM 5954 C CA . GLU B 1 35 ? 8.188 -19.688 -10.461 1 87.12 35 GLU B CA 1
ATOM 5955 C C . GLU B 1 35 ? 7.262 -19.156 -11.547 1 87.12 35 GLU B C 1
ATOM 5957 O O . GLU B 1 35 ? 7.609 -19.172 -12.727 1 87.12 35 GLU B O 1
ATOM 5962 N N . ARG B 1 36 ? 6.125 -18.688 -11.125 1 85.75 36 ARG B N 1
ATOM 5963 C CA . ARG B 1 36 ? 5.207 -18.125 -12.102 1 85.75 36 ARG B CA 1
ATOM 5964 C C . ARG B 1 36 ? 5.793 -16.859 -12.727 1 85.75 36 ARG B C 1
ATOM 5966 O O . ARG B 1 36 ? 5.613 -16.609 -13.914 1 85.75 36 ARG B O 1
ATOM 5973 N N . ILE B 1 37 ? 6.434 -16.094 -11.922 1 88.19 37 ILE B N 1
ATOM 5974 C CA . ILE B 1 37 ? 7.074 -14.883 -12.438 1 88.19 37 ILE B CA 1
ATOM 5975 C C . ILE B 1 37 ? 8.156 -15.258 -13.445 1 88.19 37 ILE B C 1
ATOM 5977 O O . ILE B 1 37 ? 8.258 -14.656 -14.516 1 88.19 37 ILE B O 1
ATOM 5981 N N . ARG B 1 38 ? 8.898 -16.234 -13.133 1 90.62 38 ARG B N 1
ATOM 5982 C CA . ARG B 1 38 ? 9.953 -16.688 -14.039 1 90.62 38 ARG B CA 1
ATOM 5983 C C . ARG B 1 38 ? 9.359 -17.219 -15.344 1 90.62 38 ARG B C 1
ATOM 5985 O O . ARG B 1 38 ? 9.961 -17.062 -16.406 1 90.62 38 ARG B O 1
ATOM 5992 N N . GLU B 1 39 ? 8.172 -17.906 -15.25 1 88.75 39 GLU B N 1
ATOM 5993 C CA . GLU B 1 39 ? 7.477 -18.375 -16.453 1 88.75 39 GLU B CA 1
ATOM 5994 C C . GLU B 1 39 ? 7.102 -17.203 -17.359 1 88.75 39 GLU B C 1
ATOM 5996 O O . GLU B 1 39 ? 7.184 -17.312 -18.578 1 88.75 39 GLU B O 1
ATOM 6001 N N . ILE B 1 40 ? 6.727 -16.125 -16.734 1 89.06 40 ILE B N 1
ATOM 6002 C CA . ILE B 1 40 ? 6.391 -14.938 -17.5 1 89.06 40 ILE B CA 1
ATOM 6003 C C . ILE B 1 40 ? 7.637 -14.414 -18.203 1 89.06 40 ILE B C 1
ATOM 6005 O O . ILE B 1 40 ? 7.57 -13.969 -19.359 1 89.06 40 ILE B O 1
ATOM 6009 N N . PHE B 1 41 ? 8.828 -14.5 -17.547 1 93.44 41 PHE B N 1
ATOM 6010 C CA . PHE B 1 41 ? 10.086 -14.094 -18.156 1 93.44 41 PHE B CA 1
ATOM 6011 C C . PHE B 1 41 ? 10.383 -14.938 -19.391 1 93.44 41 PHE B C 1
ATOM 6013 O O . PHE B 1 41 ? 10.805 -14.414 -20.422 1 93.44 41 PHE B O 1
ATOM 6020 N N . PHE B 1 42 ? 10.109 -16.281 -19.297 1 93.12 42 PHE B N 1
ATOM 6021 C CA . PHE B 1 42 ? 10.32 -17.172 -20.422 1 93.12 42 PHE B CA 1
ATOM 6022 C C . PHE B 1 42 ? 9.391 -16.828 -21.578 1 93.12 42 PHE B C 1
ATOM 6024 O O . PHE B 1 42 ? 9.797 -16.828 -22.734 1 93.12 42 PHE B O 1
ATOM 6031 N N . GLU B 1 43 ? 8.148 -16.5 -21.219 1 88.94 43 GLU B N 1
ATOM 6032 C CA . GLU B 1 43 ? 7.168 -16.141 -22.234 1 88.94 43 GLU B CA 1
ATOM 6033 C C . GLU B 1 43 ? 7.578 -14.852 -22.953 1 88.94 43 GLU B C 1
ATOM 6035 O O . GLU B 1 43 ? 7.41 -14.742 -24.172 1 88.94 43 GLU B O 1
ATOM 6040 N N . ILE B 1 44 ? 8.102 -13.93 -22.203 1 90.75 44 ILE B N 1
ATOM 6041 C CA . ILE B 1 44 ? 8.555 -12.664 -22.766 1 90.75 44 ILE B CA 1
ATOM 6042 C C . ILE B 1 44 ? 9.773 -12.906 -23.656 1 90.75 44 ILE B C 1
ATOM 6044 O O . ILE B 1 44 ? 9.883 -12.328 -24.734 1 90.75 44 ILE B O 1
ATOM 6048 N N . ARG B 1 45 ? 10.719 -13.758 -23.172 1 93.44 45 ARG B N 1
ATOM 6049 C CA . ARG B 1 45 ? 11.906 -14.094 -23.953 1 93.44 45 ARG B CA 1
ATOM 6050 C C . ARG B 1 45 ? 11.523 -14.727 -25.281 1 93.44 45 ARG B C 1
ATOM 6052 O O . ARG B 1 45 ? 12.125 -14.438 -26.312 1 93.44 45 ARG B O 1
ATOM 6059 N N . GLY B 1 46 ? 10.531 -15.703 -25.203 1 93.12 46 GLY B N 1
ATOM 6060 C CA . GLY B 1 46 ? 10.133 -16.438 -26.391 1 93.12 46 GLY B CA 1
ATOM 6061 C C . GLY B 1 46 ? 11.031 -17.625 -26.688 1 93.12 46 GLY B C 1
ATOM 6062 O O . GLY B 1 46 ? 11.93 -17.938 -25.906 1 93.12 46 GLY B O 1
ATOM 6063 N N . GLU B 1 47 ? 10.758 -18.344 -27.766 1 95.19 47 GLU B N 1
ATOM 6064 C CA . GLU B 1 47 ? 11.516 -19.531 -28.172 1 95.19 47 GLU B CA 1
ATOM 6065 C C . GLU B 1 47 ? 12.883 -19.141 -28.734 1 95.19 47 GLU B C 1
ATOM 6067 O O . GLU B 1 47 ? 13.047 -18.047 -29.281 1 95.19 47 GLU B O 1
ATOM 6072 N N . ILE B 1 48 ? 13.891 -19.906 -28.5 1 94.94 48 ILE B N 1
ATOM 6073 C CA . ILE B 1 48 ? 15.234 -19.656 -29 1 94.94 48 ILE B CA 1
ATOM 6074 C C . ILE B 1 48 ? 15.695 -20.828 -29.859 1 94.94 48 ILE B C 1
ATOM 6076 O O . ILE B 1 48 ? 15.25 -21.969 -29.656 1 94.94 48 ILE B O 1
ATOM 6080 N N . PRO B 1 49 ? 16.594 -20.625 -30.766 1 94.81 49 PRO B N 1
ATOM 6081 C CA . PRO B 1 49 ? 17.062 -21.688 -31.656 1 94.81 49 PRO B CA 1
ATOM 6082 C C . PRO B 1 49 ? 17.891 -22.734 -30.922 1 94.81 49 PRO B C 1
ATOM 6084 O O . PRO B 1 49 ? 18.562 -22.422 -29.938 1 94.81 49 PRO B O 1
ATOM 6087 N N . THR B 1 50 ? 17.844 -24 -31.469 1 96.44 50 THR B N 1
ATOM 6088 C CA . THR B 1 50 ? 18.625 -25.094 -30.922 1 96.44 50 THR B CA 1
ATOM 6089 C C . THR B 1 50 ? 20 -25.172 -31.594 1 96.44 50 THR B C 1
ATOM 6091 O O . THR B 1 50 ? 20.266 -24.438 -32.531 1 96.44 50 THR B O 1
ATOM 6094 N N . THR B 1 51 ? 20.938 -26.031 -31.109 1 95.88 51 THR B N 1
ATOM 6095 C CA . THR B 1 51 ? 22.25 -26.234 -31.688 1 95.88 51 THR B CA 1
ATOM 6096 C C . THR B 1 51 ? 22.172 -27.078 -32.969 1 95.88 51 THR B C 1
ATOM 6098 O O . THR B 1 51 ? 23.141 -27.172 -33.719 1 95.88 51 THR B O 1
ATOM 6101 N N . ASN B 1 52 ? 21.109 -27.75 -33.25 1 95.62 52 ASN B N 1
ATOM 6102 C CA . ASN B 1 52 ? 20.891 -28.656 -34.375 1 95.62 52 ASN B CA 1
ATOM 6103 C C . ASN B 1 52 ? 21.781 -29.891 -34.281 1 95.62 52 ASN B C 1
ATOM 6105 O O . ASN B 1 52 ? 22.188 -30.453 -35.281 1 95.62 52 ASN B O 1
ATOM 6109 N N . LYS B 1 53 ? 22.125 -30.281 -33.062 1 97.19 53 LYS B N 1
ATOM 6110 C CA . LYS B 1 53 ? 22.984 -31.438 -32.844 1 97.19 53 LYS B CA 1
ATOM 6111 C C . LYS B 1 53 ? 22.203 -32.625 -32.281 1 97.19 53 LYS B C 1
ATOM 6113 O O . LYS B 1 53 ? 22.75 -33.719 -32.125 1 97.19 53 LYS B O 1
ATOM 6118 N N . VAL B 1 54 ? 20.969 -32.406 -31.969 1 98 54 VAL B N 1
ATOM 6119 C CA . VAL B 1 54 ? 20.125 -33.438 -31.375 1 98 54 VAL B CA 1
ATOM 6120 C C . VAL B 1 54 ? 18.953 -33.719 -32.281 1 98 54 VAL B C 1
ATOM 6122 O O . VAL B 1 54 ? 18.281 -32.812 -32.781 1 98 54 VAL B O 1
ATOM 6125 N N . VAL B 1 55 ? 18.734 -34.969 -32.531 1 98.25 55 VAL B N 1
ATOM 6126 C CA . VAL B 1 55 ? 17.609 -35.406 -33.375 1 98.25 55 VAL B CA 1
ATOM 6127 C C . VAL B 1 55 ? 16.797 -36.469 -32.625 1 98.25 55 VAL B C 1
ATOM 6129 O O . VAL B 1 55 ? 17.359 -37.312 -31.922 1 98.25 55 VAL B O 1
ATOM 6132 N N . ILE B 1 56 ? 15.531 -36.375 -32.75 1 97.81 56 ILE B N 1
ATOM 6133 C CA . ILE B 1 56 ? 14.648 -37.312 -32.062 1 97.81 56 ILE B CA 1
ATOM 6134 C C . ILE B 1 56 ? 14.008 -38.281 -33.062 1 97.81 56 ILE B C 1
ATOM 6136 O O . ILE B 1 56 ? 13.383 -37.844 -34.031 1 97.81 56 ILE B O 1
ATOM 6140 N N . ILE B 1 57 ? 14.258 -39.5 -32.844 1 98.06 57 ILE B N 1
ATOM 6141 C CA . ILE B 1 57 ? 13.539 -40.531 -33.594 1 98.06 57 ILE B CA 1
ATOM 6142 C C . ILE B 1 57 ? 12.234 -40.875 -32.875 1 98.06 57 ILE B C 1
ATOM 6144 O O . ILE B 1 57 ? 12.266 -41.469 -31.781 1 98.06 57 ILE B O 1
ATOM 6148 N N . ASP B 1 58 ? 11.172 -40.625 -33.531 1 94.88 58 ASP B N 1
ATOM 6149 C CA . ASP B 1 58 ? 9.875 -40.594 -32.844 1 94.88 58 ASP B CA 1
ATOM 6150 C C . ASP B 1 58 ? 9.062 -41.844 -33.219 1 94.88 58 ASP B C 1
ATOM 6152 O O . ASP B 1 58 ? 8.867 -42.156 -34.375 1 94.88 58 ASP B O 1
ATOM 6156 N N . ILE B 1 59 ? 8.758 -42.531 -32.125 1 92.75 59 ILE B N 1
ATOM 6157 C CA . ILE B 1 59 ? 7.715 -43.531 -32.312 1 92.75 59 ILE B CA 1
ATOM 6158 C C . ILE B 1 59 ? 6.352 -42.875 -32.406 1 92.75 59 ILE B C 1
ATOM 6160 O O . ILE B 1 59 ? 5.645 -42.719 -31.422 1 92.75 59 ILE B O 1
ATOM 6164 N N . ASP B 1 60 ? 6 -42.562 -33.625 1 88.38 60 ASP B N 1
ATOM 6165 C CA . ASP B 1 60 ? 4.836 -41.719 -33.875 1 88.38 60 ASP B CA 1
ATOM 6166 C C . ASP B 1 60 ? 3.65 -42.531 -34.375 1 88.38 60 ASP B C 1
ATOM 6168 O O . ASP B 1 60 ? 3.723 -43.75 -34.406 1 88.38 60 ASP B O 1
ATOM 6172 N N . GLU B 1 61 ? 2.672 -41.875 -34.656 1 82.62 61 GLU B N 1
ATOM 6173 C CA . GLU B 1 61 ? 1.44 -42.531 -35.094 1 82.62 61 GLU B CA 1
ATOM 6174 C C . GLU B 1 61 ? 1.635 -43.25 -36.438 1 82.62 61 GLU B C 1
ATOM 6176 O O . GLU B 1 61 ? 1.082 -44.312 -36.656 1 82.62 61 GLU B O 1
ATOM 6181 N N . LYS B 1 62 ? 2.424 -42.594 -37.219 1 86.31 62 LYS B N 1
ATOM 6182 C CA . LYS B 1 62 ? 2.748 -43.188 -38.531 1 86.31 62 LYS B CA 1
ATOM 6183 C C . LYS B 1 62 ? 3.395 -44.562 -38.344 1 86.31 62 LYS B C 1
ATOM 6185 O O . LYS B 1 62 ? 3.051 -45.531 -39.062 1 86.31 62 LYS B O 1
ATOM 6190 N N . SER B 1 63 ? 4.258 -44.688 -37.469 1 91.31 63 SER B N 1
ATOM 6191 C CA . SER B 1 63 ? 4.961 -45.938 -37.219 1 91.31 63 SER B CA 1
ATOM 6192 C C . SER B 1 63 ? 4.027 -47 -36.625 1 91.31 63 SER B C 1
ATOM 6194 O O . SER B 1 63 ? 4.07 -48.156 -37 1 91.31 63 SER B O 1
ATOM 6196 N N . ILE B 1 64 ? 3.195 -46.594 -35.781 1 84.44 64 ILE B N 1
ATOM 6197 C CA . ILE B 1 64 ? 2.271 -47.531 -35.156 1 84.44 64 ILE B CA 1
ATOM 6198 C C . ILE B 1 64 ? 1.277 -48.062 -36.156 1 84.44 64 ILE B C 1
ATOM 6200 O O . ILE B 1 64 ? 0.959 -49.25 -36.156 1 84.44 64 ILE B O 1
ATOM 6204 N N . ASN B 1 65 ? 0.848 -47.188 -37 1 82.44 65 ASN B N 1
ATOM 6205 C CA . ASN B 1 65 ? -0.118 -47.594 -38 1 82.44 65 ASN B CA 1
ATOM 6206 C C . ASN B 1 65 ? 0.484 -48.594 -39 1 82.44 65 ASN B C 1
ATOM 6208 O O . ASN B 1 65 ? -0.208 -49.5 -39.469 1 82.44 65 ASN B O 1
ATOM 6212 N N . ALA B 1 66 ? 1.727 -48.469 -39.25 1 88.69 66 ALA B N 1
ATOM 6213 C CA . ALA B 1 66 ? 2.383 -49.312 -40.25 1 88.69 66 ALA B CA 1
ATOM 6214 C C . ALA B 1 66 ? 2.879 -50.625 -39.625 1 88.69 66 ALA B C 1
ATOM 6216 O O . ALA B 1 66 ? 2.809 -51.656 -40.25 1 88.69 66 ALA B O 1
ATOM 6217 N N . LEU B 1 67 ? 3.389 -50.562 -38.406 1 89.12 67 LEU B N 1
ATOM 6218 C CA . LEU B 1 67 ? 4.105 -51.688 -37.844 1 89.12 67 LEU B CA 1
ATOM 6219 C C . LEU B 1 67 ? 3.23 -52.438 -36.844 1 89.12 67 LEU B C 1
ATOM 6221 O O . LEU B 1 67 ? 3.539 -53.562 -36.469 1 89.12 67 LEU B O 1
ATOM 6225 N N . GLY B 1 68 ? 2.189 -51.812 -36.438 1 77.69 68 GLY B N 1
ATOM 6226 C CA . GLY B 1 68 ? 1.293 -52.469 -35.5 1 77.69 68 GLY B CA 1
ATOM 6227 C C . GLY B 1 68 ? 1.429 -51.969 -34.094 1 77.69 68 GLY B C 1
ATOM 6228 O O . GLY B 1 68 ? 1.968 -50.875 -33.875 1 77.69 68 GLY B O 1
ATOM 6229 N N . GLN B 1 69 ? 1.009 -52.844 -33.188 1 78.81 69 GLN B N 1
ATOM 6230 C CA . GLN B 1 69 ? 0.861 -52.5 -31.781 1 78.81 69 GLN B CA 1
ATOM 6231 C C . GLN B 1 69 ? 2.223 -52.344 -31.109 1 78.81 69 GLN B C 1
ATOM 6233 O O . GLN B 1 69 ? 3.148 -53.094 -31.375 1 78.81 69 GLN B O 1
ATOM 6238 N N . TRP B 1 70 ? 2.279 -51.312 -30.219 1 83.25 70 TRP B N 1
ATOM 6239 C CA . TRP B 1 70 ? 3.449 -51.188 -29.344 1 83.25 70 TRP B CA 1
ATOM 6240 C C . TRP B 1 70 ? 3.373 -52.156 -28.188 1 83.25 70 TRP B C 1
ATOM 6242 O O . TRP B 1 70 ? 2.295 -52.406 -27.641 1 83.25 70 TRP B O 1
ATOM 6252 N N . PRO B 1 71 ? 4.586 -52.656 -27.781 1 87.38 71 PRO B N 1
ATOM 6253 C CA . PRO B 1 71 ? 5.945 -52.438 -28.281 1 87.38 71 PRO B CA 1
ATOM 6254 C C . PRO B 1 71 ? 6.215 -53.125 -29.609 1 87.38 71 PRO B C 1
ATOM 6256 O O . PRO B 1 71 ? 5.715 -54.25 -29.828 1 87.38 71 PRO B O 1
ATOM 6259 N N . PHE B 1 72 ? 7.051 -52.531 -30.406 1 89.56 72 PHE B N 1
ATOM 6260 C CA . PHE B 1 72 ? 7.434 -53.125 -31.688 1 89.56 72 PHE B CA 1
ATOM 6261 C C . PHE B 1 72 ? 8.312 -54.344 -31.469 1 89.56 72 PHE B C 1
ATOM 6263 O O . PHE B 1 72 ? 8.984 -54.469 -30.438 1 89.56 72 PHE B O 1
ATOM 6270 N N . SER B 1 73 ? 8.172 -55.219 -32.469 1 91.19 73 SER B N 1
ATOM 6271 C CA . SER B 1 73 ? 9.117 -56.344 -32.469 1 91.19 73 SER B CA 1
ATOM 6272 C C . SER B 1 73 ? 10.555 -55.844 -32.406 1 91.19 73 SER B C 1
ATOM 6274 O O . SER B 1 73 ? 10.914 -54.844 -33.031 1 91.19 73 SER B O 1
ATOM 6276 N N . ARG B 1 74 ? 11.344 -56.562 -31.641 1 95.75 74 ARG B N 1
ATOM 6277 C CA . ARG B 1 74 ? 12.695 -56.062 -31.344 1 95.75 74 ARG B CA 1
ATOM 6278 C C . ARG B 1 74 ? 13.586 -56.188 -32.594 1 95.75 74 ARG B C 1
ATOM 6280 O O . ARG B 1 74 ? 14.672 -55.594 -32.625 1 95.75 74 ARG B O 1
ATOM 6287 N N . ASP B 1 75 ? 13.125 -56.969 -33.594 1 95 75 ASP B N 1
ATOM 6288 C CA . ASP B 1 75 ? 13.859 -57 -34.844 1 95 75 ASP B CA 1
ATOM 6289 C C . ASP B 1 75 ? 13.797 -55.625 -35.531 1 95 75 ASP B C 1
ATOM 6291 O O . ASP B 1 75 ? 14.766 -55.219 -36.188 1 95 75 ASP B O 1
ATOM 6295 N N . TYR B 1 76 ? 12.656 -54.969 -35.438 1 96.12 76 TYR B N 1
ATOM 6296 C CA . TYR B 1 76 ? 12.555 -53.625 -36 1 96.12 76 TYR B CA 1
ATOM 6297 C C . TYR B 1 76 ? 13.508 -52.688 -35.281 1 96.12 76 TYR B C 1
ATOM 6299 O O . TYR B 1 76 ? 14.164 -51.875 -35.938 1 96.12 76 TYR B O 1
ATOM 6307 N N . MET B 1 77 ? 13.57 -52.781 -33.969 1 96.56 77 MET B N 1
ATOM 6308 C CA . MET B 1 77 ? 14.477 -51.938 -33.188 1 96.56 77 MET B CA 1
ATOM 6309 C C . MET B 1 77 ? 15.93 -52.188 -33.594 1 96.56 77 MET B C 1
ATOM 6311 O O . MET B 1 77 ? 16.703 -51.25 -33.719 1 96.56 77 MET B O 1
ATOM 6315 N N . ALA B 1 78 ? 16.234 -53.438 -33.719 1 97.38 78 ALA B N 1
ATOM 6316 C CA . ALA B 1 78 ? 17.594 -53.812 -34.125 1 97.38 78 ALA B CA 1
ATOM 6317 C C . ALA B 1 78 ? 17.953 -53.188 -35.469 1 97.38 78 ALA B C 1
ATOM 6319 O O . ALA B 1 78 ? 19.047 -52.656 -35.656 1 97.38 78 ALA B O 1
ATOM 6320 N N . GLN B 1 79 ? 17.016 -53.312 -36.375 1 97.5 79 GLN B N 1
ATOM 6321 C CA . GLN B 1 79 ? 17.25 -52.781 -37.719 1 97.5 79 GLN B CA 1
ATOM 6322 C C . GLN B 1 79 ? 17.422 -51.281 -37.688 1 97.5 79 GLN B C 1
ATOM 6324 O O . GLN B 1 79 ? 18.266 -50.719 -38.406 1 97.5 79 GLN B O 1
ATOM 6329 N N . VAL B 1 80 ? 16.625 -50.594 -36.938 1 98.12 80 VAL B N 1
ATOM 6330 C CA . VAL B 1 80 ? 16.688 -49.156 -36.812 1 98.12 80 VAL B CA 1
ATOM 6331 C C . VAL B 1 80 ? 18.047 -48.75 -36.25 1 98.12 80 VAL B C 1
ATOM 6333 O O . VAL B 1 80 ? 18.688 -47.812 -36.75 1 98.12 80 VAL B O 1
ATOM 6336 N N . LEU B 1 81 ? 18.484 -49.438 -35.219 1 97.69 81 LEU B N 1
ATOM 6337 C CA . LEU B 1 81 ? 19.781 -49.125 -34.594 1 97.69 81 LEU B CA 1
ATOM 6338 C C . LEU B 1 81 ? 20.906 -49.344 -35.625 1 97.69 81 LEU B C 1
ATOM 6340 O O . LEU B 1 81 ? 21.844 -48.531 -35.688 1 97.69 81 LEU B O 1
ATOM 6344 N N . ALA B 1 82 ? 20.781 -50.406 -36.344 1 97.38 82 ALA B N 1
ATOM 6345 C CA . ALA B 1 82 ? 21.797 -50.688 -37.375 1 97.38 82 ALA B CA 1
ATOM 6346 C C . ALA B 1 82 ? 21.812 -49.594 -38.438 1 97.38 82 ALA B C 1
ATOM 6348 O O . ALA B 1 82 ? 22.875 -49.156 -38.844 1 97.38 82 ALA B O 1
ATOM 6349 N N . ASN B 1 83 ? 20.609 -49.188 -38.875 1 97.88 83 ASN B N 1
ATOM 6350 C CA . ASN B 1 83 ? 20.5 -48.156 -39.875 1 97.88 83 ASN B CA 1
ATOM 6351 C C . ASN B 1 83 ? 21.078 -46.844 -39.406 1 97.88 83 ASN B C 1
ATOM 6353 O O . ASN B 1 83 ? 21.734 -46.125 -40.156 1 97.88 83 ASN B O 1
ATOM 6357 N N . LEU B 1 84 ? 20.828 -46.5 -38.156 1 98.19 84 LEU B N 1
ATOM 6358 C CA . LEU B 1 84 ? 21.344 -45.281 -37.594 1 98.19 84 LEU B CA 1
ATOM 6359 C C . LEU B 1 84 ? 22.859 -45.312 -37.531 1 98.19 84 LEU B C 1
ATOM 6361 O O . LEU B 1 84 ? 23.531 -44.312 -37.844 1 98.19 84 LEU B O 1
ATOM 6365 N N . THR B 1 85 ? 23.391 -46.406 -37.094 1 96.75 85 THR B N 1
ATOM 6366 C CA . THR B 1 85 ? 24.828 -46.562 -36.969 1 96.75 85 THR B CA 1
ATOM 6367 C C . THR B 1 85 ? 25.484 -46.469 -38.344 1 96.75 85 THR B C 1
ATOM 6369 O O . THR B 1 85 ? 26.516 -45.844 -38.531 1 96.75 85 THR B O 1
ATOM 6372 N N . ASN B 1 86 ? 24.859 -47.125 -39.312 1 96.62 86 ASN B N 1
ATOM 6373 C CA . ASN B 1 86 ? 25.391 -47.125 -40.688 1 96.62 86 ASN B CA 1
ATOM 6374 C C . ASN B 1 86 ? 25.344 -45.688 -41.281 1 96.62 86 ASN B C 1
ATOM 6376 O O . ASN B 1 86 ? 26.188 -45.344 -42.125 1 96.62 86 ASN B O 1
ATOM 6380 N N . ALA B 1 87 ? 24.422 -44.938 -40.781 1 97.12 87 ALA B N 1
ATOM 6381 C CA . ALA B 1 87 ? 24.297 -43.562 -41.281 1 97.12 87 ALA B CA 1
ATOM 6382 C C . ALA B 1 87 ? 25.25 -42.625 -40.531 1 97.12 87 ALA B C 1
ATOM 6384 O O . ALA B 1 87 ? 25.312 -41.438 -40.844 1 97.12 87 ALA B O 1
ATOM 6385 N N . GLY B 1 88 ? 25.938 -43.125 -39.5 1 96.38 88 GLY B N 1
ATOM 6386 C CA . GLY B 1 88 ? 26.969 -42.344 -38.844 1 96.38 88 GLY B CA 1
ATOM 6387 C C . GLY B 1 88 ? 26.484 -41.656 -37.562 1 96.38 88 GLY B C 1
ATOM 6388 O O . GLY B 1 88 ? 27 -40.625 -37.188 1 96.38 88 GLY B O 1
ATOM 6389 N N . ALA B 1 89 ? 25.484 -42.219 -36.938 1 96.75 89 ALA B N 1
ATOM 6390 C CA . ALA B 1 89 ? 24.984 -41.625 -35.688 1 96.75 89 ALA B CA 1
ATOM 6391 C C . ALA B 1 89 ? 26.109 -41.531 -34.656 1 96.75 89 ALA B C 1
ATOM 6393 O O . ALA B 1 89 ? 26.922 -42.438 -34.5 1 96.75 89 ALA B O 1
ATOM 6394 N N . GLY B 1 90 ? 26.281 -40.406 -34.031 1 94.88 90 GLY B N 1
ATOM 6395 C CA . GLY B 1 90 ? 27.297 -40.219 -33 1 94.88 90 GLY B CA 1
ATOM 6396 C C . GLY B 1 90 ? 27.047 -41.062 -31.781 1 94.88 90 GLY B C 1
ATOM 6397 O O . GLY B 1 90 ? 27.906 -41.875 -31.391 1 94.88 90 GLY B O 1
ATOM 6398 N N . ILE B 1 91 ? 25.938 -40.812 -31.141 1 95.56 91 ILE B N 1
ATOM 6399 C CA . ILE B 1 91 ? 25.516 -41.562 -29.969 1 95.56 91 ILE B CA 1
ATOM 6400 C C . ILE B 1 91 ? 24 -41.719 -29.969 1 95.56 91 ILE B C 1
ATOM 6402 O O . ILE B 1 91 ? 23.281 -40.812 -30.422 1 95.56 91 ILE B O 1
ATOM 6406 N N . ILE B 1 92 ? 23.516 -42.875 -29.547 1 97.44 92 ILE B N 1
ATOM 6407 C CA . ILE B 1 92 ? 22.078 -43.156 -29.578 1 97.44 92 ILE B CA 1
ATOM 6408 C C . ILE B 1 92 ? 21.578 -43.438 -28.156 1 97.44 92 ILE B C 1
ATOM 6410 O O . ILE B 1 92 ? 22.094 -44.344 -27.469 1 97.44 92 ILE B O 1
ATOM 6414 N N . GLY B 1 93 ? 20.703 -42.562 -27.672 1 97.31 93 GLY B N 1
ATOM 6415 C CA . GLY B 1 93 ? 20.031 -42.781 -26.406 1 97.31 93 GLY B CA 1
ATOM 6416 C C . GLY B 1 93 ? 18.609 -43.312 -26.578 1 97.31 93 GLY B C 1
ATOM 6417 O O . GLY B 1 93 ? 17.828 -42.75 -27.344 1 97.31 93 GLY B O 1
ATOM 6418 N N . ILE B 1 94 ? 18.266 -44.344 -25.812 1 95.81 94 ILE B N 1
ATOM 6419 C CA . ILE B 1 94 ? 16.922 -44.938 -25.922 1 95.81 94 ILE B CA 1
ATOM 6420 C C . ILE B 1 94 ? 16.125 -44.594 -24.672 1 95.81 94 ILE B C 1
ATOM 6422 O O . ILE B 1 94 ? 16.453 -45.031 -23.562 1 95.81 94 ILE B O 1
ATOM 6426 N N . ASP B 1 95 ? 15.078 -43.844 -24.812 1 92.81 95 ASP B N 1
ATOM 6427 C CA . ASP B 1 95 ? 14.172 -43.5 -23.719 1 92.81 95 ASP B CA 1
ATOM 6428 C C . ASP B 1 95 ? 13.008 -44.5 -23.625 1 92.81 95 ASP B C 1
ATOM 6430 O O . ASP B 1 95 ? 11.844 -44.094 -23.625 1 92.81 95 ASP B O 1
ATOM 6434 N N . ILE B 1 96 ? 13.336 -45.75 -23.734 1 89.56 96 ILE B N 1
ATOM 6435 C CA . ILE B 1 96 ? 12.422 -46.875 -23.641 1 89.56 96 ILE B CA 1
ATOM 6436 C C . ILE B 1 96 ? 13.055 -47.969 -22.812 1 89.56 96 ILE B C 1
ATOM 6438 O O . ILE B 1 96 ? 14.273 -48.188 -22.859 1 89.56 96 ILE B O 1
ATOM 6442 N N . ILE B 1 97 ? 12.289 -48.688 -22.094 1 87.12 97 ILE B N 1
ATOM 6443 C CA . ILE B 1 97 ? 12.812 -49.781 -21.281 1 87.12 97 ILE B CA 1
ATOM 6444 C C . ILE B 1 97 ? 12.32 -51.125 -21.844 1 87.12 97 ILE B C 1
ATOM 6446 O O . ILE B 1 97 ? 11.164 -51.219 -22.25 1 87.12 97 ILE B O 1
ATOM 6450 N N . PHE B 1 98 ? 13.227 -52.062 -21.938 1 89.75 98 PHE B N 1
ATOM 6451 C CA . PHE B 1 98 ? 12.914 -53.438 -22.344 1 89.75 98 PHE B CA 1
ATOM 6452 C C . PHE B 1 98 ? 12.906 -54.375 -21.141 1 89.75 98 PHE B C 1
ATOM 6454 O O . PHE B 1 98 ? 13.766 -55.25 -21.031 1 89.75 98 PHE B O 1
ATOM 6461 N N . SER B 1 99 ? 11.891 -54.281 -20.406 1 84.88 99 SER B N 1
ATOM 6462 C CA . SER B 1 99 ? 11.875 -54.969 -19.109 1 84.88 99 SER B CA 1
ATOM 6463 C C . SER B 1 99 ? 11.344 -56.406 -19.234 1 84.88 99 SER B C 1
ATOM 6465 O O . SER B 1 99 ? 11.562 -57.219 -18.359 1 84.88 99 SER B O 1
ATOM 6467 N N . GLU B 1 100 ? 10.648 -56.75 -20.328 1 84.75 100 GLU B N 1
ATOM 6468 C CA . GLU B 1 100 ? 10.078 -58.062 -20.547 1 84.75 100 GLU B CA 1
ATOM 6469 C C . GLU B 1 100 ? 10.516 -58.656 -21.891 1 84.75 100 GLU B C 1
ATOM 6471 O O . GLU B 1 100 ? 10.875 -57.906 -22.797 1 84.75 100 GLU B O 1
ATOM 6476 N N . SER B 1 101 ? 10.43 -59.969 -21.953 1 88.44 101 SER B N 1
ATOM 6477 C CA . SER B 1 101 ? 10.805 -60.625 -23.203 1 88.44 101 SER B CA 1
ATOM 6478 C C . SER B 1 101 ? 9.859 -60.25 -24.328 1 88.44 101 SER B C 1
ATOM 6480 O O . SER B 1 101 ? 8.68 -60 -24.094 1 88.44 101 SER B O 1
ATOM 6482 N N . ASP B 1 102 ? 10.438 -60.25 -25.531 1 89.81 102 ASP B N 1
ATOM 6483 C CA . ASP B 1 102 ? 9.641 -59.938 -26.719 1 89.81 102 ASP B CA 1
ATOM 6484 C C . ASP B 1 102 ? 8.695 -61.094 -27.062 1 89.81 102 ASP B C 1
ATOM 6486 O O . ASP B 1 102 ? 9.141 -62.156 -27.5 1 89.81 102 ASP B O 1
ATOM 6490 N N . ARG B 1 103 ? 7.469 -60.844 -27.047 1 84.88 103 ARG B N 1
ATOM 6491 C CA . ARG B 1 103 ? 6.469 -61.875 -27.297 1 84.88 103 ARG B CA 1
ATOM 6492 C C . ARG B 1 103 ? 6.312 -62.125 -28.797 1 84.88 103 ARG B C 1
ATOM 6494 O O . ARG B 1 103 ? 5.75 -63.156 -29.188 1 84.88 103 ARG B O 1
ATOM 6501 N N . SER B 1 104 ? 6.809 -61.219 -29.5 1 85.31 104 SER B N 1
ATOM 6502 C CA . SER B 1 104 ? 6.699 -61.375 -30.953 1 85.31 104 SER B CA 1
ATOM 6503 C C . SER B 1 104 ? 7.871 -62.188 -31.5 1 85.31 104 SER B C 1
ATOM 6505 O O . SER B 1 104 ? 7.945 -62.438 -32.719 1 85.31 104 SER B O 1
ATOM 6507 N N . SER B 1 105 ? 8.719 -62.625 -30.609 1 90.75 105 SER B N 1
ATOM 6508 C CA . SER B 1 105 ? 9.828 -63.5 -31.031 1 90.75 105 SER B CA 1
ATOM 6509 C C . SER B 1 105 ? 9.328 -64.812 -31.547 1 90.75 105 SER B C 1
ATOM 6511 O O . SER B 1 105 ? 8.531 -65.5 -30.875 1 90.75 105 SER B O 1
ATOM 6513 N N . PRO B 1 106 ? 9.852 -65.25 -32.656 1 89.75 106 PRO B N 1
ATOM 6514 C CA . PRO B 1 106 ? 9.469 -66.562 -33.156 1 89.75 106 PRO B CA 1
ATOM 6515 C C . PRO B 1 106 ? 9.75 -67.688 -32.125 1 89.75 106 PRO B C 1
ATOM 6517 O O . PRO B 1 106 ? 8.969 -68.625 -32 1 89.75 106 PRO B O 1
ATOM 6520 N N . SER B 1 107 ? 10.82 -67.562 -31.438 1 90.12 107 SER B N 1
ATOM 6521 C CA . SER B 1 107 ? 11.141 -68.562 -30.406 1 90.12 107 SER B CA 1
ATOM 6522 C C . SER B 1 107 ? 10.078 -68.562 -29.312 1 90.12 107 SER B C 1
ATOM 6524 O O . SER B 1 107 ? 9.703 -69.688 -28.828 1 90.12 107 SER B O 1
ATOM 6526 N N . TYR B 1 108 ? 9.617 -67.438 -28.969 1 87.69 108 TYR B N 1
ATOM 6527 C CA . TYR B 1 108 ? 8.57 -67.375 -27.969 1 87.69 108 TYR B CA 1
ATOM 6528 C C . TYR B 1 108 ? 7.266 -67.938 -28.469 1 87.69 108 TYR B C 1
ATOM 6530 O O . TYR B 1 108 ? 6.602 -68.688 -27.75 1 87.69 108 TYR B O 1
ATOM 6538 N N . MET B 1 109 ? 6.926 -67.625 -29.672 1 87.38 109 MET B N 1
ATOM 6539 C CA . MET B 1 109 ? 5.691 -68.125 -30.266 1 87.38 109 MET B CA 1
ATOM 6540 C C . MET B 1 109 ? 5.723 -69.625 -30.422 1 87.38 109 MET B C 1
ATOM 6542 O O . MET B 1 109 ? 4.723 -70.312 -30.172 1 87.38 109 MET B O 1
ATOM 6546 N N . ALA B 1 110 ? 6.879 -70.062 -30.781 1 88.56 110 ALA B N 1
ATOM 6547 C CA . ALA B 1 110 ? 7.043 -71.5 -30.953 1 88.56 110 ALA B CA 1
ATOM 6548 C C . ALA B 1 110 ? 6.875 -72.25 -29.625 1 88.56 110 ALA B C 1
ATOM 6550 O O . ALA B 1 110 ? 6.246 -73.312 -29.578 1 88.56 110 ALA B O 1
ATOM 6551 N N . LYS B 1 111 ? 7.406 -71.75 -28.656 1 86.94 111 LYS B N 1
ATOM 6552 C CA . LYS B 1 111 ? 7.293 -72.312 -27.344 1 86.94 111 LYS B CA 1
ATOM 6553 C C . LYS B 1 111 ? 5.844 -72.312 -26.859 1 86.94 111 LYS B C 1
ATOM 6555 O O . LYS B 1 111 ? 5.379 -73.312 -26.266 1 86.94 111 LYS B O 1
ATOM 6560 N N . LYS B 1 112 ? 5.184 -71.25 -27.125 1 84.88 112 LYS B N 1
ATOM 6561 C CA . LYS B 1 112 ? 3.797 -71.125 -26.688 1 84.88 112 LYS B CA 1
ATOM 6562 C C . LYS B 1 112 ? 2.883 -72.062 -27.453 1 84.88 112 LYS B C 1
ATOM 6564 O O . LYS B 1 112 ? 1.89 -72.562 -26.906 1 84.88 112 LYS B O 1
ATOM 6569 N N . LEU B 1 113 ? 3.26 -72.312 -28.688 1 86.38 113 LEU B N 1
ATOM 6570 C CA . LEU B 1 113 ? 2.471 -73.25 -29.516 1 86.38 113 LEU B CA 1
ATOM 6571 C C . LEU B 1 113 ? 3.004 -74.688 -29.422 1 86.38 113 LEU B C 1
ATOM 6573 O O . LEU B 1 113 ? 2.553 -75.562 -30.156 1 86.38 113 LEU B O 1
ATOM 6577 N N . ASN B 1 114 ? 4.004 -74.938 -28.562 1 86.5 114 ASN B N 1
ATOM 6578 C CA . ASN B 1 114 ? 4.625 -76.25 -28.328 1 86.5 114 ASN B CA 1
ATOM 6579 C C . ASN B 1 114 ? 5.219 -76.812 -29.609 1 86.5 114 ASN B C 1
ATOM 6581 O O . ASN B 1 114 ? 4.992 -78 -29.938 1 86.5 114 ASN B O 1
ATOM 6585 N N . LEU B 1 115 ? 5.836 -75.938 -30.344 1 87.06 115 LEU B N 1
ATOM 6586 C CA . LEU B 1 115 ? 6.527 -76.375 -31.547 1 87.06 115 LEU B CA 1
ATOM 6587 C C . LEU B 1 115 ? 7.992 -76.688 -31.25 1 87.06 115 LEU B C 1
ATOM 6589 O O . LEU B 1 115 ? 8.633 -76 -30.469 1 87.06 115 LEU B O 1
ATOM 6593 N N . LYS B 1 116 ? 8.492 -77.75 -31.828 1 86.81 116 LYS B N 1
ATOM 6594 C CA . LYS B 1 116 ? 9.891 -78.125 -31.672 1 86.81 116 LYS B CA 1
ATOM 6595 C C . LYS B 1 116 ? 10.742 -77.562 -32.812 1 86.81 116 LYS B C 1
ATOM 6597 O O . LYS B 1 116 ? 10.273 -77.5 -33.969 1 86.81 116 LYS B O 1
ATOM 6602 N N . GLY B 1 117 ? 11.781 -76.938 -32.594 1 85.56 117 GLY B N 1
ATOM 6603 C CA . GLY B 1 117 ? 12.703 -76.438 -33.594 1 85.56 117 GLY B CA 1
ATOM 6604 C C . GLY B 1 117 ? 13.523 -75.25 -33.156 1 85.56 117 GLY B C 1
ATOM 6605 O O . GLY B 1 117 ? 13.453 -74.875 -31.984 1 85.56 117 GLY B O 1
ATOM 6606 N N . GLU B 1 118 ? 14.469 -74.875 -34.031 1 86.62 118 GLU B N 1
ATOM 6607 C CA . GLU B 1 118 ? 15.289 -73.688 -33.781 1 86.62 118 GLU B CA 1
ATOM 6608 C C . GLU B 1 118 ? 14.656 -72.438 -34.406 1 86.62 118 GLU B C 1
ATOM 6610 O O . GLU B 1 118 ? 14.477 -72.375 -35.625 1 86.62 118 GLU B O 1
ATOM 6615 N N . PHE B 1 119 ? 14.188 -71.562 -33.562 1 90.56 119 PHE B N 1
ATOM 6616 C CA . PHE B 1 119 ? 13.547 -70.312 -34.031 1 90.56 119 PHE B CA 1
ATOM 6617 C C . PHE B 1 119 ? 14.344 -69.125 -33.562 1 90.56 119 PHE B C 1
ATOM 6619 O O . PHE B 1 119 ? 15.008 -69.125 -32.531 1 90.56 119 PHE B O 1
ATOM 6626 N N . ARG B 1 120 ? 14.273 -68 -34.312 1 91.75 120 ARG B N 1
ATOM 6627 C CA . ARG B 1 120 ? 14.984 -66.75 -34.031 1 91.75 120 ARG B CA 1
ATOM 6628 C C . ARG B 1 120 ? 14.469 -66.125 -32.75 1 91.75 120 ARG B C 1
ATOM 6630 O O . ARG B 1 120 ? 13.258 -66.125 -32.5 1 91.75 120 ARG B O 1
ATOM 6637 N N . ASP B 1 121 ? 15.422 -65.688 -31.938 1 94.31 121 ASP B N 1
ATOM 6638 C CA . ASP B 1 121 ? 15.117 -64.938 -30.734 1 94.31 121 ASP B CA 1
ATOM 6639 C C . ASP B 1 121 ? 15.422 -63.469 -30.938 1 94.31 121 ASP B C 1
ATOM 6641 O O . ASP B 1 121 ? 16.594 -63.062 -31.016 1 94.31 121 ASP B O 1
ATOM 6645 N N . ASN B 1 122 ? 14.391 -62.688 -30.984 1 95.06 122 ASN B N 1
ATOM 6646 C CA . ASN B 1 122 ? 14.539 -61.25 -31.281 1 95.06 122 ASN B CA 1
ATOM 6647 C C . ASN B 1 122 ? 15.281 -60.5 -30.172 1 95.06 122 ASN B C 1
ATOM 6649 O O . ASN B 1 122 ? 15.883 -59.469 -30.406 1 95.06 122 ASN B O 1
ATOM 6653 N N . ASP B 1 123 ? 15.242 -61 -28.922 1 95.31 123 ASP B N 1
ATOM 6654 C CA . ASP B 1 123 ? 15.992 -60.375 -27.828 1 95.31 123 ASP B CA 1
ATOM 6655 C C . ASP B 1 123 ? 17.5 -60.562 -28.031 1 95.31 123 ASP B C 1
ATOM 6657 O O . ASP B 1 123 ? 18.281 -59.625 -27.797 1 95.31 123 ASP B O 1
ATOM 6661 N N . GLN B 1 124 ? 17.797 -61.719 -28.453 1 95.75 124 GLN B N 1
ATOM 6662 C CA . GLN B 1 124 ? 19.219 -61.969 -28.734 1 95.75 124 GLN B CA 1
ATOM 6663 C C . GLN B 1 124 ? 19.688 -61.188 -29.953 1 95.75 124 GLN B C 1
ATOM 6665 O O . GLN B 1 124 ? 20.828 -60.719 -29.984 1 95.75 124 GLN B O 1
ATOM 6670 N N . LEU B 1 125 ? 18.797 -61.062 -30.875 1 96.69 125 LEU B N 1
ATOM 6671 C CA . LEU B 1 125 ? 19.125 -60.281 -32.062 1 96.69 125 LEU B CA 1
ATOM 6672 C C . LEU B 1 125 ? 19.391 -58.844 -31.688 1 96.69 125 LEU B C 1
ATOM 6674 O O . LEU B 1 125 ? 20.375 -58.25 -32.125 1 96.69 125 LEU B O 1
ATOM 6678 N N . LEU B 1 126 ? 18.531 -58.25 -30.922 1 96.94 126 LEU B N 1
ATOM 6679 C CA . LEU B 1 126 ? 18.703 -56.875 -30.484 1 96.94 126 LEU B CA 1
ATOM 6680 C C . LEU B 1 126 ? 19.969 -56.719 -29.641 1 96.94 126 LEU B C 1
ATOM 6682 O O . LEU B 1 126 ? 20.688 -55.719 -29.797 1 96.94 126 LEU B O 1
ATOM 6686 N N . ALA B 1 127 ? 20.188 -57.656 -28.781 1 96.69 127 ALA B N 1
ATOM 6687 C CA . ALA B 1 127 ? 21.406 -57.625 -27.953 1 96.69 127 ALA B CA 1
ATOM 6688 C C . ALA B 1 127 ? 22.656 -57.594 -28.812 1 96.69 127 ALA B C 1
ATOM 6690 O O . ALA B 1 127 ? 23.594 -56.844 -28.531 1 96.69 127 ALA B O 1
ATOM 6691 N N . ALA B 1 128 ? 22.641 -58.375 -29.828 1 96.62 128 ALA B N 1
ATOM 6692 C CA . ALA B 1 128 ? 23.781 -58.438 -30.734 1 96.62 128 ALA B CA 1
ATOM 6693 C C . ALA B 1 128 ? 24.016 -57.125 -31.438 1 96.62 128 ALA B C 1
ATOM 6695 O O . ALA B 1 128 ? 25.156 -56.688 -31.594 1 96.62 128 ALA B O 1
ATOM 6696 N N . VAL B 1 129 ? 22.969 -56.5 -31.828 1 96.94 129 VAL B N 1
ATOM 6697 C CA . VAL B 1 129 ? 23.078 -55.25 -32.531 1 96.94 129 VAL B CA 1
ATOM 6698 C C . VAL B 1 129 ? 23.531 -54.156 -31.562 1 96.94 129 VAL B C 1
ATOM 6700 O O . VAL B 1 129 ? 24.359 -53.312 -31.922 1 96.94 129 VAL B O 1
ATOM 6703 N N . ILE B 1 130 ? 22.984 -54.125 -30.422 1 96.12 130 ILE B N 1
ATOM 6704 C CA . ILE B 1 130 ? 23.328 -53.125 -29.406 1 96.12 130 ILE B CA 1
ATOM 6705 C C . ILE B 1 130 ? 24.828 -53.188 -29.094 1 96.12 130 ILE B C 1
ATOM 6707 O O . ILE B 1 130 ? 25.469 -52.156 -28.922 1 96.12 130 ILE B O 1
ATOM 6711 N N . SER B 1 131 ? 25.359 -54.406 -29.094 1 94.5 131 SER B N 1
ATOM 6712 C CA . SER B 1 131 ? 26.766 -54.594 -28.766 1 94.5 131 SER B CA 1
ATOM 6713 C C . SER B 1 131 ? 27.656 -53.969 -29.844 1 94.5 131 SER B C 1
ATOM 6715 O O . SER B 1 131 ? 28.844 -53.688 -29.594 1 94.5 131 SER B O 1
ATOM 6717 N N . GLN B 1 132 ? 27.047 -53.719 -31 1 94.62 132 GLN B N 1
ATOM 6718 C CA . GLN B 1 132 ? 27.844 -53.219 -32.125 1 94.62 132 GLN B CA 1
ATOM 6719 C C . GLN B 1 132 ? 27.516 -51.75 -32.406 1 94.62 132 GLN B C 1
ATOM 6721 O O . GLN B 1 132 ? 27.969 -51.188 -33.406 1 94.62 132 GLN B O 1
ATOM 6726 N N . THR B 1 133 ? 26.719 -51.156 -31.609 1 93.31 133 THR B N 1
ATOM 6727 C CA . THR B 1 133 ? 26.266 -49.812 -31.828 1 93.31 133 THR B CA 1
ATOM 6728 C C . THR B 1 133 ? 26.562 -48.938 -30.609 1 93.31 133 THR B C 1
ATOM 6730 O O . THR B 1 133 ? 26.656 -49.438 -29.5 1 93.31 133 THR B O 1
ATOM 6733 N N . PRO B 1 134 ? 26.734 -47.688 -30.797 1 92.31 134 PRO B N 1
ATOM 6734 C CA . PRO B 1 134 ? 26.938 -46.781 -29.672 1 92.31 134 PRO B CA 1
ATOM 6735 C C . PRO B 1 134 ? 25.625 -46.406 -28.953 1 92.31 134 PRO B C 1
ATOM 6737 O O . PRO B 1 134 ? 25.266 -45.219 -28.906 1 92.31 134 PRO B O 1
ATOM 6740 N N . THR B 1 135 ? 25.016 -47.406 -28.344 1 95.12 135 THR B N 1
ATOM 6741 C CA . THR B 1 135 ? 23.688 -47.25 -27.766 1 95.12 135 THR B CA 1
ATOM 6742 C C . THR B 1 135 ? 23.75 -47.188 -26.25 1 95.12 135 THR B C 1
ATOM 6744 O O . THR B 1 135 ? 24.422 -48 -25.625 1 95.12 135 THR B O 1
ATOM 6747 N N . VAL B 1 136 ? 23.203 -46.125 -25.672 1 94.88 136 VAL B N 1
ATOM 6748 C CA . VAL B 1 136 ? 23.016 -46.031 -24.234 1 94.88 136 VAL B CA 1
ATOM 6749 C C . VAL B 1 136 ? 21.562 -46.375 -23.875 1 94.88 136 VAL B C 1
ATOM 6751 O O . VAL B 1 136 ? 20.625 -45.75 -24.344 1 94.88 136 VAL B O 1
ATOM 6754 N N . LEU B 1 137 ? 21.375 -47.406 -23.031 1 95.19 137 LEU B N 1
ATOM 6755 C CA . LEU B 1 137 ? 20.047 -47.875 -22.672 1 95.19 137 LEU B CA 1
ATOM 6756 C C . LEU B 1 137 ? 19.484 -47.062 -21.5 1 95.19 137 LEU B C 1
ATOM 6758 O O . LEU B 1 137 ? 20.234 -46.469 -20.75 1 95.19 137 LEU B O 1
ATOM 6762 N N . GLY B 1 138 ? 18.172 -47.031 -21.469 1 92.69 138 GLY B N 1
ATOM 6763 C CA . GLY B 1 138 ? 17.5 -46.344 -20.391 1 92.69 138 GLY B CA 1
ATOM 6764 C C . GLY B 1 138 ? 16.953 -47.281 -19.328 1 92.69 138 GLY B C 1
ATOM 6765 O O . GLY B 1 138 ? 16.609 -48.438 -19.641 1 92.69 138 GLY B O 1
ATOM 6766 N N . TYR B 1 139 ? 16.922 -46.844 -18.094 1 90.19 139 TYR B N 1
ATOM 6767 C CA . TYR B 1 139 ? 16.266 -47.5 -16.969 1 90.19 139 TYR B CA 1
ATOM 6768 C C . TYR B 1 139 ? 15.711 -46.469 -15.984 1 90.19 139 TYR B C 1
ATOM 6770 O O . TYR B 1 139 ? 15.836 -45.25 -16.203 1 90.19 139 TYR B O 1
ATOM 6778 N N . TYR B 1 140 ? 14.953 -46.906 -14.984 1 88.44 140 TYR B N 1
ATOM 6779 C CA . TYR B 1 140 ? 14.445 -45.906 -14.023 1 88.44 140 TYR B CA 1
ATOM 6780 C C . TYR B 1 140 ? 14.383 -46.531 -12.625 1 88.44 140 TYR B C 1
ATOM 6782 O O . TYR B 1 140 ? 14.227 -47.719 -12.469 1 88.44 140 TYR B O 1
ATOM 6790 N N . PHE B 1 141 ? 14.555 -45.594 -11.703 1 86.81 141 PHE B N 1
ATOM 6791 C CA . PHE B 1 141 ? 14.484 -45.969 -10.297 1 86.81 141 PHE B CA 1
ATOM 6792 C C . PHE B 1 141 ? 13.055 -45.812 -9.773 1 86.81 141 PHE B C 1
ATOM 6794 O O . PHE B 1 141 ? 12.305 -44.969 -10.234 1 86.81 141 PHE B O 1
ATOM 6801 N N . THR B 1 142 ? 12.602 -46.688 -8.93 1 81 142 THR B N 1
ATOM 6802 C CA . THR B 1 142 ? 11.266 -46.625 -8.336 1 81 142 THR B CA 1
ATOM 6803 C C . THR B 1 142 ? 11.336 -46.875 -6.836 1 81 142 THR B C 1
ATOM 6805 O O . THR B 1 142 ? 12.305 -47.469 -6.34 1 81 142 THR B O 1
ATOM 6808 N N . LYS B 1 143 ? 10.383 -46.312 -6.062 1 74.62 143 LYS B N 1
ATOM 6809 C CA . LYS B 1 143 ? 10.312 -46.531 -4.625 1 74.62 143 LYS B CA 1
ATOM 6810 C C . LYS B 1 143 ? 9.5 -47.781 -4.312 1 74.62 143 LYS B C 1
ATOM 6812 O O . LYS B 1 143 ? 9.484 -48.25 -3.17 1 74.62 143 LYS B O 1
ATOM 6817 N N . ASP B 1 144 ? 8.891 -48.375 -5.406 1 61.81 144 ASP B N 1
ATOM 6818 C CA . ASP B 1 144 ? 8.023 -49.5 -5.195 1 61.81 144 ASP B CA 1
ATOM 6819 C C . ASP B 1 144 ? 8.844 -50.781 -4.941 1 61.81 144 ASP B C 1
ATOM 6821 O O . ASP B 1 144 ? 9.719 -51.125 -5.734 1 61.81 144 ASP B O 1
ATOM 6825 N N . LEU B 1 145 ? 8.727 -51.438 -3.686 1 54.66 145 LEU B N 1
ATOM 6826 C CA . LEU B 1 145 ? 9.523 -52.531 -3.162 1 54.66 145 LEU B CA 1
ATOM 6827 C C . LEU B 1 145 ? 9.156 -53.844 -3.844 1 54.66 145 LEU B C 1
ATOM 6829 O O . LEU B 1 145 ? 9.82 -54.875 -3.643 1 54.66 145 LEU B O 1
ATOM 6833 N N . SER B 1 146 ? 8.109 -54 -4.609 1 51.81 146 SER B N 1
ATOM 6834 C CA . SER B 1 146 ? 7.684 -55.312 -5.051 1 51.81 146 SER B CA 1
ATOM 6835 C C . SER B 1 146 ? 8.648 -55.906 -6.074 1 51.81 146 SER B C 1
ATOM 6837 O O . SER B 1 146 ? 8.57 -57.094 -6.406 1 51.81 146 SER B O 1
ATOM 6839 N N . LYS B 1 147 ? 9.461 -55.156 -6.852 1 53.53 147 LYS B N 1
ATOM 6840 C CA . LYS B 1 147 ? 10.242 -55.719 -7.941 1 53.53 147 LYS B CA 1
ATOM 6841 C C . LYS B 1 147 ? 11.586 -56.25 -7.438 1 53.53 147 LYS B C 1
ATOM 6843 O O . LYS B 1 147 ? 12.148 -55.719 -6.48 1 53.53 147 LYS B O 1
ATOM 6848 N N . ASN B 1 148 ? 11.781 -57.531 -7.684 1 51.59 148 ASN B N 1
ATOM 6849 C CA . ASN B 1 148 ? 13.062 -58.188 -7.48 1 51.59 148 ASN B CA 1
ATOM 6850 C C . ASN B 1 148 ? 14.219 -57.375 -8.07 1 51.59 148 ASN B C 1
ATOM 6852 O O . ASN B 1 148 ? 14.117 -56.875 -9.188 1 51.59 148 ASN B O 1
ATOM 6856 N N . THR B 1 149 ? 15.148 -57.062 -7.254 1 53.16 149 THR B N 1
ATOM 6857 C CA . THR B 1 149 ? 16.391 -56.312 -7.406 1 53.16 149 THR B CA 1
ATOM 6858 C C . THR B 1 149 ? 17.281 -56.969 -8.469 1 53.16 149 THR B C 1
ATOM 6860 O O . THR B 1 149 ? 17.797 -58.062 -8.266 1 53.16 149 THR B O 1
ATOM 6863 N N . LYS B 1 150 ? 16.859 -56.812 -9.75 1 57.12 150 LYS B N 1
ATOM 6864 C CA . LYS B 1 150 ? 17.859 -57.312 -10.703 1 57.12 150 LYS B CA 1
ATOM 6865 C C . LYS B 1 150 ? 19.125 -56.438 -10.641 1 57.12 150 LYS B C 1
ATOM 6867 O O . LYS B 1 150 ? 19.094 -55.312 -10.188 1 57.12 150 LYS B O 1
ATOM 6872 N N . PRO B 1 151 ? 20.281 -57.156 -10.969 1 54.94 151 PRO B N 1
ATOM 6873 C CA . PRO B 1 151 ? 21.594 -56.5 -10.93 1 54.94 151 PRO B CA 1
ATOM 6874 C C . PRO B 1 151 ? 21.609 -55.156 -11.633 1 54.94 151 PRO B C 1
ATOM 6876 O O . PRO B 1 151 ? 20.891 -54.969 -12.617 1 54.94 151 PRO B O 1
ATOM 6879 N N . ILE B 1 152 ? 22.266 -54.219 -10.961 1 59.69 152 ILE B N 1
ATOM 6880 C CA . ILE B 1 152 ? 22.453 -52.812 -11.211 1 59.69 152 ILE B CA 1
ATOM 6881 C C . ILE B 1 152 ? 23.125 -52.594 -12.57 1 59.69 152 ILE B C 1
ATOM 6883 O O . ILE B 1 152 ? 24.078 -53.312 -12.906 1 59.69 152 ILE B O 1
ATOM 6887 N N . PRO B 1 153 ? 22.594 -51.656 -13.359 1 61.94 153 PRO B N 1
ATOM 6888 C CA . PRO B 1 153 ? 22.922 -51.25 -14.727 1 61.94 153 PRO B CA 1
ATOM 6889 C C . PRO B 1 153 ? 24.406 -50.938 -14.914 1 61.94 153 PRO B C 1
ATOM 6891 O O . PRO B 1 153 ? 25.078 -50.562 -13.961 1 61.94 153 PRO B O 1
ATOM 6894 N N . VAL B 1 154 ? 25.078 -51.406 -15.906 1 59.22 154 VAL B N 1
ATOM 6895 C CA . VAL B 1 154 ? 26.438 -51.125 -16.391 1 59.22 154 VAL B CA 1
ATOM 6896 C C . VAL B 1 154 ? 26.641 -49.625 -16.516 1 59.22 154 VAL B C 1
ATOM 6898 O O . VAL B 1 154 ? 25.906 -48.969 -17.25 1 59.22 154 VAL B O 1
ATOM 6901 N N . THR B 1 155 ? 27.203 -48.938 -15.375 1 64.56 155 THR B N 1
ATOM 6902 C CA . THR B 1 155 ? 27.578 -47.531 -15.562 1 64.56 155 THR B CA 1
ATOM 6903 C C . THR B 1 155 ? 29.094 -47.375 -15.547 1 64.56 155 THR B C 1
ATOM 6905 O O . THR B 1 155 ? 29.797 -48.125 -14.875 1 64.56 155 THR B O 1
ATOM 6908 N N . LYS B 1 156 ? 29.531 -46.594 -16.438 1 62.72 156 LYS B N 1
ATOM 6909 C CA . LYS B 1 156 ? 30.953 -46.312 -16.438 1 62.72 156 LYS B CA 1
ATOM 6910 C C . LYS B 1 156 ? 31.312 -45.344 -15.312 1 62.72 156 LYS B C 1
ATOM 6912 O O . LYS B 1 156 ? 32.5 -45.188 -14.977 1 62.72 156 LYS B O 1
ATOM 6917 N N . PHE B 1 157 ? 30.281 -44.781 -14.664 1 58.56 157 PHE B N 1
ATOM 6918 C CA . PHE B 1 157 ? 30.469 -43.75 -13.648 1 58.56 157 PHE B CA 1
ATOM 6919 C C . PHE B 1 157 ? 30.203 -44.312 -12.25 1 58.56 157 PHE B C 1
ATOM 6921 O O . PHE B 1 157 ? 29.125 -44.844 -11.992 1 58.56 157 PHE B O 1
ATOM 6928 N N . THR B 1 158 ? 31.188 -44.594 -11.32 1 58.75 158 THR B N 1
ATOM 6929 C CA . THR B 1 158 ? 30.812 -45.094 -10 1 58.75 158 THR B CA 1
ATOM 6930 C C . THR B 1 158 ? 31.406 -44.219 -8.898 1 58.75 158 THR B C 1
ATOM 6932 O O . THR B 1 158 ? 32.406 -44.594 -8.289 1 58.75 158 THR B O 1
ATOM 6935 N N . PRO B 1 159 ? 30.922 -42.938 -8.773 1 64.25 159 PRO B N 1
ATOM 6936 C CA . PRO B 1 159 ? 31.453 -42.219 -7.625 1 64.25 159 PRO B CA 1
ATOM 6937 C C . PRO B 1 159 ? 30.844 -42.688 -6.301 1 64.25 159 PRO B C 1
ATOM 6939 O O . PRO B 1 159 ? 29.859 -43.406 -6.297 1 64.25 159 PRO B O 1
ATOM 6942 N N . THR B 1 160 ? 31.484 -42.281 -5.105 1 65.88 160 THR B N 1
ATOM 6943 C CA . THR B 1 160 ? 31.031 -42.562 -3.75 1 65.88 160 THR B CA 1
ATOM 6944 C C . THR B 1 160 ? 29.719 -41.844 -3.461 1 65.88 160 THR B C 1
ATOM 6946 O O . THR B 1 160 ? 29.438 -40.812 -4.035 1 65.88 160 THR B O 1
ATOM 6949 N N . ALA B 1 161 ? 28.891 -42.344 -2.537 1 73.25 161 ALA B N 1
ATOM 6950 C CA . ALA B 1 161 ? 27.547 -41.938 -2.119 1 73.25 161 ALA B CA 1
ATOM 6951 C C . ALA B 1 161 ? 27.578 -40.5 -1.57 1 73.25 161 ALA B C 1
ATOM 6953 O O . ALA B 1 161 ? 28.594 -40.062 -1.044 1 73.25 161 ALA B O 1
ATOM 6954 N N . SER B 1 162 ? 26.656 -39.719 -1.918 1 80.12 162 SER B N 1
ATOM 6955 C CA . SER B 1 162 ? 26.422 -38.375 -1.372 1 80.12 162 SER B CA 1
ATOM 6956 C C . SER B 1 162 ? 25.078 -38.312 -0.647 1 80.12 162 SER B C 1
ATOM 6958 O O . SER B 1 162 ? 24.062 -38.75 -1.177 1 80.12 162 SER B O 1
ATOM 6960 N N . PRO B 1 163 ? 25.078 -37.875 0.549 1 79 163 PRO B N 1
ATOM 6961 C CA . PRO B 1 163 ? 23.844 -37.781 1.325 1 79 163 PRO B CA 1
ATOM 6962 C C . PRO B 1 163 ? 22.859 -36.75 0.749 1 79 163 PRO B C 1
ATOM 6964 O O . PRO B 1 163 ? 21.688 -36.75 1.137 1 79 163 PRO B O 1
ATOM 6967 N N . HIS B 1 164 ? 23.266 -36 -0.245 1 81.81 164 HIS B N 1
ATOM 6968 C CA . HIS B 1 164 ? 22.422 -34.938 -0.753 1 81.81 164 HIS B CA 1
ATOM 6969 C C . HIS B 1 164 ? 21.609 -35.406 -1.956 1 81.81 164 HIS B C 1
ATOM 6971 O O . HIS B 1 164 ? 20.641 -34.719 -2.352 1 81.81 164 HIS B O 1
ATOM 6977 N N . LEU B 1 165 ? 21.953 -36.5 -2.492 1 86.88 165 LEU B N 1
ATOM 6978 C CA . LEU B 1 165 ? 21.25 -37 -3.662 1 86.88 165 LEU B CA 1
ATOM 6979 C C . LEU B 1 165 ? 20.016 -37.812 -3.246 1 86.88 165 LEU B C 1
ATOM 6981 O O . LEU B 1 165 ? 20 -38.406 -2.168 1 86.88 165 LEU B O 1
ATOM 6985 N N . LEU B 1 166 ? 19.016 -37.75 -4.07 1 87.88 166 LEU B N 1
ATOM 6986 C CA . LEU B 1 166 ? 17.828 -38.562 -3.822 1 87.88 166 LEU B CA 1
ATOM 6987 C C . LEU B 1 166 ? 18.141 -40.062 -3.893 1 87.88 166 LEU B C 1
ATOM 6989 O O . LEU B 1 166 ? 18.875 -40.5 -4.785 1 87.88 166 LEU B O 1
ATOM 6993 N N . ASN B 1 167 ? 17.688 -40.719 -2.945 1 88.25 167 ASN B N 1
ATOM 6994 C CA . ASN B 1 167 ? 17.969 -42.156 -2.834 1 88.25 167 ASN B CA 1
ATOM 6995 C C . ASN B 1 167 ? 16.75 -43 -3.18 1 88.25 167 ASN B C 1
ATOM 6997 O O . ASN B 1 167 ? 15.633 -42.656 -2.787 1 88.25 167 ASN B O 1
ATOM 7001 N N . PHE B 1 168 ? 17.016 -44.062 -3.951 1 86.5 168 PHE B N 1
ATOM 7002 C CA . PHE B 1 168 ? 15.953 -45 -4.332 1 86.5 168 PHE B CA 1
ATOM 7003 C C . PHE B 1 168 ? 16.266 -46.406 -3.875 1 86.5 168 PHE B C 1
ATOM 7005 O O . PHE B 1 168 ? 17.422 -46.75 -3.604 1 86.5 168 PHE B O 1
ATOM 7012 N N . GLU B 1 169 ? 15.234 -47.219 -3.764 1 83.69 169 GLU B N 1
ATOM 7013 C CA . GLU B 1 169 ? 15.406 -48.531 -3.188 1 83.69 169 GLU B CA 1
ATOM 7014 C C . GLU B 1 169 ? 15.266 -49.625 -4.25 1 83.69 169 GLU B C 1
ATOM 7016 O O . GLU B 1 169 ? 15.664 -50.781 -4.035 1 83.69 169 GLU B O 1
ATOM 7021 N N . ASN B 1 170 ? 14.734 -49.25 -5.395 1 85.19 170 ASN B N 1
ATOM 7022 C CA . ASN B 1 170 ? 14.516 -50.25 -6.445 1 85.19 170 ASN B CA 1
ATOM 7023 C C . ASN B 1 170 ? 14.781 -49.656 -7.832 1 85.19 170 ASN B C 1
ATOM 7025 O O . ASN B 1 170 ? 14.836 -48.438 -7.996 1 85.19 170 ASN B O 1
ATOM 7029 N N . VAL B 1 171 ? 15.023 -50.562 -8.734 1 86.56 171 VAL B N 1
ATOM 7030 C CA . VAL B 1 171 ? 15.344 -50.156 -10.102 1 86.56 171 VAL B CA 1
ATOM 7031 C C . VAL B 1 171 ? 14.664 -51.094 -11.086 1 86.56 171 VAL B C 1
ATOM 7033 O O . VAL B 1 171 ? 14.516 -52.312 -10.812 1 86.56 171 VAL B O 1
ATOM 7036 N N . VAL B 1 172 ? 14.117 -50.562 -12.109 1 83.88 172 VAL B N 1
ATOM 7037 C CA . VAL B 1 172 ? 13.609 -51.344 -13.234 1 83.88 172 VAL B CA 1
ATOM 7038 C C . VAL B 1 172 ? 14.578 -51.25 -14.414 1 83.88 172 VAL B C 1
ATOM 7040 O O . VAL B 1 172 ? 14.867 -50.156 -14.906 1 83.88 172 VAL B O 1
ATOM 7043 N N . THR B 1 173 ? 15.109 -52.438 -14.828 1 88.69 173 THR B N 1
ATOM 7044 C CA . THR B 1 173 ? 16.109 -52.469 -15.883 1 88.69 173 THR B CA 1
ATOM 7045 C C . THR B 1 173 ? 15.609 -53.281 -17.078 1 88.69 173 THR B C 1
ATOM 7047 O O . THR B 1 173 ? 14.5 -53.812 -17.047 1 88.69 173 THR B O 1
ATOM 7050 N N . ASN B 1 174 ? 16.453 -53.281 -18.094 1 91.56 174 ASN B N 1
ATOM 7051 C CA . ASN B 1 174 ? 16.219 -54.125 -19.25 1 91.56 174 ASN B CA 1
ATOM 7052 C C . ASN B 1 174 ? 16.5 -55.594 -18.922 1 91.56 174 ASN B C 1
ATOM 7054 O O . ASN B 1 174 ? 17.141 -55.906 -17.922 1 91.56 174 ASN B O 1
ATOM 7058 N N . ILE B 1 175 ? 16.016 -56.5 -19.75 1 90.19 175 ILE B N 1
ATOM 7059 C CA . ILE B 1 175 ? 16.312 -57.938 -19.562 1 90.19 175 ILE B CA 1
ATOM 7060 C C . ILE B 1 175 ? 17.812 -58.156 -19.703 1 90.19 175 ILE B C 1
ATOM 7062 O O . ILE B 1 175 ? 18.5 -57.406 -20.406 1 90.19 175 ILE B O 1
ATOM 7066 N N . SER B 1 176 ? 18.312 -59.281 -19.25 1 90.94 176 SER B N 1
ATOM 7067 C CA . SER B 1 176 ? 19.734 -59.5 -19.062 1 90.94 176 SER B CA 1
ATOM 7068 C C . SER B 1 176 ? 20.469 -59.531 -20.406 1 90.94 176 SER B C 1
ATOM 7070 O O . SER B 1 176 ? 21.5 -58.875 -20.562 1 90.94 176 SER B O 1
ATOM 7072 N N . PRO B 1 177 ? 19.922 -60.188 -21.453 1 91.75 177 PRO B N 1
ATOM 7073 C CA . PRO B 1 177 ? 20.672 -60.219 -22.703 1 91.75 177 PRO B CA 1
ATOM 7074 C C . PRO B 1 177 ? 20.859 -58.812 -23.297 1 91.75 177 PRO B C 1
ATOM 7076 O O . PRO B 1 177 ? 21.922 -58.531 -23.875 1 91.75 177 PRO B O 1
ATOM 7079 N N . ILE B 1 178 ? 19.938 -57.969 -23.078 1 93.56 178 ILE B N 1
ATOM 7080 C CA . ILE B 1 178 ? 20 -56.625 -23.641 1 93.56 178 ILE B CA 1
ATOM 7081 C C . ILE B 1 178 ? 20.828 -55.75 -22.75 1 93.56 178 ILE B C 1
ATOM 7083 O O . ILE B 1 178 ? 21.719 -55.031 -23.219 1 93.56 178 ILE B O 1
ATOM 7087 N N . GLN B 1 179 ? 20.609 -55.812 -21.484 1 91.75 179 GLN B N 1
ATOM 7088 C CA . GLN B 1 179 ? 21.281 -54.969 -20.516 1 91.75 179 GLN B CA 1
ATOM 7089 C C . GLN B 1 179 ? 22.797 -55.188 -20.547 1 91.75 179 GLN B C 1
ATOM 7091 O O . GLN B 1 179 ? 23.578 -54.25 -20.469 1 91.75 179 GLN B O 1
ATOM 7096 N N . GLU B 1 180 ? 23.172 -56.406 -20.656 1 89.38 180 GLU B N 1
ATOM 7097 C CA . GLU B 1 180 ? 24.578 -56.781 -20.562 1 89.38 180 GLU B CA 1
ATOM 7098 C C . GLU B 1 180 ? 25.312 -56.5 -21.875 1 89.38 180 GLU B C 1
ATOM 7100 O O . GLU B 1 180 ? 26.547 -56.406 -21.891 1 89.38 180 GLU B O 1
ATOM 7105 N N . SER B 1 181 ? 24.531 -56.312 -22.906 1 90.31 181 SER B N 1
ATOM 7106 C CA . SER B 1 181 ? 25.156 -56.094 -24.219 1 90.31 181 SER B CA 1
ATOM 7107 C C . SER B 1 181 ? 25.391 -54.594 -24.484 1 90.31 181 SER B C 1
ATOM 7109 O O . SER B 1 181 ? 26.109 -54.219 -25.406 1 90.31 181 SER B O 1
ATOM 7111 N N . ALA B 1 182 ? 24.797 -53.812 -23.688 1 88.31 182 ALA B N 1
ATOM 7112 C CA . ALA B 1 182 ? 24.875 -52.375 -23.953 1 88.31 182 ALA B CA 1
ATOM 7113 C C . ALA B 1 182 ? 26.25 -51.812 -23.531 1 88.31 182 ALA B C 1
ATOM 7115 O O . ALA B 1 182 ? 26.859 -52.312 -22.594 1 88.31 182 ALA B O 1
ATOM 7116 N N . TYR B 1 183 ? 26.625 -50.844 -24.266 1 82.5 183 TYR B N 1
ATOM 7117 C CA . TYR B 1 183 ? 27.844 -50.125 -23.953 1 82.5 183 TYR B CA 1
ATOM 7118 C C . TYR B 1 183 ? 27.75 -49.438 -22.594 1 82.5 183 TYR B C 1
ATOM 7120 O O . TYR B 1 183 ? 28.703 -49.469 -21.812 1 82.5 183 TYR B O 1
ATOM 7128 N N . SER B 1 184 ? 26.641 -48.844 -22.312 1 90.06 184 SER B N 1
ATOM 7129 C CA . SER B 1 184 ? 26.328 -48.125 -21.062 1 90.06 184 SER B CA 1
ATOM 7130 C C . SER B 1 184 ? 24.828 -47.938 -20.906 1 90.06 184 SER B C 1
ATOM 7132 O O . SER B 1 184 ? 24.047 -48.312 -21.766 1 90.06 184 SER B O 1
ATOM 7134 N N . SER B 1 185 ? 24.422 -47.438 -19.719 1 93.06 185 SER B N 1
ATOM 7135 C CA . SER B 1 185 ? 23.016 -47.156 -19.438 1 93.06 185 SER B CA 1
ATOM 7136 C C . SER B 1 185 ? 22.859 -45.969 -18.484 1 93.06 185 SER B C 1
ATOM 7138 O O . SER B 1 185 ? 23.812 -45.625 -17.781 1 93.06 185 SER B O 1
ATOM 7140 N N . GLY B 1 186 ? 21.781 -45.25 -18.547 1 93.12 186 GLY B N 1
ATOM 7141 C CA . GLY B 1 186 ? 21.438 -44.156 -17.672 1 93.12 186 GLY B CA 1
ATOM 7142 C C . GLY B 1 186 ? 19.969 -44.094 -17.312 1 93.12 186 GLY B C 1
ATOM 7143 O O . GLY B 1 186 ? 19.125 -44.594 -18.078 1 93.12 186 GLY B O 1
ATOM 7144 N N . PHE B 1 187 ? 19.688 -43.469 -16.156 1 91.56 187 PHE B N 1
ATOM 7145 C CA . PHE B 1 187 ? 18.281 -43.406 -15.75 1 91.56 187 PHE B CA 1
ATOM 7146 C C . PHE B 1 187 ? 17.562 -42.25 -16.438 1 91.56 187 PHE B C 1
ATOM 7148 O O . PHE B 1 187 ? 18.188 -41.281 -16.844 1 91.56 187 PHE B O 1
ATOM 7155 N N . PHE B 1 188 ? 16.203 -42.344 -16.578 1 90.81 188 PHE B N 1
ATOM 7156 C CA . PHE B 1 188 ? 15.453 -41.25 -17.188 1 90.81 188 PHE B CA 1
ATOM 7157 C C . PHE B 1 188 ? 14.305 -40.844 -16.297 1 90.81 188 PHE B C 1
ATOM 7159 O O . PHE B 1 188 ? 13.219 -40.5 -16.781 1 90.81 188 PHE B O 1
ATOM 7166 N N . ASN B 1 189 ? 14.461 -40.875 -14.945 1 86.12 189 ASN B N 1
ATOM 7167 C CA . ASN B 1 189 ? 13.484 -40.406 -13.977 1 86.12 189 ASN B CA 1
ATOM 7168 C C . ASN B 1 189 ? 13.203 -38.906 -14.148 1 86.12 189 ASN B C 1
ATOM 7170 O O . ASN B 1 189 ? 14.125 -38.125 -14.414 1 86.12 189 ASN B O 1
ATOM 7174 N N . ALA B 1 190 ? 11.945 -38.562 -14.055 1 83 190 ALA B N 1
ATOM 7175 C CA . ALA B 1 190 ? 11.547 -37.156 -14.078 1 83 190 ALA B CA 1
ATOM 7176 C C . ALA B 1 190 ? 10.633 -36.812 -12.898 1 83 190 ALA B C 1
ATOM 7178 O O . ALA B 1 190 ? 9.852 -37.656 -12.453 1 83 190 ALA B O 1
ATOM 7179 N N . PHE B 1 191 ? 10.812 -35.562 -12.383 1 79 191 PHE B N 1
ATOM 7180 C CA . PHE B 1 191 ? 10.016 -35.125 -11.242 1 79 191 PHE B CA 1
ATOM 7181 C C . PHE B 1 191 ? 9.344 -33.781 -11.539 1 79 191 PHE B C 1
ATOM 7183 O O . PHE B 1 191 ? 9.992 -32.844 -12.016 1 79 191 PHE B O 1
ATOM 7190 N N . ASN B 1 192 ? 8.031 -33.781 -11.258 1 74.06 192 ASN B N 1
ATOM 7191 C CA . ASN B 1 192 ? 7.32 -32.5 -11.398 1 74.06 192 ASN B CA 1
ATOM 7192 C C . ASN B 1 192 ? 7.59 -31.578 -10.227 1 74.06 192 ASN B C 1
ATOM 7194 O O . ASN B 1 192 ? 7.82 -32.031 -9.102 1 74.06 192 ASN B O 1
ATOM 7198 N N . ASP B 1 193 ? 7.578 -30.344 -10.57 1 74.81 193 ASP B N 1
ATOM 7199 C CA . ASP B 1 193 ? 7.688 -29.359 -9.508 1 74.81 193 ASP B CA 1
ATOM 7200 C C . ASP B 1 193 ? 6.355 -29.188 -8.781 1 74.81 193 ASP B C 1
ATOM 7202 O O . ASP B 1 193 ? 5.387 -29.875 -9.078 1 74.81 193 ASP B O 1
ATOM 7206 N N . GLN B 1 194 ? 6.363 -28.312 -7.855 1 71.38 194 GLN B N 1
ATOM 7207 C CA . GLN B 1 194 ? 5.176 -28.094 -7.035 1 71.38 194 GLN B CA 1
ATOM 7208 C C . GLN B 1 194 ? 4.027 -27.531 -7.867 1 71.38 194 GLN B C 1
ATOM 7210 O O . GLN B 1 194 ? 2.861 -27.656 -7.488 1 71.38 194 GLN B O 1
ATOM 7215 N N . GLN B 1 195 ? 4.344 -26.984 -9.039 1 73.06 195 GLN B N 1
ATOM 7216 C CA . GLN B 1 195 ? 3.305 -26.469 -9.922 1 73.06 195 GLN B CA 1
ATOM 7217 C C . GLN B 1 195 ? 2.832 -27.531 -10.898 1 73.06 195 GLN B C 1
ATOM 7219 O O . GLN B 1 195 ? 1.885 -27.312 -11.656 1 73.06 195 GLN B O 1
ATOM 7224 N N . GLY B 1 196 ? 3.539 -28.625 -10.844 1 75.38 196 GLY B N 1
ATOM 7225 C CA . GLY B 1 196 ? 3.168 -29.703 -11.766 1 75.38 196 GLY B CA 1
ATOM 7226 C C . GLY B 1 196 ? 3.902 -29.625 -13.086 1 75.38 196 GLY B C 1
ATOM 7227 O O . GLY B 1 196 ? 3.539 -30.312 -14.047 1 75.38 196 GLY B O 1
ATOM 7228 N N . LYS B 1 197 ? 4.809 -28.781 -13.172 1 84.88 197 LYS B N 1
ATOM 7229 C CA . LYS B 1 197 ? 5.602 -28.641 -14.391 1 84.88 197 LYS B CA 1
ATOM 7230 C C . LYS B 1 197 ? 7.02 -29.172 -14.188 1 84.88 197 LYS B C 1
ATOM 7232 O O . LYS B 1 197 ? 7.48 -29.297 -13.055 1 84.88 197 LYS B O 1
ATOM 7237 N N . ILE B 1 198 ? 7.613 -29.547 -15.266 1 89.19 198 ILE B N 1
ATOM 7238 C CA . ILE B 1 198 ? 9.023 -29.906 -15.219 1 89.19 198 ILE B CA 1
ATOM 7239 C C . ILE B 1 198 ? 9.891 -28.672 -15.453 1 89.19 198 ILE B C 1
ATOM 7241 O O . ILE B 1 198 ? 9.797 -28.031 -16.5 1 89.19 198 ILE B O 1
ATOM 7245 N N . ILE B 1 199 ? 10.609 -28.391 -14.492 1 90.69 199 ILE B N 1
ATOM 7246 C CA . ILE B 1 199 ? 11.484 -27.234 -14.602 1 90.69 199 ILE B CA 1
ATOM 7247 C C . ILE B 1 199 ? 12.945 -27.672 -14.484 1 90.69 199 ILE B C 1
ATOM 7249 O O . ILE B 1 199 ? 13.852 -26.984 -14.961 1 90.69 199 ILE B O 1
ATOM 7253 N N . LYS B 1 200 ? 13.164 -28.844 -13.82 1 93 200 LYS B N 1
ATOM 7254 C CA . LYS B 1 200 ? 14.5 -29.391 -13.609 1 93 200 LYS B CA 1
ATOM 7255 C C . LYS B 1 200 ? 14.477 -30.922 -13.672 1 93 200 LYS B C 1
ATOM 7257 O O . LYS B 1 200 ? 13.43 -31.531 -13.469 1 93 200 LYS B O 1
ATOM 7262 N N . MET B 1 201 ? 15.586 -31.453 -13.984 1 93.62 201 MET B N 1
ATOM 7263 C CA . MET B 1 201 ? 15.758 -32.906 -14.047 1 93.62 201 MET B CA 1
ATOM 7264 C C . MET B 1 201 ? 17.031 -33.344 -13.328 1 93.62 201 MET B C 1
ATOM 7266 O O . MET B 1 201 ? 18.016 -32.594 -13.305 1 93.62 201 MET B O 1
ATOM 7270 N N . PRO B 1 202 ? 16.969 -34.5 -12.727 1 93.06 202 PRO B N 1
ATOM 7271 C CA . PRO B 1 202 ? 18.172 -34.969 -12.039 1 93.06 202 PRO B CA 1
ATOM 7272 C C . PRO B 1 202 ? 19.266 -35.438 -13.008 1 93.06 202 PRO B C 1
ATOM 7274 O O . PRO B 1 202 ? 18.953 -36.125 -14 1 93.06 202 PRO B O 1
ATOM 7277 N N . LEU B 1 203 ? 20.484 -35.125 -12.703 1 93.06 203 LEU B N 1
ATOM 7278 C CA . LEU B 1 203 ? 21.625 -35.625 -13.461 1 93.06 203 LEU B CA 1
ATOM 7279 C C . LEU B 1 203 ? 22.203 -36.875 -12.789 1 93.06 203 LEU B C 1
ATOM 7281 O O . LEU B 1 203 ? 22.766 -37.75 -13.469 1 93.06 203 LEU B O 1
ATOM 7285 N N . LEU B 1 204 ? 22.016 -36.875 -11.516 1 90.5 204 LEU B N 1
ATOM 7286 C CA . LEU B 1 204 ? 22.531 -37.969 -10.711 1 90.5 204 LEU B CA 1
ATOM 7287 C C . LEU B 1 204 ? 21.516 -38.406 -9.672 1 90.5 204 LEU B C 1
ATOM 7289 O O . LEU B 1 204 ? 20.812 -37.594 -9.094 1 90.5 204 LEU B O 1
ATOM 7293 N N . LEU B 1 205 ? 21.438 -39.688 -9.469 1 90.31 205 LEU B N 1
ATOM 7294 C CA . LEU B 1 205 ? 20.625 -40.281 -8.406 1 90.31 205 LEU B CA 1
ATOM 7295 C C . LEU B 1 205 ? 21.422 -41.375 -7.66 1 90.31 205 LEU B C 1
ATOM 7297 O O . LEU B 1 205 ? 22.469 -41.812 -8.125 1 90.31 205 LEU B O 1
ATOM 7301 N N . GLN B 1 206 ? 20.922 -41.625 -6.535 1 89.81 206 GLN B N 1
ATOM 7302 C CA . GLN B 1 206 ? 21.609 -42.625 -5.719 1 89.81 206 GLN B CA 1
ATOM 7303 C C . GLN B 1 206 ? 20.75 -43.875 -5.516 1 89.81 206 GLN B C 1
ATOM 7305 O O . GLN B 1 206 ? 19.531 -43.75 -5.328 1 89.81 206 GLN B O 1
ATOM 7310 N N . TYR B 1 207 ? 21.375 -45 -5.645 1 86 207 TYR B N 1
ATOM 7311 C CA . TYR B 1 207 ? 20.75 -46.312 -5.426 1 86 207 TYR B CA 1
ATOM 7312 C C . TYR B 1 207 ? 21.719 -47.25 -4.715 1 86 207 TYR B C 1
ATOM 7314 O O . TYR B 1 207 ? 22.844 -47.469 -5.184 1 86 207 TYR B O 1
ATOM 7322 N N . LYS B 1 208 ? 21.359 -47.812 -3.586 1 82.44 208 LYS B N 1
ATOM 7323 C CA . LYS B 1 208 ? 22.172 -48.719 -2.781 1 82.44 208 LYS B CA 1
ATOM 7324 C C . LYS B 1 208 ? 23.562 -48.156 -2.549 1 82.44 208 LYS B C 1
ATOM 7326 O O . LYS B 1 208 ? 24.578 -48.812 -2.816 1 82.44 208 LYS B O 1
ATOM 7331 N N . ASN B 1 209 ? 23.672 -46.906 -2.236 1 81.31 209 ASN B N 1
ATOM 7332 C CA . ASN B 1 209 ? 24.859 -46.188 -1.825 1 81.31 209 ASN B CA 1
ATOM 7333 C C . ASN B 1 209 ? 25.844 -46 -2.984 1 81.31 209 ASN B C 1
ATOM 7335 O O . ASN B 1 209 ? 27.047 -45.875 -2.773 1 81.31 209 ASN B O 1
ATOM 7339 N N . ARG B 1 210 ? 25.312 -46.031 -4.156 1 85.94 210 ARG B N 1
ATOM 7340 C CA . ARG B 1 210 ? 26.094 -45.719 -5.352 1 85.94 210 ARG B CA 1
ATOM 7341 C C . ARG B 1 210 ? 25.391 -44.656 -6.191 1 85.94 210 ARG B C 1
ATOM 7343 O O . ARG B 1 210 ? 24.156 -44.531 -6.164 1 85.94 210 ARG B O 1
ATOM 7350 N N . ILE B 1 211 ? 26.219 -43.938 -6.855 1 89 211 ILE B N 1
ATOM 7351 C CA . ILE B 1 211 ? 25.688 -42.844 -7.676 1 89 211 ILE B CA 1
ATOM 7352 C C . ILE B 1 211 ? 25.547 -43.312 -9.125 1 89 211 ILE B C 1
ATOM 7354 O O . ILE B 1 211 ? 26.453 -43.969 -9.664 1 89 211 ILE B O 1
ATOM 7358 N N . TYR B 1 212 ? 24.438 -43.031 -9.742 1 89.75 212 TYR B N 1
ATOM 7359 C CA . TYR B 1 212 ? 24.156 -43.406 -11.117 1 89.75 212 TYR B CA 1
ATOM 7360 C C . TYR B 1 212 ? 23.828 -42.188 -11.969 1 89.75 212 TYR B C 1
ATOM 7362 O O . TYR B 1 212 ? 23.156 -41.25 -11.5 1 89.75 212 TYR B O 1
ATOM 7370 N N . PRO B 1 213 ? 24.266 -42.156 -13.156 1 91.25 213 PRO B N 1
ATOM 7371 C CA . PRO B 1 213 ? 24.031 -41 -14.039 1 91.25 213 PRO B CA 1
ATOM 7372 C C . PRO B 1 213 ? 22.703 -41.094 -14.789 1 91.25 213 PRO B C 1
ATOM 7374 O O . PRO B 1 213 ? 22.172 -42.188 -14.977 1 91.25 213 PRO B O 1
ATOM 7377 N N . SER B 1 214 ? 22.25 -39.969 -15.18 1 93.88 214 SER B N 1
ATOM 7378 C CA . SER B 1 214 ? 21.078 -39.938 -16.047 1 93.88 214 SER B CA 1
ATOM 7379 C C . SER B 1 214 ? 21.422 -40.344 -17.469 1 93.88 214 SER B C 1
ATOM 7381 O O . SER B 1 214 ? 22.594 -40.406 -17.844 1 93.88 214 SER B O 1
ATOM 7383 N N . LEU B 1 215 ? 20.391 -40.656 -18.219 1 94.5 215 LEU B N 1
ATOM 7384 C CA . LEU B 1 215 ? 20.562 -41 -19.625 1 94.5 215 LEU B CA 1
ATOM 7385 C C . LEU B 1 215 ? 21.328 -39.906 -20.359 1 94.5 215 LEU B C 1
ATOM 7387 O O . LEU B 1 215 ? 22.266 -40.188 -21.109 1 94.5 215 LEU B O 1
ATOM 7391 N N . VAL B 1 216 ? 20.953 -38.688 -20.125 1 95.31 216 VAL B N 1
ATOM 7392 C CA . VAL B 1 216 ? 21.547 -37.531 -20.781 1 95.31 216 VAL B CA 1
ATOM 7393 C C . VAL B 1 216 ? 23 -37.375 -20.359 1 95.31 216 VAL B C 1
ATOM 7395 O O . VAL B 1 216 ? 23.891 -37.188 -21.203 1 95.31 216 VAL B O 1
ATOM 7398 N N . PHE B 1 217 ? 23.203 -37.469 -19.125 1 92.38 217 PHE B N 1
ATOM 7399 C CA . PHE B 1 217 ? 24.562 -37.344 -18.609 1 92.38 217 PHE B CA 1
ATOM 7400 C C . PHE B 1 217 ? 25.484 -38.406 -19.203 1 92.38 217 PHE B C 1
ATOM 7402 O O . PHE B 1 217 ? 26.609 -38.094 -19.594 1 92.38 217 PHE B O 1
ATOM 7409 N N . GLU B 1 218 ? 25.047 -39.594 -19.234 1 91.31 218 GLU B N 1
ATOM 7410 C CA . GLU B 1 218 ? 25.844 -40.719 -19.734 1 91.31 218 GLU B CA 1
ATOM 7411 C C . GLU B 1 218 ? 26.125 -40.562 -21.234 1 91.31 218 GLU B C 1
ATOM 7413 O O . GLU B 1 218 ? 27.203 -40.875 -21.703 1 91.31 218 GLU B O 1
ATOM 7418 N N . MET B 1 219 ? 25.125 -40.125 -21.969 1 93.31 219 MET B N 1
ATOM 7419 C CA . MET B 1 219 ? 25.328 -39.906 -23.391 1 93.31 219 MET B CA 1
ATOM 7420 C C . MET B 1 219 ? 26.438 -38.875 -23.625 1 93.31 219 MET B C 1
ATOM 7422 O O . MET B 1 219 ? 27.297 -39.062 -24.469 1 93.31 219 MET B O 1
ATOM 7426 N N . ILE B 1 220 ? 26.422 -37.812 -22.891 1 92.25 220 ILE B N 1
ATOM 7427 C CA . ILE B 1 220 ? 27.406 -36.75 -23.047 1 92.25 220 ILE B CA 1
ATOM 7428 C C . ILE B 1 220 ? 28.781 -37.25 -22.594 1 92.25 220 ILE B C 1
ATOM 7430 O O . ILE B 1 220 ? 29.797 -36.969 -23.234 1 92.25 220 ILE B O 1
ATOM 7434 N N . ASN B 1 221 ? 28.75 -37.969 -21.516 1 89.38 221 ASN B N 1
ATOM 7435 C CA . ASN B 1 221 ? 29.984 -38.531 -21 1 89.38 221 ASN B CA 1
ATOM 7436 C C . ASN B 1 221 ? 30.703 -39.406 -22.031 1 89.38 221 ASN B C 1
ATOM 7438 O O . ASN B 1 221 ? 31.906 -39.281 -22.25 1 89.38 221 ASN B O 1
ATOM 7442 N N . ILE B 1 222 ? 30 -40.219 -22.672 1 87.69 222 ILE B N 1
ATOM 7443 C CA . ILE B 1 222 ? 30.547 -41.125 -23.656 1 87.69 222 ILE B CA 1
ATOM 7444 C C . ILE B 1 222 ? 30.969 -40.375 -24.906 1 87.69 222 ILE B C 1
ATOM 7446 O O . ILE B 1 222 ? 32.031 -40.594 -25.469 1 87.69 222 ILE B O 1
ATOM 7450 N N . ALA B 1 223 ? 30.109 -39.531 -25.359 1 87.44 223 ALA B N 1
ATOM 7451 C CA . ALA B 1 223 ? 30.391 -38.719 -26.547 1 87.44 223 ALA B CA 1
ATOM 7452 C C . ALA B 1 223 ? 31.641 -37.875 -26.359 1 87.44 223 ALA B C 1
ATOM 7454 O O . ALA B 1 223 ? 32.375 -37.625 -27.312 1 87.44 223 ALA B O 1
ATOM 7455 N N . SER B 1 224 ? 31.812 -37.406 -25.203 1 83 224 SER B N 1
ATOM 7456 C CA . SER B 1 224 ? 32.969 -36.531 -24.922 1 83 224 SER B CA 1
ATOM 7457 C C . SER B 1 224 ? 34.219 -37.375 -24.688 1 83 224 SER B C 1
ATOM 7459 O O . SER B 1 224 ? 35.312 -36.812 -24.578 1 83 224 SER B O 1
ATOM 7461 N N . ASN B 1 225 ? 34.156 -38.656 -24.734 1 75.5 225 ASN B N 1
ATOM 7462 C CA . ASN B 1 225 ? 35.281 -39.594 -24.5 1 75.5 225 ASN B CA 1
ATOM 7463 C C . ASN B 1 225 ? 36.062 -39.219 -23.234 1 75.5 225 ASN B C 1
ATOM 7465 O O . ASN B 1 225 ? 37.281 -39.188 -23.234 1 75.5 225 ASN B O 1
ATOM 7469 N N . THR B 1 226 ? 35.281 -38.688 -22.328 1 64.75 226 THR B N 1
ATOM 7470 C CA . THR B 1 226 ? 35.938 -38.25 -21.125 1 64.75 226 THR B CA 1
ATOM 7471 C C . THR B 1 226 ? 36.031 -39.375 -20.094 1 64.75 226 THR B C 1
ATOM 7473 O O . THR B 1 226 ? 35.125 -40.188 -20 1 64.75 226 THR B O 1
ATOM 7476 N N . GLN B 1 227 ? 37.125 -39.656 -19.469 1 63.25 227 GLN B N 1
ATOM 7477 C CA . GLN B 1 227 ? 37.312 -40.719 -18.5 1 63.25 227 GLN B CA 1
ATOM 7478 C C . GLN B 1 227 ? 37.156 -40.219 -17.078 1 63.25 227 GLN B C 1
ATOM 7480 O O . GLN B 1 227 ? 37.031 -41 -16.141 1 63.25 227 GLN B O 1
ATOM 7485 N N . ASN B 1 228 ? 36.906 -38.875 -16.938 1 69.19 228 ASN B N 1
ATOM 7486 C CA . ASN B 1 228 ? 36.938 -38.406 -15.562 1 69.19 228 ASN B CA 1
ATOM 7487 C C . ASN B 1 228 ? 35.688 -37.594 -15.234 1 69.19 228 ASN B C 1
ATOM 7489 O O . ASN B 1 228 ? 35.438 -36.562 -15.867 1 69.19 228 ASN B O 1
ATOM 7493 N N . VAL B 1 229 ? 34.75 -38.125 -14.461 1 77.75 229 VAL B N 1
ATOM 7494 C CA . VAL B 1 229 ? 33.594 -37.406 -13.922 1 77.75 229 VAL B CA 1
ATOM 7495 C C . VAL B 1 229 ? 33.812 -37.062 -12.453 1 77.75 229 VAL B C 1
ATOM 7497 O O . VAL B 1 229 ? 34.188 -37.938 -11.656 1 77.75 229 VAL B O 1
ATOM 7500 N N . LYS B 1 230 ? 33.781 -35.781 -12.109 1 81.62 230 LYS B N 1
ATOM 7501 C CA . LYS B 1 230 ? 33.906 -35.344 -10.719 1 81.62 230 LYS B CA 1
ATOM 7502 C C . LYS B 1 230 ? 32.656 -34.625 -10.234 1 81.62 230 LYS B C 1
ATOM 7504 O O . LYS B 1 230 ? 32.125 -33.75 -10.922 1 81.62 230 LYS B O 1
ATOM 7509 N N . ILE B 1 231 ? 32.156 -35.062 -9.164 1 84.56 231 ILE B N 1
ATOM 7510 C CA . ILE B 1 231 ? 31.047 -34.375 -8.523 1 84.56 231 ILE B CA 1
ATOM 7511 C C . ILE B 1 231 ? 31.578 -33.25 -7.652 1 84.56 231 ILE B C 1
ATOM 7513 O O . ILE B 1 231 ? 32.406 -33.469 -6.777 1 84.56 231 ILE B O 1
ATOM 7517 N N . ILE B 1 232 ? 31.188 -32.094 -7.977 1 84.5 232 ILE B N 1
ATOM 7518 C CA . ILE B 1 232 ? 31.547 -30.938 -7.18 1 84.5 232 ILE B CA 1
ATOM 7519 C C . ILE B 1 232 ? 30.609 -30.797 -5.992 1 84.5 232 ILE B C 1
ATOM 7521 O O . ILE B 1 232 ? 29.422 -30.5 -6.168 1 84.5 232 ILE B O 1
ATOM 7525 N N . GLN B 1 233 ? 31.031 -31.109 -4.832 1 82.19 233 GLN B N 1
ATOM 7526 C CA . GLN B 1 233 ? 30.156 -31.047 -3.656 1 82.19 233 GLN B CA 1
ATOM 7527 C C . GLN B 1 233 ? 30.922 -30.5 -2.447 1 82.19 233 GLN B C 1
ATOM 7529 O O . GLN B 1 233 ? 32.156 -30.562 -2.4 1 82.19 233 GLN B O 1
ATOM 7534 N N . ASP B 1 234 ? 30.219 -29.812 -1.748 1 75.88 234 ASP B N 1
ATOM 7535 C CA . ASP B 1 234 ? 30.703 -29.422 -0.425 1 75.88 234 ASP B CA 1
ATOM 7536 C C . ASP B 1 234 ? 30 -30.219 0.67 1 75.88 234 ASP B C 1
ATOM 7538 O O . ASP B 1 234 ? 29.266 -31.172 0.381 1 75.88 234 ASP B O 1
ATOM 7542 N N . ASP B 1 235 ? 30.359 -30 1.917 1 69.5 235 ASP B N 1
ATOM 7543 C CA . ASP B 1 235 ? 29.797 -30.766 3.039 1 69.5 235 ASP B CA 1
ATOM 7544 C C . ASP B 1 235 ? 28.281 -30.609 3.111 1 69.5 235 ASP B C 1
ATOM 7546 O O . ASP B 1 235 ? 27.594 -31.469 3.658 1 69.5 235 ASP B O 1
ATOM 7550 N N . TYR B 1 236 ? 27.859 -29.672 2.4 1 69.56 236 TYR B N 1
ATOM 7551 C CA . TYR B 1 236 ? 26.469 -29.359 2.682 1 69.56 236 TYR B CA 1
ATOM 7552 C C . TYR B 1 236 ? 25.609 -29.5 1.428 1 69.56 236 TYR B C 1
ATOM 7554 O O . TYR B 1 236 ? 24.391 -29.609 1.514 1 69.56 236 TYR B O 1
ATOM 7562 N N . SER B 1 237 ? 26.281 -29.469 0.257 1 77.88 237 SER B N 1
ATOM 7563 C CA . SER B 1 237 ? 25.453 -29.453 -0.945 1 77.88 237 SER B CA 1
ATOM 7564 C C . SER B 1 237 ? 26.25 -29.875 -2.172 1 77.88 237 SER B C 1
ATOM 7566 O O . SER B 1 237 ? 27.484 -29.875 -2.145 1 77.88 237 SER B O 1
ATOM 7568 N N . ILE B 1 238 ? 25.547 -30.328 -3.146 1 83.06 238 ILE B N 1
ATOM 7569 C CA . ILE B 1 238 ? 26.109 -30.516 -4.477 1 83.06 238 ILE B CA 1
ATOM 7570 C C . ILE B 1 238 ? 25.953 -29.25 -5.301 1 83.06 238 ILE B C 1
ATOM 7572 O O . ILE B 1 238 ? 24.922 -28.578 -5.234 1 83.06 238 ILE B O 1
ATOM 7576 N N . SER B 1 239 ? 27.047 -28.844 -5.941 1 84.38 239 SER B N 1
ATOM 7577 C CA . SER B 1 239 ? 26.953 -27.609 -6.723 1 84.38 239 SER B CA 1
ATOM 7578 C C . SER B 1 239 ? 27.031 -27.906 -8.219 1 84.38 239 SER B C 1
ATOM 7580 O O . SER B 1 239 ? 26.672 -27.062 -9.039 1 84.38 239 SER B O 1
ATOM 7582 N N . GLY B 1 240 ? 27.5 -29.062 -8.523 1 88.12 240 GLY B N 1
ATOM 7583 C CA . GLY B 1 240 ? 27.562 -29.375 -9.938 1 88.12 240 GLY B CA 1
ATOM 7584 C C . GLY B 1 240 ? 28.375 -30.625 -10.227 1 88.12 240 GLY B C 1
ATOM 7585 O O . GLY B 1 240 ? 28.766 -31.344 -9.312 1 88.12 240 GLY B O 1
ATOM 7586 N N . VAL B 1 241 ? 28.422 -30.922 -11.531 1 87.88 241 VAL B N 1
ATOM 7587 C CA . VAL B 1 241 ? 29.188 -32.062 -12.023 1 87.88 241 VAL B CA 1
ATOM 7588 C C . VAL B 1 241 ? 30.156 -31.594 -13.109 1 87.88 241 VAL B C 1
ATOM 7590 O O . VAL B 1 241 ? 29.812 -30.766 -13.945 1 87.88 241 VAL B O 1
ATOM 7593 N N . LYS B 1 242 ? 31.375 -32.062 -12.961 1 86.5 242 LYS B N 1
ATOM 7594 C CA . LYS B 1 242 ? 32.406 -31.688 -13.93 1 86.5 242 LYS B CA 1
ATOM 7595 C C . LYS B 1 242 ? 32.719 -32.875 -14.852 1 86.5 242 LYS B C 1
ATOM 7597 O O . LYS B 1 242 ? 33.062 -33.969 -14.391 1 86.5 242 LYS B O 1
ATOM 7602 N N . LEU B 1 243 ? 32.406 -32.625 -16.156 1 83.31 243 LEU B N 1
ATOM 7603 C CA . LEU B 1 243 ? 32.781 -33.562 -17.203 1 83.31 243 LEU B CA 1
ATOM 7604 C C . LEU B 1 243 ? 33.938 -33.031 -18.031 1 83.31 243 LEU B C 1
ATOM 7606 O O . LEU B 1 243 ? 33.719 -32.281 -19.016 1 83.31 243 LEU B O 1
ATOM 7610 N N . SER B 1 244 ? 35.062 -33.5 -17.75 1 78.31 244 SER B N 1
ATOM 7611 C CA . SER B 1 244 ? 36.25 -33 -18.422 1 78.31 244 SER B CA 1
ATOM 7612 C C . SER B 1 244 ? 36.281 -31.484 -18.484 1 78.31 244 SER B C 1
ATOM 7614 O O . SER B 1 244 ? 36.469 -30.812 -17.469 1 78.31 244 SER B O 1
ATOM 7616 N N . ASN B 1 245 ? 35.812 -30.922 -19.656 1 79.19 245 ASN B N 1
ATOM 7617 C CA . ASN B 1 245 ? 35.906 -29.469 -19.812 1 79.19 245 ASN B CA 1
ATOM 7618 C C . ASN B 1 245 ? 34.531 -28.797 -19.703 1 79.19 245 ASN B C 1
ATOM 7620 O O . ASN B 1 245 ? 34.406 -27.609 -19.969 1 79.19 245 ASN B O 1
ATOM 7624 N N . ILE B 1 246 ? 33.594 -29.562 -19.234 1 86.5 246 ILE B N 1
ATOM 7625 C CA . ILE B 1 246 ? 32.25 -28.984 -19.125 1 86.5 246 ILE B CA 1
ATOM 7626 C C . ILE B 1 246 ? 31.797 -29 -17.656 1 86.5 246 ILE B C 1
ATOM 7628 O O . ILE B 1 246 ? 31.766 -30.047 -17.016 1 86.5 246 ILE B O 1
ATOM 7632 N N . ASP B 1 247 ? 31.594 -27.828 -17.156 1 89.06 247 ASP B N 1
ATOM 7633 C CA . ASP B 1 247 ? 31.031 -27.703 -15.82 1 89.06 247 ASP B CA 1
ATOM 7634 C C . ASP B 1 247 ? 29.516 -27.547 -15.883 1 89.06 247 ASP B C 1
ATOM 7636 O O . ASP B 1 247 ? 29 -26.562 -16.406 1 89.06 247 ASP B O 1
ATOM 7640 N N . ILE B 1 248 ? 28.812 -28.547 -15.367 1 93.38 248 ILE B N 1
ATOM 7641 C CA . ILE B 1 248 ? 27.344 -28.516 -15.367 1 93.38 248 ILE B CA 1
ATOM 7642 C C . ILE B 1 248 ? 26.844 -28.141 -13.969 1 93.38 248 ILE B C 1
ATOM 7644 O O . ILE B 1 248 ? 26.938 -28.953 -13.039 1 93.38 248 ILE B O 1
ATOM 7648 N N . PRO B 1 249 ? 26.312 -26.953 -13.844 1 92.81 249 PRO B N 1
ATOM 7649 C CA . PRO B 1 249 ? 25.781 -26.578 -12.539 1 92.81 249 PRO B CA 1
ATOM 7650 C C . PRO B 1 249 ? 24.484 -27.297 -12.188 1 92.81 249 PRO B C 1
ATOM 7652 O O . PRO B 1 249 ? 23.656 -27.531 -13.07 1 92.81 249 PRO B O 1
ATOM 7655 N N . THR B 1 250 ? 24.328 -27.703 -10.914 1 90.62 250 THR B N 1
ATOM 7656 C CA . THR B 1 250 ? 23.109 -28.328 -10.414 1 90.62 250 THR B CA 1
ATOM 7657 C C . THR B 1 250 ? 22.641 -27.656 -9.125 1 90.62 250 THR B C 1
ATOM 7659 O O . THR B 1 250 ? 23.312 -26.766 -8.602 1 90.62 250 THR B O 1
ATOM 7662 N N . ASP B 1 251 ? 21.438 -28 -8.758 1 88.19 251 ASP B N 1
ATOM 7663 C CA . ASP B 1 251 ? 21 -27.562 -7.441 1 88.19 251 ASP B CA 1
ATOM 7664 C C . ASP B 1 251 ? 21.578 -28.438 -6.34 1 88.19 251 ASP B C 1
ATOM 7666 O O . ASP B 1 251 ? 22.438 -29.281 -6.602 1 88.19 251 ASP B O 1
ATOM 7670 N N . LYS B 1 252 ? 21.125 -28.234 -5.098 1 84.5 252 LYS B N 1
ATOM 7671 C CA . LYS B 1 252 ? 21.688 -28.906 -3.936 1 84.5 252 LYS B CA 1
ATOM 7672 C C . LYS B 1 252 ? 21.422 -30.406 -3.996 1 84.5 252 LYS B C 1
ATOM 7674 O O . LYS B 1 252 ? 22.125 -31.203 -3.355 1 84.5 252 LYS B O 1
ATOM 7679 N N . ASN B 1 253 ? 20.5 -30.844 -4.859 1 86.56 253 ASN B N 1
ATOM 7680 C CA . ASN B 1 253 ? 20.109 -32.25 -4.914 1 86.56 253 ASN B CA 1
ATOM 7681 C C . ASN B 1 253 ? 20.547 -32.906 -6.223 1 86.56 253 ASN B C 1
ATOM 7683 O O . ASN B 1 253 ? 20.125 -34 -6.543 1 86.56 253 ASN B O 1
ATOM 7687 N N . GLY B 1 254 ? 21.359 -32.188 -7.031 1 88.69 254 GLY B N 1
ATOM 7688 C CA . GLY B 1 254 ? 21.891 -32.75 -8.258 1 88.69 254 GLY B CA 1
ATOM 7689 C C . GLY B 1 254 ? 20.969 -32.562 -9.445 1 88.69 254 GLY B C 1
ATOM 7690 O O . GLY B 1 254 ? 21.109 -33.25 -10.461 1 88.69 254 GLY B O 1
ATOM 7691 N N . PHE B 1 255 ? 19.984 -31.672 -9.359 1 92.44 255 PHE B N 1
ATOM 7692 C CA . PHE B 1 255 ? 19.047 -31.406 -10.445 1 92.44 255 PHE B CA 1
ATOM 7693 C C . PHE B 1 255 ? 19.562 -30.266 -11.328 1 92.44 255 PHE B C 1
ATOM 7695 O O . PHE B 1 255 ? 20.094 -29.281 -10.836 1 92.44 255 PHE B O 1
ATOM 7702 N N . MET B 1 256 ? 19.453 -30.438 -12.57 1 94.44 256 MET B N 1
ATOM 7703 C CA . MET 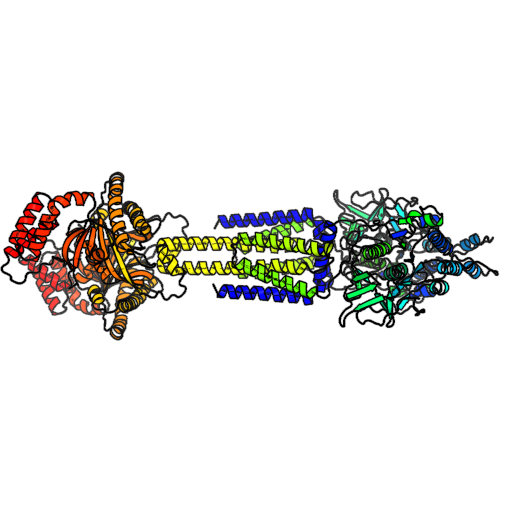B 1 256 ? 19.766 -29.391 -13.539 1 94.44 256 MET B CA 1
ATOM 7704 C C . MET B 1 256 ? 18.5 -28.703 -14.023 1 94.44 256 MET B C 1
ATOM 7706 O O . MET B 1 256 ? 17.547 -29.359 -14.469 1 94.44 256 MET B O 1
ATOM 7710 N N . ARG B 1 257 ? 18.453 -27.422 -13.906 1 94.81 257 ARG B N 1
ATOM 7711 C CA . ARG B 1 257 ? 17.344 -26.656 -14.453 1 94.81 257 ARG B CA 1
ATOM 7712 C C . ARG B 1 257 ? 17.422 -26.578 -15.969 1 94.81 257 ARG B C 1
ATOM 7714 O O . ARG B 1 257 ? 18.516 -26.422 -16.531 1 94.81 257 ARG B O 1
ATOM 7721 N N . ILE B 1 258 ? 16.328 -26.594 -16.609 1 95.88 258 ILE B N 1
ATOM 7722 C CA . ILE B 1 258 ? 16.297 -26.688 -18.062 1 95.88 258 ILE B CA 1
ATOM 7723 C C . ILE B 1 258 ? 16 -25.328 -18.672 1 95.88 258 ILE B C 1
ATOM 7725 O O . ILE B 1 258 ? 15.047 -24.656 -18.281 1 95.88 258 ILE B O 1
ATOM 7729 N N . ASN B 1 259 ? 16.859 -24.891 -19.5 1 96.81 259 ASN B N 1
ATOM 7730 C CA . ASN B 1 259 ? 16.625 -23.719 -20.344 1 96.81 259 ASN B CA 1
ATOM 7731 C C . ASN B 1 259 ? 15.898 -24.094 -21.625 1 96.81 259 ASN B C 1
ATOM 7733 O O . ASN B 1 259 ? 16.516 -24.266 -22.672 1 96.81 259 ASN B O 1
ATOM 7737 N N . PHE B 1 260 ? 14.594 -24.203 -21.531 1 95.88 260 PHE B N 1
ATOM 7738 C CA . PHE B 1 260 ? 13.766 -24.734 -22.609 1 95.88 260 PHE B CA 1
ATOM 7739 C C . PHE B 1 260 ? 13.906 -23.875 -23.859 1 95.88 260 PHE B C 1
ATOM 7741 O O . PHE B 1 260 ? 13.891 -22.641 -23.781 1 95.88 260 PHE B O 1
ATOM 7748 N N . ARG B 1 261 ? 14.039 -24.531 -24.922 1 96.56 261 ARG B N 1
ATOM 7749 C CA . ARG B 1 261 ? 14.188 -23.859 -26.203 1 96.56 261 ARG B CA 1
ATOM 7750 C C . ARG B 1 261 ? 12.844 -23.391 -26.734 1 96.56 261 ARG B C 1
ATOM 7752 O O . ARG B 1 261 ? 12.758 -22.328 -27.375 1 96.56 261 ARG B O 1
ATOM 7759 N N . GLY B 1 262 ? 11.875 -24.125 -26.516 1 94.19 262 GLY B N 1
ATOM 7760 C CA . GLY B 1 262 ? 10.57 -23.766 -27.031 1 94.19 262 GLY B CA 1
ATOM 7761 C C . GLY B 1 262 ? 9.523 -24.844 -26.812 1 94.19 262 GLY B C 1
ATOM 7762 O O . GLY B 1 262 ? 9.68 -25.688 -25.922 1 94.19 262 GLY B O 1
ATOM 7763 N N . ALA B 1 263 ? 8.375 -24.734 -27.609 1 92.06 263 ALA B N 1
ATOM 7764 C CA . ALA B 1 263 ? 7.273 -25.688 -27.516 1 92.06 263 ALA B CA 1
ATOM 7765 C C . ALA B 1 263 ? 7.602 -26.969 -28.281 1 92.06 263 ALA B C 1
ATOM 7767 O O . ALA B 1 263 ? 8.719 -27.141 -28.781 1 92.06 263 ALA B O 1
ATOM 7768 N N . LYS B 1 264 ? 6.66 -27.859 -28.25 1 89.38 264 LYS B N 1
ATOM 7769 C CA . LYS B 1 264 ? 6.82 -29.156 -28.922 1 89.38 264 LYS B CA 1
ATOM 7770 C C . LYS B 1 264 ? 7.348 -28.984 -30.344 1 89.38 264 LYS B C 1
ATOM 7772 O O . LYS B 1 264 ? 6.934 -28.062 -31.062 1 89.38 264 LYS B O 1
ATOM 7777 N N . LYS B 1 265 ? 8.359 -29.781 -30.719 1 90.56 265 LYS B N 1
ATOM 7778 C CA . LYS B 1 265 ? 8.945 -29.844 -32.062 1 90.56 265 LYS B CA 1
ATOM 7779 C C . LYS B 1 265 ? 9.914 -28.688 -32.281 1 90.56 265 LYS B C 1
ATOM 7781 O O . LYS B 1 265 ? 10.008 -28.156 -33.375 1 90.56 265 LYS B O 1
ATOM 7786 N N . SER B 1 266 ? 10.5 -28.281 -31.219 1 93.62 266 SER B N 1
ATOM 7787 C CA . SER B 1 266 ? 11.609 -27.344 -31.359 1 93.62 266 SER B CA 1
ATOM 7788 C C . SER B 1 266 ? 12.852 -28.031 -31.906 1 93.62 266 SER B C 1
ATOM 7790 O O . SER B 1 266 ? 13.727 -27.375 -32.5 1 93.62 266 SER B O 1
ATOM 7792 N N . PHE B 1 267 ? 12.938 -29.344 -31.75 1 96.19 267 PHE B N 1
ATOM 7793 C CA . PHE B 1 267 ? 14.023 -30.172 -32.281 1 96.19 267 PHE B CA 1
ATOM 7794 C C . PHE B 1 267 ? 13.562 -30.969 -33.5 1 96.19 267 PHE B C 1
ATOM 7796 O O . PHE B 1 267 ? 12.359 -31.078 -33.75 1 96.19 267 PHE B O 1
ATOM 7803 N N . LYS B 1 268 ? 14.477 -31.438 -34.219 1 96.38 268 LYS B N 1
ATOM 7804 C CA . LYS B 1 268 ? 14.141 -32.219 -35.406 1 96.38 268 LYS B CA 1
ATOM 7805 C C . LYS B 1 268 ? 13.617 -33.594 -35.031 1 96.38 268 LYS B C 1
ATOM 7807 O O . LYS B 1 268 ? 14.25 -34.312 -34.25 1 96.38 268 LYS B O 1
ATOM 7812 N N . TYR B 1 269 ? 12.445 -33.938 -35.562 1 96.19 269 TYR B N 1
ATOM 7813 C CA . TYR B 1 269 ? 11.828 -35.25 -35.406 1 96.19 269 TYR B CA 1
ATOM 7814 C C . TYR B 1 269 ? 11.883 -36.062 -36.688 1 96.19 269 TYR B C 1
ATOM 7816 O O . TYR B 1 269 ? 11.633 -35.531 -37.781 1 96.19 269 TYR B O 1
ATOM 7824 N N . ILE B 1 270 ? 12.32 -37.25 -36.625 1 97.56 270 ILE B N 1
ATOM 7825 C CA . ILE B 1 270 ? 12.25 -38.219 -37.719 1 97.56 270 ILE B CA 1
ATOM 7826 C C . ILE B 1 270 ? 11.445 -39.438 -37.281 1 97.56 270 ILE B C 1
ATOM 7828 O O . ILE B 1 270 ? 11.656 -39.969 -36.188 1 97.56 270 ILE B O 1
ATOM 7832 N N . SER B 1 271 ? 10.562 -39.844 -38.094 1 96.81 271 SER B N 1
ATOM 7833 C CA . SER B 1 271 ? 9.695 -40.969 -37.781 1 96.81 271 SER B CA 1
ATOM 7834 C C . SER B 1 271 ? 10.492 -42.281 -37.688 1 96.81 271 SER B C 1
ATOM 7836 O O . SER B 1 271 ? 11.398 -42.5 -38.5 1 96.81 271 SER B O 1
ATOM 7838 N N . PHE B 1 272 ? 10.156 -43.062 -36.719 1 96.81 272 PHE B N 1
ATOM 7839 C CA . PHE B 1 272 ? 10.75 -44.406 -36.562 1 96.81 272 PHE B CA 1
ATOM 7840 C C . PHE B 1 272 ? 10.648 -45.219 -37.844 1 96.81 272 PHE B C 1
ATOM 7842 O O . PHE B 1 272 ? 11.609 -45.844 -38.25 1 96.81 272 PHE B O 1
ATOM 7849 N N . LEU B 1 273 ? 9.516 -45.125 -38.5 1 97.06 273 LEU B N 1
ATOM 7850 C CA . LEU B 1 273 ? 9.242 -45.844 -39.75 1 97.06 273 LEU B CA 1
ATOM 7851 C C . LEU B 1 273 ? 10.18 -45.375 -40.844 1 97.06 273 LEU B C 1
ATOM 7853 O O . LEU B 1 273 ? 10.625 -46.188 -41.656 1 97.06 273 LEU B O 1
ATOM 7857 N N . ASP B 1 274 ? 10.461 -44.188 -40.906 1 97.75 274 ASP B N 1
ATOM 7858 C CA . ASP B 1 274 ? 11.328 -43.625 -41.969 1 97.75 274 ASP B CA 1
ATOM 7859 C C . ASP B 1 274 ? 12.758 -44.156 -41.812 1 97.75 274 ASP B C 1
ATOM 7861 O O . ASP B 1 274 ? 13.43 -44.438 -42.781 1 97.75 274 ASP B O 1
ATOM 7865 N N . ILE B 1 275 ? 13.219 -44.219 -40.656 1 98.12 275 ILE B N 1
ATOM 7866 C CA . ILE B 1 275 ? 14.555 -44.781 -40.406 1 98.12 275 ILE B CA 1
ATOM 7867 C C . ILE B 1 275 ? 14.586 -46.25 -40.75 1 98.12 275 ILE B C 1
ATOM 7869 O O . ILE B 1 275 ? 15.547 -46.719 -41.344 1 98.12 275 ILE B O 1
ATOM 7873 N N . LEU B 1 276 ? 13.531 -46.969 -40.312 1 97.81 276 LEU B N 1
ATOM 7874 C CA . LEU B 1 276 ? 13.438 -48.406 -40.562 1 97.81 276 LEU B CA 1
ATOM 7875 C C . LEU B 1 276 ? 13.508 -48.688 -42.062 1 97.81 276 LEU B C 1
ATOM 7877 O O . LEU B 1 276 ? 14.203 -49.625 -42.469 1 97.81 276 LEU B O 1
ATOM 7881 N N . ASN B 1 277 ? 12.875 -47.875 -42.906 1 97.19 277 ASN B N 1
ATOM 7882 C CA . ASN B 1 277 ? 12.773 -48.094 -44.344 1 97.19 277 ASN B CA 1
ATOM 7883 C C . ASN B 1 277 ? 13.93 -47.406 -45.062 1 97.19 277 ASN B C 1
ATOM 7885 O O . ASN B 1 277 ? 14.031 -47.531 -46.312 1 97.19 277 ASN B O 1
ATOM 7889 N N . GLY B 1 278 ? 14.711 -46.688 -44.375 1 95.56 278 GLY B N 1
ATOM 7890 C CA . GLY B 1 278 ? 15.836 -46.031 -45 1 95.56 278 GLY B CA 1
ATOM 7891 C C . GLY B 1 278 ? 15.453 -44.719 -45.688 1 95.56 278 GLY B C 1
ATOM 7892 O O . GLY B 1 278 ? 16.172 -44.25 -46.562 1 95.56 278 GLY B O 1
ATOM 7893 N N . ASN B 1 279 ? 14.336 -44.156 -45.312 1 96.19 279 ASN B N 1
ATOM 7894 C CA . ASN B 1 279 ? 13.836 -42.906 -45.906 1 96.19 279 ASN B CA 1
ATOM 7895 C C . ASN B 1 279 ? 14.211 -41.688 -45.094 1 96.19 279 ASN B C 1
ATOM 7897 O O . ASN B 1 279 ? 13.344 -41.031 -44.531 1 96.19 279 ASN B O 1
ATOM 7901 N N . PHE B 1 280 ? 15.461 -41.344 -45 1 96.19 280 PHE B N 1
ATOM 7902 C CA . PHE B 1 280 ? 15.945 -40.188 -44.281 1 96.19 280 PHE B CA 1
ATOM 7903 C C . PHE B 1 280 ? 17.25 -39.656 -44.875 1 96.19 280 PHE B C 1
ATOM 7905 O O . PHE B 1 280 ? 17.891 -40.375 -45.688 1 96.19 280 PHE B O 1
ATOM 7912 N N . ASP B 1 281 ? 17.594 -38.469 -44.625 1 96.12 281 ASP B N 1
ATOM 7913 C CA . ASP B 1 281 ? 18.844 -37.875 -45.062 1 96.12 281 ASP B CA 1
ATOM 7914 C C . ASP B 1 281 ? 19.969 -38.188 -44.062 1 96.12 281 ASP B C 1
ATOM 7916 O O . ASP B 1 281 ? 19.875 -37.812 -42.875 1 96.12 281 ASP B O 1
ATOM 7920 N N . SER B 1 282 ? 21.016 -38.75 -44.5 1 95.19 282 SER B N 1
ATOM 7921 C CA . SER B 1 282 ? 22.125 -39.156 -43.656 1 95.19 282 SER B CA 1
ATOM 7922 C C . SER B 1 282 ? 22.719 -37.938 -42.938 1 95.19 282 SER B C 1
ATOM 7924 O O . SER B 1 282 ? 23.297 -38.031 -41.875 1 95.19 282 SER B O 1
ATOM 7926 N N . LYS B 1 283 ? 22.516 -36.75 -43.5 1 95.44 283 LYS B N 1
ATOM 7927 C CA . LYS B 1 283 ? 23.047 -35.531 -42.938 1 95.44 283 LYS B CA 1
ATOM 7928 C C . LYS B 1 283 ? 22.344 -35.188 -41.594 1 95.44 283 LYS B C 1
ATOM 7930 O O . LYS B 1 283 ? 22.938 -34.562 -40.75 1 95.44 283 LYS B O 1
ATOM 7935 N N . ASP B 1 284 ? 21.188 -35.688 -41.5 1 96.38 284 ASP B N 1
ATOM 7936 C CA . ASP B 1 284 ? 20.391 -35.406 -40.281 1 96.38 284 ASP B CA 1
ATOM 7937 C C . ASP B 1 284 ? 20.828 -36.281 -39.125 1 96.38 284 ASP B C 1
ATOM 7939 O O . ASP B 1 284 ? 20.5 -36.031 -37.969 1 96.38 284 ASP B O 1
ATOM 7943 N N . ILE B 1 285 ? 21.594 -37.312 -39.438 1 97.38 285 ILE B N 1
ATOM 7944 C CA . ILE B 1 285 ? 21.906 -38.312 -38.438 1 97.38 285 ILE B CA 1
ATOM 7945 C C . ILE B 1 285 ? 23.406 -38.312 -38.125 1 97.38 285 ILE B C 1
ATOM 7947 O O . ILE B 1 285 ? 23.828 -38.531 -36.969 1 97.38 285 ILE B O 1
ATOM 7951 N N . ASN B 1 286 ? 24.203 -37.938 -39.094 1 97.19 286 ASN B N 1
ATOM 7952 C CA . ASN B 1 286 ? 25.656 -38.062 -39.031 1 97.19 286 ASN B CA 1
ATOM 7953 C C . ASN B 1 286 ? 26.234 -37.188 -37.906 1 97.19 286 ASN B C 1
ATOM 7955 O O . ASN B 1 286 ? 26.047 -35.969 -37.938 1 97.19 286 ASN B O 1
ATOM 7959 N N . GLY B 1 287 ? 26.828 -37.844 -36.938 1 95.94 287 GLY B N 1
ATOM 7960 C CA . GLY B 1 287 ? 27.547 -37.156 -35.875 1 95.94 287 GLY B CA 1
ATOM 7961 C C . GLY B 1 287 ? 26.625 -36.531 -34.844 1 95.94 287 GLY B C 1
ATOM 7962 O O . GLY B 1 287 ? 27.062 -35.75 -34 1 95.94 287 GLY B O 1
ATOM 7963 N N . LYS B 1 288 ? 25.375 -36.812 -34.906 1 97.5 288 LYS B N 1
ATOM 7964 C CA . LYS B 1 288 ? 24.406 -36.156 -34.031 1 97.5 288 LYS B CA 1
ATOM 7965 C C . LYS B 1 288 ? 24.047 -37.031 -32.844 1 97.5 288 LYS B C 1
ATOM 7967 O O . LYS B 1 288 ? 24.344 -38.219 -32.844 1 97.5 288 LYS B O 1
ATOM 7972 N N . PHE B 1 289 ? 23.594 -36.344 -31.797 1 98.06 289 PHE B N 1
ATOM 7973 C CA . PHE B 1 289 ? 22.969 -37.062 -30.688 1 98.06 289 PHE B CA 1
ATOM 7974 C C . PHE B 1 289 ? 21.562 -37.531 -31.078 1 98.06 289 PHE B C 1
ATOM 7976 O O . PHE B 1 289 ? 20.703 -36.719 -31.438 1 98.06 289 PHE B O 1
ATOM 7983 N N . ILE B 1 290 ? 21.344 -38.812 -31 1 98.5 290 ILE B N 1
ATOM 7984 C CA . ILE B 1 290 ? 20.062 -39.375 -31.406 1 98.5 290 ILE B CA 1
ATOM 7985 C C . ILE B 1 290 ? 19.297 -39.875 -30.172 1 98.5 290 ILE B C 1
ATOM 7987 O O . ILE B 1 290 ? 19.859 -40.594 -29.344 1 98.5 290 ILE B O 1
ATOM 7991 N N . LEU B 1 291 ? 18.109 -39.438 -30.047 1 98.06 291 LEU B N 1
ATOM 7992 C CA . LEU B 1 291 ? 17.219 -39.906 -29 1 98.06 291 LEU B CA 1
ATOM 7993 C C . LEU B 1 291 ? 16.031 -40.656 -29.594 1 98.06 291 LEU B C 1
ATOM 7995 O O . LEU B 1 291 ? 15.375 -40.156 -30.5 1 98.06 291 LEU B O 1
ATOM 7999 N N . ILE B 1 292 ? 15.789 -41.812 -29.078 1 97.12 292 ILE B N 1
ATOM 8000 C CA . ILE B 1 292 ? 14.625 -42.562 -29.516 1 97.12 292 ILE B CA 1
ATOM 8001 C C . ILE B 1 292 ? 13.562 -42.562 -28.422 1 97.12 292 ILE B C 1
ATOM 8003 O O . ILE B 1 292 ? 13.836 -42.906 -27.281 1 97.12 292 ILE B O 1
ATOM 8007 N N . GLY B 1 293 ? 12.469 -42.094 -28.719 1 92.88 293 GLY B N 1
ATOM 8008 C CA . GLY B 1 293 ? 11.352 -42.031 -27.797 1 92.88 293 GLY B CA 1
ATOM 8009 C C . GLY B 1 293 ? 10.016 -41.812 -28.484 1 92.88 293 GLY B C 1
ATOM 8010 O O . GLY B 1 293 ? 9.938 -41.875 -29.719 1 92.88 293 GLY B O 1
ATOM 8011 N N . SER B 1 294 ? 8.945 -41.625 -27.672 1 88.06 294 SER B N 1
ATOM 8012 C CA . SER B 1 294 ? 7.617 -41.5 -28.25 1 88.06 294 SER B CA 1
ATOM 8013 C C . SER B 1 294 ? 7.02 -40.125 -27.969 1 88.06 294 SER B C 1
ATOM 8015 O O . SER B 1 294 ? 7.25 -39.562 -26.891 1 88.06 294 SER B O 1
ATOM 8017 N N . SER B 1 295 ? 6.27 -39.625 -28.969 1 81.44 295 SER B N 1
ATOM 8018 C CA . SER B 1 295 ? 5.535 -38.375 -28.797 1 81.44 295 SER B CA 1
ATOM 8019 C C . SER B 1 295 ? 4.035 -38.625 -28.688 1 81.44 295 SER B C 1
ATOM 8021 O O . SER B 1 295 ? 3.256 -37.688 -28.484 1 81.44 295 SER B O 1
ATOM 8023 N N . ILE B 1 296 ? 3.664 -39.875 -28.781 1 70.56 296 ILE B N 1
ATOM 8024 C CA . ILE B 1 296 ? 2.24 -40.188 -28.812 1 70.56 296 ILE B CA 1
ATOM 8025 C C . ILE B 1 296 ? 1.66 -40.156 -27.406 1 70.56 296 ILE B C 1
ATOM 8027 O O . ILE B 1 296 ? 2.291 -40.625 -26.453 1 70.56 296 ILE B O 1
ATOM 8031 N N . THR B 1 297 ? 0.528 -39.656 -27.359 1 60.72 297 THR B N 1
ATOM 8032 C CA . THR B 1 297 ? -0.158 -39.406 -26.094 1 60.72 297 THR B CA 1
ATOM 8033 C C . THR B 1 297 ? -0.367 -40.719 -25.344 1 60.72 297 THR B C 1
ATOM 8035 O O . THR B 1 297 ? -0.282 -40.75 -24.109 1 60.72 297 THR B O 1
ATOM 8038 N N . THR B 1 298 ? -0.629 -41.719 -26.062 1 55.84 298 THR B N 1
ATOM 8039 C CA . THR B 1 298 ? -0.963 -42.969 -25.422 1 55.84 298 THR B CA 1
ATOM 8040 C C . THR B 1 298 ? 0.289 -43.656 -24.859 1 55.84 298 THR B C 1
ATOM 8042 O O . THR B 1 298 ? 0.199 -44.5 -23.984 1 55.84 298 THR B O 1
ATOM 8045 N N . LEU B 1 299 ? 1.365 -43.188 -25.391 1 52.91 299 LEU B N 1
ATOM 8046 C CA . LEU B 1 299 ? 2.609 -43.875 -25.031 1 52.91 299 LEU B CA 1
ATOM 8047 C C . LEU B 1 299 ? 3.547 -42.906 -24.297 1 52.91 299 LEU B C 1
ATOM 8049 O O . LEU B 1 299 ? 4.41 -43.344 -23.531 1 52.91 299 LEU B O 1
ATOM 8053 N N . ALA B 1 300 ? 3.146 -41.719 -24.641 1 52.25 300 ALA B N 1
ATOM 8054 C CA . ALA B 1 300 ? 4.191 -40.75 -24.297 1 52.25 300 ALA B CA 1
ATOM 8055 C C . ALA B 1 300 ? 4.008 -40.25 -22.859 1 52.25 300 ALA B C 1
ATOM 8057 O O . ALA B 1 300 ? 2.885 -40.188 -22.359 1 52.25 300 ALA B O 1
ATOM 8058 N N . ASP B 1 301 ? 5.062 -40.031 -22.281 1 60.97 301 ASP B N 1
ATOM 8059 C CA . ASP B 1 301 ? 5.176 -39.219 -21.062 1 60.97 301 ASP B CA 1
ATOM 8060 C C . ASP B 1 301 ? 5.059 -37.75 -21.344 1 60.97 301 ASP B C 1
ATOM 8062 O O . ASP B 1 301 ? 6.066 -37.062 -21.562 1 60.97 301 ASP B O 1
ATOM 8066 N N . LEU B 1 302 ? 3.846 -37.219 -21.438 1 68.56 302 LEU B N 1
ATOM 8067 C CA . LEU B 1 302 ? 3.631 -35.812 -21.719 1 68.56 302 LEU B CA 1
ATOM 8068 C C . LEU B 1 302 ? 3.707 -35 -20.422 1 68.56 302 LEU B C 1
ATOM 8070 O O . LEU B 1 302 ? 3.076 -35.344 -19.422 1 68.56 302 LEU B O 1
ATOM 8074 N N . ARG B 1 303 ? 4.621 -34 -20.531 1 72.88 303 ARG B N 1
ATOM 8075 C CA . ARG B 1 303 ? 4.883 -33.156 -19.344 1 72.88 303 ARG B CA 1
ATOM 8076 C C . ARG B 1 303 ? 4.625 -31.703 -19.625 1 72.88 303 ARG B C 1
ATOM 8078 O O . ARG B 1 303 ? 4.879 -31.219 -20.734 1 72.88 303 ARG B O 1
ATOM 8085 N N . SER B 1 304 ? 4.125 -31.094 -18.625 1 77.62 304 SER B N 1
ATOM 8086 C CA . SER B 1 304 ? 3.895 -29.656 -18.75 1 77.62 304 SER B CA 1
ATOM 8087 C C . SER B 1 304 ? 5.172 -28.875 -18.484 1 77.62 304 SER B C 1
ATOM 8089 O O . SER B 1 304 ? 5.906 -29.172 -17.547 1 77.62 304 SER B O 1
ATOM 8091 N N . THR B 1 305 ? 5.453 -27.953 -19.375 1 83.19 305 THR B N 1
ATOM 8092 C CA . THR B 1 305 ? 6.598 -27.047 -19.25 1 83.19 305 THR B CA 1
ATOM 8093 C C . THR B 1 305 ? 6.164 -25.594 -19.422 1 83.19 305 THR B C 1
ATOM 8095 O O . THR B 1 305 ? 4.969 -25.297 -19.453 1 83.19 305 THR B O 1
ATOM 8098 N N . VAL B 1 306 ? 7.137 -24.766 -19.5 1 83.06 306 VAL B N 1
ATOM 8099 C CA . VAL B 1 306 ? 6.879 -23.328 -19.562 1 83.06 306 VAL B CA 1
ATOM 8100 C C . VAL B 1 306 ? 6.273 -22.969 -20.922 1 83.06 306 VAL B C 1
ATOM 8102 O O . VAL B 1 306 ? 5.41 -22.094 -21.016 1 83.06 306 VAL B O 1
ATOM 8105 N N . TYR B 1 307 ? 6.629 -23.656 -21.984 1 86 307 TYR B N 1
ATOM 8106 C CA . TYR B 1 307 ? 6.195 -23.281 -23.328 1 86 307 TYR B CA 1
ATOM 8107 C C . TYR B 1 307 ? 5.074 -24.188 -23.812 1 86 307 TYR B C 1
ATOM 8109 O O . TYR B 1 307 ? 4.344 -23.844 -24.75 1 86 307 TYR B O 1
ATOM 8117 N N . ASP B 1 308 ? 5 -25.375 -23.156 1 85.25 308 ASP B N 1
ATOM 8118 C CA . ASP B 1 308 ? 4.074 -26.375 -23.672 1 85.25 308 ASP B CA 1
ATOM 8119 C C . ASP B 1 308 ? 3.463 -27.203 -22.531 1 85.25 308 ASP B C 1
ATOM 8121 O O . ASP B 1 308 ? 4.184 -27.703 -21.672 1 85.25 308 ASP B O 1
ATOM 8125 N N . LEU B 1 309 ? 2.184 -27.469 -22.625 1 79.56 309 LEU B N 1
ATOM 8126 C CA . LEU B 1 309 ? 1.488 -28.188 -21.562 1 79.56 309 LEU B CA 1
ATOM 8127 C C . LEU B 1 309 ? 1.577 -29.688 -21.766 1 79.56 309 LEU B C 1
ATOM 8129 O O . LEU B 1 309 ? 1.275 -30.469 -20.859 1 79.56 309 LEU B O 1
ATOM 8133 N N . ALA B 1 310 ? 2.102 -30.109 -22.906 1 80.44 310 ALA B N 1
ATOM 8134 C CA . ALA B 1 310 ? 2.23 -31.547 -23.203 1 80.44 310 ALA B CA 1
ATOM 8135 C C . ALA B 1 310 ? 3.484 -31.812 -24.031 1 80.44 310 ALA B C 1
ATOM 8137 O O . ALA B 1 310 ? 3.404 -32.344 -25.141 1 80.44 310 ALA B O 1
ATOM 8138 N N . LEU B 1 311 ? 4.609 -31.547 -23.469 1 86.12 311 LEU B N 1
ATOM 8139 C CA . LEU B 1 311 ? 5.895 -31.797 -24.125 1 86.12 311 LEU B CA 1
ATOM 8140 C C . LEU B 1 311 ? 6.34 -33.25 -23.891 1 86.12 311 LEU B C 1
ATOM 8142 O O . LEU B 1 311 ? 6.336 -33.719 -22.766 1 86.12 311 LEU B O 1
ATOM 8146 N N . PRO B 1 312 ? 6.684 -33.938 -24.953 1 88.31 312 PRO B N 1
ATOM 8147 C CA . PRO B 1 312 ? 7.18 -35.312 -24.766 1 88.31 312 PRO B CA 1
ATOM 8148 C C . PRO B 1 312 ? 8.438 -35.375 -23.906 1 88.31 312 PRO B C 1
ATOM 8150 O O . PRO B 1 312 ? 9.32 -34.5 -24.031 1 88.31 312 PRO B O 1
ATOM 8153 N N . GLY B 1 313 ? 8.578 -36.344 -23.062 1 89.38 313 GLY B N 1
ATOM 8154 C CA . GLY B 1 313 ? 9.727 -36.5 -22.188 1 89.38 313 GLY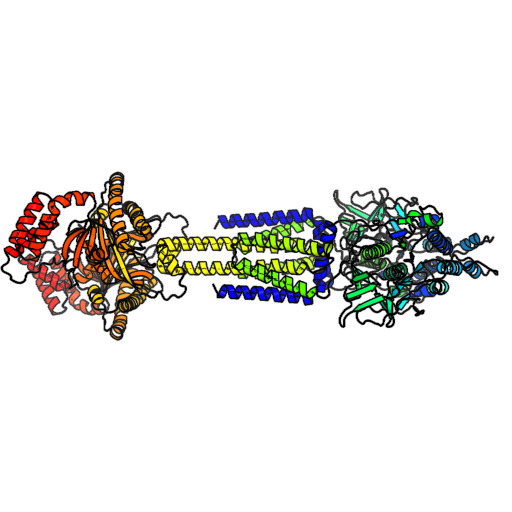 B CA 1
ATOM 8155 C C . GLY B 1 313 ? 11.047 -36.562 -22.938 1 89.38 313 GLY B C 1
ATOM 8156 O O . GLY B 1 313 ? 12.047 -36 -22.469 1 89.38 313 GLY B O 1
ATOM 8157 N N . VAL B 1 314 ? 11 -37.156 -24.094 1 93.38 314 VAL B N 1
ATOM 8158 C CA . VAL B 1 314 ? 12.211 -37.312 -24.891 1 93.38 314 VAL B CA 1
ATOM 8159 C C . VAL B 1 314 ? 12.727 -35.938 -25.312 1 93.38 314 VAL B C 1
ATOM 8161 O O . VAL B 1 314 ? 13.938 -35.719 -25.422 1 93.38 314 VAL B O 1
ATOM 8164 N N . GLU B 1 315 ? 11.82 -35.031 -25.562 1 94.56 315 GLU B N 1
ATOM 8165 C CA . GLU B 1 315 ? 12.234 -33.688 -25.953 1 94.56 315 GLU B CA 1
ATOM 8166 C C . GLU B 1 315 ? 12.82 -32.938 -24.781 1 94.56 315 GLU B C 1
ATOM 8168 O O . GLU B 1 315 ? 13.594 -31.984 -24.969 1 94.56 315 GLU B O 1
ATOM 8173 N N . ILE B 1 316 ? 12.438 -33.281 -23.594 1 94.38 316 ILE B N 1
ATOM 8174 C CA . ILE B 1 316 ? 13.055 -32.688 -22.406 1 94.38 316 ILE B CA 1
ATOM 8175 C C . ILE B 1 316 ? 14.531 -33.094 -22.344 1 94.38 316 ILE B C 1
ATOM 8177 O O . ILE B 1 316 ? 15.391 -32.281 -22.047 1 94.38 316 ILE B O 1
ATOM 8181 N N . HIS B 1 317 ? 14.773 -34.375 -22.625 1 96.31 317 HIS B N 1
ATOM 8182 C CA . HIS B 1 317 ? 16.156 -34.844 -22.703 1 96.31 317 HIS B CA 1
ATOM 8183 C C . HIS B 1 317 ? 16.938 -34.062 -23.766 1 96.31 317 HIS B C 1
ATOM 8185 O O . HIS B 1 317 ? 18.094 -33.719 -23.562 1 96.31 317 HIS B O 1
ATOM 8191 N N . ALA B 1 318 ? 16.25 -33.844 -24.891 1 97.44 318 ALA B N 1
ATOM 8192 C CA . ALA B 1 318 ? 16.891 -33.094 -25.969 1 97.44 318 ALA B CA 1
ATOM 8193 C C . ALA B 1 318 ? 17.281 -31.688 -25.5 1 97.44 318 ALA B C 1
ATOM 8195 O O . ALA B 1 318 ? 18.375 -31.203 -25.812 1 97.44 318 ALA B O 1
ATOM 8196 N N . ASN B 1 319 ? 16.375 -31.062 -24.797 1 97.19 319 ASN B N 1
ATOM 8197 C CA . ASN B 1 319 ? 16.656 -29.75 -24.25 1 97.19 319 ASN B CA 1
ATOM 8198 C C . ASN B 1 319 ? 17.859 -29.781 -23.328 1 97.19 319 ASN B C 1
ATOM 8200 O O . ASN B 1 319 ? 18.719 -28.891 -23.375 1 97.19 319 ASN B O 1
ATOM 8204 N N . MET B 1 320 ? 17.922 -30.781 -22.5 1 97.06 320 MET B N 1
ATOM 8205 C CA . MET B 1 320 ? 19.016 -30.906 -21.547 1 97.06 320 MET B CA 1
ATOM 8206 C C . MET B 1 320 ? 20.344 -31.062 -22.281 1 97.06 320 MET B C 1
ATOM 8208 O O . MET B 1 320 ? 21.328 -30.391 -21.938 1 97.06 320 MET B O 1
ATOM 8212 N N . ILE B 1 321 ? 20.375 -31.922 -23.266 1 97.38 321 ILE B N 1
ATOM 8213 C CA . ILE B 1 321 ? 21.578 -32.125 -24.047 1 97.38 321 ILE B CA 1
ATOM 8214 C C . ILE B 1 321 ? 22 -30.812 -24.719 1 97.38 321 ILE B C 1
ATOM 8216 O O . ILE B 1 321 ? 23.172 -30.438 -24.672 1 97.38 321 ILE B O 1
ATOM 8220 N N . ASP B 1 322 ? 21.031 -30.188 -25.297 1 97.62 322 ASP B N 1
ATOM 8221 C CA . ASP B 1 322 ? 21.297 -28.953 -26.016 1 97.62 322 ASP B CA 1
ATOM 8222 C C . ASP B 1 322 ? 21.844 -27.875 -25.078 1 97.62 322 ASP B C 1
ATOM 8224 O O . ASP B 1 322 ? 22.719 -27.109 -25.469 1 97.62 322 ASP B O 1
ATOM 8228 N N . ASN B 1 323 ? 21.266 -27.797 -23.875 1 96.81 323 ASN B N 1
ATOM 8229 C CA . ASN B 1 323 ? 21.781 -26.844 -22.875 1 96.81 323 ASN B CA 1
ATOM 8230 C C . ASN B 1 323 ? 23.25 -27.109 -22.547 1 96.81 323 ASN B C 1
ATOM 8232 O O . ASN B 1 323 ? 24.031 -26.172 -22.438 1 96.81 323 ASN B O 1
ATOM 8236 N N . ILE B 1 324 ? 23.578 -28.359 -22.375 1 95.38 324 ILE B N 1
ATOM 8237 C CA . ILE B 1 324 ? 24.922 -28.75 -21.984 1 95.38 324 ILE B CA 1
ATOM 8238 C C . ILE B 1 324 ? 25.891 -28.453 -23.141 1 95.38 324 ILE B C 1
ATOM 8240 O O . ILE B 1 324 ? 26.984 -27.938 -22.922 1 95.38 324 ILE B O 1
ATOM 8244 N N . LEU B 1 325 ? 25.484 -28.734 -24.344 1 94.69 325 LEU B N 1
ATOM 8245 C CA . LEU B 1 325 ? 26.328 -28.516 -25.516 1 94.69 325 LEU B CA 1
ATOM 8246 C C . LEU B 1 325 ? 26.594 -27.031 -25.734 1 94.69 325 LEU B C 1
ATOM 8248 O O . LEU B 1 325 ? 27.703 -26.625 -26.062 1 94.69 325 LEU B O 1
ATOM 8252 N N . LYS B 1 326 ? 25.562 -26.266 -25.547 1 94.88 326 LYS B N 1
ATOM 8253 C CA . LYS B 1 326 ? 25.688 -24.828 -25.75 1 94.88 326 LYS B CA 1
ATOM 8254 C C . LYS B 1 326 ? 26.328 -24.156 -24.547 1 94.88 326 LYS B C 1
ATOM 8256 O O . LYS B 1 326 ? 26.922 -23.078 -24.672 1 94.88 326 LYS B O 1
ATOM 8261 N N . GLY B 1 327 ? 26.094 -24.656 -23.375 1 93.69 327 GLY B N 1
ATOM 8262 C CA . GLY B 1 327 ? 26.625 -24.094 -22.156 1 93.69 327 GLY B CA 1
ATOM 8263 C C . GLY B 1 327 ? 25.781 -22.984 -21.562 1 93.69 327 GLY B C 1
ATOM 8264 O O . GLY B 1 327 ? 26.281 -22.141 -20.828 1 93.69 327 GLY B O 1
ATOM 8265 N N . ASP B 1 328 ? 24.578 -22.891 -21.969 1 94.25 328 ASP B N 1
ATOM 8266 C CA . ASP B 1 328 ? 23.703 -21.844 -21.453 1 94.25 328 ASP B CA 1
ATOM 8267 C C . ASP B 1 328 ? 22.844 -22.375 -20.297 1 94.25 328 ASP B C 1
ATOM 8269 O O . ASP B 1 328 ? 21.609 -22.375 -20.391 1 94.25 328 ASP B O 1
ATOM 8273 N N . PHE B 1 329 ? 23.469 -22.594 -19.156 1 95 329 PHE B N 1
ATOM 8274 C CA . PHE B 1 329 ? 22.844 -23.172 -17.969 1 95 329 PHE B CA 1
ATOM 8275 C C . PHE B 1 329 ? 22.078 -22.109 -17.188 1 95 329 PHE B C 1
ATOM 8277 O O . PHE B 1 329 ? 22.469 -20.938 -17.188 1 95 329 PHE B O 1
ATOM 8284 N N . ILE B 1 330 ? 20.969 -22.531 -16.609 1 94.75 330 ILE B N 1
ATOM 8285 C CA . ILE B 1 330 ? 20.25 -21.797 -15.57 1 94.75 330 ILE B CA 1
ATOM 8286 C C . ILE B 1 330 ? 20.375 -22.516 -14.234 1 94.75 330 ILE B C 1
ATOM 8288 O O . ILE B 1 330 ? 20.094 -23.719 -14.141 1 94.75 330 ILE B O 1
ATOM 8292 N N . TYR B 1 331 ? 20.875 -21.844 -13.258 1 91.62 331 TYR B N 1
ATOM 8293 C CA . TYR B 1 331 ? 21.109 -22.562 -12.008 1 91.62 331 TYR B CA 1
ATOM 8294 C C . TYR B 1 331 ? 20.859 -21.672 -10.805 1 91.62 331 TYR B C 1
ATOM 8296 O O . TYR B 1 331 ? 20.859 -20.438 -10.922 1 91.62 331 TYR B O 1
ATOM 8304 N N . GLU B 1 332 ? 20.578 -22.281 -9.727 1 89.06 332 GLU B N 1
ATOM 8305 C CA . GLU B 1 332 ? 20.438 -21.609 -8.438 1 89.06 332 GLU B CA 1
ATOM 8306 C C . GLU B 1 332 ? 21.734 -21.625 -7.656 1 89.06 332 GLU B C 1
ATOM 8308 O O . GLU B 1 332 ? 22.188 -22.688 -7.207 1 89.06 332 GLU B O 1
ATOM 8313 N N . PRO B 1 333 ? 22.312 -20.469 -7.484 1 84.75 333 PRO B N 1
ATOM 8314 C CA . PRO B 1 333 ? 23.594 -20.469 -6.766 1 84.75 333 PRO B CA 1
ATOM 8315 C C . PRO B 1 333 ? 23.453 -20.906 -5.309 1 84.75 333 PRO B C 1
ATOM 8317 O O . PRO B 1 333 ? 22.391 -20.703 -4.699 1 84.75 333 PRO B O 1
ATOM 8320 N N . THR B 1 334 ? 24.438 -21.484 -4.746 1 81.62 334 THR B N 1
ATOM 8321 C CA . THR B 1 334 ? 24.438 -21.953 -3.363 1 81.62 334 THR B CA 1
ATOM 8322 C C . THR B 1 334 ? 24.203 -20.781 -2.406 1 81.62 334 THR B C 1
ATOM 8324 O O . THR B 1 334 ? 23.562 -20.953 -1.362 1 81.62 334 THR B O 1
ATOM 8327 N N . PHE B 1 335 ? 24.688 -19.641 -2.809 1 83.69 335 PHE B N 1
ATOM 8328 C CA . PHE B 1 335 ? 24.516 -18.453 -1.959 1 83.69 335 PHE B CA 1
ATOM 8329 C C . PHE B 1 335 ? 23.297 -17.656 -2.375 1 83.69 335 PHE B C 1
ATOM 8331 O O . PHE B 1 335 ? 23.188 -16.469 -2.053 1 83.69 335 PHE B O 1
ATOM 8338 N N . GLY B 1 336 ? 22.438 -18.281 -3.137 1 86.62 336 GLY B N 1
ATOM 8339 C CA . GLY B 1 336 ? 21.266 -17.594 -3.648 1 86.62 336 GLY B CA 1
ATOM 8340 C C . GLY B 1 336 ? 20.359 -17.062 -2.551 1 86.62 336 GLY B C 1
ATOM 8341 O O . GLY B 1 336 ? 19.875 -15.93 -2.639 1 86.62 336 GLY B O 1
ATOM 8342 N N . LYS B 1 337 ? 20.172 -17.844 -1.481 1 87.88 337 LYS B N 1
ATOM 8343 C CA . LYS B 1 337 ? 19.312 -17.422 -0.378 1 87.88 337 LYS B CA 1
ATOM 8344 C C . LYS B 1 337 ? 19.891 -16.188 0.313 1 87.88 337 LYS B C 1
ATOM 8346 O O . LYS B 1 337 ? 19.125 -15.289 0.701 1 87.88 337 LYS B O 1
ATOM 8351 N N . ALA B 1 338 ? 21.188 -16.203 0.459 1 90.5 338 ALA B N 1
ATOM 8352 C CA . ALA B 1 338 ? 21.844 -15.047 1.08 1 90.5 338 ALA B CA 1
ATOM 8353 C C . ALA B 1 338 ? 21.656 -13.797 0.229 1 90.5 338 ALA B C 1
ATOM 8355 O O . ALA B 1 338 ? 21.453 -12.703 0.76 1 90.5 338 ALA B O 1
ATOM 8356 N N . ILE B 1 339 ? 21.75 -13.953 -1.064 1 92 339 ILE B N 1
ATOM 8357 C CA . ILE B 1 339 ? 21.562 -12.828 -1.973 1 92 339 ILE B CA 1
ATOM 8358 C C . ILE B 1 339 ? 20.125 -12.32 -1.886 1 92 339 ILE B C 1
ATOM 8360 O O . ILE B 1 339 ? 19.891 -11.109 -1.86 1 92 339 ILE B O 1
ATOM 8364 N N . ASP B 1 340 ? 19.188 -13.234 -1.847 1 92.5 340 ASP B N 1
ATOM 8365 C CA . ASP B 1 340 ? 17.781 -12.859 -1.742 1 92.5 340 ASP B CA 1
ATOM 8366 C C . ASP B 1 340 ? 17.531 -12.023 -0.487 1 92.5 340 ASP B C 1
ATOM 8368 O O . ASP B 1 340 ? 16.859 -10.992 -0.546 1 92.5 340 ASP B O 1
ATOM 8372 N N . ILE B 1 341 ? 18.062 -12.477 0.625 1 92.69 341 ILE B N 1
ATOM 8373 C CA . ILE B 1 341 ? 17.875 -11.789 1.896 1 92.69 341 ILE B CA 1
ATOM 8374 C C . ILE B 1 341 ? 18.547 -10.414 1.84 1 92.69 341 ILE B C 1
ATOM 8376 O O . ILE B 1 341 ? 18 -9.422 2.324 1 92.69 341 ILE B O 1
ATOM 8380 N N . PHE B 1 342 ? 19.688 -10.406 1.206 1 93 342 PHE B N 1
ATOM 8381 C CA . PHE B 1 342 ? 20.406 -9.148 1.066 1 93 342 PHE B CA 1
ATOM 8382 C C . PHE B 1 342 ? 19.609 -8.156 0.237 1 93 342 PHE B C 1
ATOM 8384 O O . PHE B 1 342 ? 19.547 -6.969 0.572 1 93 342 PHE B O 1
ATOM 8391 N N . VAL B 1 343 ? 19.062 -8.617 -0.852 1 92.31 343 VAL B N 1
ATOM 8392 C CA . VAL B 1 343 ? 18.281 -7.742 -1.723 1 92.31 343 VAL B CA 1
ATOM 8393 C C . VAL B 1 343 ? 17.062 -7.219 -0.97 1 92.31 343 VAL B C 1
ATOM 8395 O O . VAL B 1 343 ? 16.703 -6.043 -1.087 1 92.31 343 VAL B O 1
ATOM 8398 N N . ILE B 1 344 ? 16.391 -8.094 -0.206 1 91.94 344 ILE B N 1
ATOM 8399 C CA . ILE B 1 344 ? 15.25 -7.68 0.61 1 91.94 344 ILE B CA 1
ATOM 8400 C C . ILE B 1 344 ? 15.688 -6.586 1.583 1 91.94 344 ILE B C 1
ATOM 8402 O O . ILE B 1 344 ? 15 -5.566 1.728 1 91.94 344 ILE B O 1
ATOM 8406 N N . PHE B 1 345 ? 16.797 -6.793 2.17 1 91.12 345 PHE B N 1
ATOM 8407 C CA . PHE B 1 345 ? 17.344 -5.832 3.125 1 91.12 345 PHE B CA 1
ATOM 8408 C C . PHE B 1 345 ? 17.656 -4.504 2.441 1 91.12 345 PHE B C 1
ATOM 8410 O O . PHE B 1 345 ? 17.266 -3.445 2.926 1 91.12 345 PHE B O 1
ATOM 8417 N N . LEU B 1 346 ? 18.359 -4.625 1.322 1 90.06 346 LEU B N 1
ATOM 8418 C CA . LEU B 1 346 ? 18.766 -3.436 0.584 1 90.06 346 LEU B CA 1
ATOM 8419 C C . LEU B 1 346 ? 17.547 -2.629 0.142 1 90.06 346 LEU B C 1
ATOM 8421 O O . LEU B 1 346 ? 17.531 -1.402 0.267 1 90.06 346 LEU B O 1
ATOM 8425 N N . LEU B 1 347 ? 16.547 -3.285 -0.361 1 89.75 347 LEU B N 1
ATOM 8426 C CA . LEU B 1 347 ? 15.352 -2.611 -0.844 1 89.75 347 LEU B CA 1
ATOM 8427 C C . LEU B 1 347 ? 14.602 -1.945 0.304 1 89.75 347 LEU B C 1
ATOM 8429 O O . LEU B 1 347 ? 14.102 -0.825 0.161 1 89.75 347 LEU B O 1
ATOM 8433 N N . THR B 1 348 ? 14.516 -2.645 1.362 1 86.31 348 THR B N 1
ATOM 8434 C CA . THR B 1 348 ? 13.812 -2.1 2.521 1 86.31 348 THR B CA 1
ATOM 8435 C C . THR B 1 348 ? 14.523 -0.855 3.047 1 86.31 348 THR B C 1
ATOM 8437 O O . THR B 1 348 ? 13.883 0.147 3.361 1 86.31 348 THR B O 1
ATOM 8440 N N . VAL B 1 349 ? 15.852 -0.869 3.111 1 83.56 349 VAL B N 1
ATOM 8441 C CA . VAL B 1 349 ? 16.641 0.233 3.658 1 83.56 349 VAL B CA 1
ATOM 8442 C C . VAL B 1 349 ? 16.625 1.407 2.682 1 83.56 349 VAL B C 1
ATOM 8444 O O . VAL B 1 349 ? 16.391 2.551 3.08 1 83.56 349 VAL B O 1
ATOM 8447 N N . VAL B 1 350 ? 16.922 1.101 1.409 1 83.31 350 VAL B N 1
ATOM 8448 C CA . VAL B 1 350 ? 17.031 2.15 0.402 1 83.31 350 VAL B CA 1
ATOM 8449 C C . VAL B 1 350 ? 15.68 2.846 0.238 1 83.31 350 VAL B C 1
ATOM 8451 O O . VAL B 1 350 ? 15.602 4.074 0.271 1 83.31 350 VAL B O 1
ATOM 8454 N N . LEU B 1 351 ? 14.656 2.014 0.027 1 82.06 351 LEU B N 1
ATOM 8455 C CA . LEU B 1 351 ? 13.336 2.594 -0.156 1 82.06 351 LEU B CA 1
ATOM 8456 C C . LEU B 1 351 ? 12.859 3.285 1.119 1 82.06 351 LEU B C 1
ATOM 8458 O O . LEU B 1 351 ? 12.266 4.363 1.062 1 82.06 351 LEU B O 1
ATOM 8462 N N . GLY B 1 352 ? 13.125 2.625 2.195 1 77.75 352 GLY B N 1
ATOM 8463 C CA . GLY B 1 352 ? 12.766 3.234 3.465 1 77.75 352 GLY B CA 1
ATOM 8464 C C . GLY B 1 352 ? 13.406 4.594 3.678 1 77.75 352 GLY B C 1
ATOM 8465 O O . GLY B 1 352 ? 12.75 5.531 4.133 1 77.75 352 GLY B O 1
ATOM 8466 N N . THR B 1 353 ? 14.672 4.754 3.379 1 77.44 353 THR B N 1
ATOM 8467 C CA . THR B 1 353 ? 15.406 6.004 3.551 1 77.44 353 THR B CA 1
ATOM 8468 C C . THR B 1 353 ? 14.922 7.055 2.555 1 77.44 353 THR B C 1
ATOM 8470 O O . THR B 1 353 ? 14.789 8.234 2.9 1 77.44 353 THR B O 1
ATOM 8473 N N . LEU B 1 354 ? 14.758 6.629 1.298 1 76.81 354 LEU B N 1
ATOM 8474 C CA . LEU B 1 354 ? 14.297 7.559 0.272 1 76.81 354 LEU B CA 1
ATOM 8475 C C . LEU B 1 354 ? 12.953 8.164 0.651 1 76.81 354 LEU B C 1
ATOM 8477 O O . LEU B 1 354 ? 12.703 9.352 0.409 1 76.81 354 LEU B O 1
ATOM 8481 N N . LEU B 1 355 ? 12.156 7.379 1.232 1 71.38 355 LEU B N 1
ATOM 8482 C CA . LEU B 1 355 ? 10.797 7.805 1.545 1 71.38 355 LEU B CA 1
ATOM 8483 C C . LEU B 1 355 ? 10.781 8.742 2.748 1 71.38 355 LEU B C 1
ATOM 8485 O O . LEU B 1 355 ? 9.805 9.461 2.971 1 71.38 355 LEU B O 1
ATOM 8489 N N . LEU B 1 356 ? 11.898 8.758 3.479 1 68.25 356 LEU B N 1
ATOM 8490 C CA . LEU B 1 356 ? 12.039 9.703 4.582 1 68.25 356 LEU B CA 1
ATOM 8491 C C . LEU B 1 356 ? 12.219 11.125 4.059 1 68.25 356 LEU B C 1
ATOM 8493 O O . LEU B 1 356 ? 11.898 12.094 4.754 1 68.25 356 LEU B O 1
ATOM 8497 N N . PHE B 1 357 ? 12.719 11.164 2.869 1 69.06 357 PHE B N 1
ATOM 8498 C CA . PHE B 1 357 ? 13.109 12.492 2.402 1 69.06 357 PHE B CA 1
ATOM 8499 C C . PHE B 1 357 ? 12.188 12.961 1.283 1 69.06 357 PHE B C 1
ATOM 8501 O O . PHE B 1 357 ? 12.211 14.141 0.909 1 69.06 357 PHE B O 1
ATOM 8508 N N . LEU B 1 358 ? 11.5 12.094 0.719 1 66.31 358 LEU B N 1
ATOM 8509 C CA . LEU B 1 358 ? 10.758 12.461 -0.481 1 66.31 358 LEU B CA 1
ATOM 8510 C C . LEU B 1 358 ? 9.336 12.883 -0.13 1 66.31 358 LEU B C 1
ATOM 8512 O O . LEU B 1 358 ? 8.766 12.398 0.851 1 66.31 358 LEU B O 1
ATOM 8516 N N . SER B 1 359 ? 8.93 13.914 -1.004 1 64.12 359 SER B N 1
ATOM 8517 C CA . SER B 1 359 ? 7.527 14.32 -0.952 1 64.12 359 SER B CA 1
ATOM 8518 C C . SER B 1 359 ? 6.621 13.242 -1.535 1 64.12 359 SER B C 1
ATOM 8520 O O . SER B 1 359 ? 7.098 12.281 -2.139 1 64.12 359 SER B O 1
ATOM 8522 N N . SER B 1 360 ? 5.324 13.266 -1.381 1 61.91 360 SER B N 1
ATOM 8523 C CA . SER B 1 360 ? 4.34 12.203 -1.589 1 61.91 360 SER B CA 1
ATOM 8524 C C . SER B 1 360 ? 4.348 11.719 -3.035 1 61.91 360 SER B C 1
ATOM 8526 O O . SER B 1 360 ? 4.363 10.516 -3.291 1 61.91 360 SER B O 1
ATOM 8528 N N . LEU B 1 361 ? 4.258 12.562 -3.996 1 61.62 361 LEU B N 1
ATOM 8529 C CA . LEU B 1 361 ? 4.125 12.125 -5.383 1 61.62 361 LEU B CA 1
ATOM 8530 C C . LEU B 1 361 ? 5.395 11.422 -5.852 1 61.62 361 LEU B C 1
ATOM 8532 O O . LEU B 1 361 ? 5.328 10.445 -6.602 1 61.62 361 LEU B O 1
ATOM 8536 N N . ASN B 1 362 ? 6.406 11.859 -5.391 1 73.06 362 ASN B N 1
ATOM 8537 C CA . ASN B 1 362 ? 7.707 11.328 -5.793 1 73.06 362 ASN B CA 1
ATOM 8538 C C . ASN B 1 362 ? 7.91 9.906 -5.293 1 73.06 362 ASN B C 1
ATOM 8540 O O . ASN B 1 362 ? 8.656 9.133 -5.898 1 73.06 362 ASN B O 1
ATOM 8544 N N . ILE B 1 363 ? 7.016 9.633 -4.422 1 71.56 363 ILE B N 1
ATOM 8545 C CA . ILE B 1 363 ? 7.184 8.312 -3.816 1 71.56 363 ILE B CA 1
ATOM 8546 C C . ILE B 1 363 ? 6.676 7.238 -4.777 1 71.56 363 ILE B C 1
ATOM 8548 O O . ILE B 1 363 ? 7.328 6.207 -4.961 1 71.56 363 ILE B O 1
ATOM 8552 N N . LEU B 1 364 ? 5.508 7.41 -5.445 1 72.12 364 LEU B N 1
ATOM 8553 C CA . LEU B 1 364 ? 4.918 6.441 -6.363 1 72.12 364 LEU B CA 1
ATOM 8554 C C . LEU B 1 364 ? 5.816 6.223 -7.578 1 72.12 364 LEU B C 1
ATOM 8556 O O . LEU B 1 364 ? 5.961 5.094 -8.055 1 72.12 364 LEU B O 1
ATOM 8560 N N . ILE B 1 365 ? 6.441 7.285 -8 1 80.25 365 ILE B N 1
ATOM 8561 C CA . ILE B 1 365 ? 7.344 7.207 -9.141 1 80.25 365 ILE B CA 1
ATOM 8562 C C . ILE B 1 365 ? 8.578 6.391 -8.766 1 80.25 365 ILE B C 1
ATOM 8564 O O . ILE B 1 365 ? 9.031 5.543 -9.539 1 80.25 365 ILE B O 1
ATOM 8568 N N . VAL B 1 366 ? 9.047 6.648 -7.605 1 80.19 366 VAL B N 1
ATOM 8569 C CA . VAL B 1 366 ? 10.227 5.938 -7.137 1 80.19 366 VAL B CA 1
ATOM 8570 C C . VAL B 1 366 ? 9.914 4.449 -6.988 1 80.19 366 VAL B C 1
ATOM 8572 O O . VAL B 1 366 ? 10.727 3.6 -7.355 1 80.19 366 VAL B O 1
ATOM 8575 N N . ILE B 1 367 ? 8.711 4.086 -6.48 1 81.38 367 ILE B N 1
ATOM 8576 C CA . ILE B 1 367 ? 8.273 2.701 -6.336 1 81.38 367 ILE B CA 1
ATOM 8577 C C . ILE B 1 367 ? 8.219 2.029 -7.703 1 81.38 367 ILE B C 1
ATOM 8579 O O . ILE B 1 367 ? 8.711 0.911 -7.875 1 81.38 367 ILE B O 1
ATOM 8583 N N . GLY B 1 368 ? 7.598 2.723 -8.648 1 83.75 368 GLY B N 1
ATOM 8584 C CA . GLY B 1 368 ? 7.496 2.191 -10 1 83.75 368 GLY B CA 1
ATOM 8585 C C . GLY B 1 368 ? 8.844 1.958 -10.648 1 83.75 368 GLY B C 1
ATOM 8586 O O . GLY B 1 368 ? 9.094 0.889 -11.211 1 83.75 368 GLY B O 1
ATOM 8587 N N . ILE B 1 369 ? 9.719 2.873 -10.523 1 86.5 369 ILE B N 1
ATOM 8588 C CA . ILE B 1 369 ? 11.039 2.797 -11.141 1 86.5 369 ILE B CA 1
ATOM 8589 C C . ILE B 1 369 ? 11.852 1.678 -10.492 1 86.5 369 ILE B C 1
ATOM 8591 O O . ILE B 1 369 ? 12.5 0.889 -11.18 1 86.5 369 ILE B O 1
ATOM 8595 N N . LEU B 1 370 ? 11.797 1.581 -9.219 1 86.81 370 LEU B N 1
ATOM 8596 C CA . LEU B 1 370 ? 12.523 0.545 -8.492 1 86.81 370 LEU B CA 1
ATOM 8597 C C . LEU B 1 370 ? 12.016 -0.842 -8.875 1 86.81 370 LEU B C 1
ATOM 8599 O O . LEU B 1 370 ? 12.805 -1.786 -8.984 1 86.81 370 LEU B O 1
ATOM 8603 N N . SER B 1 371 ? 10.68 -0.979 -9 1 89.88 371 SER B N 1
ATOM 8604 C CA . SER B 1 371 ? 10.102 -2.254 -9.406 1 89.88 371 SER B CA 1
ATOM 8605 C C . SER B 1 371 ? 10.547 -2.648 -10.805 1 89.88 371 SER B C 1
ATOM 8607 O O . SER B 1 371 ? 10.867 -3.812 -11.055 1 89.88 371 SER B O 1
ATOM 8609 N N . ILE B 1 372 ? 10.617 -1.699 -11.711 1 91.5 372 ILE B N 1
ATOM 8610 C CA . ILE B 1 372 ? 11.047 -1.958 -13.086 1 91.5 372 ILE B CA 1
ATOM 8611 C C . ILE B 1 372 ? 12.523 -2.352 -13.102 1 91.5 372 ILE B C 1
ATOM 8613 O O . ILE B 1 372 ? 12.906 -3.301 -13.781 1 91.5 372 ILE B O 1
ATOM 8617 N N . ILE B 1 373 ? 13.289 -1.624 -12.359 1 92.81 373 ILE B N 1
ATOM 8618 C CA . ILE B 1 373 ? 14.719 -1.916 -12.273 1 92.81 373 ILE B CA 1
ATOM 8619 C C . ILE B 1 373 ? 14.922 -3.32 -11.711 1 92.81 373 ILE B C 1
ATOM 8621 O O . ILE B 1 373 ? 15.758 -4.078 -12.211 1 92.81 373 ILE B O 1
ATOM 8625 N N . LEU B 1 374 ? 14.18 -3.648 -10.727 1 93.25 374 LEU B N 1
ATOM 8626 C CA . LEU B 1 374 ? 14.281 -4.969 -10.109 1 93.25 374 LEU B CA 1
ATOM 8627 C C . LEU B 1 374 ? 13.922 -6.062 -11.109 1 93.25 374 LEU B C 1
ATOM 8629 O O . LEU B 1 374 ? 14.672 -7.031 -11.273 1 93.25 374 LEU B O 1
ATOM 8633 N N . CYS B 1 375 ? 12.812 -5.949 -11.828 1 93.88 375 CYS B N 1
ATOM 8634 C CA . CYS B 1 375 ? 12.352 -6.953 -12.773 1 93.88 375 CYS B CA 1
ATOM 8635 C C . CYS B 1 375 ? 13.328 -7.094 -13.938 1 93.88 375 CYS B C 1
ATOM 8637 O O . CYS B 1 375 ? 13.633 -8.211 -14.359 1 93.88 375 CYS B O 1
ATOM 8639 N N . THR B 1 376 ? 13.836 -5.957 -14.445 1 95.31 376 THR B N 1
ATOM 8640 C CA . THR B 1 376 ? 14.766 -5.996 -15.57 1 95.31 376 THR B CA 1
ATOM 8641 C C . THR B 1 376 ? 16.094 -6.617 -15.156 1 95.31 376 THR B C 1
ATOM 8643 O O . THR B 1 376 ? 16.703 -7.359 -15.93 1 95.31 376 THR B O 1
ATOM 8646 N N . SER B 1 377 ? 16.531 -6.27 -13.984 1 95.62 377 SER B N 1
ATOM 8647 C CA . SER B 1 377 ? 17.781 -6.848 -13.484 1 95.62 377 SER B CA 1
ATOM 8648 C C . SER B 1 377 ? 17.656 -8.359 -13.32 1 95.62 377 SER B C 1
ATOM 8650 O O . SER B 1 377 ? 18.578 -9.102 -13.672 1 95.62 377 SER B O 1
ATOM 8652 N N . TYR B 1 378 ? 16.578 -8.797 -12.828 1 94.94 378 TYR B N 1
ATOM 8653 C CA . TYR B 1 378 ? 16.375 -10.227 -12.625 1 94.94 378 TYR B CA 1
ATOM 8654 C C . TYR B 1 378 ? 16.219 -10.945 -13.961 1 94.94 378 TYR B C 1
ATOM 8656 O O . TYR B 1 378 ? 16.672 -12.086 -14.117 1 94.94 378 TYR B O 1
ATOM 8664 N N . TYR B 1 379 ? 15.539 -10.289 -14.891 1 95.75 379 TYR B N 1
ATOM 8665 C CA . TYR B 1 379 ? 15.43 -10.82 -16.25 1 95.75 379 TYR B CA 1
ATOM 8666 C C . TYR B 1 379 ? 16.812 -10.992 -16.875 1 95.75 379 TYR B C 1
ATOM 8668 O O . TYR B 1 379 ? 17.109 -12.031 -17.469 1 95.75 379 TYR B O 1
ATOM 8676 N N . TYR B 1 380 ? 17.641 -10 -16.672 1 96 380 TYR B N 1
ATOM 8677 C CA . TYR B 1 380 ? 19.016 -10.031 -17.203 1 96 380 TYR B CA 1
ATOM 8678 C C . TYR B 1 380 ? 19.828 -11.117 -16.516 1 96 380 TYR B C 1
ATOM 8680 O O . TYR B 1 380 ? 20.547 -11.867 -17.188 1 96 380 TYR B O 1
ATOM 8688 N N . LEU B 1 381 ? 19.734 -11.219 -15.242 1 95.56 381 LEU B N 1
ATOM 8689 C CA . LEU B 1 381 ? 20.484 -12.227 -14.492 1 95.56 381 LEU B CA 1
ATOM 8690 C C . LEU B 1 381 ? 20.078 -13.633 -14.906 1 95.56 381 LEU B C 1
ATOM 8692 O O . LEU B 1 381 ? 20.922 -14.523 -15.023 1 95.56 381 LEU B O 1
ATOM 8696 N N . LEU B 1 382 ? 18.828 -13.867 -15.188 1 95.38 382 LEU B N 1
ATOM 8697 C CA . LEU B 1 382 ? 18.297 -15.18 -15.523 1 95.38 382 LEU B CA 1
ATOM 8698 C C . LEU B 1 382 ? 18.766 -15.617 -16.906 1 95.38 382 LEU B C 1
ATOM 8700 O O . LEU B 1 382 ? 19.266 -16.734 -17.062 1 95.38 382 LEU B O 1
ATOM 8704 N N . PHE B 1 383 ? 18.719 -14.789 -17.922 1 95 383 PHE B N 1
ATOM 8705 C CA . PHE B 1 383 ? 18.906 -15.258 -19.297 1 95 383 PHE B CA 1
ATOM 8706 C C . PHE B 1 383 ? 20.312 -14.922 -19.781 1 95 383 PHE B C 1
ATOM 8708 O O . PHE B 1 383 ? 20.844 -15.578 -20.688 1 95 383 PHE B O 1
ATOM 8715 N N . SER B 1 384 ? 21 -13.875 -19.203 1 94.5 384 SER B N 1
ATOM 8716 C CA . SER B 1 384 ? 22.344 -13.516 -19.641 1 94.5 384 SER B CA 1
ATOM 8717 C C . SER B 1 384 ? 23.391 -14.195 -18.781 1 94.5 384 SER B C 1
ATOM 8719 O O . SER B 1 384 ? 24.453 -14.602 -19.281 1 94.5 384 SER B O 1
ATOM 8721 N N . GLN B 1 385 ? 23.109 -14.336 -17.484 1 94 385 GLN B N 1
ATOM 8722 C CA . GLN B 1 385 ? 24.094 -14.906 -16.578 1 94 385 GLN B CA 1
ATOM 8723 C C . GLN B 1 385 ? 23.688 -16.297 -16.109 1 94 385 GLN B C 1
ATOM 8725 O O . GLN B 1 385 ? 24.5 -17.047 -15.57 1 94 385 GLN B O 1
ATOM 8730 N N . GLY B 1 386 ? 22.422 -16.688 -16.297 1 94.56 386 GLY B N 1
ATOM 8731 C CA . GLY B 1 386 ? 21.922 -18 -15.93 1 94.56 386 GLY B CA 1
ATOM 8732 C C . GLY B 1 386 ? 21.672 -18.156 -14.445 1 94.56 386 GLY B C 1
ATOM 8733 O O . GLY B 1 386 ? 21.594 -19.266 -13.93 1 94.56 386 GLY B O 1
ATOM 8734 N N . ILE B 1 387 ? 21.516 -17.031 -13.727 1 94.31 387 ILE B N 1
ATOM 8735 C CA . ILE B 1 387 ? 21.375 -17.062 -12.273 1 94.31 387 ILE B CA 1
ATOM 8736 C C . ILE B 1 387 ? 19.906 -16.938 -11.891 1 94.31 387 ILE B C 1
ATOM 8738 O O . ILE B 1 387 ? 19.219 -16.016 -12.328 1 94.31 387 ILE B O 1
ATOM 8742 N N . VAL B 1 388 ? 19.469 -17.891 -11.094 1 93.94 388 VAL B N 1
ATOM 8743 C CA . VAL B 1 388 ? 18.094 -17.891 -10.609 1 93.94 388 VAL B CA 1
ATOM 8744 C C . VAL B 1 388 ? 18.047 -17.328 -9.188 1 93.94 388 VAL B C 1
ATOM 8746 O O . VAL B 1 388 ? 18.688 -17.875 -8.289 1 93.94 388 VAL B O 1
ATOM 8749 N N . LEU B 1 389 ? 17.312 -16.281 -8.977 1 92.75 389 LEU B N 1
ATOM 8750 C CA . LEU B 1 389 ? 17.062 -15.695 -7.668 1 92.75 389 LEU B CA 1
ATOM 8751 C C . LEU B 1 389 ? 15.555 -15.562 -7.414 1 92.75 389 LEU B C 1
ATOM 8753 O O . LEU B 1 389 ? 14.75 -15.773 -8.32 1 92.75 389 LEU B O 1
ATOM 8757 N N . ASN B 1 390 ? 15.219 -15.336 -6.141 1 92.12 390 ASN B N 1
ATOM 8758 C CA . ASN B 1 390 ? 13.82 -15.148 -5.777 1 92.12 390 ASN B CA 1
ATOM 8759 C C . ASN B 1 390 ? 13.367 -13.711 -6.008 1 92.12 390 ASN B C 1
ATOM 8761 O O . ASN B 1 390 ? 13.969 -12.773 -5.477 1 92.12 390 ASN B O 1
ATOM 8765 N N . LEU B 1 391 ? 12.391 -13.492 -6.844 1 92.06 391 LEU B N 1
ATOM 8766 C CA . LEU B 1 391 ? 11.922 -12.148 -7.164 1 92.06 391 LEU B CA 1
ATOM 8767 C C . LEU B 1 391 ? 10.656 -11.82 -6.379 1 92.06 391 LEU B C 1
ATOM 8769 O O . LEU B 1 391 ? 10.305 -10.648 -6.227 1 92.06 391 LEU B O 1
ATOM 8773 N N . PHE B 1 392 ? 9.898 -12.773 -5.832 1 89.88 392 PHE B N 1
ATOM 8774 C CA . PHE B 1 392 ? 8.609 -12.57 -5.168 1 89.88 392 PHE B CA 1
ATOM 8775 C C . PHE B 1 392 ? 8.789 -11.742 -3.9 1 89.88 392 PHE B C 1
ATOM 8777 O O . PHE B 1 392 ? 8.102 -10.734 -3.713 1 89.88 392 PHE B O 1
ATOM 8784 N N . TYR B 1 393 ? 9.68 -12.078 -3.068 1 89.44 393 TYR B N 1
ATOM 8785 C CA . TYR B 1 393 ? 9.812 -11.453 -1.759 1 89.44 393 TYR B CA 1
ATOM 8786 C C . TYR B 1 393 ? 10.352 -10.031 -1.883 1 89.44 393 TYR B C 1
ATOM 8788 O O . TYR B 1 393 ? 9.906 -9.125 -1.171 1 89.44 393 TYR B O 1
ATOM 8796 N N . PRO B 1 394 ? 11.328 -9.836 -2.812 1 90.81 394 PRO B N 1
ATOM 8797 C CA . PRO B 1 394 ? 11.742 -8.445 -3.033 1 90.81 394 PRO B CA 1
ATOM 8798 C C . PRO B 1 394 ? 10.586 -7.547 -3.467 1 90.81 394 PRO B C 1
ATOM 8800 O O . PRO B 1 394 ? 10.492 -6.398 -3.023 1 90.81 394 PRO B O 1
ATOM 8803 N N . ILE B 1 395 ? 9.703 -8.023 -4.266 1 89.06 395 ILE B N 1
ATOM 8804 C CA . ILE B 1 395 ? 8.555 -7.242 -4.695 1 89.06 395 ILE B CA 1
ATOM 8805 C C . ILE B 1 395 ? 7.637 -6.969 -3.502 1 89.06 395 ILE B C 1
ATOM 8807 O O . ILE B 1 395 ? 7.164 -5.844 -3.32 1 89.06 395 ILE B O 1
ATOM 8811 N N . VAL B 1 396 ? 7.387 -7.957 -2.732 1 87.19 396 VAL B N 1
ATOM 8812 C CA . VAL B 1 396 ? 6.562 -7.809 -1.54 1 87.19 396 VAL B CA 1
ATOM 8813 C C . VAL B 1 396 ? 7.207 -6.809 -0.584 1 87.19 396 VAL B C 1
ATOM 8815 O O . VAL B 1 396 ? 6.512 -6.035 0.08 1 87.19 396 VAL B O 1
ATOM 8818 N N . SER B 1 397 ? 8.539 -6.891 -0.532 1 88.75 397 SER B N 1
ATOM 8819 C CA . SER B 1 397 ? 9.273 -5.965 0.327 1 88.75 397 SER B CA 1
ATOM 8820 C C . SER B 1 397 ? 9.055 -4.52 -0.102 1 88.75 397 SER B C 1
ATOM 8822 O O . SER B 1 397 ? 8.891 -3.635 0.741 1 88.75 397 SER B O 1
ATOM 8824 N N . ILE B 1 398 ? 9.023 -4.273 -1.376 1 86.94 398 ILE B N 1
ATOM 8825 C CA . ILE B 1 398 ? 8.781 -2.932 -1.897 1 86.94 398 ILE B CA 1
ATOM 8826 C C . ILE B 1 398 ? 7.387 -2.465 -1.489 1 86.94 398 ILE B C 1
ATOM 8828 O O . ILE B 1 398 ? 7.215 -1.343 -1.009 1 86.94 398 ILE B O 1
ATOM 8832 N N . ILE B 1 399 ? 6.395 -3.34 -1.598 1 83.06 399 ILE B N 1
ATOM 8833 C CA . ILE B 1 399 ? 5.008 -3.002 -1.308 1 83.06 399 ILE B CA 1
ATOM 8834 C C . ILE B 1 399 ? 4.844 -2.725 0.186 1 83.06 399 ILE B C 1
ATOM 8836 O O . ILE B 1 399 ? 4.277 -1.701 0.575 1 83.06 399 ILE B O 1
ATOM 8840 N N . LEU B 1 400 ? 5.375 -3.6 0.965 1 82.5 400 LEU B N 1
ATOM 8841 C CA . LEU B 1 400 ? 5.223 -3.48 2.41 1 82.5 400 LEU B CA 1
ATOM 8842 C C . LEU B 1 400 ? 5.949 -2.246 2.934 1 82.5 400 LEU B C 1
ATOM 8844 O O . LEU B 1 400 ? 5.441 -1.548 3.814 1 82.5 400 LEU B O 1
ATOM 8848 N N . THR B 1 401 ? 7.125 -2.049 2.473 1 82.38 401 THR B N 1
ATOM 8849 C CA . THR B 1 401 ? 7.898 -0.883 2.889 1 82.38 401 THR B CA 1
ATOM 8850 C C . THR B 1 401 ? 7.195 0.407 2.475 1 82.38 401 THR B C 1
ATOM 8852 O O . THR B 1 401 ? 7.164 1.375 3.238 1 82.38 401 THR B O 1
ATOM 8855 N N . SER B 1 402 ? 6.66 0.421 1.302 1 80.38 402 SER B N 1
ATOM 8856 C CA . SER B 1 402 ? 5.953 1.603 0.823 1 80.38 402 SER B CA 1
ATOM 8857 C C . SER B 1 402 ? 4.711 1.879 1.663 1 80.38 402 SER B C 1
ATOM 8859 O O . SER B 1 402 ? 4.43 3.029 2.008 1 80.38 402 SER B O 1
ATOM 8861 N N . LEU B 1 403 ? 3.963 0.839 1.998 1 76.38 403 LEU B N 1
ATOM 8862 C CA . LEU B 1 403 ? 2.777 0.989 2.834 1 76.38 403 LEU B CA 1
ATOM 8863 C C . LEU B 1 403 ? 3.146 1.527 4.211 1 76.38 403 LEU B C 1
ATOM 8865 O O . LEU B 1 403 ? 2.469 2.41 4.742 1 76.38 403 LEU B O 1
ATOM 8869 N N . SER B 1 404 ? 4.191 1.09 4.754 1 76.38 404 SER B N 1
ATOM 8870 C CA . SER B 1 404 ? 4.652 1.526 6.066 1 76.38 404 SER B CA 1
ATOM 8871 C C . SER B 1 404 ? 5.137 2.973 6.031 1 76.38 404 SER B C 1
ATOM 8873 O O . SER B 1 404 ? 4.871 3.744 6.957 1 76.38 404 SER B O 1
ATOM 8875 N N . ALA B 1 405 ? 5.848 3.271 5.008 1 76.12 405 ALA B N 1
ATOM 8876 C CA . ALA B 1 405 ? 6.359 4.633 4.855 1 76.12 405 ALA B CA 1
ATOM 8877 C C . ALA B 1 405 ? 5.215 5.637 4.734 1 76.12 405 ALA B C 1
ATOM 8879 O O . ALA B 1 405 ? 5.258 6.711 5.344 1 76.12 405 ALA B O 1
ATOM 8880 N N . PHE B 1 406 ? 4.242 5.289 3.971 1 75.12 406 PHE B N 1
ATOM 8881 C CA . PHE B 1 406 ? 3.09 6.172 3.814 1 75.12 406 PHE B CA 1
ATOM 8882 C C . PHE B 1 406 ? 2.365 6.355 5.141 1 75.12 406 PHE B C 1
ATOM 8884 O O . PHE B 1 406 ? 1.908 7.457 5.457 1 75.12 406 PHE B O 1
ATOM 8891 N N . TYR B 1 407 ? 2.324 5.43 5.867 1 76.06 407 TYR B N 1
ATOM 8892 C CA . TYR B 1 407 ? 1.664 5.484 7.164 1 76.06 407 TYR B CA 1
ATOM 8893 C C . TYR B 1 407 ? 2.424 6.395 8.125 1 76.06 407 TYR B C 1
ATOM 8895 O O . TYR B 1 407 ? 1.827 7.246 8.789 1 76.06 407 TYR B O 1
ATOM 8903 N N . ILE B 1 408 ? 3.648 6.176 8.188 1 75.38 408 ILE B N 1
ATOM 8904 C CA . ILE B 1 408 ? 4.469 6.941 9.125 1 75.38 408 ILE B CA 1
ATOM 8905 C C . ILE B 1 408 ? 4.473 8.414 8.727 1 75.38 408 ILE B C 1
ATOM 8907 O O . ILE B 1 408 ? 4.367 9.297 9.578 1 75.38 408 ILE B O 1
ATOM 8911 N N . ASN B 1 409 ? 4.656 8.633 7.434 1 77.06 409 ASN B N 1
ATOM 8912 C CA . ASN B 1 409 ? 4.637 10.008 6.957 1 77.06 409 ASN B CA 1
ATOM 8913 C C . ASN B 1 409 ? 3.289 10.672 7.23 1 77.06 409 ASN B C 1
ATOM 8915 O O . ASN B 1 409 ? 3.232 11.867 7.543 1 77.06 409 ASN B O 1
ATOM 8919 N N . TYR B 1 410 ? 2.287 9.969 7.152 1 77.62 410 TYR B N 1
ATOM 8920 C CA . TYR B 1 410 ? 0.954 10.461 7.477 1 77.62 410 TYR B CA 1
ATOM 8921 C C . TYR B 1 410 ? 0.857 10.844 8.945 1 77.62 410 TYR B C 1
ATOM 8923 O O . TYR B 1 410 ? 0.332 11.914 9.281 1 77.62 410 TYR B O 1
ATOM 8931 N N . GLN B 1 411 ? 1.348 10.031 9.781 1 76.94 411 GLN B N 1
ATOM 8932 C CA . GLN B 1 411 ? 1.312 10.305 11.219 1 76.94 411 GLN B CA 1
ATOM 8933 C C . GLN B 1 411 ? 2.145 11.539 11.562 1 76.94 411 GLN B C 1
ATOM 8935 O O . GLN B 1 411 ? 1.75 12.344 12.406 1 76.94 411 GLN B O 1
ATOM 8940 N N . LYS B 1 412 ? 3.256 11.672 10.977 1 79.81 412 LYS B N 1
ATOM 8941 C CA . LYS B 1 412 ? 4.133 12.812 11.195 1 79.81 412 LYS B CA 1
ATOM 8942 C C . LYS B 1 412 ? 3.447 14.117 10.797 1 79.81 412 LYS B C 1
ATOM 8944 O O . LYS B 1 412 ? 3.488 15.102 11.539 1 79.81 412 LYS B O 1
ATOM 8949 N N . GLU B 1 413 ? 2.885 14.047 9.633 1 80.38 413 GLU B N 1
ATOM 8950 C CA . GLU B 1 413 ? 2.195 15.242 9.156 1 80.38 413 GLU B CA 1
ATOM 8951 C C . GLU B 1 413 ? 1.021 15.602 10.07 1 80.38 413 GLU B C 1
ATOM 8953 O O . GLU B 1 413 ? 0.738 16.781 10.289 1 80.38 413 GLU B O 1
ATOM 8958 N N . GLN B 1 414 ? 0.348 14.664 10.555 1 82.12 414 GLN B N 1
ATOM 8959 C CA . GLN B 1 414 ? -0.771 14.891 11.461 1 82.12 414 GLN B CA 1
ATOM 8960 C C . GLN B 1 414 ? -0.3 15.516 12.766 1 82.12 414 GLN B C 1
ATOM 8962 O O . GLN B 1 414 ? -0.93 16.438 13.281 1 82.12 414 GLN B O 1
ATOM 8967 N N . LYS B 1 415 ? 0.749 15.062 13.312 1 84.12 415 LYS B N 1
ATOM 8968 C CA . LYS B 1 415 ? 1.287 15.594 14.562 1 84.12 415 LYS B CA 1
ATOM 8969 C C . LYS B 1 415 ? 1.778 17.031 14.383 1 84.12 415 LYS B C 1
ATOM 8971 O O . LYS B 1 415 ? 1.622 17.859 15.281 1 84.12 415 LYS B O 1
ATOM 8976 N N . GLN B 1 416 ? 2.436 17.266 13.32 1 86 416 GLN B N 1
ATOM 8977 C CA . GLN B 1 416 ? 2.904 18.625 13.047 1 86 416 GLN B CA 1
ATOM 8978 C C . GLN B 1 416 ? 1.734 19.594 12.891 1 86 416 GLN B C 1
ATOM 8980 O O . GLN B 1 416 ? 1.809 20.734 13.344 1 86 416 GLN B O 1
ATOM 8985 N N . LYS B 1 417 ? 0.794 19.094 12.148 1 87.5 417 LYS B N 1
ATOM 8986 C CA . LYS B 1 417 ? -0.417 19.891 11.992 1 87.5 417 LYS B CA 1
ATOM 8987 C C . LYS B 1 417 ? -1.011 20.266 13.344 1 87.5 417 LYS B C 1
ATOM 8989 O O . LYS B 1 417 ? -1.357 21.422 13.586 1 87.5 417 LYS B O 1
ATOM 8994 N N . GLU B 1 418 ? -1.132 19.359 14.211 1 87.69 418 GLU B N 1
ATOM 8995 C CA . GLU B 1 418 ? -1.686 19.594 15.539 1 87.69 418 GLU B CA 1
ATOM 8996 C C . GLU B 1 418 ? -0.79 20.516 16.359 1 87.69 418 GLU B C 1
ATOM 8998 O O . GLU B 1 418 ? -1.281 21.344 17.109 1 87.69 418 GLU B O 1
ATOM 9003 N N . PHE B 1 419 ? 0.439 20.312 16.234 1 88.06 419 PHE B N 1
ATOM 9004 C CA . PHE B 1 419 ? 1.413 21.156 16.922 1 88.06 419 PHE B CA 1
ATOM 9005 C C . PHE B 1 419 ? 1.254 22.609 16.5 1 88.06 419 PHE B C 1
ATOM 9007 O O . PHE B 1 419 ? 1.216 23.5 17.359 1 88.06 419 PHE B O 1
ATOM 9014 N N . ILE B 1 420 ? 1.18 22.812 15.219 1 89.5 420 ILE B N 1
ATOM 9015 C CA . ILE B 1 420 ? 1.029 24.172 14.703 1 89.5 420 ILE B CA 1
ATOM 9016 C C . ILE B 1 420 ? -0.311 24.75 15.156 1 89.5 420 ILE B C 1
ATOM 9018 O O . ILE B 1 420 ? -0.399 25.922 15.516 1 89.5 420 ILE B O 1
ATOM 9022 N N . LYS B 1 421 ? -1.272 24 15.062 1 89.62 421 LYS B N 1
ATOM 9023 C CA . LYS B 1 421 ? -2.6 24.438 15.492 1 89.62 421 LYS B CA 1
ATOM 9024 C C . LYS B 1 421 ? -2.6 24.844 16.953 1 89.62 421 LYS B C 1
ATOM 9026 O O . LYS B 1 421 ? -3.229 25.844 17.328 1 89.62 421 LYS B O 1
ATOM 9031 N N . ASP B 1 422 ? -1.992 24.109 17.781 1 89.19 422 ASP B N 1
ATOM 9032 C CA . ASP B 1 422 ? -1.902 24.406 19.219 1 89.19 422 ASP B CA 1
ATOM 9033 C C . ASP B 1 422 ? -1.18 25.734 19.453 1 89.19 422 ASP B C 1
ATOM 9035 O O . ASP B 1 422 ? -1.599 26.531 20.297 1 89.19 422 ASP B O 1
ATOM 9039 N N . LYS B 1 423 ? -0.103 25.875 18.766 1 87.56 423 LYS B N 1
ATOM 9040 C CA . LYS B 1 423 ? 0.634 27.125 18.906 1 87.56 423 LYS B CA 1
ATOM 9041 C C . LYS B 1 423 ? -0.2 28.312 18.422 1 87.56 423 LYS B C 1
ATOM 9043 O O . LYS B 1 423 ? -0.15 29.391 19 1 87.56 423 LYS B O 1
ATOM 9048 N N . PHE B 1 424 ? -0.871 28.031 17.344 1 89.19 424 PHE B N 1
ATOM 9049 C CA . PHE B 1 424 ? -1.754 29.047 16.781 1 89.19 424 PHE B CA 1
ATOM 9050 C C . PHE B 1 424 ? -2.844 29.438 17.766 1 89.19 424 PHE B C 1
ATOM 9052 O O . PHE B 1 424 ? -3.102 30.609 17.984 1 89.19 424 PHE B O 1
ATOM 9059 N N . ALA B 1 425 ? -3.416 28.5 18.375 1 88 425 ALA B N 1
ATOM 9060 C CA . ALA B 1 425 ? -4.484 28.734 19.344 1 88 425 ALA B CA 1
ATOM 9061 C C . ALA B 1 425 ? -3.973 29.5 20.562 1 88 425 ALA B C 1
ATOM 9063 O O . ALA B 1 425 ? -4.699 30.312 21.141 1 88 425 ALA B O 1
ATOM 9064 N N . LYS B 1 426 ? -2.812 29.234 20.938 1 86.81 426 LYS B N 1
ATOM 9065 C CA . LYS B 1 426 ? -2.217 29.938 22.078 1 86.81 426 LYS B CA 1
ATOM 9066 C C . LYS B 1 426 ? -1.938 31.391 21.75 1 86.81 426 LYS B C 1
ATOM 9068 O O . LYS B 1 426 ? -1.859 32.219 22.656 1 86.81 426 LYS B O 1
ATOM 9073 N N . LYS B 1 427 ? -1.818 31.703 20.516 1 87.44 427 LYS B N 1
ATOM 9074 C CA . LYS B 1 427 ? -1.431 33.062 20.125 1 87.44 427 LYS B CA 1
ATOM 9075 C C . LYS B 1 427 ? -2.656 33.906 19.828 1 87.44 427 LYS B C 1
ATOM 9077 O O . LYS B 1 427 ? -2.59 35.156 19.906 1 87.44 427 LYS B O 1
ATOM 9082 N N . VAL B 1 428 ? -3.785 33.281 19.438 1 86.25 428 VAL B N 1
ATOM 9083 C CA . VAL B 1 428 ? -4.961 34.062 19.078 1 86.25 428 VAL B CA 1
ATOM 9084 C C . VAL B 1 428 ? -6.137 33.688 19.969 1 86.25 428 VAL B C 1
ATOM 9086 O O . VAL B 1 428 ? -7.223 34.25 19.859 1 86.25 428 VAL B O 1
ATOM 9089 N N . SER B 1 429 ? -5.973 32.719 20.938 1 82.44 429 SER B N 1
ATOM 9090 C CA . SER B 1 429 ? -7.02 32.125 21.75 1 82.44 429 SER B CA 1
ATOM 9091 C C . SER B 1 429 ? -7.73 31.016 20.984 1 82.44 429 SER B C 1
ATOM 9093 O O . SER B 1 429 ? -7.816 31.047 19.766 1 82.44 429 SER B O 1
ATOM 9095 N N . LEU B 1 430 ? -8.188 30.172 21.734 1 85.88 430 LEU B N 1
ATOM 9096 C CA . LEU B 1 430 ? -8.758 28.953 21.172 1 85.88 430 LEU B CA 1
ATOM 9097 C C . LEU B 1 430 ? -10 29.266 20.328 1 85.88 430 LEU B C 1
ATOM 9099 O O . LEU B 1 430 ? -10.164 28.719 19.234 1 85.88 430 LEU B O 1
ATOM 9103 N N . GLU B 1 431 ? -10.867 30.109 20.812 1 86.19 431 GLU B N 1
ATOM 9104 C CA . GLU B 1 431 ? -12.125 30.422 20.141 1 86.19 431 GLU B CA 1
ATOM 9105 C C . GLU B 1 431 ? -11.867 31.156 18.828 1 86.19 431 GLU B C 1
ATOM 9107 O O . GLU B 1 431 ? -12.547 30.906 17.828 1 86.19 431 GLU B O 1
ATOM 9112 N N . VAL B 1 432 ? -10.938 32.062 18.828 1 88.12 432 VAL B N 1
ATOM 9113 C CA . VAL B 1 432 ? -10.586 32.812 17.625 1 88.12 432 VAL B CA 1
ATOM 9114 C C . VAL B 1 432 ? -9.938 31.875 16.609 1 88.12 432 VAL B C 1
ATOM 9116 O O . VAL B 1 432 ? -10.234 31.953 15.414 1 88.12 432 VAL B O 1
ATOM 9119 N N . ALA B 1 433 ? -9.055 31.078 17.078 1 88.75 433 ALA B N 1
ATOM 9120 C CA . ALA B 1 433 ? -8.391 30.125 16.203 1 88.75 433 ALA B CA 1
ATOM 9121 C C . ALA B 1 433 ? -9.406 29.234 15.5 1 88.75 433 ALA B C 1
ATOM 9123 O O . ALA B 1 433 ? -9.305 29 14.289 1 88.75 433 ALA B O 1
ATOM 9124 N N . ASN B 1 434 ? -10.328 28.719 16.266 1 86.38 434 ASN B N 1
ATOM 9125 C CA . ASN B 1 434 ? -11.359 27.859 15.703 1 86.38 434 ASN B CA 1
ATOM 9126 C C . ASN B 1 434 ? -12.195 28.594 14.664 1 86.38 434 ASN B C 1
ATOM 9128 O O . ASN B 1 434 ? -12.57 28.031 13.633 1 86.38 434 ASN B O 1
ATOM 9132 N N . ASP B 1 435 ? -12.422 29.766 14.945 1 84.75 435 ASP B N 1
ATOM 9133 C CA . ASP B 1 435 ? -13.203 30.578 14.023 1 84.75 435 ASP B CA 1
ATOM 9134 C C . ASP B 1 435 ? -12.422 30.844 12.734 1 84.75 435 ASP B C 1
ATOM 9136 O O . ASP B 1 435 ? -12.984 30.766 11.633 1 84.75 435 ASP B O 1
ATOM 9140 N N . LEU B 1 436 ? -11.164 31.172 12.867 1 84.19 436 LEU B N 1
ATOM 9141 C CA . LEU B 1 436 ? -10.32 31.484 11.727 1 84.19 436 LEU B CA 1
ATOM 9142 C C . LEU B 1 436 ? -10.078 30.266 10.859 1 84.19 436 LEU B C 1
ATOM 9144 O O . LEU B 1 436 ? -9.953 30.359 9.641 1 84.19 436 LEU B O 1
ATOM 9148 N N . LEU B 1 437 ? -10 29.156 11.484 1 85 437 LEU B N 1
ATOM 9149 C CA . LEU B 1 437 ? -9.695 27.922 10.766 1 85 437 LEU B CA 1
ATOM 9150 C C . LEU B 1 437 ? -10.945 27.344 10.125 1 85 437 LEU B C 1
ATOM 9152 O O . LEU B 1 437 ? -10.859 26.594 9.148 1 85 437 LEU B O 1
ATOM 9156 N N . SER B 1 438 ? -12.055 27.562 10.664 1 78.44 438 SER B N 1
ATOM 9157 C CA . SER B 1 438 ? -13.305 27.031 10.117 1 78.44 438 SER B CA 1
ATOM 9158 C C . SER B 1 438 ? -13.758 27.844 8.906 1 78.44 438 SER B C 1
ATOM 9160 O O . SER B 1 438 ? -14.477 27.344 8.047 1 78.44 438 SER B O 1
ATOM 9162 N N . ASN B 1 439 ? -13.5 29.078 8.805 1 65.94 439 ASN B N 1
ATOM 9163 C CA . ASN B 1 439 ? -13.938 29.953 7.719 1 65.94 439 ASN B CA 1
ATOM 9164 C C . ASN B 1 439 ? -12.867 30.078 6.641 1 65.94 439 ASN B C 1
ATOM 9166 O O . ASN B 1 439 ? -11.781 30.594 6.898 1 65.94 439 ASN B O 1
ATOM 9170 N N . ASP B 1 440 ? -12.891 29.25 5.633 1 60.75 440 ASP B N 1
ATOM 9171 C CA . ASP B 1 440 ? -11.922 29.188 4.547 1 60.75 440 ASP B CA 1
ATOM 9172 C C . ASP B 1 440 ? -11.742 30.547 3.885 1 60.75 440 ASP B C 1
ATOM 9174 O O . ASP B 1 440 ? -10.688 30.844 3.332 1 60.75 440 ASP B O 1
ATOM 9178 N N . ASN B 1 441 ? -12.922 31.359 3.609 1 53.97 441 ASN B N 1
ATOM 9179 C CA . ASN B 1 441 ? -12.852 32.562 2.812 1 53.97 441 ASN B CA 1
ATOM 9180 C C . ASN B 1 441 ? -12.164 33.719 3.578 1 53.97 441 ASN B C 1
ATOM 9182 O O . ASN B 1 441 ? -12.367 33.844 4.785 1 53.97 441 ASN B O 1
ATOM 9186 N N . ASN B 1 442 ? -10.992 34.062 3.135 1 51.75 442 ASN B N 1
ATOM 9187 C CA . ASN B 1 442 ? -10.164 35.188 3.553 1 51.75 442 ASN B CA 1
ATOM 9188 C C . ASN B 1 442 ? -11.008 36.375 4.016 1 51.75 442 ASN B C 1
ATOM 9190 O O . ASN B 1 442 ? -10.5 37.469 4.188 1 51.75 442 ASN B O 1
ATOM 9194 N N . ASP B 1 443 ? -12.289 36.281 3.795 1 50.28 443 ASP B N 1
ATOM 9195 C CA . ASP B 1 443 ? -12.992 37.562 4 1 50.28 443 ASP B CA 1
ATOM 9196 C C . 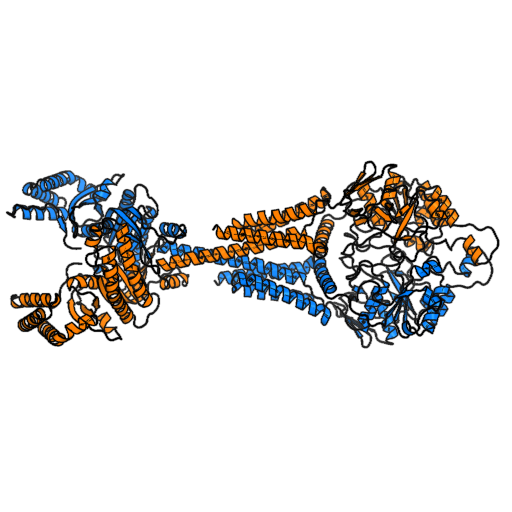ASP B 1 443 ? -13.297 37.781 5.48 1 50.28 443 ASP B C 1
ATOM 9198 O O . ASP B 1 443 ? -14.273 37.25 6.008 1 50.28 443 ASP B O 1
ATOM 9202 N N . PHE B 1 444 ? -12.188 37.906 6.207 1 54 444 PHE B N 1
ATOM 9203 C CA . PHE B 1 444 ? -12.492 38.375 7.562 1 54 444 PHE B CA 1
ATOM 9204 C C . PHE B 1 444 ? -13.477 39.531 7.547 1 54 444 PHE B C 1
ATOM 9206 O O . PHE B 1 444 ? -13.109 40.656 7.215 1 54 444 PHE B O 1
ATOM 9213 N N . LYS B 1 445 ? -14.734 39.25 7.383 1 63.84 445 LYS B N 1
ATOM 9214 C CA . LYS B 1 445 ? -15.781 40.281 7.406 1 63.84 445 LYS B CA 1
ATOM 9215 C C . LYS B 1 445 ? -15.953 40.875 8.805 1 63.84 445 LYS B C 1
ATOM 9217 O O . LYS B 1 445 ? -16.047 40.125 9.789 1 63.84 445 LYS B O 1
ATOM 9222 N N . ALA B 1 446 ? -15.414 42.062 9.031 1 75 446 ALA B N 1
ATOM 9223 C CA . ALA B 1 446 ? -15.688 42.844 10.234 1 75 446 ALA B CA 1
ATOM 9224 C C . ALA B 1 446 ? -17.188 43 10.477 1 75 446 ALA B C 1
ATOM 9226 O O . ALA B 1 446 ? -17.969 43.125 9.531 1 75 446 ALA B O 1
ATOM 9227 N N . LYS B 1 447 ? -17.547 42.594 11.641 1 83.56 447 LYS B N 1
ATOM 9228 C CA . LYS B 1 447 ? -18.969 42.688 11.984 1 83.56 447 LYS B CA 1
ATOM 9229 C C . LYS B 1 447 ? -19.172 43.594 13.195 1 83.56 447 LYS B C 1
ATOM 9231 O O . LYS B 1 447 ? -18.328 43.625 14.094 1 83.56 447 LYS B O 1
ATOM 9236 N N . GLU B 1 448 ? -20.219 44.344 13.117 1 89.06 448 GLU B N 1
ATOM 9237 C CA . GLU B 1 448 ? -20.625 45.125 14.281 1 89.06 448 GLU B CA 1
ATOM 9238 C C . GLU B 1 448 ? -21.391 44.25 15.281 1 89.06 448 GLU B C 1
ATOM 9240 O O . GLU B 1 448 ? -22.328 43.562 14.906 1 89.06 448 GLU B O 1
ATOM 9245 N N . LYS B 1 449 ? -20.922 44.344 16.469 1 92.38 449 LYS B N 1
ATOM 9246 C CA . LYS B 1 449 ? -21.562 43.531 17.5 1 92.38 449 LYS B CA 1
ATOM 9247 C C . LYS B 1 449 ? -21.516 44.219 18.859 1 92.38 449 LYS B C 1
ATOM 9249 O O . LYS B 1 449 ? -20.625 45.031 19.109 1 92.38 449 LYS B O 1
ATOM 9254 N N . GLU B 1 450 ? -22.469 43.938 19.672 1 96.12 450 GLU B N 1
ATOM 9255 C CA . GLU B 1 450 ? -22.406 44.375 21.062 1 96.12 450 GLU B CA 1
ATOM 9256 C C . GLU B 1 450 ? -21.438 43.531 21.875 1 96.12 450 GLU B C 1
ATOM 9258 O O . GLU B 1 450 ? -21.547 42.312 21.891 1 96.12 450 GLU B O 1
ATOM 9263 N N . LEU B 1 451 ? -20.531 44.25 22.484 1 97.44 451 LEU B N 1
ATOM 9264 C CA . LEU B 1 451 ? -19.516 43.562 23.266 1 97.44 451 LEU B CA 1
ATOM 9265 C C . LEU B 1 451 ? -19.391 44.156 24.656 1 97.44 451 LEU B C 1
ATOM 9267 O O . LEU B 1 451 ? -19.812 45.281 24.891 1 97.44 451 LEU B O 1
ATOM 9271 N N . THR B 1 452 ? -18.969 43.375 25.594 1 98.69 452 THR B N 1
ATOM 9272 C CA . THR B 1 452 ? -18.469 43.906 26.859 1 98.69 452 THR B CA 1
ATOM 9273 C C . THR B 1 452 ? -16.953 43.938 26.875 1 98.69 452 THR B C 1
ATOM 9275 O O . THR B 1 452 ? -16.297 42.906 26.734 1 98.69 452 THR B O 1
ATOM 9278 N N . ILE B 1 453 ? -16.469 45.156 26.953 1 98.44 453 ILE B N 1
ATOM 9279 C CA . ILE B 1 453 ? -15.039 45.375 26.797 1 98.44 453 ILE B CA 1
ATOM 9280 C C . ILE B 1 453 ? -14.414 45.594 28.188 1 98.44 453 ILE B C 1
ATOM 9282 O O . ILE B 1 453 ? -15.008 46.219 29.062 1 98.44 453 ILE B O 1
ATOM 9286 N N . PHE B 1 454 ? -13.234 45.031 28.312 1 98.5 454 PHE B N 1
ATOM 9287 C CA . PHE B 1 454 ? -12.539 44.969 29.594 1 98.5 454 PHE B CA 1
ATOM 9288 C C . PHE B 1 454 ? -11.102 45.406 29.469 1 98.5 454 PHE B C 1
ATOM 9290 O O . PHE B 1 454 ? -10.383 44.969 28.562 1 98.5 454 PHE B O 1
ATOM 9297 N N . PHE B 1 455 ? -10.703 46.375 30.266 1 98.12 455 PHE B N 1
ATOM 9298 C CA . PHE B 1 455 ? -9.305 46.781 30.391 1 98.12 455 PHE B CA 1
ATOM 9299 C C . PHE B 1 455 ? -8.836 46.688 31.828 1 98.12 455 PHE B C 1
ATOM 9301 O O . PHE B 1 455 ? -9.562 47.094 32.75 1 98.12 455 PHE B O 1
ATOM 9308 N N . SER B 1 456 ? -7.77 46.125 32.062 1 97.88 456 SER B N 1
ATOM 9309 C CA . SER B 1 456 ? -7.121 46.125 33.375 1 97.88 456 SER B CA 1
ATOM 9310 C C . SER B 1 456 ? -5.668 46.562 33.25 1 97.88 456 SER B C 1
ATOM 9312 O O . SER B 1 456 ? -4.977 46.25 32.281 1 97.88 456 SER B O 1
ATOM 9314 N N . ASP B 1 457 ? -5.215 47.312 34.188 1 95.31 457 ASP B N 1
ATOM 9315 C CA . ASP B 1 457 ? -3.857 47.844 34.156 1 95.31 457 ASP B CA 1
ATOM 9316 C C . ASP B 1 457 ? -3.26 47.844 35.562 1 95.31 457 ASP B C 1
ATOM 9318 O O . ASP B 1 457 ? -3.975 48.031 36.562 1 95.31 457 ASP B O 1
ATOM 9322 N N . ILE B 1 458 ? -1.989 47.625 35.625 1 94.31 458 ILE B N 1
ATOM 9323 C CA . ILE B 1 458 ? -1.275 47.656 36.906 1 94.31 458 ILE B CA 1
ATOM 9324 C C . ILE B 1 458 ? -0.97 49.094 37.281 1 94.31 458 ILE B C 1
ATOM 9326 O O . ILE B 1 458 ? -0.427 49.844 36.469 1 94.31 458 ILE B O 1
ATOM 9330 N N . ARG B 1 459 ? -1.322 49.469 38.562 1 92.19 459 ARG B N 1
ATOM 9331 C CA . ARG B 1 459 ? -1.097 50.812 39.031 1 92.19 459 ARG B CA 1
ATOM 9332 C C . ARG B 1 459 ? 0.385 51.094 39.281 1 92.19 459 ARG B C 1
ATOM 9334 O O . ARG B 1 459 ? 1.042 50.312 39.969 1 92.19 459 ARG B O 1
ATOM 9341 N N . GLY B 1 460 ? 0.86 52.125 38.656 1 82.31 460 GLY B N 1
ATOM 9342 C CA . GLY B 1 460 ? 2.234 52.562 38.875 1 82.31 460 GLY B CA 1
ATOM 9343 C C . GLY B 1 460 ? 3.256 51.625 38.281 1 82.31 460 GLY B C 1
ATOM 9344 O O . GLY B 1 460 ? 4.383 51.5 38.781 1 82.31 460 GLY B O 1
ATOM 9345 N N . PHE B 1 461 ? 2.918 50.938 37.312 1 83.81 461 PHE B N 1
ATOM 9346 C CA . PHE B 1 461 ? 3.807 49.938 36.719 1 83.81 461 PHE B CA 1
ATOM 9347 C C . PHE B 1 461 ? 5.059 50.594 36.156 1 83.81 461 PHE B C 1
ATOM 9349 O O . PHE B 1 461 ? 6.145 50.031 36.188 1 83.81 461 PHE B O 1
ATOM 9356 N N . THR B 1 462 ? 4.891 51.781 35.562 1 77.56 462 THR B N 1
ATOM 9357 C CA . THR B 1 462 ? 6.047 52.5 35.031 1 77.56 462 THR B CA 1
ATOM 9358 C C . THR B 1 462 ? 7.133 52.625 36.094 1 77.56 462 THR B C 1
ATOM 9360 O O . THR B 1 462 ? 8.312 52.406 35.812 1 77.56 462 THR B O 1
ATOM 9363 N N . ASN B 1 463 ? 6.691 52.938 37.25 1 77.88 463 ASN B N 1
ATOM 9364 C CA . ASN B 1 463 ? 7.641 53.062 38.375 1 77.88 463 ASN B CA 1
ATOM 9365 C C . ASN B 1 463 ? 8.227 51.719 38.781 1 77.88 463 ASN B C 1
ATOM 9367 O O . ASN B 1 463 ? 9.406 51.625 39.094 1 77.88 463 ASN B O 1
ATOM 9371 N N . ILE B 1 464 ? 7.375 50.75 38.75 1 80.81 464 ILE B N 1
ATOM 9372 C CA . ILE B 1 464 ? 7.809 49.406 39.094 1 80.81 464 ILE B CA 1
ATOM 9373 C C . ILE B 1 464 ? 8.844 48.938 38.094 1 80.81 464 ILE B C 1
ATOM 9375 O O . ILE B 1 464 ? 9.859 48.344 38.469 1 80.81 464 ILE B O 1
ATOM 9379 N N . SER B 1 465 ? 8.641 49.156 36.875 1 78.38 465 SER B N 1
ATOM 9380 C CA . SER B 1 465 ? 9.531 48.719 35.781 1 78.38 465 SER B CA 1
ATOM 9381 C C . SER B 1 465 ? 10.898 49.406 35.906 1 78.38 465 SER B C 1
ATOM 9383 O O . SER B 1 465 ? 11.922 48.812 35.562 1 78.38 465 SER B O 1
ATOM 9385 N N . GLU B 1 466 ? 10.898 50.625 36.344 1 74.31 466 GLU B N 1
ATOM 9386 C CA . GLU B 1 466 ? 12.148 51.344 36.5 1 74.31 466 GLU B CA 1
ATOM 9387 C C . GLU B 1 466 ? 12.969 50.844 37.656 1 74.31 466 GLU B C 1
ATOM 9389 O O . GLU B 1 466 ? 14.195 50.906 37.656 1 74.31 466 GLU B O 1
ATOM 9394 N N . GLU B 1 467 ? 12.227 50.406 38.625 1 73.75 467 GLU B N 1
ATOM 9395 C CA . GLU B 1 467 ? 12.891 49.969 39.844 1 73.75 467 GLU B CA 1
ATOM 9396 C C . GLU B 1 467 ? 13.523 48.594 39.688 1 73.75 467 GLU B C 1
ATOM 9398 O O . GLU B 1 467 ? 14.43 48.219 40.438 1 73.75 467 GLU B O 1
ATOM 9403 N N . PHE B 1 468 ? 12.992 47.875 38.75 1 76.94 468 PHE B N 1
ATOM 9404 C CA . PHE B 1 468 ? 13.539 46.531 38.562 1 76.94 468 PHE B CA 1
ATOM 9405 C C . PHE B 1 468 ? 14.875 46.594 37.844 1 76.94 468 PHE B C 1
ATOM 9407 O O . PHE B 1 468 ? 15.008 47.281 36.844 1 76.94 468 PHE B O 1
ATOM 9414 N N . ASP B 1 469 ? 15.828 46.031 38.406 1 66.25 469 ASP B N 1
ATOM 9415 C CA . ASP B 1 469 ? 17.188 46.031 37.844 1 66.25 469 ASP B CA 1
ATOM 9416 C C . ASP B 1 469 ? 17.297 45.094 36.656 1 66.25 469 ASP B C 1
ATOM 9418 O O . ASP B 1 469 ? 18.141 45.281 35.781 1 66.25 469 ASP B O 1
ATOM 9422 N N . SER B 1 470 ? 16.484 44.062 36.688 1 75.69 470 SER B N 1
ATOM 9423 C CA . SER B 1 470 ? 16.625 43.062 35.625 1 75.69 470 SER B CA 1
ATOM 9424 C C . SER B 1 470 ? 15.328 42.906 34.844 1 75.69 470 SER B C 1
ATOM 9426 O O . SER B 1 470 ? 14.281 42.594 35.438 1 75.69 470 SER B O 1
ATOM 9428 N N . PRO B 1 471 ? 15.414 43.188 33.531 1 74.5 471 PRO B N 1
ATOM 9429 C CA . PRO B 1 471 ? 14.219 43 32.688 1 74.5 471 PRO B CA 1
ATOM 9430 C C . PRO B 1 471 ? 13.68 41.562 32.75 1 74.5 471 PRO B C 1
ATOM 9432 O O . PRO B 1 471 ? 12.477 41.344 32.594 1 74.5 471 PRO B O 1
ATOM 9435 N N . GLN B 1 472 ? 14.531 40.625 33.031 1 76.25 472 GLN B N 1
ATOM 9436 C CA . GLN B 1 472 ? 14.102 39.25 33.125 1 76.25 472 GLN B CA 1
ATOM 9437 C C . GLN B 1 472 ? 13.188 39.031 34.312 1 76.25 472 GLN B C 1
ATOM 9439 O O . GLN B 1 472 ? 12.234 38.25 34.25 1 76.25 472 GLN B O 1
ATOM 9444 N N . LYS B 1 473 ? 13.625 39.688 35.375 1 80.56 473 LYS B N 1
ATOM 9445 C CA . LYS B 1 473 ? 12.812 39.562 36.594 1 80.56 473 LYS B CA 1
ATOM 9446 C C . LYS B 1 473 ? 11.445 40.188 36.406 1 80.56 473 LYS B C 1
ATOM 9448 O O . LYS B 1 473 ? 10.438 39.719 36.938 1 80.56 473 LYS B O 1
ATOM 9453 N N . LEU B 1 474 ? 11.391 41.25 35.656 1 81.19 474 LEU B N 1
ATOM 9454 C CA . LEU B 1 474 ? 10.141 41.938 35.344 1 81.19 474 LEU B CA 1
ATOM 9455 C C . LEU B 1 474 ? 9.18 41.031 34.594 1 81.19 474 LEU B C 1
ATOM 9457 O O . LEU B 1 474 ? 7.98 41 34.875 1 81.19 474 LEU B O 1
ATOM 9461 N N . ILE B 1 475 ? 9.742 40.281 33.75 1 81.5 475 ILE B N 1
ATOM 9462 C CA . ILE B 1 475 ? 8.93 39.406 32.938 1 81.5 475 ILE B CA 1
ATOM 9463 C C . ILE B 1 475 ? 8.375 38.281 33.781 1 81.5 475 ILE B C 1
ATOM 9465 O O . ILE B 1 475 ? 7.254 37.812 33.594 1 81.5 475 ILE B O 1
ATOM 9469 N N . GLU B 1 476 ? 9.211 37.844 34.656 1 85 476 GLU B N 1
ATOM 9470 C CA . GLU B 1 476 ? 8.766 36.781 35.562 1 85 476 GLU B CA 1
ATOM 9471 C C . GLU B 1 476 ? 7.574 37.219 36.375 1 85 476 GLU B C 1
ATOM 9473 O O . GLU B 1 476 ? 6.625 36.469 36.594 1 85 476 GLU B O 1
ATOM 9478 N N . VAL B 1 477 ? 7.703 38.469 36.844 1 87.44 477 VAL B N 1
ATOM 9479 C CA . VAL B 1 477 ? 6.621 39.031 37.656 1 87.44 477 VAL B CA 1
ATOM 9480 C C . VAL B 1 477 ? 5.363 39.156 36.812 1 87.44 477 VAL B C 1
ATOM 9482 O O . VAL B 1 477 ? 4.266 38.812 37.25 1 87.44 477 VAL B O 1
ATOM 9485 N N . LEU B 1 478 ? 5.543 39.594 35.625 1 89.06 478 LEU B N 1
ATOM 9486 C CA . LEU B 1 478 ? 4.406 39.812 34.719 1 89.06 478 LEU B CA 1
ATOM 9487 C C . LEU B 1 478 ? 3.74 38.5 34.375 1 89.06 478 LEU B C 1
ATOM 9489 O O . LEU B 1 478 ? 2.512 38.406 34.281 1 89.06 478 LEU B O 1
ATOM 9493 N N . ASN B 1 479 ? 4.512 37.562 34.125 1 88.25 479 ASN B N 1
ATOM 9494 C CA . ASN B 1 479 ? 3.951 36.25 33.781 1 88.25 479 ASN B CA 1
ATOM 9495 C C . ASN B 1 479 ? 3.199 35.625 34.969 1 88.25 479 ASN B C 1
ATOM 9497 O O . ASN B 1 479 ? 2.176 34.969 34.75 1 88.25 479 ASN B O 1
ATOM 9501 N N . LYS B 1 480 ? 3.82 35.781 36.125 1 91.12 480 LYS B N 1
ATOM 9502 C CA . LYS B 1 480 ? 3.143 35.312 37.312 1 91.12 480 LYS B CA 1
ATOM 9503 C C . LYS B 1 480 ? 1.794 36 37.5 1 91.12 480 LYS B C 1
ATOM 9505 O O . LYS B 1 480 ? 0.844 35.375 38 1 91.12 480 LYS B O 1
ATOM 9510 N N . TYR B 1 481 ? 1.805 37.188 37.094 1 93.56 481 TYR B N 1
ATOM 9511 C CA . TYR B 1 481 ? 0.581 38 37.188 1 93.56 481 TYR B CA 1
ATOM 9512 C C . TYR B 1 481 ? -0.388 37.625 36.062 1 93.56 481 TYR B C 1
ATOM 9514 O O . TYR B 1 481 ? -1.566 37.344 36.312 1 93.56 481 TYR B O 1
ATOM 9522 N N . PHE B 1 482 ? 0.038 37.562 34.844 1 94.06 482 PHE B N 1
ATOM 9523 C CA . PHE B 1 482 ? -0.81 37.375 33.656 1 94.06 482 PHE B CA 1
ATOM 9524 C C . PHE B 1 482 ? -1.458 36 33.688 1 94.06 482 PHE B C 1
ATOM 9526 O O . PHE B 1 482 ? -2.598 35.812 33.219 1 94.06 482 PHE B O 1
ATOM 9533 N N . GLU B 1 483 ? -0.797 35 34.156 1 93.5 483 GLU B N 1
ATOM 9534 C CA . GLU B 1 483 ? -1.268 33.625 34.094 1 93.5 483 GLU B CA 1
ATOM 9535 C C . GLU B 1 483 ? -2.615 33.469 34.781 1 93.5 483 GLU B C 1
ATOM 9537 O O . GLU B 1 483 ? -3.615 33.125 34.156 1 93.5 483 GLU B O 1
ATOM 9542 N N . PRO B 1 484 ? -2.637 33.75 36.125 1 95.56 484 PRO B N 1
ATOM 9543 C CA . PRO B 1 484 ? -3.932 33.594 36.781 1 95.56 484 PRO B CA 1
ATOM 9544 C C . PRO B 1 484 ? -4.992 34.562 36.281 1 95.56 484 PRO B C 1
ATOM 9546 O O . PRO B 1 484 ? -6.176 34.219 36.219 1 95.56 484 PRO B O 1
ATOM 9549 N N . MET B 1 485 ? -4.629 35.812 35.906 1 96.44 485 MET B N 1
ATOM 9550 C CA . MET B 1 485 ? -5.578 36.812 35.438 1 96.44 485 MET B CA 1
ATOM 9551 C C . MET B 1 485 ? -6.219 36.375 34.125 1 96.44 485 MET B C 1
ATOM 9553 O O . MET B 1 485 ? -7.426 36.531 33.938 1 96.44 485 MET B O 1
ATOM 9557 N N . SER B 1 486 ? -5.395 35.906 33.219 1 94.75 486 SER B N 1
ATOM 9558 C CA . SER B 1 486 ? -5.887 35.438 31.922 1 94.75 486 SER B CA 1
ATOM 9559 C C . SER B 1 486 ? -6.77 34.219 32.062 1 94.75 486 SER B C 1
ATOM 9561 O O . SER B 1 486 ? -7.773 34.062 31.359 1 94.75 486 SER B O 1
ATOM 9563 N N . GLU B 1 487 ? -6.383 33.312 32.938 1 94.56 487 GLU B N 1
ATOM 9564 C CA . GLU B 1 487 ? -7.145 32.062 33.156 1 94.56 487 GLU B CA 1
ATOM 9565 C C . GLU B 1 487 ? -8.562 32.375 33.625 1 94.56 487 GLU B C 1
ATOM 9567 O O . GLU B 1 487 ? -9.516 31.719 33.219 1 94.56 487 GLU B O 1
ATOM 9572 N N . ILE B 1 488 ? -8.641 33.344 34.469 1 96.88 488 ILE B N 1
ATOM 9573 C CA . ILE B 1 488 ? -9.945 33.719 35 1 96.88 488 ILE B CA 1
ATOM 9574 C C . ILE B 1 488 ? -10.836 34.25 33.875 1 96.88 488 ILE B C 1
ATOM 9576 O O . ILE B 1 488 ? -12.023 33.938 33.812 1 96.88 488 ILE B O 1
ATOM 9580 N N . ILE B 1 489 ? -10.273 35.062 32.969 1 96.81 489 ILE B N 1
ATOM 9581 C CA . ILE B 1 489 ? -11.016 35.625 31.844 1 96.81 489 ILE B CA 1
ATOM 9582 C C . ILE B 1 489 ? -11.484 34.5 30.922 1 96.81 489 ILE B C 1
ATOM 9584 O O . ILE B 1 489 ? -12.641 34.469 30.516 1 96.81 489 ILE B O 1
ATOM 9588 N N . ILE B 1 490 ? -10.625 33.562 30.656 1 93.88 490 ILE B N 1
ATOM 9589 C CA . ILE B 1 490 ? -10.906 32.469 29.734 1 93.88 490 ILE B CA 1
ATOM 9590 C C . ILE B 1 490 ? -11.961 31.547 30.344 1 93.88 490 ILE B C 1
ATOM 9592 O O . ILE B 1 490 ? -12.859 31.094 29.641 1 93.88 490 ILE B O 1
ATOM 9596 N N . GLN B 1 491 ? -11.844 31.281 31.656 1 94.44 491 GLN B N 1
ATOM 9597 C CA . GLN B 1 491 ? -12.797 30.406 32.344 1 94.44 491 GLN B CA 1
ATOM 9598 C C . GLN B 1 491 ? -14.203 31 32.312 1 94.44 491 GLN B C 1
ATOM 9600 O O . GLN B 1 491 ? -15.188 30.266 32.312 1 94.44 491 GLN B O 1
ATOM 9605 N N . ASN B 1 492 ? -14.219 32.344 32.25 1 96.62 492 ASN B N 1
ATOM 9606 C CA . ASN B 1 492 ? -15.508 33.031 32.156 1 96.62 492 ASN B CA 1
ATOM 9607 C C . ASN B 1 492 ? -15.891 33.312 30.703 1 96.62 492 ASN B C 1
ATOM 9609 O O . ASN B 1 492 ? -16.641 34.25 30.438 1 96.62 492 ASN B O 1
ATOM 9613 N N . HIS B 1 493 ? -15.312 32.656 29.734 1 95.38 493 HIS B N 1
ATOM 9614 C CA . HIS B 1 493 ? -15.648 32.656 28.312 1 95.38 493 HIS B CA 1
ATOM 9615 C C . HIS B 1 493 ? -15.297 34 27.672 1 95.38 493 HIS B C 1
ATOM 9617 O O . HIS B 1 493 ? -15.984 34.469 26.766 1 95.38 493 HIS B O 1
ATOM 9623 N N . GLY B 1 494 ? -14.359 34.656 28.297 1 96.06 494 GLY B N 1
ATOM 9624 C CA . GLY B 1 494 ? -13.859 35.875 27.672 1 96.06 494 GLY B CA 1
ATOM 9625 C C . GLY B 1 494 ? -12.781 35.625 26.641 1 96.06 494 GLY B C 1
ATOM 9626 O O . GLY B 1 494 ? -12.117 34.562 26.656 1 96.06 494 GLY B O 1
ATOM 9627 N N . THR B 1 495 ? -12.672 36.531 25.688 1 94.94 495 THR B N 1
ATOM 9628 C CA . THR B 1 495 ? -11.609 36.5 24.688 1 94.94 495 THR B CA 1
ATOM 9629 C C . THR B 1 495 ? -10.523 37.5 25.016 1 94.94 495 THR B C 1
ATOM 9631 O O . THR B 1 495 ? -10.789 38.719 25.094 1 94.94 495 THR B O 1
ATOM 9634 N N . ILE B 1 496 ? -9.375 37 25.297 1 94.75 496 ILE B N 1
ATOM 9635 C CA . ILE B 1 496 ? -8.258 37.938 25.516 1 94.75 496 ILE B CA 1
ATOM 9636 C C . ILE B 1 496 ? -7.762 38.469 24.172 1 94.75 496 ILE B C 1
ATOM 9638 O O . ILE B 1 496 ? -7.32 37.688 23.312 1 94.75 496 ILE B O 1
ATOM 9642 N N . ASP B 1 497 ? -7.898 39.719 23.953 1 93.81 497 ASP B N 1
ATOM 9643 C CA . ASP B 1 497 ? -7.477 40.344 22.703 1 93.81 497 ASP B CA 1
ATOM 9644 C C . ASP B 1 497 ? -5.953 40.438 22.625 1 93.81 497 ASP B C 1
ATOM 9646 O O . ASP B 1 497 ? -5.34 39.844 21.734 1 93.81 497 ASP B O 1
ATOM 9650 N N . LYS B 1 498 ? -5.363 41.125 23.562 1 91.94 498 LYS B N 1
ATOM 9651 C CA . LYS B 1 498 ? -3.916 41.312 23.547 1 91.94 498 LYS B CA 1
ATOM 9652 C C . LYS B 1 498 ? -3.42 41.844 24.891 1 91.94 498 LYS B C 1
ATOM 9654 O O . LYS B 1 498 ? -4.215 42.281 25.719 1 91.94 498 LYS B O 1
ATOM 9659 N N . PHE B 1 499 ? -2.162 41.719 25.109 1 90.38 499 PHE B N 1
ATOM 9660 C CA . PHE B 1 499 ? -1.436 42.312 26.219 1 90.38 499 PHE B CA 1
ATOM 9661 C C . PHE B 1 499 ? -0.686 43.562 25.766 1 90.38 499 PHE B C 1
ATOM 9663 O O . PHE B 1 499 ? 0.065 43.531 24.781 1 90.38 499 PHE B O 1
ATOM 9670 N N . ILE B 1 500 ? -0.963 44.594 26.359 1 87.5 500 ILE B N 1
ATOM 9671 C CA . ILE B 1 500 ? -0.304 45.844 26.031 1 87.5 500 ILE B CA 1
ATOM 9672 C C . ILE B 1 500 ? 0.564 46.281 27.219 1 87.5 500 ILE B C 1
ATOM 9674 O O . ILE B 1 500 ? 0.111 47.031 28.078 1 87.5 500 ILE B O 1
ATOM 9678 N N . GLY B 1 501 ? 1.745 45.938 27.172 1 83.56 501 GLY B N 1
ATOM 9679 C CA . GLY B 1 501 ? 2.568 46.125 28.359 1 83.56 501 GLY B CA 1
ATOM 9680 C C . GLY B 1 501 ? 2.076 45.344 29.562 1 83.56 501 GLY B C 1
ATOM 9681 O O . GLY B 1 501 ? 2.1 44.125 29.562 1 83.56 501 GLY B O 1
ATOM 9682 N N . ASP B 1 502 ? 1.62 46.188 30.5 1 88.56 502 ASP B N 1
ATOM 9683 C CA . ASP B 1 502 ? 1.113 45.594 31.734 1 88.56 502 ASP B CA 1
ATOM 9684 C C . ASP B 1 502 ? -0.412 45.531 31.719 1 88.56 502 ASP B C 1
ATOM 9686 O O . ASP B 1 502 ? -1.023 45 32.656 1 88.56 502 ASP B O 1
ATOM 9690 N N . ALA B 1 503 ? -0.982 45.969 30.641 1 92.88 503 ALA B N 1
ATOM 9691 C CA . ALA B 1 503 ? -2.439 46 30.547 1 92.88 503 ALA B CA 1
ATOM 9692 C C . ALA B 1 503 ? -2.986 44.75 29.875 1 92.88 503 ALA B C 1
ATOM 9694 O O . ALA B 1 503 ? -2.336 44.188 28.984 1 92.88 503 ALA B O 1
ATOM 9695 N N . ILE B 1 504 ? -4.145 44.312 30.266 1 95.38 504 ILE B N 1
ATOM 9696 C CA . ILE B 1 504 ? -4.871 43.219 29.625 1 95.38 504 ILE B CA 1
ATOM 9697 C C . ILE B 1 504 ? -6.145 43.75 28.984 1 95.38 504 ILE B C 1
ATOM 9699 O O . ILE B 1 504 ? -6.934 44.438 29.625 1 95.38 504 ILE B O 1
ATOM 9703 N N . MET B 1 505 ? -6.25 43.5 27.75 1 96.44 505 MET B N 1
ATOM 9704 C CA . MET B 1 505 ? -7.48 43.844 27.047 1 96.44 505 MET B CA 1
ATOM 9705 C C . MET B 1 505 ? -8.258 42.594 26.672 1 96.44 505 MET B C 1
ATOM 9707 O O . MET B 1 505 ? -7.695 41.656 26.078 1 96.44 505 MET B O 1
ATOM 9711 N N . ALA B 1 506 ? -9.469 42.531 27.031 1 97.31 506 ALA B N 1
ATOM 9712 C CA . ALA B 1 506 ? -10.32 41.406 26.719 1 97.31 506 ALA B CA 1
ATOM 9713 C C . ALA B 1 506 ? -11.734 41.844 26.359 1 97.31 506 ALA B C 1
ATOM 9715 O O . ALA B 1 506 ? -12.086 43 26.562 1 97.31 506 ALA B O 1
ATOM 9716 N N . TYR B 1 507 ? -12.438 41 25.828 1 97.5 507 TYR B N 1
ATOM 9717 C CA . TYR B 1 507 ? -13.828 41.281 25.5 1 97.5 507 TYR B CA 1
ATOM 9718 C C . TYR B 1 507 ? -14.656 40 25.469 1 97.5 507 TYR B C 1
ATOM 9720 O O . TYR B 1 507 ? -14.109 38.906 25.422 1 97.5 507 TYR B O 1
ATOM 9728 N N . TRP B 1 508 ? -15.906 40.156 25.609 1 97.81 508 TRP B N 1
ATOM 9729 C CA . TRP B 1 508 ? -16.859 39.031 25.578 1 97.81 508 TRP B CA 1
ATOM 9730 C C . TRP B 1 508 ? -17.844 39.188 24.438 1 97.81 508 TRP B C 1
ATOM 9732 O O . TRP B 1 508 ? -18.109 40.312 23.984 1 97.81 508 TRP B O 1
ATOM 9742 N N . ASN B 1 509 ? -18.391 38.062 23.953 1 96.69 509 ASN B N 1
ATOM 9743 C CA . ASN B 1 509 ? -19.453 38 22.953 1 96.69 509 ASN B CA 1
ATOM 9744 C C . ASN B 1 509 ? -18.891 38.031 21.531 1 96.69 509 ASN B C 1
ATOM 9746 O O . ASN B 1 509 ? -19.578 38.375 20.578 1 96.69 509 ASN B O 1
ATOM 9750 N N . ALA B 1 510 ? -17.672 37.75 21.359 1 92.81 510 ALA B N 1
ATOM 9751 C CA . ALA B 1 510 ? -17 37.5 20.078 1 92.81 510 ALA B CA 1
ATOM 9752 C C . ALA B 1 510 ? -15.727 36.688 20.297 1 92.81 510 ALA B C 1
ATOM 9754 O O . ALA B 1 510 ? -15.039 36.844 21.297 1 92.81 510 ALA B O 1
ATOM 9755 N N . PRO B 1 511 ? -15.352 35.875 19.422 1 89.81 511 PRO B N 1
ATOM 9756 C CA . PRO B 1 511 ? -16.031 35.594 18.141 1 89.81 511 PRO B CA 1
ATOM 9757 C C . PRO B 1 511 ? -17.328 34.812 18.312 1 89.81 511 PRO B C 1
ATOM 9759 O O . PRO B 1 511 ? -18.188 34.844 17.438 1 89.81 511 PRO B O 1
ATOM 9762 N N . CYS B 1 512 ? -17.469 34.094 19.453 1 89.31 512 CYS B N 1
ATOM 9763 C CA . CYS B 1 512 ? -18.672 33.312 19.703 1 89.31 512 CYS B CA 1
ATOM 9764 C C . CYS B 1 512 ? -19.656 34.094 20.562 1 89.31 512 CYS B C 1
ATOM 9766 O O . CYS B 1 512 ? -19.266 34.938 21.375 1 89.31 512 CYS B O 1
ATOM 9768 N N . ASP B 1 513 ? -20.875 33.781 20.406 1 93.44 513 ASP B N 1
ATOM 9769 C CA . ASP B 1 513 ? -21.922 34.375 21.219 1 93.44 513 ASP B CA 1
ATOM 9770 C C . ASP B 1 513 ? -21.844 33.906 22.672 1 93.44 513 ASP B C 1
ATOM 9772 O O . ASP B 1 513 ? -21.625 32.719 22.922 1 93.44 513 ASP B O 1
ATOM 9776 N N . VAL B 1 514 ? -21.859 34.844 23.531 1 94.88 514 VAL B N 1
ATOM 9777 C CA . VAL B 1 514 ? -21.859 34.531 24.953 1 94.88 514 VAL B CA 1
ATOM 9778 C C . VAL B 1 514 ? -23.062 35.188 25.641 1 94.88 514 VAL B C 1
ATOM 9780 O O . VAL B 1 514 ? -23.219 36.406 25.594 1 94.88 514 VAL B O 1
ATOM 9783 N N . GLU B 1 515 ? -23.859 34.406 26.25 1 95.12 515 GLU B N 1
ATOM 9784 C CA . GLU B 1 515 ? -25 34.906 27 1 95.12 515 GLU B CA 1
ATOM 9785 C C . GLU B 1 515 ? -24.547 35.594 28.297 1 95.12 515 GLU B C 1
ATOM 9787 O O . GLU B 1 515 ? -23.641 35.094 28.969 1 95.12 515 GLU B O 1
ATOM 9792 N N . ASN B 1 516 ? -25.172 36.688 28.734 1 96.94 516 ASN B N 1
ATOM 9793 C CA . ASN B 1 516 ? -24.859 37.406 29.969 1 96.94 516 ASN B CA 1
ATOM 9794 C C . ASN B 1 516 ? -23.391 37.812 30.016 1 96.94 516 ASN B C 1
ATOM 9796 O O . ASN B 1 516 ? -22.734 37.656 31.062 1 96.94 516 ASN B O 1
ATOM 9800 N N . HIS B 1 517 ? -22.891 38.281 28.875 1 97.75 517 HIS B N 1
ATOM 9801 C CA . HIS B 1 517 ? -21.469 38.562 28.766 1 97.75 517 HIS B CA 1
ATOM 9802 C C . HIS B 1 517 ? -21.062 39.719 29.688 1 97.75 517 HIS B C 1
ATOM 9804 O O . HIS B 1 517 ? -19.938 39.75 30.172 1 97.75 517 HIS B O 1
ATOM 9810 N N . ALA B 1 518 ? -21.969 40.625 30.094 1 98.44 518 ALA B N 1
ATOM 9811 C CA . ALA B 1 518 ? -21.641 41.688 31.062 1 98.44 518 ALA B CA 1
ATOM 9812 C C . ALA B 1 518 ? -21.359 41.094 32.438 1 98.44 518 ALA B C 1
ATOM 9814 O O . ALA B 1 518 ? -20.406 41.5 33.094 1 98.44 518 ALA B O 1
ATOM 9815 N N . ASP B 1 519 ? -22.203 40.188 32.844 1 98.62 519 ASP B N 1
ATOM 9816 C CA . ASP B 1 519 ? -22.016 39.5 34.125 1 98.62 519 ASP B CA 1
ATOM 9817 C C . ASP B 1 519 ? -20.688 38.781 34.156 1 98.62 519 ASP B C 1
ATOM 9819 O O . ASP B 1 519 ? -19.969 38.844 35.156 1 98.62 519 ASP B O 1
ATOM 9823 N N . LYS B 1 520 ? -20.406 38.094 33.062 1 98.31 520 LYS B N 1
ATOM 9824 C CA . LYS B 1 520 ? -19.172 37.312 33 1 98.31 520 LYS B CA 1
ATOM 9825 C C . LYS B 1 520 ? -17.953 38.188 33.094 1 98.31 520 LYS B C 1
ATOM 9827 O O . LYS B 1 520 ? -16.938 37.812 33.688 1 98.31 520 LYS B O 1
ATOM 9832 N N . ALA B 1 521 ? -18.016 39.344 32.469 1 98.69 521 ALA B N 1
ATOM 9833 C CA . ALA B 1 521 ? -16.922 40.312 32.531 1 98.69 521 ALA B CA 1
ATOM 9834 C C . ALA B 1 521 ? -16.719 40.812 33.938 1 98.69 521 ALA B C 1
ATOM 9836 O O . ALA B 1 521 ? -15.578 40.875 34.438 1 98.69 521 ALA B O 1
ATOM 9837 N N . VAL B 1 522 ? -17.766 41.156 34.594 1 98.62 522 VAL B N 1
ATOM 9838 C CA . VAL B 1 522 ? -17.703 41.688 35.938 1 98.62 522 VAL B CA 1
ATOM 9839 C C . VAL B 1 522 ? -17.219 40.594 36.906 1 98.62 522 VAL B C 1
ATOM 9841 O O . VAL B 1 522 ? -16.438 40.844 37.812 1 98.62 522 VAL B O 1
ATOM 9844 N N . GLN B 1 523 ? -17.75 39.438 36.688 1 98.06 523 GLN B N 1
ATOM 9845 C CA . GLN B 1 523 ? -17.312 38.281 37.5 1 98.06 523 GLN B CA 1
ATOM 9846 C C . GLN B 1 523 ? -15.82 38.031 37.344 1 98.06 523 GLN B C 1
ATOM 9848 O O . GLN B 1 523 ? -15.141 37.688 38.281 1 98.06 523 GLN B O 1
ATOM 9853 N N . SER B 1 524 ? -15.344 38.188 36.125 1 98.38 524 SER B N 1
ATOM 9854 C CA . SER B 1 524 ? -13.914 38.031 35.875 1 98.38 524 SER B CA 1
ATOM 9855 C C . SER B 1 524 ? -13.109 39.094 36.625 1 98.38 524 SER B C 1
ATOM 9857 O O . SER B 1 524 ? -12.062 38.781 37.188 1 98.38 524 SER B O 1
ATOM 9859 N N . ALA B 1 525 ? -13.578 40.312 36.625 1 98.44 525 ALA B N 1
ATOM 9860 C CA . ALA B 1 525 ? -12.891 41.406 37.312 1 98.44 525 ALA B CA 1
ATOM 9861 C C . ALA B 1 525 ? -12.844 41.156 38.812 1 98.44 525 ALA B C 1
ATOM 9863 O O . ALA B 1 525 ? -11.805 41.312 39.438 1 98.44 525 ALA B O 1
ATOM 9864 N N . LEU B 1 526 ? -13.969 40.75 39.375 1 97.44 526 LEU B N 1
ATOM 9865 C CA . LEU B 1 526 ? -14.039 40.438 40.781 1 97.44 526 LEU B CA 1
ATOM 9866 C C . LEU B 1 526 ? -13.133 39.25 41.125 1 97.44 526 LEU B C 1
ATOM 9868 O O . LEU B 1 526 ? -12.469 39.281 42.188 1 97.44 526 LEU B O 1
ATOM 9872 N N . GLY B 1 527 ? -13.188 38.281 40.281 1 96.81 527 GLY B N 1
ATOM 9873 C CA . GLY B 1 527 ? -12.297 37.125 40.5 1 96.81 527 GLY B CA 1
ATOM 9874 C C . GLY B 1 527 ? -10.828 37.531 40.469 1 96.81 527 GLY B C 1
ATOM 9875 O O . GLY B 1 527 ? -10.031 36.969 41.25 1 96.81 527 GLY B O 1
ATOM 9876 N N . GLN B 1 528 ? -10.453 38.438 39.531 1 97.81 528 GLN B N 1
ATOM 9877 C CA . GLN B 1 528 ? -9.078 38.938 39.438 1 97.81 528 GLN B CA 1
ATOM 9878 C C . GLN B 1 528 ? -8.664 39.656 40.719 1 97.81 528 GLN B C 1
ATOM 9880 O O . GLN B 1 528 ? -7.547 39.5 41.219 1 97.81 528 GLN B O 1
ATOM 9885 N N . LEU B 1 529 ? -9.555 40.438 41.219 1 96.75 529 LEU B N 1
ATOM 9886 C CA . LEU B 1 529 ? -9.258 41.219 42.438 1 96.75 529 LEU B CA 1
ATOM 9887 C C . LEU B 1 529 ? -9.078 40.281 43.625 1 96.75 529 LEU B C 1
ATOM 9889 O O . LEU B 1 529 ? -8.219 40.531 44.469 1 96.75 529 LEU B O 1
ATOM 9893 N N . GLU B 1 530 ? -9.914 39.281 43.719 1 95.38 530 GLU B N 1
ATOM 9894 C CA . GLU B 1 530 ? -9.773 38.312 44.781 1 95.38 530 GLU B CA 1
ATOM 9895 C C . GLU B 1 530 ? -8.445 37.562 44.688 1 95.38 530 GLU B C 1
ATOM 9897 O O . GLU B 1 530 ? -7.77 37.344 45.688 1 95.38 530 GLU B O 1
ATOM 9902 N N . LYS B 1 531 ? -8.164 37.125 43.469 1 96.19 531 LYS B N 1
ATOM 9903 C CA . LYS B 1 531 ? -6.938 36.375 43.219 1 96.19 531 LYS B CA 1
ATOM 9904 C C . LYS B 1 531 ? -5.707 37.219 43.5 1 96.19 531 LYS B C 1
ATOM 9906 O O . LYS B 1 531 ? -4.668 36.719 43.906 1 96.19 531 LYS B O 1
ATOM 9911 N N . LEU B 1 532 ? -5.773 38.5 43.219 1 95.88 532 LEU B N 1
ATOM 9912 C CA . LEU B 1 532 ? -4.66 39.438 43.344 1 95.88 532 LEU B CA 1
ATOM 9913 C C . LEU B 1 532 ? -4.168 39.469 44.781 1 95.88 532 LEU B C 1
ATOM 9915 O O . LEU B 1 532 ? -2.971 39.625 45.031 1 95.88 532 LEU B O 1
ATOM 9919 N N . GLU B 1 533 ? -5.051 39.281 45.75 1 91.75 533 GLU B N 1
ATOM 9920 C CA . GLU B 1 533 ? -4.676 39.281 47.156 1 91.75 533 GLU B CA 1
ATOM 9921 C C . GLU B 1 533 ? -3.697 38.156 47.469 1 91.75 533 GLU B C 1
ATOM 9923 O O . GLU B 1 533 ? -2.676 38.375 48.094 1 91.75 533 GLU B O 1
ATOM 9928 N N . GLY B 1 534 ? -4.098 37.031 47.031 1 93.81 534 GLY B N 1
ATOM 9929 C CA . GLY B 1 534 ? -3.203 35.906 47.188 1 93.81 534 GLY B CA 1
ATOM 9930 C C . GLY B 1 534 ? -1.905 36.031 46.438 1 93.81 534 GLY B C 1
ATOM 9931 O O . GLY B 1 534 ? -0.839 35.656 46.906 1 93.81 534 GLY B O 1
ATOM 9932 N N . LEU B 1 535 ? -1.979 36.531 45.25 1 95.75 535 LEU B N 1
ATOM 9933 C CA . LEU B 1 535 ? -0.812 36.719 44.406 1 95.75 535 LEU B CA 1
ATOM 9934 C C . LEU B 1 535 ? 0.159 37.719 45.031 1 95.75 535 LEU B C 1
ATOM 9936 O O . LEU B 1 535 ? 1.377 37.562 44.938 1 95.75 535 LEU B O 1
ATOM 9940 N N . ASN B 1 536 ? -0.342 38.781 45.625 1 95.94 536 ASN B N 1
ATOM 9941 C CA . ASN B 1 536 ? 0.497 39.812 46.219 1 95.94 536 ASN B CA 1
ATOM 9942 C C . ASN B 1 536 ? 1.299 39.25 47.406 1 95.94 536 ASN B C 1
ATOM 9944 O O . ASN B 1 536 ? 2.428 39.688 47.656 1 95.94 536 ASN B O 1
ATOM 9948 N N . THR B 1 537 ? 0.693 38.281 48.094 1 95.5 537 THR B N 1
ATOM 9949 C CA . THR B 1 537 ? 1.429 37.625 49.156 1 95.5 537 THR B CA 1
ATOM 9950 C C . THR B 1 537 ? 2.656 36.906 48.594 1 95.5 537 THR B C 1
ATOM 9952 O O . THR B 1 537 ? 3.74 36.969 49.188 1 95.5 537 THR B O 1
ATOM 9955 N N . GLU B 1 538 ? 2.465 36.312 47.531 1 94.75 538 GLU B N 1
ATOM 9956 C CA . GLU B 1 538 ? 3.562 35.594 46.875 1 94.75 538 GLU B CA 1
ATOM 9957 C C . GLU B 1 538 ? 4.586 36.562 46.312 1 94.75 538 GLU B C 1
ATOM 9959 O O . GLU B 1 538 ? 5.793 36.375 46.406 1 94.75 538 GLU B O 1
ATOM 9964 N N . LEU B 1 539 ? 4.133 37.625 45.656 1 93.88 539 LEU B N 1
ATOM 9965 C CA . LEU B 1 539 ? 5.004 38.625 45.031 1 93.88 539 LEU B CA 1
ATOM 9966 C C . LEU B 1 539 ? 5.82 39.375 46.094 1 93.88 539 LEU B C 1
ATOM 9968 O O . LEU B 1 539 ? 6.977 39.719 45.844 1 93.88 539 LEU B O 1
ATOM 9972 N N . LYS B 1 540 ? 5.164 39.562 47.188 1 94.38 540 LYS B N 1
ATOM 9973 C CA . LYS B 1 540 ? 5.871 40.219 48.281 1 94.38 540 LYS B CA 1
ATOM 9974 C C . LYS B 1 540 ? 7.004 39.344 48.812 1 94.38 540 LYS B C 1
ATOM 9976 O O . LYS B 1 540 ? 8.094 39.812 49.125 1 94.38 540 LYS B O 1
ATOM 9981 N N . LYS B 1 541 ? 6.742 38.125 48.906 1 94.06 541 LYS B N 1
ATOM 9982 C CA . LYS B 1 541 ? 7.73 37.188 49.375 1 94.06 541 LYS B CA 1
ATOM 9983 C C . LYS B 1 541 ? 8.883 37.031 48.406 1 94.06 541 LYS B C 1
ATOM 9985 O O . LYS B 1 541 ? 10.055 37.062 48.781 1 94.06 541 LYS B O 1
ATOM 9990 N N . ASP B 1 542 ? 8.555 36.906 47.156 1 90.81 542 ASP B N 1
ATOM 9991 C CA . ASP B 1 542 ? 9.555 36.562 46.125 1 90.81 542 ASP B CA 1
ATOM 9992 C C . ASP B 1 542 ? 10.273 37.812 45.625 1 90.81 542 ASP B C 1
ATOM 9994 O O . ASP B 1 542 ? 11.461 37.75 45.312 1 90.81 542 ASP B O 1
ATOM 9998 N N . PHE B 1 543 ? 9.578 38.969 45.531 1 89.5 543 PHE B N 1
ATOM 9999 C CA . PHE B 1 543 ? 10.148 40.125 44.844 1 89.5 543 PHE B CA 1
ATOM 10000 C C . PHE B 1 543 ? 10.016 41.375 45.688 1 89.5 543 PHE B C 1
ATOM 10002 O O . PHE B 1 543 ? 10.438 42.469 45.312 1 89.5 543 PHE B O 1
ATOM 10009 N N . ASN B 1 544 ? 9.406 41.25 46.875 1 89.31 544 ASN B N 1
ATOM 10010 C CA . ASN B 1 544 ? 9.141 42.406 47.719 1 89.31 544 ASN B CA 1
ATOM 10011 C C . ASN B 1 544 ? 8.312 43.469 47.031 1 89.31 544 ASN B C 1
ATOM 10013 O O . ASN B 1 544 ? 8.617 44.656 47.094 1 89.31 544 ASN B O 1
ATOM 10017 N N . LEU B 1 545 ? 7.336 42.969 46.25 1 90.75 545 LEU B N 1
ATOM 10018 C CA . LEU B 1 545 ? 6.496 43.812 45.438 1 90.75 545 LEU B CA 1
ATOM 10019 C C . LEU B 1 545 ? 5.02 43.562 45.719 1 90.75 545 LEU B C 1
ATOM 10021 O O . LEU B 1 545 ? 4.625 42.406 45.969 1 90.75 545 LEU B O 1
ATOM 10025 N N . SER B 1 546 ? 4.25 44.625 45.812 1 92.38 546 SER B N 1
ATOM 10026 C CA . SER B 1 546 ? 2.793 44.531 45.844 1 92.38 546 SER B CA 1
ATOM 10027 C C . SER B 1 546 ? 2.168 45.344 44.688 1 92.38 546 SER B C 1
ATOM 10029 O O . SER B 1 546 ? 2.545 46.469 44.438 1 92.38 546 SER B O 1
ATOM 10031 N N . ILE B 1 547 ? 1.273 44.656 43.969 1 92.75 547 ILE B N 1
ATOM 10032 C CA . ILE B 1 547 ? 0.695 45.281 42.781 1 92.75 547 ILE B CA 1
ATOM 10033 C C . ILE B 1 547 ? -0.772 45.625 43.062 1 92.75 547 ILE B C 1
ATOM 10035 O O . ILE B 1 547 ? -1.461 44.906 43.781 1 92.75 547 ILE B O 1
ATOM 10039 N N . GLN B 1 548 ? -1.187 46.719 42.594 1 94.38 548 GLN B N 1
ATOM 10040 C CA . GLN B 1 548 ? -2.592 47.125 42.562 1 94.38 548 GLN B CA 1
ATOM 10041 C C . GLN B 1 548 ? -3.059 47.281 41.094 1 94.38 548 GLN B C 1
ATOM 10043 O O . GLN B 1 548 ? -2.281 47.688 40.25 1 94.38 548 GLN B O 1
ATOM 10048 N N . ILE B 1 549 ? -4.281 46.938 40.906 1 96.62 549 ILE B N 1
ATOM 10049 C CA . ILE B 1 549 ? -4.746 47.031 39.531 1 96.62 549 ILE B CA 1
ATOM 10050 C C . ILE B 1 549 ? -6.023 47.875 39.469 1 96.62 549 ILE B C 1
ATOM 10052 O O . ILE B 1 549 ? -6.727 48 40.469 1 96.62 549 ILE B O 1
ATOM 10056 N N . GLY B 1 550 ? -6.23 48.5 38.375 1 97.19 550 GLY B N 1
ATOM 10057 C CA . GLY B 1 550 ? -7.473 49.156 38 1 97.19 550 GLY B CA 1
ATOM 10058 C C . GLY B 1 550 ? -8.18 48.5 36.844 1 97.19 550 GLY B C 1
ATOM 10059 O O . GLY B 1 550 ? -7.531 48.062 35.875 1 97.19 550 GLY B O 1
ATOM 10060 N N . ILE B 1 551 ? -9.469 48.375 37 1 98.44 551 ILE B N 1
ATOM 10061 C CA . ILE B 1 551 ? -10.227 47.688 35.938 1 98.44 551 ILE B CA 1
ATOM 10062 C C . ILE B 1 551 ? -11.375 48.562 35.469 1 98.44 551 ILE B C 1
ATOM 10064 O O . ILE B 1 551 ? -12.047 49.188 36.281 1 98.44 551 ILE B O 1
ATOM 10068 N N . GLY B 1 552 ? -11.508 48.625 34.188 1 98.44 552 GLY B N 1
ATOM 10069 C CA . GLY B 1 552 ? -12.641 49.312 33.594 1 98.44 552 GLY B CA 1
ATOM 10070 C C . GLY B 1 552 ? -13.43 48.406 32.656 1 98.44 552 GLY B C 1
ATOM 10071 O O . GLY B 1 552 ? -12.852 47.625 31.891 1 98.44 552 GLY B O 1
ATOM 10072 N N . ILE B 1 553 ? -14.773 48.469 32.75 1 98.75 553 ILE B N 1
ATOM 10073 C CA . ILE B 1 553 ? -15.641 47.625 31.938 1 98.75 553 ILE B CA 1
ATOM 10074 C C . ILE B 1 553 ? -16.734 48.5 31.312 1 98.75 553 ILE B C 1
ATOM 10076 O O . ILE B 1 553 ? -17.312 49.344 31.969 1 98.75 553 ILE B O 1
ATOM 10080 N N . HIS B 1 554 ? -16.922 48.281 30.078 1 98.38 554 HIS B N 1
ATOM 10081 C CA . HIS B 1 554 ? -17.969 48.969 29.328 1 98.38 554 HIS B CA 1
ATOM 10082 C C . HIS B 1 554 ? -18.625 48.062 28.312 1 98.38 554 HIS B C 1
ATOM 10084 O O . HIS B 1 554 ? -17.953 47.25 27.672 1 98.38 554 HIS B O 1
ATOM 10090 N N . THR B 1 555 ? -19.969 48.156 28.266 1 98.31 555 THR B N 1
ATOM 10091 C CA . THR B 1 555 ? -20.734 47.375 27.281 1 98.31 555 THR B CA 1
ATOM 10092 C C . THR B 1 555 ? -21.266 48.281 26.172 1 98.31 555 THR B C 1
ATOM 10094 O O . THR B 1 555 ? -21.938 49.281 26.453 1 98.31 555 THR B O 1
ATOM 10097 N N . GLY B 1 556 ? -20.891 47.938 24.969 1 95.56 556 GLY B N 1
ATOM 10098 C CA . GLY B 1 556 ? -21.375 48.719 23.844 1 95.56 556 GLY B CA 1
ATOM 10099 C C . GLY B 1 556 ? -21.047 48.094 22.5 1 95.56 556 GLY B C 1
ATOM 10100 O O . GLY B 1 556 ? -20.469 47 22.438 1 95.56 556 GLY B O 1
ATOM 10101 N N . ILE B 1 557 ? -21.438 48.781 21.406 1 92.81 557 ILE B N 1
ATOM 10102 C CA . ILE B 1 557 ? -21.234 48.281 20.047 1 92.81 557 ILE B CA 1
ATOM 10103 C C . ILE B 1 557 ? -19.812 48.594 19.594 1 92.81 557 ILE B C 1
ATOM 10105 O O . ILE B 1 557 ? -19.297 49.688 19.844 1 92.81 557 ILE B O 1
ATOM 10109 N N . ALA B 1 558 ? -19.156 47.594 19.094 1 90.19 558 ALA B N 1
ATOM 10110 C CA . ALA B 1 558 ? -17.844 47.75 18.469 1 90.19 558 ALA B CA 1
ATOM 10111 C C . ALA B 1 558 ? -17.703 46.844 17.234 1 90.19 558 ALA B C 1
ATOM 10113 O O . ALA B 1 558 ? -18.562 46 16.969 1 90.19 558 ALA B O 1
ATOM 10114 N N . VAL B 1 559 ? -16.75 47.094 16.5 1 89.56 559 VAL B N 1
ATOM 10115 C CA . VAL B 1 559 ? -16.469 46.25 15.328 1 89.56 559 VAL B CA 1
ATOM 10116 C C . VAL B 1 559 ? -15.43 45.188 15.672 1 89.56 559 VAL B C 1
ATOM 10118 O O . VAL B 1 559 ? -14.398 45.5 16.266 1 89.56 559 VAL B O 1
ATOM 10121 N N . VAL B 1 560 ? -15.773 43.969 15.43 1 89.69 560 VAL B N 1
ATOM 10122 C CA . VAL B 1 560 ? -14.875 42.875 15.711 1 89.69 560 VAL B CA 1
ATOM 10123 C C . VAL B 1 560 ? -14.5 42.156 14.406 1 89.69 560 VAL B C 1
ATOM 10125 O O . VAL B 1 560 ? -15.344 42 13.523 1 89.69 560 VAL B O 1
ATOM 10128 N N . GLY B 1 561 ? -13.25 41.844 14.258 1 85.94 561 GLY B N 1
ATOM 10129 C CA . GLY B 1 561 ? -12.789 41.156 13.062 1 85.94 561 GLY B CA 1
ATOM 10130 C C . GLY B 1 561 ? -11.289 41.25 12.867 1 85.94 561 GLY B C 1
ATOM 10131 O O . GLY B 1 561 ? -10.555 41.625 13.789 1 85.94 561 GLY B O 1
ATOM 10132 N N . GLU B 1 562 ? -10.805 40.844 11.734 1 84.62 562 GLU B N 1
ATOM 10133 C CA . GLU B 1 562 ? -9.391 40.906 11.383 1 84.62 562 GLU B CA 1
ATOM 10134 C C . GLU B 1 562 ? -9 42.312 10.898 1 84.62 562 GLU B C 1
ATOM 10136 O O . GLU B 1 562 ? -9.703 42.906 10.086 1 84.62 562 GLU B O 1
ATOM 10141 N N . MET B 1 563 ? -8.008 42.781 11.469 1 83.31 563 MET B N 1
ATOM 10142 C CA . MET B 1 563 ? -7.504 44.094 11.133 1 83.31 563 MET B CA 1
ATOM 10143 C C . MET B 1 563 ? -6.02 44.031 10.797 1 83.31 563 MET B C 1
ATOM 10145 O O . MET B 1 563 ? -5.266 43.281 11.391 1 83.31 563 MET B O 1
ATOM 10149 N N . GLY B 1 564 ? -5.664 44.844 9.859 1 84.94 564 GLY B N 1
ATOM 10150 C CA . GLY B 1 564 ? -4.254 44.875 9.508 1 84.94 564 GLY B CA 1
ATOM 10151 C C . GLY B 1 564 ? -4.004 44.719 8.023 1 84.94 564 GLY B C 1
ATOM 10152 O O . GLY B 1 564 ? -4.73 45.281 7.199 1 84.94 564 GLY B O 1
ATOM 10153 N N . SER B 1 565 ? -2.969 44.031 7.734 1 83.44 565 SER B N 1
ATOM 10154 C CA . SER B 1 565 ? -2.549 43.812 6.355 1 83.44 565 SER B CA 1
ATOM 10155 C C . SER B 1 565 ? -2.613 42.312 5.98 1 83.44 565 SER B C 1
ATOM 10157 O O . SER B 1 565 ? -2.881 41.469 6.832 1 83.44 565 SER B O 1
ATOM 10159 N N . LEU B 1 566 ? -2.316 42.156 4.707 1 78.88 566 LEU B N 1
ATOM 10160 C CA . LEU B 1 566 ? -2.283 40.781 4.195 1 78.88 566 LEU B CA 1
ATOM 10161 C C . LEU B 1 566 ? -1.156 39.969 4.844 1 78.88 566 LEU B C 1
ATOM 10163 O O . LEU B 1 566 ? -1.282 38.781 5.043 1 78.88 566 LEU B O 1
ATOM 10167 N N . GLY B 1 567 ? -0.132 40.656 5.207 1 80.06 567 GLY B N 1
ATOM 10168 C CA . GLY B 1 567 ? 1.023 40 5.773 1 80.06 567 GLY B CA 1
ATOM 10169 C C . GLY B 1 567 ? 0.959 39.875 7.285 1 80.06 567 GLY B C 1
ATOM 10170 O O . GLY B 1 567 ? 1.584 38.969 7.863 1 80.06 567 GLY B O 1
ATOM 10171 N N . ARG B 1 568 ? 0.223 40.688 7.938 1 87.88 568 ARG B N 1
ATOM 10172 C CA . ARG B 1 568 ? 0.086 40.719 9.391 1 87.88 568 ARG B CA 1
ATOM 10173 C C . ARG B 1 568 ? -1.249 41.344 9.797 1 87.88 568 ARG B C 1
ATOM 10175 O O . ARG B 1 568 ? -1.513 42.5 9.523 1 87.88 568 ARG B O 1
ATOM 10182 N N . SER B 1 569 ? -2.006 40.5 10.391 1 88.69 569 SER B N 1
ATOM 10183 C CA . SER B 1 569 ? -3.318 40.969 10.82 1 88.69 569 SER B CA 1
ATOM 10184 C C . SER B 1 569 ? -3.637 40.5 12.242 1 88.69 569 SER B C 1
ATOM 10186 O O . SER B 1 569 ? -3.055 39.531 12.727 1 88.69 569 SER B O 1
ATOM 10188 N N . ASP B 1 570 ? -4.434 41.25 12.914 1 89.06 570 ASP B N 1
ATOM 10189 C CA . ASP B 1 570 ? -4.926 40.906 14.242 1 89.06 570 ASP B CA 1
ATOM 10190 C C . ASP B 1 570 ? -6.438 40.688 14.234 1 89.06 570 ASP B C 1
ATOM 10192 O O . ASP B 1 570 ? -7.16 41.375 13.508 1 89.06 570 ASP B O 1
ATOM 10196 N N . TYR B 1 571 ? -6.832 39.719 14.898 1 88.69 571 TYR B N 1
ATOM 10197 C CA . TYR B 1 571 ? -8.25 39.656 15.234 1 88.69 571 TYR B CA 1
ATOM 10198 C C . TYR B 1 571 ? -8.547 40.469 16.5 1 88.69 571 TYR B C 1
ATOM 10200 O O . TYR B 1 571 ? -8.047 40.156 17.578 1 88.69 571 TYR B O 1
ATOM 10208 N N . THR B 1 572 ? -9.219 41.531 16.344 1 90.38 572 THR B N 1
ATOM 10209 C CA . THR B 1 572 ? -9.375 42.469 17.453 1 90.38 572 THR B CA 1
ATOM 10210 C C . THR B 1 572 ? -10.68 43.25 17.312 1 90.38 572 THR B C 1
ATOM 10212 O O . THR B 1 572 ? -11.477 43 16.422 1 90.38 572 THR B O 1
ATOM 10215 N N . ILE B 1 573 ? -10.922 44.156 18.234 1 91.06 573 ILE B N 1
ATOM 10216 C CA . ILE B 1 573 ? -12.094 45.031 18.219 1 91.06 573 ILE B CA 1
ATOM 10217 C C . ILE B 1 573 ? -11.648 46.469 18.141 1 91.06 573 ILE B C 1
ATOM 10219 O O . ILE B 1 573 ? -10.617 46.875 18.703 1 91.06 573 ILE B O 1
ATOM 10223 N N . ILE B 1 574 ? -12.383 47.156 17.391 1 86.69 574 ILE B N 1
ATOM 10224 C CA . ILE B 1 574 ? -12.109 48.594 17.234 1 86.69 574 ILE B CA 1
ATOM 10225 C C . ILE B 1 574 ? -13.406 49.375 17.328 1 86.69 574 ILE B C 1
ATOM 10227 O O . ILE B 1 574 ? -14.484 48.844 17 1 86.69 574 ILE B O 1
ATOM 10231 N N . GLY B 1 575 ? -13.297 50.562 17.875 1 85.19 575 GLY B N 1
ATOM 10232 C CA . GLY B 1 575 ? -14.461 51.438 17.969 1 85.19 575 GLY B CA 1
ATOM 10233 C C . GLY B 1 575 ? -14.375 52.406 19.109 1 85.19 575 GLY B C 1
ATOM 10234 O O . GLY B 1 575 ? -13.477 52.312 19.953 1 85.19 575 GLY B O 1
ATOM 10235 N N . ASP B 1 576 ? -15.273 53.281 19.188 1 84.62 576 ASP B N 1
ATOM 10236 C CA . ASP B 1 576 ? -15.336 54.312 20.203 1 84.62 576 ASP B CA 1
ATOM 10237 C C . ASP B 1 576 ? -15.516 53.719 21.594 1 84.62 576 ASP B C 1
ATOM 10239 O O . ASP B 1 576 ? -14.969 54.219 22.578 1 84.62 576 ASP B O 1
ATOM 10243 N N . ASN B 1 577 ? -16.266 52.75 21.625 1 90.88 577 ASN B N 1
ATOM 10244 C CA . ASN B 1 577 ? -16.547 52.125 22.906 1 90.88 577 ASN B CA 1
ATOM 10245 C C . ASN B 1 577 ? -15.289 51.469 23.469 1 90.88 577 ASN B C 1
ATOM 10247 O O . ASN B 1 577 ? -15.148 51.312 24.688 1 90.88 577 ASN B O 1
ATOM 10251 N N . VAL B 1 578 ? -14.398 51.062 22.609 1 92.06 578 VAL B N 1
ATOM 10252 C CA . VAL B 1 578 ? -13.133 50.5 23.062 1 92.06 578 VAL B CA 1
ATOM 10253 C C . VAL B 1 578 ? -12.289 51.594 23.734 1 92.06 578 VAL B C 1
ATOM 10255 O O . VAL B 1 578 ? -11.75 51.375 24.828 1 92.06 578 VAL B O 1
ATOM 10258 N N . ASN B 1 579 ? -12.211 52.75 23.094 1 87.5 579 ASN B N 1
ATOM 10259 C CA . ASN B 1 579 ? -11.492 53.875 23.656 1 87.5 579 ASN B CA 1
ATOM 10260 C C . ASN B 1 579 ? -12.094 54.344 24.984 1 87.5 579 ASN B C 1
ATOM 10262 O O . ASN B 1 579 ? -11.367 54.688 25.906 1 87.5 579 ASN B O 1
ATOM 10266 N N . LEU B 1 580 ? -13.359 54.312 24.938 1 91.31 580 LEU B N 1
ATOM 10267 C CA . LEU B 1 580 ? -14.07 54.688 26.156 1 91.31 580 LEU B CA 1
ATOM 10268 C C . LEU B 1 580 ? -13.711 53.781 27.312 1 91.31 580 LEU B C 1
ATOM 10270 O O . LEU B 1 580 ? -13.516 54.219 28.438 1 91.31 580 LEU B O 1
ATOM 10274 N N . THR B 1 581 ? -13.672 52.531 27.062 1 95.69 581 THR B N 1
ATOM 10275 C CA . THR B 1 581 ? -13.352 51.594 28.109 1 95.69 581 THR B CA 1
ATOM 10276 C C . THR B 1 581 ? -11.945 51.812 28.656 1 95.69 581 THR B C 1
ATOM 10278 O O . THR B 1 581 ? -11.711 51.719 29.859 1 95.69 581 THR B O 1
ATOM 10281 N N . SER B 1 582 ? -11.031 52 27.75 1 93.12 582 SER B N 1
ATOM 10282 C CA . SER B 1 582 ? -9.672 52.312 28.172 1 93.12 582 SER B CA 1
ATOM 10283 C C . SER B 1 582 ? -9.641 53.531 29.078 1 93.12 582 SER B C 1
ATOM 10285 O O . SER B 1 582 ? -8.914 53.562 30.078 1 93.12 582 SER B O 1
ATOM 10287 N N . ARG B 1 583 ? -10.438 54.5 28.797 1 91.19 583 ARG B N 1
ATOM 10288 C CA . ARG B 1 583 ? -10.523 55.688 29.609 1 91.19 583 ARG B CA 1
ATOM 10289 C C . ARG B 1 583 ? -11.148 55.406 30.969 1 91.19 583 ARG B C 1
ATOM 10291 O O . ARG B 1 583 ? -10.789 56.031 31.969 1 91.19 583 ARG B O 1
ATOM 10298 N N . ILE B 1 584 ? -12.148 54.594 30.922 1 95.25 584 ILE B N 1
ATOM 10299 C CA . ILE B 1 584 ? -12.797 54.219 32.156 1 95.25 584 ILE B CA 1
ATOM 10300 C C . ILE B 1 584 ? -11.781 53.531 33.094 1 95.25 584 ILE B C 1
ATOM 10302 O O . ILE B 1 584 ? -11.766 53.781 34.281 1 95.25 584 ILE B O 1
ATOM 10306 N N . GLU B 1 585 ? -11.031 52.688 32.5 1 95.94 585 GLU B N 1
ATOM 10307 C CA . GLU B 1 585 ? -9.969 52.062 33.281 1 95.94 585 GLU B CA 1
ATOM 10308 C C . GLU B 1 585 ? -9.023 53.094 33.875 1 95.94 585 GLU B C 1
ATOM 10310 O O . GLU B 1 585 ? -8.656 53 35.062 1 95.94 585 GLU B O 1
ATOM 10315 N N . SER B 1 586 ? -8.625 54.062 33.094 1 92.25 586 SER B N 1
ATOM 10316 C CA . SER B 1 586 ? -7.719 55.125 33.562 1 92.25 586 SER B CA 1
ATOM 10317 C C . SER B 1 586 ? -8.352 55.906 34.719 1 92.25 586 SER B C 1
ATOM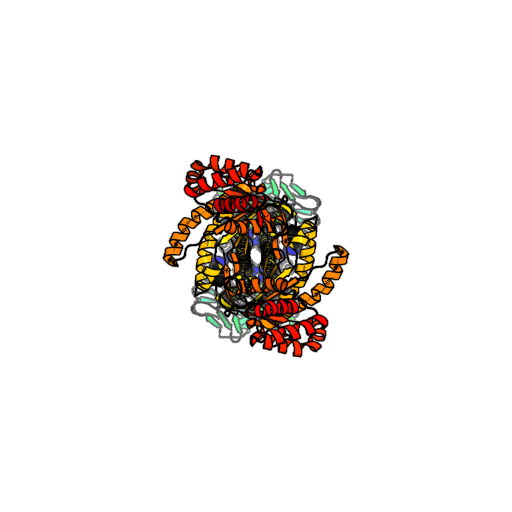 10319 O O . SER B 1 586 ? -7.652 56.375 35.625 1 92.25 586 SER B O 1
ATOM 10321 N N . LEU B 1 587 ? -9.641 56.094 34.656 1 93.81 587 LEU B N 1
ATOM 10322 C CA . LEU B 1 587 ? -10.375 56.844 35.656 1 93.81 587 LEU B CA 1
ATOM 10323 C C . LEU B 1 587 ? -10.383 56.094 37 1 93.81 587 LEU B C 1
ATOM 10325 O O . LEU B 1 587 ? -10.594 56.719 38.062 1 93.81 587 LEU B O 1
ATOM 10329 N N . SER B 1 588 ? -10.188 54.875 36.938 1 94.5 588 SER B N 1
ATOM 10330 C CA . SER B 1 588 ? -10.094 54.125 38.188 1 94.5 588 SER B CA 1
ATOM 10331 C C . SER B 1 588 ? -8.953 54.625 39.062 1 94.5 588 SER B C 1
ATOM 10333 O O . SER B 1 588 ? -9.047 54.625 40.281 1 94.5 588 SER B O 1
ATOM 10335 N N . LYS B 1 589 ? -7.938 55.062 38.406 1 90.88 589 LYS B N 1
ATOM 10336 C CA . LYS B 1 589 ? -6.824 55.656 39.125 1 90.88 589 LYS B CA 1
ATOM 10337 C C . LYS B 1 589 ? -7.211 57.031 39.688 1 90.88 589 LYS B C 1
ATOM 10339 O O . LYS B 1 589 ? -6.875 57.344 40.812 1 90.88 589 LYS B O 1
ATOM 10344 N N . TYR B 1 590 ? -7.883 57.781 38.875 1 90.38 590 TYR B N 1
ATOM 10345 C CA . TYR B 1 590 ? -8.312 59.094 39.25 1 90.38 590 TYR B CA 1
ATOM 10346 C C . TYR B 1 590 ? -9.219 59.062 40.469 1 90.38 590 TYR B C 1
ATOM 10348 O O . TYR B 1 590 ? -9.078 59.844 41.406 1 90.38 590 TYR B O 1
ATOM 10356 N N . PHE B 1 591 ? -10.148 58.125 40.594 1 93.81 591 PHE B N 1
ATOM 10357 C CA . PHE B 1 591 ? -11.102 58 41.656 1 93.81 591 PHE B CA 1
ATOM 10358 C C . PHE B 1 591 ? -10.562 57.094 42.781 1 93.81 591 PHE B C 1
ATOM 10360 O O . PHE B 1 591 ? -11.188 56.938 43.812 1 93.81 591 PHE B O 1
ATOM 10367 N N . ALA B 1 592 ? -9.398 56.5 42.594 1 93.44 592 ALA B N 1
ATOM 10368 C CA . ALA B 1 592 ? -8.75 55.594 43.531 1 93.44 592 ALA B CA 1
ATOM 10369 C C . ALA B 1 592 ? -9.648 54.406 43.844 1 93.44 592 ALA B C 1
ATOM 10371 O O . ALA B 1 592 ? -9.867 54.094 45.031 1 93.44 592 ALA B O 1
ATOM 10372 N N . VAL B 1 593 ? -10.219 53.875 42.812 1 95 593 VAL B N 1
ATOM 10373 C CA . VAL B 1 593 ? -11.047 52.656 42.969 1 95 593 VAL B CA 1
ATOM 10374 C C . VAL B 1 593 ? -10.484 51.562 42.062 1 95 593 VAL B C 1
ATOM 10376 O O . VAL B 1 593 ? -9.727 51.812 41.156 1 95 593 VAL B O 1
ATOM 10379 N N . GLU B 1 594 ? -10.883 50.344 42.344 1 95.81 594 GLU B N 1
ATOM 10380 C CA . GLU B 1 594 ? -10.266 49.188 41.688 1 95.81 594 GLU B CA 1
ATOM 10381 C C . GLU B 1 594 ? -11.102 48.719 40.5 1 95.81 594 GLU B C 1
ATOM 10383 O O . GLU B 1 594 ? -10.57 48.219 39.5 1 95.81 594 GLU B O 1
ATOM 10388 N N . LEU B 1 595 ? -12.398 48.906 40.594 1 98.06 595 LEU B N 1
ATOM 10389 C CA . LEU B 1 595 ? -13.273 48.375 39.531 1 98.06 595 LEU B CA 1
ATOM 10390 C C . LEU B 1 595 ? -14.375 49.375 39.188 1 98.06 595 LEU B C 1
ATOM 10392 O O . LEU B 1 595 ? -15.203 49.719 40.062 1 98.06 595 LEU B O 1
ATOM 10396 N N . LEU B 1 596 ? -14.32 49.812 37.969 1 98.19 596 LEU B N 1
ATOM 10397 C CA . LEU B 1 596 ? -15.297 50.781 37.469 1 98.19 596 LEU B CA 1
ATOM 10398 C C . LEU B 1 596 ? -16.094 50.219 36.312 1 98.19 596 LEU B C 1
ATOM 10400 O O . LEU B 1 596 ? -15.516 49.562 35.406 1 98.19 596 LEU B O 1
ATOM 10404 N N . ILE B 1 597 ? -17.391 50.438 36.312 1 98.44 597 ILE B N 1
ATOM 10405 C CA . ILE B 1 597 ? -18.203 50.031 35.188 1 98.44 597 ILE B CA 1
ATOM 10406 C C . ILE B 1 597 ? -19.062 51.219 34.719 1 98.44 597 ILE B C 1
ATOM 10408 O O . ILE B 1 597 ? -19.359 52.125 35.5 1 98.44 597 ILE B O 1
ATOM 10412 N N . SER B 1 598 ? -19.359 51.188 33.5 1 97.75 598 SER B N 1
ATOM 10413 C CA . SER B 1 598 ? -20.234 52.219 32.938 1 97.75 598 SER B CA 1
ATOM 10414 C C . SER B 1 598 ? -21.703 51.938 33.219 1 97.75 598 SER B C 1
ATOM 10416 O O . SER B 1 598 ? -22.047 50.812 33.625 1 97.75 598 SER B O 1
ATOM 10418 N N . GLU B 1 599 ? -22.5 52.938 32.969 1 96.81 599 GLU B N 1
ATOM 10419 C CA . GLU B 1 599 ? -23.938 52.781 33.125 1 96.81 599 GLU B CA 1
ATOM 10420 C C . GLU B 1 599 ? -24.484 51.719 32.156 1 96.81 599 GLU B C 1
ATOM 10422 O O . GLU B 1 599 ? -25.406 50.969 32.5 1 96.81 599 GLU B O 1
ATOM 10427 N N . SER B 1 600 ? -23.938 51.719 30.969 1 97.25 600 SER B N 1
ATOM 10428 C CA . SER B 1 600 ? -24.375 50.719 29.984 1 97.25 600 SER B CA 1
ATOM 10429 C C . SER B 1 600 ? -24.125 49.312 30.469 1 97.25 600 SER B C 1
ATOM 10431 O O . SER B 1 600 ? -24.953 48.406 30.234 1 97.25 600 SER B O 1
ATOM 10433 N N . THR B 1 601 ? -22.984 49.062 31.094 1 98.31 601 THR B N 1
ATOM 10434 C CA . THR B 1 601 ? -22.688 47.75 31.656 1 98.31 601 THR B CA 1
ATOM 10435 C C . THR B 1 601 ? -23.641 47.438 32.812 1 98.31 601 THR B C 1
ATOM 10437 O O . THR B 1 601 ? -24.125 46.312 32.906 1 98.31 601 THR B O 1
ATOM 10440 N N . LYS B 1 602 ? -23.906 48.406 33.656 1 97.69 602 LYS B N 1
ATOM 10441 C CA . LYS B 1 602 ? -24.812 48.219 34.781 1 97.69 602 LYS B CA 1
ATOM 10442 C C . LYS B 1 602 ? -26.188 47.781 34.281 1 97.69 602 LYS B C 1
ATOM 10444 O O . LYS B 1 602 ? -26.766 46.844 34.875 1 97.69 602 LYS B O 1
ATOM 10449 N N . ILE B 1 603 ? -26.656 48.438 33.281 1 97 603 ILE B N 1
ATOM 10450 C CA . ILE B 1 603 ? -27.984 48.156 32.75 1 97 603 ILE B CA 1
ATOM 10451 C C . ILE B 1 603 ? -28.016 46.75 32.188 1 97 603 ILE B C 1
ATOM 10453 O O . ILE B 1 603 ? -29.031 46.062 32.281 1 97 603 ILE B O 1
ATOM 10457 N N . SER B 1 604 ? -26.922 46.219 31.688 1 97.19 604 SER B N 1
ATOM 10458 C CA . SER B 1 604 ? -26.844 44.938 31.031 1 97.19 604 SER B CA 1
ATOM 10459 C C . SER B 1 604 ? -26.641 43.812 32.031 1 97.19 604 SER B C 1
ATOM 10461 O O . SER B 1 604 ? -26.719 42.625 31.672 1 97.19 604 SER B O 1
ATOM 10463 N N . LEU B 1 605 ? -26.406 44.125 33.281 1 97.69 605 LEU B N 1
ATOM 10464 C CA . LEU B 1 605 ? -26.172 43.125 34.312 1 97.69 605 LEU B CA 1
ATOM 10465 C C . LEU B 1 605 ? -27.469 42.406 34.656 1 97.69 605 LEU B C 1
ATOM 10467 O O . LEU B 1 605 ? -28.531 43.031 34.719 1 97.69 605 LEU B O 1
ATOM 10471 N N . LYS B 1 606 ? -27.391 41.156 34.812 1 96.5 606 LYS B N 1
ATOM 10472 C CA . LYS B 1 606 ? -28.547 40.375 35.188 1 96.5 606 LYS B CA 1
ATOM 10473 C C . LYS B 1 606 ? -28.422 39.875 36.625 1 96.5 606 LYS B C 1
ATOM 10475 O O . LYS B 1 606 ? -29.438 39.688 37.312 1 96.5 606 LYS B O 1
ATOM 10480 N N . ASP B 1 607 ? -27.25 39.719 37.094 1 94.75 607 ASP B N 1
ATOM 10481 C CA . ASP B 1 607 ? -27.016 39.281 38.469 1 94.75 607 ASP B CA 1
ATOM 10482 C C . ASP B 1 607 ? -26.953 40.469 39.406 1 94.75 607 ASP B C 1
ATOM 10484 O O . ASP B 1 607 ? -26.938 41.625 38.969 1 94.75 607 ASP B O 1
ATOM 10488 N N . ASN B 1 608 ? -26.891 40.125 40.719 1 92.81 608 ASN B N 1
ATOM 10489 C CA . ASN B 1 608 ? -26.859 41.156 41.719 1 92.81 608 ASN B CA 1
ATOM 10490 C C . ASN B 1 608 ? -25.422 41.469 42.156 1 92.81 608 ASN B C 1
ATOM 10492 O O . ASN B 1 608 ? -24.656 40.562 42.469 1 92.81 608 ASN B O 1
ATOM 10496 N N . TYR B 1 609 ? -25.078 42.719 42.062 1 96.25 609 TYR B N 1
ATOM 10497 C CA . TYR B 1 609 ? -23.781 43.219 42.5 1 96.25 609 TYR B CA 1
ATOM 10498 C C . TYR B 1 609 ? -23.938 44.406 43.438 1 96.25 609 TYR B C 1
ATOM 10500 O O . TYR B 1 609 ? -24.984 45.062 43.438 1 96.25 609 TYR B O 1
ATOM 10508 N N . HIS B 1 610 ? -22.969 44.625 44.312 1 95.56 610 HIS B N 1
ATOM 10509 C CA . HIS B 1 610 ? -22.938 45.844 45.156 1 95.56 610 HIS B CA 1
ATOM 10510 C C . HIS B 1 610 ? -22.328 47 44.375 1 95.56 610 HIS B C 1
ATOM 10512 O O . HIS B 1 610 ? -21.125 47.031 44.125 1 95.56 610 HIS B O 1
ATOM 10518 N N . LEU B 1 611 ? -23.25 47.969 43.969 1 96.19 611 LEU B N 1
ATOM 10519 C CA . LEU B 1 611 ? -22.812 49.062 43.125 1 96.19 611 LEU B CA 1
ATOM 10520 C C . LEU B 1 611 ? -22.906 50.375 43.844 1 96.19 611 LEU B C 1
ATOM 10522 O O . LEU B 1 611 ? -23.828 50.625 44.625 1 96.19 611 LEU B O 1
ATOM 10526 N N . LYS B 1 612 ? -21.906 51.156 43.719 1 96.06 612 LYS B N 1
ATOM 10527 C CA . LYS B 1 612 ? -21.828 52.531 44.25 1 96.06 612 LYS B CA 1
ATOM 10528 C C . LYS B 1 612 ? -21.672 53.562 43.125 1 96.06 612 LYS B C 1
ATOM 10530 O O . LYS B 1 612 ? -20.703 53.5 42.375 1 96.06 612 LYS B O 1
ATOM 10535 N N . TYR B 1 613 ? -22.688 54.469 43 1 96.12 613 TYR B N 1
ATOM 10536 C CA . TYR B 1 613 ? -22.562 55.531 42 1 96.12 613 TYR B CA 1
ATOM 10537 C C . TYR B 1 613 ? -21.375 56.438 42.344 1 96.12 613 TYR B C 1
ATOM 10539 O O . TYR B 1 613 ? -21.219 56.844 43.469 1 96.12 613 TYR B O 1
ATOM 10547 N N . LEU B 1 614 ? -20.516 56.688 41.375 1 95.31 614 LEU B N 1
ATOM 10548 C CA . LEU B 1 614 ? -19.344 57.531 41.625 1 95.31 614 LEU B CA 1
ATOM 10549 C C . LEU B 1 614 ? -19.547 58.938 41.062 1 95.31 614 LEU B C 1
ATOM 10551 O O . LEU B 1 614 ? -19.562 59.906 41.812 1 95.31 614 LEU B O 1
ATOM 10555 N N . ALA B 1 615 ? -19.719 58.969 39.719 1 94.38 615 ALA B N 1
ATOM 10556 C CA . ALA B 1 615 ? -19.797 60.312 39.125 1 94.38 615 ALA B CA 1
ATOM 10557 C C . ALA B 1 615 ? -20.234 60.219 37.656 1 94.38 615 ALA B C 1
ATOM 10559 O O . ALA B 1 615 ? -20.203 59.156 37.062 1 94.38 615 ALA B O 1
ATOM 10560 N N . SER B 1 616 ? -20.812 61.281 37.156 1 94.62 616 SER B N 1
ATOM 10561 C CA . SER B 1 616 ? -20.938 61.531 35.719 1 94.62 616 SER B CA 1
ATOM 10562 C C . SER B 1 616 ? -19.734 62.25 35.188 1 94.62 616 SER B C 1
ATOM 10564 O O . SER B 1 616 ? -19.344 63.312 35.688 1 94.62 616 SER B O 1
ATOM 10566 N N . VAL B 1 617 ? -19.094 61.625 34.188 1 93.12 617 VAL B N 1
ATOM 10567 C CA . VAL B 1 617 ? -17.812 62.156 33.719 1 93.12 617 VAL B CA 1
ATOM 10568 C C . VAL B 1 617 ? -17.891 62.438 32.219 1 93.12 617 VAL B C 1
ATOM 10570 O O . VAL B 1 617 ? -18.562 61.719 31.484 1 93.12 617 VAL B O 1
ATOM 10573 N N . ILE B 1 618 ? -17.344 63.562 31.812 1 88.94 618 ILE B N 1
ATOM 10574 C CA . ILE B 1 618 ? -17.125 63.875 30.406 1 88.94 618 ILE B CA 1
ATOM 10575 C C . ILE B 1 618 ? -15.664 63.594 30.031 1 88.94 618 ILE B C 1
ATOM 10577 O O . ILE B 1 618 ? -14.75 64.25 30.578 1 88.94 618 ILE B O 1
ATOM 10581 N N . VAL B 1 619 ? -15.492 62.594 29.281 1 80.25 619 VAL B N 1
ATOM 10582 C CA . VAL B 1 619 ? -14.133 62.219 28.906 1 80.25 619 VAL B CA 1
ATOM 10583 C C . VAL B 1 619 ? -13.68 63.031 27.703 1 80.25 619 VAL B C 1
ATOM 10585 O O . VAL B 1 619 ? -14.5 63.562 26.953 1 80.25 619 VAL B O 1
ATOM 10588 N N . LYS B 1 620 ? -12.367 63.094 27.594 1 70.81 620 LYS B N 1
ATOM 10589 C CA . LYS B 1 620 ? -11.789 63.906 26.516 1 70.81 620 LYS B CA 1
ATOM 10590 C C . LYS B 1 620 ? -12.273 63.406 25.156 1 70.81 620 LYS B C 1
ATOM 10592 O O . LYS B 1 620 ? -12.234 62.219 24.844 1 70.81 620 LYS B O 1
ATOM 10597 N N . GLY B 1 621 ? -12.789 64.312 24.359 1 64 621 GLY B N 1
ATOM 10598 C CA . GLY B 1 621 ? -13.195 64 22.984 1 64 621 GLY B CA 1
ATOM 10599 C C . GLY B 1 621 ? -14.664 63.625 22.875 1 64 621 GLY B C 1
ATOM 10600 O O . GLY B 1 621 ? -15.172 63.438 21.766 1 64 621 GLY B O 1
ATOM 10601 N N . LYS B 1 622 ? -15.242 63.531 24.094 1 73.69 622 LYS B N 1
ATOM 10602 C CA . LYS B 1 622 ? -16.656 63.156 24.062 1 73.69 622 LYS B CA 1
ATOM 10603 C C . LYS B 1 622 ? -17.531 64.312 24.578 1 73.69 622 LYS B C 1
ATOM 10605 O O . LYS B 1 622 ? -17.141 65.062 25.469 1 73.69 622 LYS B O 1
ATOM 10610 N N . SER B 1 623 ? -18.625 64.438 23.938 1 72.75 623 SER B N 1
ATOM 10611 C CA . SER B 1 623 ? -19.562 65.438 24.328 1 72.75 623 SER B CA 1
ATOM 10612 C C . SER B 1 623 ? -20.594 64.938 25.328 1 72.75 623 SER B C 1
ATOM 10614 O O . SER B 1 623 ? -21.125 65.688 26.141 1 72.75 623 SER B O 1
ATOM 10616 N N . LYS B 1 624 ? -20.797 63.625 25.328 1 82.06 624 LYS B N 1
ATOM 10617 C CA . LYS B 1 624 ? -21.797 63.031 26.203 1 82.06 624 LYS B CA 1
ATOM 10618 C C . LYS B 1 624 ? -21.172 62.5 27.484 1 82.06 624 LYS B C 1
ATOM 10620 O O . LYS B 1 624 ? -20.094 61.938 27.469 1 82.06 624 LYS B O 1
ATOM 10625 N N . SER B 1 625 ? -21.797 62.875 28.547 1 90.56 625 SER B N 1
ATOM 10626 C CA . SER B 1 625 ? -21.312 62.406 29.828 1 90.56 625 SER B CA 1
ATOM 10627 C C . SER B 1 625 ? -21.688 60.938 30.062 1 90.56 625 SER B C 1
ATOM 10629 O O . SER B 1 625 ? -22.656 60.438 29.5 1 90.56 625 SER B O 1
ATOM 10631 N N . ILE B 1 626 ? -20.797 60.281 30.812 1 91.56 626 ILE B N 1
ATOM 10632 C CA . ILE B 1 626 ? -21.031 58.875 31.156 1 91.56 626 ILE B CA 1
ATOM 10633 C C . ILE B 1 626 ? -21.062 58.719 32.656 1 91.56 626 ILE B C 1
ATOM 10635 O O . ILE B 1 626 ? -20.297 59.344 33.375 1 91.56 626 ILE B O 1
ATOM 10639 N N . LYS B 1 627 ? -22.078 57.938 33.125 1 96.25 627 LYS B N 1
ATOM 10640 C CA . LYS B 1 627 ? -22.172 57.656 34.531 1 96.25 627 LYS B CA 1
ATOM 10641 C C . LYS B 1 627 ? -21.297 56.438 34.906 1 96.25 627 LYS B C 1
ATOM 10643 O O . LYS B 1 627 ? -21.281 55.438 34.188 1 96.25 627 LYS B O 1
ATOM 10648 N N . LEU B 1 628 ? -20.531 56.625 35.969 1 97.44 628 LEU B N 1
ATOM 10649 C CA . LEU B 1 628 ? -19.609 55.594 36.406 1 97.44 628 LEU B CA 1
ATOM 10650 C C . LEU B 1 628 ? -20.031 55 37.75 1 97.44 628 LEU B C 1
ATOM 10652 O O . LEU B 1 628 ? -20.5 55.75 38.625 1 97.44 628 LEU B O 1
ATOM 10656 N N . TYR B 1 629 ? -19.891 53.75 37.844 1 97.88 629 TYR B N 1
ATOM 10657 C CA . TYR B 1 629 ? -20.234 53 39.062 1 97.88 629 TYR B CA 1
ATOM 10658 C C . TYR B 1 629 ? -19.062 52.188 39.562 1 97.88 629 TYR B C 1
ATOM 10660 O O . TYR B 1 629 ? -18.344 51.562 38.75 1 97.88 629 TYR B O 1
ATOM 10668 N N . GLN B 1 630 ? -18.859 52.188 40.844 1 97.69 630 GLN B N 1
ATOM 10669 C CA . GLN B 1 630 ? -17.875 51.281 41.438 1 97.69 630 GLN B CA 1
ATOM 10670 C C . GLN B 1 630 ? -18.516 49.969 41.906 1 97.69 630 GLN B C 1
ATOM 10672 O O . GLN B 1 630 ? -19.594 49.969 42.469 1 97.69 630 GLN B O 1
ATOM 10677 N N . VAL B 1 631 ? -17.922 48.875 41.5 1 97.56 631 VAL B N 1
ATOM 10678 C CA . VAL B 1 631 ? -18.375 47.562 41.969 1 97.56 631 VAL B CA 1
ATOM 10679 C C . VAL B 1 631 ? -17.594 47.188 43.25 1 97.56 631 VAL B C 1
ATOM 10681 O O . VAL B 1 631 ? -16.359 47.156 43.219 1 97.56 631 VAL B O 1
ATOM 10684 N N . LEU B 1 632 ? -18.266 46.969 44.281 1 95 632 LEU B N 1
ATOM 10685 C CA . LEU B 1 632 ? -17.625 46.75 45.562 1 95 632 LEU B CA 1
ATOM 10686 C C . LEU B 1 632 ? -17.516 45.25 45.875 1 95 632 LEU B C 1
ATOM 10688 O O . LEU B 1 632 ? -18.438 44.5 45.562 1 95 632 LEU B O 1
ATOM 10692 N N . LEU B 1 633 ? -16.375 44.906 46.438 1 90.75 633 LEU B N 1
ATOM 10693 C CA . LEU B 1 633 ? -16.25 43.562 47.031 1 90.75 633 LEU B CA 1
ATOM 10694 C C . LEU B 1 633 ? -17.094 43.438 48.281 1 90.75 633 LEU B C 1
ATOM 10696 O O . LEU B 1 633 ? -17.5 44.469 48.844 1 90.75 633 LEU B O 1
ATOM 10700 N N . ALA B 1 634 ? -17.328 42.25 48.656 1 87 634 ALA B N 1
ATOM 10701 C CA . ALA B 1 634 ? -18.188 42 49.781 1 87 634 ALA B CA 1
ATOM 10702 C C . ALA B 1 634 ? -17.688 42.719 51.031 1 87 634 ALA B C 1
ATOM 10704 O O . ALA B 1 634 ? -18.469 43.312 51.781 1 87 634 ALA B O 1
ATOM 10705 N N . LYS B 1 635 ? -16.438 42.688 51.25 1 87.25 635 LYS B N 1
ATOM 10706 C CA . LYS B 1 635 ? -15.836 43.312 52.406 1 87.25 635 LYS B CA 1
ATOM 10707 C C . LYS B 1 635 ? -15.969 44.844 52.344 1 87.25 635 LYS B C 1
ATOM 10709 O O . LYS B 1 635 ? -16.234 45.5 53.375 1 87.25 635 LYS B O 1
ATOM 10714 N N . GLU B 1 636 ? -15.828 45.375 51.219 1 87.88 636 GLU B N 1
ATOM 10715 C CA . GLU B 1 636 ? -15.938 46.812 51.031 1 87.88 636 GLU B CA 1
ATOM 10716 C C . GLU B 1 636 ? -17.375 47.281 51.188 1 87.88 636 GLU B C 1
ATOM 10718 O O . GLU B 1 636 ? -17.625 48.406 51.688 1 87.88 636 GLU B O 1
ATOM 10723 N N . PHE B 1 637 ? -18.25 46.438 50.781 1 89.88 637 PHE B N 1
ATOM 10724 C CA . PHE B 1 637 ? -19.656 46.812 50.875 1 89.88 637 PHE B CA 1
ATOM 10725 C C . PHE B 1 637 ? -20.125 46.844 52.312 1 89.88 637 PHE B C 1
ATOM 10727 O O . PHE B 1 637 ? -20.938 47.688 52.688 1 89.88 637 PHE B O 1
ATOM 10734 N N . GLU B 1 638 ? -19.688 45.969 53.125 1 90.81 638 GLU B N 1
ATOM 10735 C CA . GLU B 1 638 ? -20.047 45.969 54.531 1 90.81 638 GLU B CA 1
ATOM 10736 C C . GLU B 1 638 ? -19.656 47.281 55.188 1 90.81 638 GLU B C 1
ATOM 10738 O O . GLU B 1 638 ? -20.391 47.781 56.031 1 90.81 638 GLU B O 1
ATOM 10743 N N . GLU B 1 639 ? -18.578 47.781 54.781 1 88.75 639 GLU B N 1
ATOM 10744 C CA . GLU B 1 639 ? -18.125 49.062 55.344 1 88.75 639 GLU B CA 1
ATOM 10745 C C . GLU B 1 639 ? -18.938 50.219 54.781 1 88.75 639 GLU B C 1
ATOM 10747 O O . GLU B 1 639 ? -19.203 51.188 55.469 1 88.75 639 GLU B O 1
ATOM 10752 N N . PHE B 1 640 ? -19.297 50.125 53.594 1 90.75 640 PHE B N 1
ATOM 10753 C CA . PHE B 1 640 ? -19.984 51.219 52.875 1 90.75 640 PHE B CA 1
ATOM 10754 C C . PHE B 1 640 ? -21.469 51.219 53.25 1 90.75 640 PHE B C 1
ATOM 10756 O O . PHE B 1 640 ? -22.109 52.281 53.188 1 90.75 640 PHE B O 1
ATOM 10763 N N . GLU B 1 641 ? -21.984 50.156 53.625 1 91.5 641 GLU B N 1
ATOM 10764 C CA . GLU B 1 641 ? -23.422 50 53.875 1 91.5 641 GLU B CA 1
ATOM 10765 C C . GLU B 1 641 ? -23.906 50.969 54.938 1 91.5 641 GLU B C 1
ATOM 10767 O O . GLU B 1 641 ? -25.031 51.5 54.844 1 91.5 641 GLU B O 1
ATOM 10772 N N . SER B 1 642 ? -23.094 51.312 55.906 1 91.12 642 SER B N 1
ATOM 10773 C CA . SER B 1 642 ? -23.484 52.188 57.031 1 91.12 642 SER B CA 1
ATOM 10774 C C . SER B 1 642 ? -23.672 53.625 56.594 1 91.12 642 SER B C 1
ATOM 10776 O O . SER B 1 642 ? -24.422 54.375 57.188 1 91.12 642 SER B O 1
ATOM 10778 N N . VAL B 1 643 ? -23 53.969 55.562 1 93.94 643 VAL B N 1
ATOM 10779 C CA . VAL B 1 643 ? -23.047 55.344 55.156 1 93.94 643 VAL B CA 1
ATOM 10780 C C . VAL B 1 643 ? -23.75 55.469 53.812 1 93.94 643 VAL B C 1
ATOM 10782 O O . VAL B 1 643 ? -23.844 56.562 53.219 1 93.94 643 VAL B O 1
ATOM 10785 N N . GLN B 1 644 ? -24.297 54.438 53.281 1 94.06 644 GLN B N 1
ATOM 10786 C CA . GLN B 1 644 ? -24.859 54.406 51.938 1 94.06 644 GLN B CA 1
ATOM 10787 C C . GLN B 1 644 ? -26 55.406 51.781 1 94.06 644 GLN B C 1
ATOM 10789 O O . GLN B 1 644 ? -26.062 56.094 50.75 1 94.06 644 GLN B O 1
ATOM 10794 N N . ILE B 1 645 ? -26.859 55.5 52.719 1 94.19 645 ILE B N 1
ATOM 10795 C CA . ILE B 1 645 ? -28.016 56.375 52.656 1 94.19 645 ILE B CA 1
ATOM 10796 C C . ILE B 1 645 ? -27.562 57.844 52.594 1 94.19 645 ILE B C 1
ATOM 10798 O O . ILE B 1 645 ? -28.062 58.625 51.812 1 94.19 645 ILE B O 1
ATOM 10802 N N . ASP B 1 646 ? -26.625 58.094 53.5 1 95.38 646 ASP B N 1
ATOM 10803 C CA . ASP B 1 646 ? -26.094 59.469 53.531 1 95.38 646 ASP B CA 1
ATOM 10804 C C . ASP B 1 646 ? -25.375 59.812 52.25 1 95.38 646 ASP B C 1
ATOM 10806 O O . ASP B 1 646 ? -25.438 60.938 51.75 1 95.38 646 ASP B O 1
ATOM 10810 N N . TYR B 1 647 ? -24.656 58.844 51.75 1 96.31 647 TYR B N 1
ATOM 10811 C CA . TYR B 1 647 ? -23.938 59.031 50.5 1 96.31 647 TYR B CA 1
ATOM 10812 C C . TYR B 1 647 ? -24.906 59.375 49.375 1 96.31 647 TYR B C 1
ATOM 10814 O O . TYR B 1 647 ? -24.672 60.281 48.594 1 96.31 647 TYR B O 1
ATOM 10822 N N . GLU B 1 648 ? -25.984 58.688 49.25 1 95.5 648 GLU B N 1
ATOM 10823 C CA . GLU B 1 648 ? -26.984 58.875 48.188 1 95.5 648 GLU B CA 1
ATOM 10824 C C . GLU B 1 648 ? -27.672 60.25 48.344 1 95.5 648 GLU B C 1
ATOM 10826 O O . GLU B 1 648 ? -27.969 60.906 47.344 1 95.5 648 GLU B O 1
ATOM 10831 N N . LYS B 1 649 ? -27.875 60.562 49.531 1 96.12 649 LYS B N 1
ATOM 10832 C CA . LYS B 1 649 ? -28.469 61.875 49.812 1 96.12 649 LYS B CA 1
ATOM 10833 C C . LYS B 1 649 ? -27.516 62.969 49.406 1 96.12 649 LYS B C 1
ATOM 10835 O O . LYS B 1 649 ? -27.953 64 48.812 1 96.12 649 LYS B O 1
ATOM 10840 N N . ALA B 1 650 ? -26.266 62.781 49.75 1 96.56 650 ALA B N 1
ATOM 10841 C CA . ALA B 1 650 ? -25.266 63.781 49.375 1 96.56 650 ALA B CA 1
ATOM 10842 C C . ALA B 1 650 ? -25.188 63.938 47.875 1 96.56 650 ALA B C 1
ATOM 10844 O O . ALA B 1 650 ? -25.062 65.062 47.375 1 96.56 650 ALA B O 1
ATOM 10845 N N . ILE B 1 651 ? -25.25 62.844 47.125 1 96.12 651 ILE B N 1
ATOM 10846 C CA . ILE B 1 651 ? -25.203 62.844 45.656 1 96.12 651 ILE B CA 1
ATOM 10847 C C . ILE B 1 651 ? -26.422 63.562 45.125 1 96.12 651 ILE B C 1
ATOM 10849 O O . ILE B 1 651 ? -26.312 64.375 44.188 1 96.12 651 ILE B O 1
ATOM 10853 N N . LYS B 1 652 ? -27.562 63.312 45.688 1 95.88 652 LYS B N 1
ATOM 10854 C CA . LYS B 1 652 ? -28.797 63.938 45.25 1 95.88 652 LYS B CA 1
ATOM 10855 C C . LYS B 1 652 ? -28.734 65.438 45.5 1 95.88 652 LYS B C 1
ATOM 10857 O O . LYS B 1 652 ? -29.203 66.25 44.656 1 95.88 652 LYS B O 1
ATOM 10862 N N . CYS B 1 653 ? -28.172 65.812 46.594 1 96.5 653 CYS B N 1
ATOM 10863 C CA . CYS B 1 653 ? -28 67.25 46.875 1 96.5 653 CYS B CA 1
ATOM 10864 C C . CYS B 1 653 ? -27.094 67.875 45.875 1 96.5 653 CYS B C 1
ATOM 10866 O O . CYS B 1 653 ? -27.375 69 45.406 1 96.5 653 CYS B O 1
ATOM 10868 N N . TYR B 1 654 ? -26.062 67.25 45.531 1 95.62 654 TYR B N 1
ATOM 10869 C CA . TYR B 1 654 ? -25.125 67.75 44.562 1 95.62 654 TYR B CA 1
ATOM 10870 C C . TYR B 1 654 ? -25.797 67.938 43.188 1 95.62 654 TYR B C 1
ATOM 10872 O O . TYR B 1 654 ? -25.641 68.938 42.531 1 95.62 654 TYR B O 1
ATOM 10880 N N . GLN B 1 655 ? -26.594 66.938 42.75 1 93.5 655 GLN B N 1
ATOM 10881 C CA . GLN B 1 655 ? -27.25 66.938 41.469 1 93.5 655 GLN B CA 1
ATOM 10882 C C . GLN B 1 655 ? -28.328 68 41.375 1 93.5 655 GLN B C 1
ATOM 10884 O O . GLN B 1 655 ? -28.594 68.562 40.312 1 93.5 655 GLN B O 1
ATOM 10889 N N . ASN B 1 656 ? -28.906 68.312 42.594 1 93.56 656 ASN B N 1
ATOM 10890 C CA . ASN B 1 656 ? -29.938 69.375 42.688 1 93.56 656 ASN B CA 1
ATOM 10891 C C . ASN B 1 656 ? -29.328 70.75 42.938 1 93.56 656 ASN B C 1
ATOM 10893 O O . ASN B 1 656 ? -30.047 71.688 43.219 1 93.56 656 ASN B O 1
ATOM 10897 N N . LYS B 1 657 ? -28 70.875 42.969 1 92.94 657 LYS B N 1
ATOM 10898 C CA . LYS B 1 657 ? -27.25 72.062 43.062 1 92.94 657 LYS B CA 1
ATOM 10899 C C . LYS B 1 657 ? -27.328 72.688 44.5 1 92.94 657 LYS B C 1
ATOM 10901 O O . LYS B 1 657 ? -27.219 73.875 44.688 1 92.94 657 LYS B O 1
ATOM 10906 N N . ASN B 1 658 ? -27.719 71.75 45.375 1 94 658 ASN B N 1
ATOM 10907 C CA . ASN B 1 658 ? -27.609 72.125 46.781 1 94 658 ASN B CA 1
ATOM 10908 C C . ASN B 1 658 ? -26.219 71.812 47.344 1 94 658 ASN B C 1
ATOM 10910 O O . ASN B 1 658 ? -26.047 70.875 48.125 1 94 658 ASN B O 1
ATOM 10914 N N . PHE B 1 659 ? -25.234 72.625 47.031 1 95.25 659 PHE B N 1
ATOM 10915 C CA . PHE B 1 659 ? -23.812 72.375 47.25 1 95.25 659 PHE B CA 1
ATOM 10916 C C . PHE B 1 659 ? -23.453 72.438 48.719 1 95.25 659 PHE B C 1
ATOM 10918 O O . PHE B 1 659 ? -22.578 71.75 49.188 1 95.25 659 PHE B O 1
ATOM 10925 N N . ILE B 1 660 ? -24.156 73.312 49.469 1 95.88 660 ILE B N 1
ATOM 10926 C CA . ILE B 1 660 ? -23.859 73.5 50.875 1 95.88 660 ILE B CA 1
ATOM 10927 C C . ILE B 1 660 ? -24.219 72.188 51.656 1 95.88 660 ILE B C 1
ATOM 10929 O O . ILE B 1 660 ? -23.422 71.688 52.438 1 95.88 660 ILE B O 1
ATOM 10933 N N . ASP B 1 661 ? -25.484 71.75 51.406 1 96.56 661 ASP B N 1
ATOM 10934 C CA . ASP B 1 661 ? -25.938 70.5 52.031 1 96.56 661 ASP B CA 1
ATOM 10935 C C . ASP B 1 661 ? -25.078 69.312 51.625 1 96.56 661 ASP B C 1
ATOM 10937 O O . ASP B 1 661 ? -24.703 68.5 52.438 1 96.56 661 ASP B O 1
ATOM 10941 N N . SER B 1 662 ? -24.828 69.25 50.375 1 97.19 662 SER B N 1
ATOM 10942 C CA . SER B 1 662 ? -24 68.188 49.844 1 97.19 662 SER B CA 1
ATOM 10943 C C . SER B 1 662 ? -22.625 68.188 50.5 1 97.19 662 SER B C 1
ATOM 10945 O O . SER B 1 662 ? -22.141 67.125 50.938 1 97.19 662 SER B O 1
ATOM 10947 N N . LYS B 1 663 ? -21.938 69.312 50.562 1 96.88 663 LYS B N 1
ATOM 10948 C CA . LYS B 1 663 ? -20.625 69.438 51.156 1 96.88 663 LYS B CA 1
ATOM 10949 C C . LYS B 1 663 ? -20.641 69 52.625 1 96.88 663 LYS B C 1
ATOM 10951 O O . LYS B 1 663 ? -19.75 68.25 53.062 1 96.88 663 LYS B O 1
ATOM 10956 N N . THR B 1 664 ? -21.672 69.438 53.375 1 97 664 THR B N 1
ATOM 10957 C CA . THR B 1 664 ? -21.766 69.125 54.781 1 97 664 THR B CA 1
ATOM 10958 C C . THR B 1 664 ? -21.906 67.625 55 1 97 664 THR B C 1
ATOM 10960 O O . THR B 1 664 ? -21.234 67 55.844 1 97 664 THR B O 1
ATOM 10963 N N . ILE B 1 665 ? -22.75 67 54.156 1 97.12 665 ILE B N 1
ATOM 10964 C CA . ILE B 1 665 ? -22.969 65.562 54.281 1 97.12 665 ILE B CA 1
ATOM 10965 C C . ILE B 1 665 ? -21.703 64.812 53.906 1 97.12 665 ILE B C 1
ATOM 10967 O O . ILE B 1 665 ? -21.312 63.844 54.562 1 97.12 665 ILE B O 1
ATOM 10971 N N . PHE B 1 666 ? -21 65.125 52.844 1 97.25 666 PHE B N 1
ATOM 10972 C CA . PHE B 1 666 ? -19.781 64.5 52.406 1 97.25 666 PHE B CA 1
ATOM 10973 C C . PHE B 1 666 ? -18.672 64.625 53.438 1 97.25 666 PHE B C 1
ATOM 10975 O O . PHE B 1 666 ? -17.844 63.75 53.625 1 97.25 666 PHE B O 1
ATOM 10982 N N . GLU B 1 667 ? -18.562 65.812 54.062 1 97.06 667 GLU B N 1
ATOM 10983 C CA . GLU B 1 667 ? -17.562 66 55.125 1 97.06 667 GLU B CA 1
ATOM 10984 C C . GLU B 1 667 ? -17.812 65.062 56.312 1 97.06 667 GLU B C 1
ATOM 10986 O O . GLU B 1 667 ? -16.875 64.562 56.906 1 97.06 667 GLU B O 1
ATOM 10991 N N . GLU B 1 668 ? -19.109 64.875 56.625 1 95.62 668 GLU B N 1
ATOM 10992 C CA . GLU B 1 668 ? -19.453 63.938 57.688 1 95.62 668 GLU B CA 1
ATOM 10993 C C . GLU B 1 668 ? -19.078 62.5 57.344 1 95.62 668 GLU B C 1
ATOM 10995 O O . GLU B 1 668 ? -18.562 61.75 58.188 1 95.62 668 GLU B O 1
ATOM 11000 N N . ILE B 1 669 ? -19.391 62.156 56.094 1 95.5 669 ILE B N 1
ATOM 11001 C CA . ILE B 1 669 ? -19.062 60.812 55.625 1 95.5 669 ILE B CA 1
ATOM 11002 C C . ILE B 1 669 ? -17.547 60.625 55.625 1 95.5 669 ILE B C 1
ATOM 11004 O O . ILE B 1 669 ? -17.047 59.562 55.969 1 95.5 669 ILE B O 1
ATOM 11008 N N . GLU B 1 670 ? -16.75 61.688 55.125 1 95.25 670 GLU B N 1
ATOM 11009 C CA . GLU B 1 670 ? -15.289 61.625 55.062 1 95.25 670 GLU B CA 1
ATOM 11010 C C . GLU B 1 670 ? -14.672 61.375 56.438 1 95.25 670 GLU B C 1
ATOM 11012 O O . GLU B 1 670 ? -13.633 60.719 56.531 1 95.25 670 GLU B O 1
ATOM 11017 N N . ASP B 1 671 ? -15.25 61.812 57.469 1 93.19 671 ASP B N 1
ATOM 11018 C CA . ASP B 1 671 ? -14.758 61.656 58.844 1 93.19 671 ASP B CA 1
ATOM 11019 C C . ASP B 1 671 ? -14.898 60.188 59.281 1 93.19 671 ASP B C 1
ATOM 11021 O O . ASP B 1 671 ? -14.07 59.719 60.062 1 93.19 671 ASP B O 1
ATOM 11025 N N . THR B 1 672 ? -15.906 59.562 58.812 1 90.5 672 THR B N 1
ATOM 11026 C CA . THR B 1 672 ? -16.172 58.188 59.25 1 90.5 672 THR B CA 1
ATOM 11027 C C . THR B 1 672 ? -15.609 57.188 58.25 1 90.5 672 THR B C 1
ATOM 11029 O O . THR B 1 672 ? -15.094 56.125 58.625 1 90.5 672 THR B O 1
ATOM 11032 N N . HIS B 1 673 ? -15.805 57.531 57.031 1 91.88 673 HIS B N 1
ATOM 11033 C CA . HIS B 1 673 ? -15.359 56.656 55.938 1 91.88 673 HIS B CA 1
ATOM 11034 C C . HIS B 1 673 ? -14.602 57.438 54.875 1 91.88 673 HIS B C 1
ATOM 11036 O O . HIS B 1 673 ? -15.125 57.688 53.781 1 91.88 673 HIS B O 1
ATOM 11042 N N . PRO B 1 674 ? -13.359 57.625 55.125 1 91.81 674 PRO B N 1
ATOM 11043 C CA . PRO B 1 674 ? -12.578 58.438 54.188 1 91.81 674 PRO B CA 1
ATOM 11044 C C . PRO B 1 674 ? -12.414 57.781 52.812 1 91.81 674 PRO B C 1
ATOM 11046 O O . PRO B 1 674 ? -12.211 56.562 52.75 1 91.81 674 PRO B O 1
ATOM 11049 N N . SER B 1 675 ? -12.625 58.562 51.844 1 92.12 675 SER B N 1
ATOM 11050 C CA . SER B 1 675 ? -12.438 58.125 50.469 1 92.12 675 SER B CA 1
ATOM 11051 C C . SER B 1 675 ? -12.125 59.312 49.562 1 92.12 675 SER B C 1
ATOM 11053 O O . SER B 1 675 ? -12.539 60.438 49.812 1 92.12 675 SER B O 1
ATOM 11055 N N . LYS B 1 676 ? -11.445 59.031 48.469 1 94.25 676 LYS B N 1
ATOM 11056 C CA . LYS B 1 676 ? -11.047 60.062 47.562 1 94.25 676 LYS B CA 1
ATOM 11057 C C . LYS B 1 676 ? -12.266 60.719 46.906 1 94.25 676 LYS B C 1
ATOM 11059 O O . LYS B 1 676 ? -12.273 61.938 46.656 1 94.25 676 LYS B O 1
ATOM 11064 N N . ILE B 1 677 ? -13.273 60 46.625 1 93.81 677 ILE B N 1
ATOM 11065 C CA . ILE B 1 677 ? -14.453 60.5 45.938 1 93.81 677 ILE B CA 1
ATOM 11066 C C . ILE B 1 677 ? -15.148 61.531 46.812 1 93.81 677 ILE B C 1
ATOM 11068 O O . ILE B 1 677 ? -15.656 62.562 46.312 1 93.81 677 ILE B O 1
ATOM 11072 N N . ASN B 1 678 ? -15.164 61.312 48.156 1 94.81 678 ASN B N 1
ATOM 11073 C CA . ASN B 1 678 ? -15.734 62.281 49.062 1 94.81 678 ASN B CA 1
ATOM 11074 C C . ASN B 1 678 ? -14.992 63.594 49 1 94.81 678 ASN B C 1
ATOM 11076 O O . ASN B 1 678 ? -15.617 64.688 48.938 1 94.81 678 ASN B O 1
ATOM 11080 N N . ARG B 1 679 ? -13.766 63.438 48.906 1 95.69 679 ARG B N 1
ATOM 11081 C CA . ARG B 1 679 ? -12.922 64.625 48.875 1 95.69 679 ARG B CA 1
ATOM 11082 C C . ARG B 1 679 ? -13.086 65.375 47.562 1 95.69 679 ARG B C 1
ATOM 11084 O O . ARG B 1 679 ? -13 66.625 47.531 1 95.69 679 ARG B O 1
ATOM 11091 N N . LEU B 1 680 ? -13.258 64.688 46.5 1 94.5 680 LEU B N 1
ATOM 11092 C CA . LEU B 1 680 ? -13.461 65.312 45.219 1 94.5 680 LEU B CA 1
ATOM 11093 C C . LEU B 1 680 ? -14.773 66.125 45.156 1 94.5 680 LEU B C 1
ATOM 11095 O O . LEU B 1 680 ? -14.836 67.25 44.625 1 94.5 680 LEU B O 1
ATOM 11099 N N . TYR B 1 681 ? -15.844 65.562 45.719 1 95.06 681 TYR B N 1
ATOM 11100 C CA . TYR B 1 681 ? -17.141 66.188 45.781 1 95.06 681 TYR B CA 1
ATOM 11101 C C . TYR B 1 681 ? -17.078 67.438 46.688 1 95.06 681 TYR B C 1
ATOM 11103 O O . TYR B 1 681 ? -17.656 68.5 46.375 1 95.06 681 TYR B O 1
ATOM 11111 N N . ILE B 1 682 ? -16.344 67.25 47.812 1 96 682 ILE B N 1
ATOM 11112 C CA . ILE B 1 682 ? -16.188 68.375 48.75 1 96 682 ILE B CA 1
ATOM 11113 C C . ILE B 1 682 ? -15.469 69.5 48.062 1 96 682 ILE B C 1
ATOM 11115 O O . ILE B 1 682 ? -15.883 70.625 48.156 1 96 682 ILE B O 1
ATOM 11119 N N . LYS B 1 683 ? -14.469 69.188 47.375 1 94.81 683 LYS B N 1
ATOM 11120 C CA . LYS B 1 683 ? -13.703 70.188 46.656 1 94.81 683 LYS B CA 1
ATOM 11121 C C . LYS B 1 683 ? -14.57 70.875 45.594 1 94.81 683 LYS B C 1
ATOM 11123 O O . LYS B 1 683 ? -14.523 72.125 45.438 1 94.81 683 LYS B O 1
ATOM 11128 N N . LYS B 1 684 ? -15.328 70.125 44.844 1 92.69 684 LYS B N 1
ATOM 11129 C CA . LYS B 1 684 ? -16.188 70.688 43.781 1 92.69 684 LYS B CA 1
ATOM 11130 C C . LYS B 1 684 ? -17.281 71.562 44.375 1 92.69 684 LYS B C 1
ATOM 11132 O O . LYS B 1 684 ? -17.578 72.625 43.812 1 92.69 684 LYS B O 1
ATOM 11137 N N . CYS B 1 685 ? -17.844 71.062 45.469 1 94.12 685 CYS B N 1
ATOM 11138 C CA . CYS B 1 685 ? -18.875 71.875 46.125 1 94.12 685 CYS B CA 1
ATOM 11139 C C . CYS B 1 685 ? -18.312 73.188 46.625 1 94.12 685 CYS B C 1
ATOM 11141 O O . CYS B 1 685 ? -18.953 74.25 46.469 1 94.12 685 CYS B O 1
ATOM 11143 N N . LYS B 1 686 ? -17.125 73.125 47.156 1 94.25 686 LYS B N 1
ATOM 11144 C CA . LYS B 1 686 ? -16.469 74.375 47.625 1 94.25 686 LYS B CA 1
ATOM 11145 C C . LYS B 1 686 ? -16.219 75.312 46.5 1 94.25 686 LYS B C 1
ATOM 11147 O O . LYS B 1 686 ? -16.375 76.562 46.656 1 94.25 686 LYS B O 1
ATOM 11152 N N . GLU B 1 687 ? -15.836 74.812 45.406 1 91.88 687 GLU B N 1
ATOM 11153 C CA . GLU B 1 687 ? -15.586 75.625 44.219 1 91.88 687 GLU B CA 1
ATOM 11154 C C . GLU B 1 687 ? -16.859 76.312 43.75 1 91.88 687 GLU B C 1
ATOM 11156 O O . GLU B 1 687 ? -16.844 77.5 43.344 1 91.88 687 GLU B O 1
ATOM 11161 N N . TYR B 1 688 ? -17.953 75.625 43.75 1 90.88 688 TYR B N 1
ATOM 11162 C CA . TYR B 1 688 ? -19.219 76.125 43.25 1 90.88 688 TYR B CA 1
ATOM 11163 C C . TYR B 1 688 ? -19.828 77.125 44.25 1 90.88 688 TYR B C 1
ATOM 11165 O O . TYR B 1 688 ? -20.5 78.062 43.875 1 90.88 688 TYR B O 1
ATOM 11173 N N . ILE B 1 689 ? -19.625 76.875 45.5 1 89.94 689 ILE B N 1
ATOM 11174 C CA . ILE B 1 689 ? -20.125 77.75 46.531 1 89.94 689 ILE B CA 1
ATOM 11175 C C . ILE B 1 689 ? -19.406 79.125 46.438 1 89.94 689 ILE B C 1
ATOM 11177 O O . ILE B 1 689 ? -20.031 80.188 46.625 1 89.94 689 ILE B O 1
ATOM 11181 N N . SER B 1 690 ? -18.172 79.062 46.188 1 89.12 690 SER B N 1
ATOM 11182 C CA . SER B 1 690 ? -17.359 80.25 46.125 1 89.12 690 SER B CA 1
ATOM 11183 C C . SER B 1 690 ? -17.531 81 44.781 1 89.12 690 SER B C 1
ATOM 11185 O O . SER B 1 690 ? -17.25 82.188 44.688 1 89.12 690 SER B O 1
ATOM 11187 N N . SER B 1 691 ? -17.75 80.188 43.75 1 79.75 691 SER B N 1
ATOM 11188 C CA . SER B 1 691 ? -17.781 80.75 42.406 1 79.75 691 SER B CA 1
ATOM 11189 C C . SER B 1 691 ? -19.109 81.438 42.125 1 79.75 691 SER B C 1
ATOM 11191 O O . SER B 1 691 ? -20.156 81 42.625 1 79.75 691 SER B O 1
ATOM 11193 N N . LYS B 1 692 ? -19.062 82.75 41.719 1 70.88 692 LYS B N 1
ATOM 11194 C CA . LYS B 1 692 ? -20.219 83.562 41.344 1 70.88 692 LYS B CA 1
ATOM 11195 C C . LYS B 1 692 ? -20.672 83.25 39.906 1 70.88 692 LYS B C 1
ATOM 11197 O O . LYS B 1 692 ? -21.594 83.875 39.375 1 70.88 692 LYS B O 1
ATOM 11202 N N . ASP B 1 693 ? -20.078 82.25 39.344 1 64.94 693 ASP B N 1
ATOM 11203 C CA . ASP B 1 693 ? -20.375 82 37.938 1 64.94 693 ASP B CA 1
ATOM 11204 C C . ASP B 1 693 ? -21.609 81.125 37.781 1 64.94 693 ASP B C 1
ATOM 11206 O O . ASP B 1 693 ? -21.797 80.188 38.562 1 64.94 693 ASP B O 1
ATOM 11210 N N . ASN B 1 694 ? -22.641 81.5 37.062 1 69 694 ASN B N 1
ATOM 11211 C CA . ASN B 1 694 ? -23.938 80.875 36.781 1 69 694 ASN B CA 1
ATOM 11212 C C . ASN B 1 694 ? -23.797 79.625 35.906 1 69 694 ASN B C 1
ATOM 11214 O O . ASN B 1 694 ? -24.75 78.875 35.75 1 69 694 ASN B O 1
ATOM 11218 N N . ASN B 1 695 ? -22.625 79.375 35.188 1 76.38 695 ASN B N 1
ATOM 11219 C CA . ASN B 1 695 ? -22.5 78.188 34.312 1 76.38 695 ASN B CA 1
ATOM 11220 C C . ASN B 1 695 ? -21.938 77 35.031 1 76.38 695 ASN B C 1
ATOM 11222 O O . ASN B 1 695 ? -20.734 76.688 34.969 1 76.38 695 ASN B O 1
ATOM 11226 N N . ILE B 1 696 ? -22.766 76.25 35.75 1 79.81 696 ILE B N 1
ATOM 11227 C CA . ILE B 1 696 ? -22.375 75.125 36.594 1 79.81 696 ILE B CA 1
ATOM 11228 C C . ILE B 1 696 ? -22.406 73.812 35.781 1 79.81 696 ILE B C 1
ATOM 11230 O O . ILE B 1 696 ? -23.422 73.5 35.188 1 79.81 696 ILE B O 1
ATOM 11234 N N . VAL B 1 697 ? -21.188 73.188 35.594 1 81.56 697 VAL B N 1
ATOM 11235 C CA . VAL B 1 697 ? -21.078 71.875 35 1 81.56 697 VAL B CA 1
ATOM 11236 C C . VAL B 1 697 ? -20.922 70.812 36.094 1 81.56 697 VAL B C 1
ATOM 11238 O O . VAL B 1 697 ? -19.859 70.688 36.688 1 81.56 697 VAL B O 1
ATOM 11241 N N . LEU B 1 698 ? -22.016 70.062 36.344 1 85.88 698 LEU B N 1
ATOM 11242 C CA . LEU B 1 698 ? -22.062 69.125 37.438 1 85.88 698 LEU B CA 1
ATOM 11243 C C . LEU B 1 698 ? -21.156 67.938 37.125 1 85.88 698 LEU B C 1
ATOM 11245 O O . LEU B 1 698 ? -20.688 67.25 38.062 1 85.88 698 LEU B O 1
ATOM 11249 N N . ASP B 1 699 ? -20.828 67.688 35.875 1 89.19 699 ASP B N 1
ATOM 11250 C CA . ASP B 1 699 ? -20.031 66.562 35.469 1 89.19 699 ASP B CA 1
ATOM 11251 C C . ASP B 1 699 ? -18.547 66.812 35.781 1 89.19 699 ASP B C 1
ATOM 11253 O O . ASP B 1 699 ? -18.094 67.938 35.812 1 89.19 699 ASP B O 1
ATOM 11257 N N . PHE B 1 700 ? -17.875 65.688 36.125 1 88.88 700 PHE B N 1
ATOM 11258 C CA . PHE B 1 700 ? -16.422 65.75 36.25 1 88.88 700 PHE B CA 1
ATOM 11259 C C . PHE B 1 700 ? -15.781 65.75 34.844 1 88.88 700 PHE B C 1
ATOM 11261 O O . PHE B 1 700 ? -16 64.875 34.031 1 88.88 700 PHE B O 1
ATOM 11268 N N . VAL B 1 701 ? -15.102 66.812 34.5 1 82 701 VAL B N 1
ATOM 11269 C CA . VAL B 1 701 ? -14.492 66.938 33.156 1 82 701 VAL B CA 1
ATOM 11270 C C . VAL B 1 701 ? -13.047 66.5 33.219 1 82 701 VAL B C 1
ATOM 11272 O O . VAL B 1 701 ? -12.242 67 34 1 82 701 VAL B O 1
ATOM 11275 N N . MET B 1 702 ? -12.852 65.438 32.5 1 77.31 702 MET B N 1
ATOM 11276 C CA . MET B 1 702 ? -11.508 64.875 32.438 1 77.31 702 MET B CA 1
ATOM 11277 C C . MET B 1 702 ? -10.789 65.25 31.156 1 77.31 702 MET B C 1
ATOM 11279 O O . MET B 1 702 ? -11.164 64.75 30.078 1 77.31 702 MET B O 1
ATOM 11283 N N . ASP B 1 703 ? -9.859 66.25 31.141 1 62.03 703 ASP B N 1
ATOM 11284 C CA . ASP B 1 703 ? -9.156 66.75 29.953 1 62.03 703 ASP B CA 1
ATOM 11285 C C . ASP B 1 703 ? -7.898 65.875 29.688 1 62.03 703 ASP B C 1
ATOM 11287 O O . ASP B 1 703 ? -7.262 66.062 28.641 1 62.03 703 ASP B O 1
ATOM 11291 N N . GLU B 1 704 ? -7.449 65.125 30.594 1 57.25 704 GLU B N 1
ATOM 11292 C CA . GLU B 1 704 ? -6.172 64.5 30.312 1 57.25 704 GLU B CA 1
ATOM 11293 C C . GLU B 1 704 ? -6.324 62.969 30.281 1 57.25 704 GLU B C 1
ATOM 11295 O O . GLU B 1 704 ? -7.156 62.406 30.984 1 57.25 704 GLU B O 1
ATOM 11300 N N . LYS B 1 705 ? -5.656 62.344 29.047 1 52.94 705 LYS B N 1
ATOM 11301 C CA . LYS B 1 705 ? -5.605 60.875 28.922 1 52.94 705 LYS B CA 1
ATOM 11302 C C . LYS B 1 705 ? -4.812 60.25 30.078 1 52.94 705 LYS B C 1
ATOM 11304 O O . LYS B 1 705 ? -3.754 60.781 30.453 1 52.94 705 LYS B O 1
#

InterPro domains:
  IPR001054 Adenylyl cyclase class-3/4/guanylyl cyclase [PF00211] (448-630)
  IPR001054 Adenylyl cyclase class-3/4/guanylyl cyclase [PS50125] (452-585)
  IPR001054 Adenylyl cyclase class-3/4/guanylyl cyclase [SM00044] (412-613)
  IPR001054 Adenylyl cyclase class-3/4/guanylyl cyclase [cd07302] (450-631)
  IPR007890 CHASE2 [PF05226] (18-348)
  IPR007890 CHASE2 [SM01080] (30-351)
  IPR029787 Nucleotide cyclase [G3DSA:3.30.70.1230] (439-643)
  IPR029787 Nucleotide cyclase [SSF55073] (447-632)
  IPR050697 Adenylyl/Guanylyl Cyclase Class-3/4 [PTHR43081] (446-634)

Foldseek 3Di:
DVVLVVVLVVLLVVLLVVLLVCCVPVVLVCVVVLVVLVLVLDVVVAFAAFPLQEEEAAQEPVVCVVQHDPPGQLLLVLLLQVLLVVLAFLAEEEPDAAQDAGCVFPVNVCVVVVHDDDGGGSLLSNLVSQLVGRYAYEKAADQDPPDDADDDADALDWDFADPLAAEGEHIGHHDDSNRVSHPYYAYLDFDADPVQFGFKDAQWHHYPRTITGHSLNRRVLVSVVFSDKDFCDDPQFTQFIDGPPFTQGEGRHRIFGFPHNAEAPSHHYDYSVCSSVVNDDSVSRRSHYYYYDYLDPVGFDFGCYSHYRGHGSRVSSVRVNRCRVVVQGAYEGPCQSVVQSVLLSVLSVVLSVVLVPDDDVVSVVVLVVVLVVLSVVQSCCCRVVNYDHRSVSSNVSSVSSSVSSVVSVVVVVVVVVVVVLVVVCVVFPVQVSVVVVVDPPPCFPWDKDKKKKKKKAWPPVVVVCVPDPDVVVVVVLLCLLCVVLVVLCVVLVKGFFDDDPSMTIIMDCPPHGDPQRLQSRVSSLLVSVVVLVVSQVVCCVPPVDRIAMAMFIEIDIWIFTWDDDPVDIGGDTDDPRNVVRVVRRVCCVVQVARYKYWPRSVVSHDDDFDKDWQFFADEAPDDHTITMIGTDDPVRCVLCVVCVVLQVVLVVCLVVVVLVSNLVSLVVCCVRPNGSSSVVSNVLSVCSVPDPDPDDDSGHYDNDD/DVVLVVVLVVLLVVLLVVLLVCCVPVVLVCVVVLVVLVLVLDVVVAFAAFPLQEEEAAQEPVVCVVQHDPPGQLLLVLLLQVLLVVLAFLAEEEPDAAQDAGCPFPVNVCVVVVHDDDGDGSLLSNLVSQLVGRYAYEKAADQDPPDDADDDADALDWDFADPLAAEGEHIRHHDDSNRVSHPGYAYLDFDADPVQFGFKAAQWHHYPRTITGHSLNRRVLVSVVFNDKDFCDDPQFTQFIDGPPFTQGEGRHRIFGFPHNAEAPSHHYDYSVCSSVVNDDSVSRHSHYYYYDYQDPVGFDFGCYSHYRGHGSSVSSVRVNRCRVVVQGAYEGPCQSVVQSVLLSVLSVVLSVVLVPDDDVVSVVVLVVVLVVLSVVQSCCCRVVNYDHRSVSSNVSSVSSSVSSVVSVVVVVVVVVVVVLVVVCVVFPVQVSVVVVVDPPPCQPWDKDKKKKKKKAWPPVVVVCVPDPDVVVVVVLLCLLCVVLVVLCVVLVKGFFDDDPSMTIIMDCPPHGDPQRLQSRVSSLLVSVVVLVVSQVVCCVPPVDRIAMFMFIEIDIWIFTWDDDPVDIGGDTDDDRNVVRVVRRVCCVVQVARYKYWPRSVVSHDDDFDKDWQFFEDEAPDDDTITMIGTDDPVRCVLCVVCVVLQVVLVVCLVVVVLVSNLVSLVVCCVRPNGSSSVVSNVLSVVSVPDPDPDDDSGHYDNDD

Organism: Arcobacter nitrofigilis (strain ATCC 33309 / DSM 7299 / CCUG 15893 / LMG 7604 / NCTC 12251 / CI) (NCBI:txid572480)

Secondary structure (DSSP, 8-state):
-HHHHHHHHHHHHHHHHHHHHHHHHSHHHHHHHHHHHHHHHHHHH------S-EEEEEE-HHHHHHH-SSSPPHHHHHHHHHHHHHTTBSEEEE-----S--TT-HHHHHHHTT--S----HHHHHHHHHTTTTEEEEEEEE--TTS--------S--PBP-TTS-EESEEE---HHHHTTSSEEEE------TTSB--EEESEEEETTEEEEBHHHHHHHHHTT---EEEEE-SS-EEEEEETTEEEE--TTSEEE-----STTSSEEEEHHHHHHT-S-GGGTBT-EEEEEE--TTT--EEB-SS-TTEEHHHHHHHHHHHHHHT--BB--TTHHHHHHHHHHHHHHHHHHHHHHS-HHHHHHHHHHHHHHHHHHHHHIIIII-B----HHHHHHHHHHHHHHHHHHHHHHHHHHHHHHHHHHHHH-HHHHHHHHH--SS----EEEEEEEEEEEETTHHHHHHH-S-HHHHHHHHHHHHHHHHHHHHHTT-EEEEEETTEEEEEESSSS--TTHHHHHHHHHHHHHHHHHHHHHHHHHHHS----EEEEEEEEEEEEEEEE-SSSEEEEEESHHHHHHHHHHHHHHHHT-SEEEEHHHHHH--S---EEEEEEEE-TT-SS-EEEEEEPPHHHHHHHGGGHHHHHHHHHHHHTT-HHHHHHHHHHHHHHS--HHHHHHHHHHHHHHH---S----SEE----/-HHHHHHHHHHHHHHHHHHHHHHHHSHHHHHHHHHHHHHHHHHHH------S-EEEEEE-HHHHHHH-SSSPPHHHHHHHHHHHHHTTBSEEEE-----S--TT-HHHHHHHTT--S----HHHHHHHHHTTTTEEEEEEEES-TTS--PPPP--S--PBP-TTS-EESEEE---HHHHHHSSEEEE------TTSB--EEESEEEETTEEEEBHHHHHHHHHTT---EEEEE-SS-EEEEEETTEEEE--TTSEEEP----STTSSEEEEHHHHHHT-S-GGGTBT-EEEEEE--TTT--EEB-SS-TTEEHHHHHHHHHHHHHHT--BB--TTHHHHHHHHHHHHHHHHHHHHHHS-HHHHHHHHHHHHHHHHHHHHHIIIII-B----HHHHHHHHHHHHHHHHHHHHHHHHHHHHHHHHHHHHH-HHHHHHHHH--SS----EEEEEEEEEEEETTHHHHHHH-S-HHHHHHHHHHHHHHHHHHHHHTT-EEEEEETTEEEEEESSSS--TTHHHHHHHHHHHHHHHHHHHHHHHHHHHS----EEEEEEEEEEEEEEEE-SSSEEEEEESHHHHHHHHHHHHHHHHT-SEEEEHHHHHH--S--EEEEEEEEE-TT-SS-EEEEEEEPHHHHHHHGGGHHHHHHHHHHHHTT-HHHHHHHHHHHHHHS--HHHHHHHHHHHHHHH---S----SEE----

Radius of gyration: 54.23 Å; Cα contacts (8 Å, |Δi|>4): 2593; chains: 2; bounding box: 70×166×105 Å

pLDDT: mean 87.58, std 10.26, range [50.28, 98.75]

Solvent-accessible surface area (backbone atoms only — not comparable to full-atom values): 74007 Å² total; per-residue (Å²): 110,69,66,58,51,51,52,48,51,49,50,45,50,49,52,43,50,51,50,52,48,44,54,74,70,41,37,84,74,49,45,58,57,34,51,49,53,50,43,50,50,48,62,71,69,49,68,53,86,74,85,80,48,49,32,35,36,25,49,36,68,70,32,37,73,73,72,41,51,74,71,67,54,41,55,57,54,27,48,32,53,50,46,41,49,74,40,37,40,53,37,37,38,34,69,57,67,49,61,50,79,60,69,74,15,52,34,47,42,28,56,76,69,71,50,88,78,93,51,60,48,28,56,58,50,26,15,56,43,33,56,74,37,64,34,33,41,26,31,36,69,37,80,62,79,86,63,73,75,63,86,79,74,64,54,93,59,76,56,80,59,58,94,53,36,55,73,36,84,29,59,50,52,41,38,65,65,43,52,72,28,32,77,33,44,14,31,70,63,78,56,58,40,98,56,20,22,49,55,43,37,54,42,42,36,28,47,88,68,30,36,42,47,11,36,60,51,43,50,51,40,58,74,63,70,48,91,52,79,44,76,43,59,58,100,84,33,31,50,27,39,33,48,72,91,43,78,45,57,16,30,52,45,32,28,30,42,58,60,70,39,47,40,78,78,65,54,54,72,40,50,44,49,30,48,58,73,63,64,70,63,49,78,74,36,42,65,17,43,34,35,38,29,39,68,34,76,87,69,23,56,56,37,14,42,87,68,25,61,64,26,31,50,53,57,53,48,47,36,46,49,45,29,62,74,70,62,62,57,34,34,48,52,91,61,30,66,61,50,40,51,47,48,31,46,50,48,31,51,52,51,48,53,51,54,72,72,47,59,75,72,58,44,59,53,50,53,51,51,53,52,50,50,50,54,52,49,49,50,44,34,36,76,76,69,13,41,50,71,68,58,51,60,45,52,50,36,53,52,52,43,50,55,50,48,46,50,51,53,36,51,52,38,48,52,49,30,51,51,50,49,52,55,36,17,21,56,53,25,57,67,44,37,52,52,58,67,69,48,80,67,84,66,59,65,66,39,78,42,65,30,30,36,38,28,36,37,50,60,62,43,72,57,53,57,68,69,46,88,43,67,67,57,52,49,52,54,48,30,65,51,33,29,62,49,49,49,43,32,45,76,48,65,32,34,66,58,50,72,58,80,73,25,44,35,32,32,20,38,48,86,54,86,47,85,62,31,44,42,34,51,51,50,26,53,53,50,39,59,59,51,44,56,60,48,30,56,50,34,34,71,75,67,69,39,77,79,48,56,20,24,7,34,28,41,41,62,31,28,38,34,57,44,42,27,91,63,39,30,41,69,44,70,44,46,64,49,55,58,48,16,50,48,43,16,55,43,13,61,76,50,71,43,49,38,32,31,30,50,57,27,58,70,56,39,81,71,92,75,54,73,41,83,71,47,42,32,27,47,68,91,46,88,64,66,42,48,35,29,34,58,46,52,74,72,55,40,65,66,44,58,81,46,43,68,57,50,52,49,21,51,52,25,45,78,70,67,36,33,68,63,15,30,54,44,31,53,54,44,36,73,75,56,71,47,61,58,39,52,51,51,36,52,51,24,52,49,57,70,71,44,89,70,86,84,77,71,90,51,48,73,40,81,71,106,113,70,65,57,52,51,53,47,50,48,51,45,49,48,50,44,50,53,51,51,48,44,54,74,71,42,36,84,74,49,47,58,58,34,52,50,53,52,42,50,51,47,61,70,69,49,67,51,87,72,85,82,47,51,31,34,35,25,49,34,68,69,31,36,71,73,74,40,51,75,71,66,53,40,57,57,54,28,48,29,53,50,46,42,48,75,40,38,40,54,38,37,38,36,70,58,68,50,60,51,80,60,68,76,14,51,34,48,41,30,56,75,68,70,52,86,78,93,54,60,48,28,57,59,50,27,15,56,41,33,56,74,35,65,33,32,41,27,30,37,69,37,80,63,78,83,63,74,78,61,85,79,75,57,54,92,58,76,55,80,60,56,93,52,37,54,74,38,82,27,57,51,54,41,38,65,64,43,49,72,29,34,77,31,40,12,32,69,64,78,54,59,40,97,57,20,21,52,54,43,36,55,44,40,39,26,46,89,70,29,35,41,46,11,36,60,50,42,53,51,40,58,74,63,70,48,89,53,77,44,77,41,60,58,100,83,33,32,50,26,38,33,48,72,90,41,78,46,60,16,28,52,45,34,28,30,42,58,61,70,40,48,38,78,76,64,56,54,72,42,50,43,49,32,47,57,73,62,64,69,64,50,78,72,36,43,66,16,42,35,35,37,29,38,66,34,76,87,70,22,57,56,37,15,40,89,66,24,59,64,27,32,50,55,55,52,48,47,37,47,49,45,30,64,74,72,61,60,56,34,34,49,54,91,60,31,66,59,50,40,53,47,48,32,47,49,50,30,51,52,50,50,54,50,56,72,71,47,59,75,72,57,45,60,54,50,52,52,51,52,51,50,51,51,54,51,50,50,52,46,34,35,76,76,69,13,42,50,71,69,59,51,61,44,52,51,36,52,53,51,44,50,55,51,46,45,49,52,54,36,52,51,40,48,50,49,32,51,50,48,50,51,54,35,18,21,58,53,25,57,67,45,36,52,51,58,68,69,48,80,67,83,66,61,65,64,39,80,42,67,29,31,38,38,28,34,36,50,59,64,43,72,54,52,57,66,68,47,88,42,66,66,57,51,48,52,53,46,31,66,51,33,30,62,48,50,50,43,33,45,76,47,65,33,34,68,59,50,71,58,79,73,26,44,35,30,31,21,40,49,87,54,85,45,84,61,32,43,40,32,51,51,50,27,52,54,49,40,57,58,49,46,56,60,48,31,56,52,35,34,71,76,68,70,39,78,80,48,58,20,24,5,34,27,41,41,62,30,28,37,32,59,44,42,27,91,63,40,30,42,68,45,68,44,48,65,49,55,56,49,17,51,47,43,16,55,44,13,61,76,51,71,44,49,38,32,32,30,50,57,26,59,70,56,39,81,69,91,74,56,72,40,85,70,46,42,32,26,46,69,92,46,89,63,67,43,46,36,28,33,58,46,52,74,75,54,40,65,65,44,59,81,46,44,67,58,50,52,48,22,51,52,26,46,76,70,68,36,34,67,62,14,30,55,44,30,54,56,43,36,72,76,56,70,48,61,57,38,52,52,50,35,51,51,25,52,49,56,71,71,43,88,67,85,85,80,71,92,49,49,74,39,83,70,106

Sequence (1410 aa):
MKIFIKHKILFFFISFILLTFCYLNFNKITSNFDERIREIFFEIRGEIPTTNKVVIIDIDEKSINALGQWPFSRDYMAQVLANLTNAGAGIIGIDIIFSESDRSSPSYMAKKLNLKGEFRDNDQLLAAVISQTPTVLGYYFTKDLSKNTKPIPVTKFTPTASPHLLNFENVVTNISPIQESAYSSGFFNAFNDQQGKIIKMPLLLQYKNRIYPSLVFEMINIASNTQNVKIIQDDYSISGVKLSNIDIPTDKNGFMRINFRGAKKSFKYISFLDILNGNFDSKDINGKFILIGSSITTLADLRSTVYDLALPGVEIHANMIDNILKGDFIYEPTFGKAIDIFVIFLLTVVLGTLLLFLSSLNILIVIGILSIILCTSYYYLLFSQGIVLNLFYPIVSIILTSLSAFYINYQKEQKQKEFIKDKFAKKVSLEVANDLLSNDNNDFKAKEKELTIFFSDIRGFTNISEEFDSPQKLIEVLNKYFEPMSEIIIQNHGTIDKFIGDAIMAYWNAPCDVENHADKAVQSALGQLEKLEGLNTELKKDFNLSIQIGIGIHTGIAVVGEMGSLGRSDYTIIGDNVNLTSRIESLSKYFAVELLISESTKISLKDNYHLKYLASVIVKGKSKSIKLYQVLLAKEFEEFESVQIDYEKAIKCYQNKNFIDSKTIFEEIEDTHPSKINRLYIKKCKEYISSKDNNIVLDFVMDEKMKIFIKHKILFFFISFILLTFCYLNFNKITSNFDERIREIFFEIRGEIPTTNKVVIIDIDEKSINALGQWPFSRDYMAQVLANLTNAGAGIIGIDIIFSESDRSSPSYMAKKLNLKGEFRDNDQLLAAVISQTPTVLGYYFTKDLSKNTKPIPVTKFTPTASPHLLNFENVVTNISPIQESAYSSGFFNAFNDQQGKIIKMPLLLQYKNRIYPSLVFEMINIASNTQNVKIIQDDYSISGVKLSNIDIPTDKNGFMRINFRGAKKSFKYISFLDILNGNFDSKDINGKFILIGSSITTLADLRSTVYDLALPGVEIHANMIDNILKGDFIYEPTFGKAIDIFVIFLLTVVLGTLLLFLSSLNILIVIGILSIILCTSYYYLLFSQGIVLNLFYPIVSIILTSLSAFYINYQKEQKQKEFIKDKFAKKVSLEVANDLLSNDNNDFKAKEKELTIFFSDIRGFTNISEEFDSPQKLIEVLNKYFEPMSEIIIQNHGTIDKFIGDAIMAYWNAPCDVENHADKAVQSALGQLEKLEGLNTELKKDFNLSIQIGIGIHTGIAVVGEMGSLGRSDYTIIGDNVNLTSRIESLSKYFAVELLISESTKISLKDNYHLKYLASVIVKGKSKSIKLYQVLLAKEFEEFESVQIDYEKAIKCYQNKNFIDSKTIFEEIEDTHPSKINRLYIKKCKEYISSKDNNIVLDFVMDEK